Protein AF-0000000075421798 (afdb_homodimer)

Nearest PDB structures (foldseek):
  8ar9-assembly1_A  TM=6.675E-01  e=3.447E-05  Homo sapiens
  7obp-assembly5_E  TM=6.595E-01  e=3.645E-05  Homo sapiens
  4acj-assembly1_A  TM=6.323E-01  e=2.915E-05  Danio rerio
  7uzi-assembly1_U  TM=6.696E-01  e=6.742E-05  Rattus norvegicus
  7obp-assembly1_A  TM=6.505E-01  e=1.559E-04  Homo sapiens

Foldseek 3Di:
DPPPVLVVLVVQLVVLVVCQVVLPPFQEWEWEADPVDIDIGTHHLVLCLVQAVLSVVQVPDPPFDHDPRGGYHYDHPADPLLVVQVRSCSRNVDGDCPPPALLSLLSNLVVCVVSPVPVSNVVSVVVCVVCVVPRCLPQLPSNLQSCVPPPVCPVSNVVSLVNCQQPVCSALVDPCVLVDDPVVLLVNLQDQSRLDQLLSVVVSLVVSVVSPPDDDSLVNVQSGQVLRDFPVSCVPPNLVPDDDVQNVQSVCSRPFFPRDRPDDHHAAHLERDPQAHSVVLLVVQCLLVVPPCVCVPPPPSRRQKHKAFQDKCVVQHQALVSCCVRFAPLFKKKKWFAFPRHQKIWIKIDRGGAHQAQDWDADQSIKIKIQRHNSDRVRIDIDTCHPPSAQQTRGSHREHADDPPPPPCPPGDPYDHHPDPPQDPDDGHTPMMTMIRIGGNPPPDCVCVVCVVVVVVVVVVVVVVVSPPDPPPDDPDPPPPVPPVVPPDD/DPPPVLVVLQVQLVVLVVCQVVLPPFQEWEWEADPVDIDIGTDHLVLCLVQAVLSVVQVPDPPFDHDPRGGYHYDHLADPLLVVQVVSCSRRVDGDCPPPALLSLLSNLVVCVVRPVPVSNVVSVVVCVVCVVPRCLPQLPSNLQSCVPPPVCVVSNVVSLVNCQQPVCSALVDPCVLVDDPVVLLVNLQDQSRLDQLLSVVVSLVVSVVSDDDDDSLVNVQSGQVLRDFPVSCVPPNLVPDDPVQNVQSVCSNPFFPRDRPDDHHAAHLERDPQAHSVVLLVVQCLLVVPPCVCVPPPPSRRQKRKAFQDKCVVQHLDLVSCCVRFAPLFKKKKWFAFPRHQKIWIKIDRGGAHQDQDWFFDQSIKIKIQRHNSCRVRIDIDTCHPPRVCQGRRSHRAHAPPPPPPPVPDSPPYDHHPDDPQDPDDGHTPMMTMIRMGGNPPPDPPCVVCVVVVVVVVVVVVVVVPPPPPPPDDDDPPPDVPPVVCPDD

Structure (mmCIF, N/CA/C/O backbone):
data_AF-0000000075421798-model_v1
#
loop_
_entity.id
_entity.type
_entity.pdbx_description
1 polymer 'Uncharacterized protein'
#
loop_
_atom_site.group_PDB
_atom_site.id
_atom_site.type_symbol
_atom_site.label_atom_id
_atom_site.label_alt_id
_atom_site.label_comp_id
_atom_site.label_asym_id
_atom_site.label_entity_id
_atom_site.label_seq_id
_atom_site.pdbx_PDB_ins_code
_atom_site.Cartn_x
_atom_site.Cartn_y
_atom_site.Cartn_z
_atom_site.occupancy
_atom_site.B_iso_or_equiv
_atom_site.auth_seq_id
_atom_site.auth_comp_id
_atom_site.auth_asym_id
_atom_site.auth_atom_id
_atom_site.pdbx_PDB_model_num
ATOM 1 N N . MET A 1 1 ? 1.148 86.75 39.625 1 26.77 1 MET A N 1
ATOM 2 C CA . MET A 1 1 ? 1.561 85.375 39.812 1 26.77 1 MET A CA 1
ATOM 3 C C . MET A 1 1 ? 0.551 84.438 39.188 1 26.77 1 MET A C 1
ATOM 5 O O . MET A 1 1 ? -0.612 84.375 39.594 1 26.77 1 MET A O 1
ATOM 9 N N . GLN A 1 2 ? 0.498 84.25 38 1 35.19 2 GLN A N 1
ATOM 10 C CA . GLN A 1 2 ? -0.43 83.375 37.219 1 35.19 2 GLN A CA 1
ATOM 11 C C . GLN A 1 2 ? -0.406 81.938 37.688 1 35.19 2 GLN A C 1
ATOM 13 O O . GLN A 1 2 ? 0.66 81.312 37.75 1 35.19 2 GLN A O 1
ATOM 18 N N . TYR A 1 3 ? -1.31 81.5 38.625 1 42.47 3 TYR A N 1
ATOM 19 C CA . TYR A 1 3 ? -1.564 80.188 39.188 1 42.47 3 TYR A CA 1
ATOM 20 C C . TYR A 1 3 ? -1.535 79.125 38.094 1 42.47 3 TYR A C 1
ATOM 22 O O . TYR A 1 3 ? -2.23 79.25 37.062 1 42.47 3 TYR A O 1
ATOM 30 N N . ASN A 1 4 ? -0.445 78.625 37.875 1 45.78 4 ASN A N 1
ATOM 31 C CA . ASN A 1 4 ? -0.226 77.562 36.875 1 45.78 4 ASN A CA 1
ATOM 32 C C . ASN A 1 4 ? -1.179 76.375 37.062 1 45.78 4 ASN A C 1
ATOM 34 O O . ASN A 1 4 ? -0.94 75.5 37.906 1 45.78 4 ASN A O 1
ATOM 38 N N . LEU A 1 5 ? -2.375 76.5 36.562 1 54.12 5 LEU A N 1
ATOM 39 C CA . LEU A 1 5 ? -3.52 75.562 36.594 1 54.12 5 LEU A CA 1
ATOM 40 C C . LEU A 1 5 ? -3.104 74.125 36.219 1 54.12 5 LEU A C 1
ATOM 42 O O . LEU A 1 5 ? -3.584 73.188 36.812 1 54.12 5 LEU A O 1
ATOM 46 N N . THR A 1 6 ? -2.15 74.125 35.375 1 63.12 6 THR A N 1
ATOM 47 C CA . THR A 1 6 ? -1.721 72.812 34.906 1 63.12 6 THR A CA 1
ATOM 48 C C . THR A 1 6 ? -0.956 72.062 36.031 1 63.12 6 THR A C 1
ATOM 50 O O . THR A 1 6 ? -1.165 70.875 36.25 1 63.12 6 THR A O 1
ATOM 53 N N . GLU A 1 7 ? -0.132 72.812 36.594 1 66.38 7 GLU A N 1
ATOM 54 C CA . GLU A 1 7 ? 0.667 72.188 37.656 1 66.38 7 GLU A CA 1
ATOM 55 C C . GLU A 1 7 ? -0.209 71.812 38.844 1 66.38 7 GLU A C 1
ATOM 57 O O . GLU A 1 7 ? 0.005 70.812 39.469 1 66.38 7 GLU A O 1
ATOM 62 N N . GLU A 1 8 ? -1.131 72.688 39.094 1 64.75 8 GLU A N 1
ATOM 63 C CA . GLU A 1 8 ? -2.016 72.438 40.219 1 64.75 8 GLU A CA 1
ATOM 64 C C . GLU A 1 8 ? -2.898 71.188 39.938 1 64.75 8 GLU A C 1
ATOM 66 O O . GLU A 1 8 ? -3.164 70.375 40.812 1 64.75 8 GLU A O 1
ATOM 71 N N . LYS A 1 9 ? -3.332 71.188 38.688 1 67.75 9 LYS A N 1
ATOM 72 C CA . LYS A 1 9 ? -4.129 70.062 38.312 1 67.75 9 LYS A CA 1
ATOM 73 C C . LYS A 1 9 ? -3.332 68.75 38.469 1 67.75 9 LYS A C 1
ATOM 75 O O . LYS A 1 9 ? -3.867 67.75 38.938 1 67.75 9 LYS A O 1
ATOM 80 N N . ILE A 1 10 ? -2.156 68.812 38.219 1 74.56 10 ILE A N 1
ATOM 81 C CA . ILE A 1 10 ? -1.272 67.688 38.344 1 74.56 10 ILE A CA 1
ATOM 82 C C . ILE A 1 10 ? -1.128 67.312 39.812 1 74.56 10 ILE A C 1
ATOM 84 O O . ILE A 1 10 ? -1.138 66.125 40.188 1 74.56 10 ILE A O 1
ATOM 88 N N . LYS A 1 11 ? -1.054 68.375 40.562 1 73.62 11 LYS A N 1
ATOM 89 C CA . LYS A 1 11 ? -0.916 68.125 42 1 73.62 11 LYS A CA 1
ATOM 90 C C . LYS A 1 11 ? -2.162 67.438 42.562 1 73.62 11 LYS A C 1
ATOM 92 O O . LYS A 1 11 ? -2.062 66.562 43.438 1 73.62 11 LYS A O 1
ATOM 97 N N . ILE A 1 12 ? -3.318 67.875 42.062 1 73.44 12 ILE A N 1
ATOM 98 C CA . ILE A 1 12 ? -4.566 67.312 42.531 1 73.44 12 ILE A CA 1
ATOM 99 C C . ILE A 1 12 ? -4.598 65.812 42.156 1 73.44 12 ILE A C 1
ATOM 101 O O . ILE A 1 12 ? -4.949 64.938 42.969 1 73.44 12 ILE A O 1
ATOM 105 N N . ILE A 1 13 ? -4.152 65.625 41 1 79.12 13 ILE A N 1
ATOM 106 C CA . ILE A 1 13 ? -4.16 64.25 40.5 1 79.12 13 ILE A CA 1
ATOM 107 C C . ILE A 1 13 ? -3.191 63.375 41.312 1 79.12 13 ILE A C 1
ATOM 109 O O . ILE A 1 13 ? -3.512 62.25 41.688 1 79.12 13 ILE A O 1
ATOM 113 N N . GLN A 1 14 ? -2.098 63.875 41.625 1 80.88 14 GLN A N 1
ATOM 114 C CA . GLN A 1 14 ? -1.114 63.188 42.438 1 80.88 14 GLN A CA 1
ATOM 115 C C . GLN A 1 14 ? -1.648 62.906 43.844 1 80.88 14 GLN A C 1
ATOM 117 O O . GLN A 1 14 ? -1.407 61.844 44.438 1 80.88 14 GLN A O 1
ATOM 122 N N . SER A 1 15 ? -2.311 63.906 44.344 1 82.75 15 SER A N 1
ATOM 123 C CA . SER A 1 15 ? -2.887 63.75 45.688 1 82.75 15 SER A CA 1
ATOM 124 C C . SER A 1 15 ? -3.955 62.656 45.719 1 82.75 15 SER A C 1
ATOM 126 O O . SER A 1 15 ? -4.051 61.906 46.656 1 82.75 15 SER A O 1
ATOM 128 N N . LEU A 1 16 ? -4.707 62.656 44.656 1 84.19 16 LEU A N 1
ATOM 129 C CA . LEU A 1 16 ? -5.723 61.625 44.562 1 84.19 16 LEU A CA 1
ATOM 130 C C . LEU A 1 16 ? -5.078 60.25 44.469 1 84.19 16 LEU A C 1
ATOM 132 O O . LEU A 1 16 ? -5.586 59.281 45.031 1 84.19 16 LEU A O 1
ATOM 136 N N . GLY A 1 17 ? -3.984 60.219 43.781 1 86.38 17 GLY A N 1
ATOM 137 C CA . GLY A 1 17 ? -3.223 58.969 43.719 1 86.38 17 GLY A CA 1
ATOM 138 C C . GLY A 1 17 ? -2.723 58.5 45.062 1 86.38 17 GLY A C 1
ATOM 139 O O . GLY A 1 17 ? -2.789 57.312 45.375 1 86.38 17 GLY A O 1
ATOM 140 N N . LYS A 1 18 ? -2.236 59.438 45.781 1 87.06 18 LYS A N 1
ATOM 141 C CA . LYS A 1 18 ? -1.766 59.125 47.125 1 87.06 18 LYS A CA 1
ATOM 142 C C . LYS A 1 18 ? -2.916 58.688 48.031 1 87.06 18 LYS A C 1
ATOM 144 O O . LYS A 1 18 ? -2.746 57.781 48.844 1 87.06 18 LYS A O 1
ATOM 149 N N . LEU A 1 19 ? -4.035 59.375 47.812 1 87.44 19 LEU A N 1
ATOM 150 C CA . LEU A 1 19 ? -5.223 59 48.562 1 87.44 19 LEU A CA 1
ATOM 151 C C . LEU A 1 19 ? -5.594 57.531 48.312 1 87.44 19 LEU A C 1
ATOM 153 O O . LEU A 1 19 ? -5.945 56.812 49.219 1 87.44 19 LEU A O 1
ATOM 157 N N . LEU A 1 20 ? -5.512 57.156 47.094 1 90.06 20 LEU A N 1
ATOM 158 C CA . LEU A 1 20 ? -5.824 55.781 46.719 1 90.06 20 LEU A CA 1
ATOM 159 C C . LEU A 1 20 ? -4.84 54.781 47.344 1 90.06 20 LEU A C 1
ATOM 161 O O . LEU A 1 20 ? -5.242 53.75 47.844 1 90.06 20 LEU A O 1
ATOM 165 N N . LYS A 1 21 ? -3.58 55.031 47.375 1 88.88 21 LYS A N 1
ATOM 166 C CA . LYS A 1 21 ? -2.539 54.156 47.875 1 88.88 21 LYS A CA 1
ATOM 167 C C . LYS A 1 21 ? -2.623 54 49.406 1 88.88 21 LYS A C 1
ATOM 169 O O . LYS A 1 21 ? -2.432 52.906 49.938 1 88.88 21 LYS A O 1
ATOM 174 N N . ASN A 1 22 ? -2.945 55.156 50.031 1 88.31 22 ASN A N 1
ATOM 175 C CA . ASN A 1 22 ? -2.953 55.156 51.5 1 88.31 22 ASN A CA 1
ATOM 176 C C . ASN A 1 22 ? -4.285 54.656 52.062 1 88.31 22 ASN A C 1
ATOM 178 O O . ASN A 1 22 ? -4.336 54.094 53.156 1 88.31 22 ASN A O 1
ATOM 182 N N . GLY A 1 23 ? -5.297 54.875 51.344 1 85.81 23 GLY A N 1
ATOM 183 C CA . GLY A 1 23 ? -6.617 54.469 51.781 1 85.81 23 GLY A CA 1
ATOM 184 C C . GLY A 1 23 ? -7.133 55.219 52.969 1 85.81 23 GLY A C 1
ATOM 185 O O . GLY A 1 23 ? -7.98 54.719 53.719 1 85.81 23 GLY A O 1
ATOM 186 N N . THR A 1 24 ? -6.566 56.281 53.156 1 89.31 24 THR A N 1
ATOM 187 C CA . THR A 1 24 ? -6.973 57.062 54.312 1 89.31 24 THR A CA 1
ATOM 188 C C . THR A 1 24 ? -8.43 57.5 54.188 1 89.31 24 THR A C 1
ATOM 190 O O . THR A 1 24 ? -8.852 57.969 53.125 1 89.31 24 THR A O 1
ATOM 193 N N . ASP A 1 25 ? -9.227 57.312 55.25 1 89.75 25 ASP A N 1
ATOM 194 C CA . ASP A 1 25 ? -10.617 57.719 55.375 1 89.75 25 ASP A CA 1
ATOM 195 C C . ASP A 1 25 ? -11.492 57.062 54.344 1 89.75 25 ASP A C 1
ATOM 197 O O . ASP A 1 25 ? -12.438 57.656 53.844 1 89.75 25 ASP A O 1
ATOM 201 N N . HIS A 1 26 ? -11 55.906 53.938 1 93.62 26 HIS A N 1
ATOM 202 C CA . HIS A 1 26 ? -11.844 55.188 52.969 1 93.62 26 HIS A CA 1
ATOM 203 C C . HIS A 1 26 ? -13.195 54.844 53.594 1 93.62 26 HIS A C 1
ATOM 205 O O . HIS A 1 26 ? -13.297 54.688 54.812 1 93.62 26 HIS A O 1
ATOM 211 N N . ASN A 1 27 ? -14.266 54.719 52.75 1 95 27 ASN A N 1
ATOM 212 C CA . ASN A 1 27 ? -15.594 54.375 53.219 1 95 27 ASN A CA 1
ATOM 213 C C . ASN A 1 27 ? -16.266 53.312 52.344 1 95 27 ASN A C 1
ATOM 215 O O . ASN A 1 27 ? -17.453 53.062 52.469 1 95 27 ASN A O 1
ATOM 219 N N . VAL A 1 28 ? -15.555 52.844 51.406 1 95.88 28 VAL A N 1
ATOM 220 C CA . VAL A 1 28 ? -16.016 51.75 50.531 1 95.88 28 VAL A CA 1
ATOM 221 C C . VAL A 1 28 ? -14.969 50.656 50.5 1 95.88 28 VAL A C 1
ATOM 223 O O . VAL A 1 28 ? -13.773 50.906 50.344 1 95.88 28 VAL A O 1
ATOM 226 N N . ILE A 1 29 ? -15.336 49.438 50.719 1 95.38 29 ILE A N 1
ATOM 227 C CA . ILE A 1 29 ? -14.484 48.25 50.562 1 95.38 29 ILE A CA 1
ATOM 228 C C . ILE A 1 29 ? -15.008 47.375 49.406 1 95.38 29 ILE A C 1
ATOM 230 O O . ILE A 1 29 ? -16.156 46.938 49.438 1 95.38 29 ILE A O 1
ATOM 234 N N . ILE A 1 30 ? -14.203 47.188 48.406 1 94.94 30 ILE A N 1
ATOM 235 C CA . ILE A 1 30 ? -14.602 46.438 47.25 1 94.94 30 ILE A CA 1
ATOM 236 C C . ILE A 1 30 ? -13.828 45.125 47.188 1 94.94 30 ILE A C 1
ATOM 238 O O . ILE A 1 30 ? -12.602 45.094 47.094 1 94.94 30 ILE A O 1
ATOM 242 N N . HIS A 1 31 ? -14.516 44.062 47.188 1 94.25 31 HIS A N 1
ATOM 243 C CA . HIS A 1 31 ? -13.938 42.719 47.062 1 94.25 31 HIS A CA 1
ATOM 244 C C . HIS A 1 31 ? -13.922 42.281 45.625 1 94.25 31 HIS A C 1
ATOM 246 O O . HIS A 1 31 ? -14.977 42.125 45 1 94.25 31 HIS A O 1
ATOM 252 N N . ILE A 1 32 ? -12.727 42.094 45.062 1 93.75 32 ILE A N 1
ATOM 253 C CA . ILE A 1 32 ? -12.57 41.719 43.688 1 93.75 32 ILE A CA 1
ATOM 254 C C . ILE A 1 32 ? -12.016 40.312 43.562 1 93.75 32 ILE A C 1
ATOM 256 O O . ILE A 1 32 ? -11.062 39.938 44.25 1 93.75 32 ILE A O 1
ATOM 260 N N . GLY A 1 33 ? -12.57 39.5 42.594 1 89.94 33 GLY A N 1
ATOM 261 C CA . GLY A 1 33 ? -12.102 38.156 42.344 1 89.94 33 GLY A CA 1
ATOM 262 C C . GLY A 1 33 ? -12.945 37.094 43.031 1 89.94 33 GLY A C 1
ATOM 263 O O . GLY A 1 33 ? -13.844 37.438 43.812 1 89.94 33 GLY A O 1
ATOM 264 N N . GLU A 1 34 ? -12.609 35.875 42.75 1 81.88 34 GLU A N 1
ATOM 265 C CA . GLU A 1 34 ? -13.312 34.75 43.344 1 81.88 34 GLU A CA 1
ATOM 266 C C . GLU A 1 34 ? -12.805 34.469 44.75 1 81.88 34 GLU A C 1
ATOM 268 O O . GLU A 1 34 ? -11.766 35 45.156 1 81.88 34 GLU A O 1
ATOM 273 N N . TYR A 1 35 ? -13.508 33.688 45.438 1 71 35 TYR A N 1
ATOM 274 C CA . TYR A 1 35 ? -13.336 33.469 46.875 1 71 35 TYR A CA 1
ATOM 275 C C . TYR A 1 35 ? -11.898 33.094 47.188 1 71 35 TYR A C 1
ATOM 277 O O . TYR A 1 35 ? -11.305 33.594 48.125 1 71 35 TYR A O 1
ATOM 285 N N . SER A 1 36 ? -11.344 32.25 46.344 1 75.44 36 SER A N 1
ATOM 286 C CA . SER A 1 36 ? -10.023 31.766 46.688 1 75.44 36 SER A CA 1
ATOM 287 C C . SER A 1 36 ? -8.945 32.812 46.406 1 75.44 36 SER A C 1
ATOM 289 O O . SER A 1 36 ? -7.898 32.812 47.062 1 75.44 36 SER A O 1
ATOM 291 N N . ASN A 1 37 ? -9.195 33.781 45.594 1 80.81 37 ASN A N 1
ATOM 292 C CA . ASN A 1 37 ? -8.203 34.781 45.219 1 80.81 37 ASN A CA 1
ATOM 293 C C . ASN A 1 37 ? -8.781 36.188 45.25 1 80.81 37 ASN A C 1
ATOM 295 O O . ASN A 1 37 ? -8.492 37 44.375 1 80.81 37 ASN A O 1
ATOM 299 N N . SER A 1 38 ? -9.469 36.469 46.25 1 87.62 38 SER A N 1
ATOM 300 C CA . SER A 1 38 ? -10.117 37.781 46.344 1 87.62 38 SER A CA 1
ATOM 301 C C . SER A 1 38 ? -9.188 38.812 46.969 1 87.62 38 SER A C 1
ATOM 303 O O . SER A 1 38 ? -8.438 38.5 47.875 1 87.62 38 SER A O 1
ATOM 305 N N . LYS A 1 39 ? -9.117 39.938 46.406 1 93.19 39 LYS A N 1
ATOM 306 C CA . LYS A 1 39 ? -8.359 41.062 46.906 1 93.19 39 LYS A CA 1
ATOM 307 C C . LYS A 1 39 ? -9.281 42.219 47.312 1 93.19 39 LYS A C 1
ATOM 309 O O . LYS A 1 39 ? -10.281 42.469 46.656 1 93.19 39 LYS A O 1
ATOM 314 N N . LYS A 1 40 ? -8.922 42.812 48.438 1 93.62 40 LYS A N 1
ATOM 315 C CA . LYS A 1 40 ? -9.711 43.938 48.938 1 93.62 40 LYS A CA 1
ATOM 316 C C . LYS A 1 40 ? -9.133 45.281 48.438 1 93.62 40 LYS A C 1
ATOM 318 O O . LYS A 1 40 ? -7.922 45.5 48.5 1 93.62 40 LYS A O 1
ATOM 323 N N . PHE A 1 41 ? -9.977 46.062 47.906 1 95.25 41 PHE A N 1
ATOM 324 C CA . PHE A 1 41 ? -9.602 47.406 47.5 1 95.25 41 PHE A CA 1
ATOM 325 C C . PHE A 1 41 ? -10.375 48.469 48.312 1 95.25 41 PHE A C 1
ATOM 327 O O . PHE A 1 41 ? -11.57 48.312 48.562 1 95.25 41 PHE A O 1
ATOM 334 N N . LEU A 1 42 ? -9.656 49.469 48.781 1 95.25 42 LEU A N 1
ATOM 335 C CA . LEU A 1 42 ? -10.25 50.562 49.531 1 95.25 42 LEU A CA 1
ATOM 336 C C . LEU A 1 42 ? -10.516 51.75 48.625 1 95.25 42 LEU A C 1
ATOM 338 O O . LEU A 1 42 ? -9.664 52.125 47.812 1 95.25 42 LEU A O 1
ATOM 342 N N . ALA A 1 43 ? -11.711 52.25 48.75 1 95.81 43 ALA A N 1
ATOM 343 C CA . ALA A 1 43 ? -12.062 53.375 47.844 1 95.81 43 ALA A CA 1
ATOM 344 C C . ALA A 1 43 ? -12.938 54.375 48.594 1 95.81 43 ALA A C 1
ATOM 346 O O . ALA A 1 43 ? -13.188 54.25 49.781 1 95.81 43 ALA A O 1
ATOM 347 N N . HIS A 1 44 ? -13.305 55.469 47.938 1 94.56 44 HIS A N 1
ATOM 348 C CA . HIS A 1 44 ? -14.062 56.594 48.5 1 94.56 44 HIS A CA 1
ATOM 349 C C . HIS A 1 44 ? -15.328 56.844 47.688 1 94.56 44 HIS A C 1
ATOM 351 O O . HIS A 1 44 ? -15.281 56.969 46.469 1 94.56 44 HIS A O 1
ATOM 357 N N . THR A 1 45 ? -16.391 57.031 48.344 1 94.06 45 THR A N 1
ATOM 358 C CA . THR A 1 45 ? -17.688 57.25 47.688 1 94.06 45 THR A CA 1
ATOM 359 C C . THR A 1 45 ? -17.656 58.5 46.844 1 94.06 45 THR A C 1
ATOM 361 O O . THR A 1 45 ? -18.234 58.5 45.75 1 94.06 45 THR A O 1
ATOM 364 N N . ALA A 1 46 ? -16.969 59.5 47.312 1 91.31 46 ALA A N 1
ATOM 365 C CA . ALA A 1 46 ? -16.922 60.781 46.594 1 91.31 46 ALA A CA 1
ATOM 366 C C . ALA A 1 46 ? -16.328 60.625 45.219 1 91.31 46 ALA A C 1
ATOM 368 O O . ALA A 1 46 ? -16.812 61.25 44.25 1 91.31 46 ALA A O 1
ATOM 369 N N . ILE A 1 47 ? -15.367 59.812 45.156 1 91.06 47 ILE A N 1
ATOM 370 C CA . ILE A 1 47 ? -14.672 59.625 43.906 1 91.06 47 ILE A CA 1
ATOM 371 C C . ILE A 1 47 ? -15.445 58.625 43.031 1 91.06 47 ILE A C 1
ATOM 373 O O . ILE A 1 47 ? -15.711 58.906 41.844 1 91.06 47 ILE A O 1
ATOM 377 N N . LEU A 1 48 ? -15.906 57.562 43.531 1 93.06 48 LEU A N 1
ATOM 378 C CA . LEU A 1 48 ? -16.594 56.5 42.812 1 93.06 48 LEU A CA 1
ATOM 379 C C . LEU A 1 48 ? -17.906 57 42.219 1 93.06 48 LEU A C 1
ATOM 381 O O . LEU A 1 48 ? -18.188 56.75 41.031 1 93.06 48 LEU A O 1
ATOM 385 N N . ARG A 1 49 ? -18.672 57.75 43 1 90.56 49 ARG A N 1
ATOM 386 C CA . ARG A 1 49 ? -19.984 58.25 42.562 1 90.56 49 ARG A CA 1
ATOM 387 C C . ARG A 1 49 ? -19.844 59.25 41.406 1 90.56 49 ARG A C 1
ATOM 389 O O . ARG A 1 49 ? -20.672 59.281 40.5 1 90.56 49 ARG A O 1
ATOM 396 N N . TYR A 1 50 ? -18.812 60 41.469 1 87.81 50 TYR A N 1
ATOM 397 C CA . TYR A 1 50 ? -18.656 61.094 40.469 1 87.81 50 TYR A CA 1
ATOM 398 C C . TYR A 1 50 ? -18.031 60.562 39.188 1 87.81 50 TYR A C 1
ATOM 400 O O . TYR A 1 50 ? -18.344 61.031 38.094 1 87.81 50 TYR A O 1
ATOM 408 N N . ARG A 1 51 ? -17.188 59.594 39.281 1 87.88 51 ARG A N 1
ATOM 409 C CA . ARG A 1 51 ? -16.406 59.156 38.156 1 87.88 51 ARG A CA 1
ATOM 410 C C . ARG A 1 51 ? -17.031 57.969 37.469 1 87.88 51 ARG A C 1
ATOM 412 O O . ARG A 1 51 ? -16.672 57.594 36.344 1 87.88 51 ARG A O 1
ATOM 419 N N . SER A 1 52 ? -18 57.312 38.062 1 91.56 52 SER A N 1
ATOM 420 C CA . SER A 1 52 ? -18.594 56.094 37.531 1 91.56 52 SER A CA 1
ATOM 421 C C . SER A 1 52 ? -20.094 56.062 37.812 1 91.56 52 SER A C 1
ATOM 423 O O . SER A 1 52 ? -20.516 56.031 38.969 1 91.56 52 SER A O 1
ATOM 425 N N . ASP A 1 53 ? -20.875 56 36.719 1 90.56 53 ASP A N 1
ATOM 426 C CA . ASP A 1 53 ? -22.312 55.875 36.875 1 90.56 53 ASP A CA 1
ATOM 427 C C . ASP A 1 53 ? -22.688 54.531 37.531 1 90.56 53 ASP A C 1
ATOM 429 O O . ASP A 1 53 ? -23.672 54.469 38.281 1 90.56 53 ASP A O 1
ATOM 433 N N . TYR A 1 54 ? -21.938 53.625 37.219 1 93.56 54 TYR A N 1
ATOM 434 C CA . TYR A 1 54 ? -22.172 52.312 37.812 1 93.56 54 TYR A CA 1
ATOM 435 C C . TYR A 1 54 ? -22.062 52.344 39.312 1 93.56 54 TYR A C 1
ATOM 437 O O . TYR A 1 54 ? -22.969 51.906 40.031 1 93.56 54 TYR A O 1
ATOM 445 N N . PHE A 1 55 ? -21 52.875 39.844 1 93.56 55 PHE A N 1
ATOM 446 C CA . PHE A 1 55 ? -20.797 52.938 41.281 1 93.56 55 PHE A CA 1
ATOM 447 C C . PHE A 1 55 ? -21.766 53.906 41.938 1 93.56 55 PHE A C 1
ATOM 449 O O . PHE A 1 55 ? -22.203 53.688 43.062 1 93.56 55 PHE A O 1
ATOM 456 N N . ASN A 1 56 ? -22.062 54.938 41.219 1 92.81 56 ASN A N 1
ATOM 457 C CA . ASN A 1 56 ? -23.062 55.844 41.719 1 92.81 56 ASN A CA 1
ATOM 458 C C . ASN A 1 56 ? -24.391 55.156 41.969 1 92.81 56 ASN A C 1
ATOM 460 O O . ASN A 1 56 ? -25.031 55.375 43 1 92.81 56 ASN A O 1
ATOM 464 N N . LYS A 1 57 ? -24.719 54.344 41.031 1 93.56 57 LYS A N 1
ATOM 465 C CA . LYS A 1 57 ? -25.969 53.625 41.125 1 93.56 57 LYS A CA 1
ATOM 466 C C . LYS A 1 57 ? -25.938 52.625 42.281 1 93.56 57 LYS A C 1
ATOM 468 O O . LYS A 1 57 ? -26.859 52.562 43.094 1 93.56 57 LYS A O 1
ATOM 473 N N . ILE A 1 58 ? -24.906 51.875 42.406 1 93.56 58 ILE A N 1
ATOM 474 C CA . ILE A 1 58 ? -24.797 50.844 43.406 1 93.56 58 ILE A CA 1
ATOM 475 C C . ILE A 1 58 ? -24.766 51.469 44.812 1 93.56 58 ILE A C 1
ATOM 477 O O . ILE A 1 58 ? -25.406 50.938 45.719 1 93.56 58 ILE A O 1
ATOM 481 N N . LEU A 1 59 ? -24.078 52.562 45 1 92.94 59 LEU A N 1
ATOM 482 C CA . LEU A 1 59 ? -23.906 53.219 46.281 1 92.94 59 LEU A CA 1
ATOM 483 C C . LEU A 1 59 ? -25.156 54 46.688 1 92.94 59 LEU A C 1
ATOM 485 O O . LEU A 1 59 ? -25.312 54.344 47.844 1 92.94 59 LEU A O 1
ATOM 489 N N . SER A 1 60 ? -26.031 54.188 45.688 1 91.62 60 SER A N 1
ATOM 490 C CA . SER A 1 60 ? -27.281 54.906 45.969 1 91.62 60 SER A CA 1
ATOM 491 C C . SER A 1 60 ? -28.406 53.938 46.312 1 91.62 60 SER A C 1
ATOM 493 O O . SER A 1 60 ? -29.5 54.344 46.656 1 91.62 60 SER A O 1
ATOM 495 N N . GLU A 1 61 ? -28.078 52.75 46.125 1 91.56 61 GLU A N 1
ATOM 496 C CA . GLU A 1 61 ? -29.094 51.75 46.406 1 91.56 61 GLU A CA 1
ATOM 497 C C . GLU A 1 61 ? -29.359 51.688 47.906 1 91.56 61 GLU A C 1
ATOM 499 O O . GLU A 1 61 ? -28.438 51.781 48.719 1 91.56 61 GLU A O 1
ATOM 504 N N . LYS A 1 62 ? -30.578 51.469 48.25 1 86.75 62 LYS A N 1
ATOM 505 C CA . LYS A 1 62 ? -31.016 51.469 49.656 1 86.75 62 LYS A CA 1
ATOM 506 C C . LYS A 1 62 ? -30.531 50.219 50.375 1 86.75 62 LYS A C 1
ATOM 508 O O . LYS A 1 62 ? -30.234 50.25 51.562 1 86.75 62 LYS A O 1
ATOM 513 N N . ASN A 1 63 ? -30.359 49.125 49.719 1 89.5 63 ASN A N 1
ATOM 514 C CA . ASN A 1 63 ? -30.062 47.844 50.344 1 89.5 63 ASN A CA 1
ATOM 515 C C . ASN A 1 63 ? -28.578 47.5 50.219 1 89.5 63 ASN A C 1
ATOM 517 O O . ASN A 1 63 ? -28.203 46.312 50.312 1 89.5 63 ASN A O 1
ATOM 521 N N . ILE A 1 64 ? -27.781 48.469 50 1 88.81 64 ILE A N 1
ATOM 522 C CA . ILE A 1 64 ? -26.359 48.156 49.812 1 88.81 64 ILE A CA 1
ATOM 523 C C . ILE A 1 64 ? -25.781 47.719 51.156 1 88.81 64 ILE A C 1
ATOM 525 O O . ILE A 1 64 ? -26.125 48.25 52.219 1 88.81 64 ILE A O 1
ATOM 529 N N . LYS A 1 65 ? -25 46.719 51.094 1 91.25 65 LYS A N 1
ATOM 530 C CA . LYS A 1 65 ? -24.391 46.125 52.281 1 91.25 65 LYS A CA 1
ATOM 531 C C . LYS A 1 65 ? -23.391 47.094 52.938 1 91.25 65 LYS A C 1
ATOM 533 O O . LYS A 1 65 ? -22.578 47.688 52.219 1 91.25 65 LYS A O 1
ATOM 538 N N . LYS A 1 66 ? -23.438 47.25 54.219 1 92 66 LYS A N 1
ATOM 539 C CA . LYS A 1 66 ? -22.5 48.062 55 1 92 66 LYS A CA 1
ATOM 540 C C . LYS A 1 66 ? -21.953 47.281 56.188 1 92 66 LYS A C 1
ATOM 542 O O . LYS A 1 66 ? -22.672 46.531 56.812 1 92 66 LYS A O 1
ATOM 547 N N . GLU A 1 67 ? -20.812 47.375 56.375 1 90.56 67 GLU A N 1
ATOM 548 C CA . GLU A 1 67 ? -20.172 46.812 57.531 1 90.56 67 GLU A CA 1
ATOM 549 C C . GLU A 1 67 ? -19.328 47.844 58.281 1 90.56 67 GLU A C 1
ATOM 551 O O . GLU A 1 67 ? -18.375 48.375 57.688 1 90.56 67 GLU A O 1
ATOM 556 N N . GLY A 1 68 ? -19.547 48.062 59.562 1 89.25 68 GLY A N 1
ATOM 557 C CA . GLY A 1 68 ? -18.812 49.062 60.312 1 89.25 68 GLY A CA 1
ATOM 558 C C . GLY A 1 68 ? -18.891 50.438 59.75 1 89.25 68 GLY A C 1
ATOM 559 O O . GLY A 1 68 ? -17.906 51.188 59.719 1 89.25 68 GLY A O 1
ATOM 560 N N . GLY A 1 69 ? -20.047 50.781 59 1 89.25 69 GLY A N 1
ATOM 561 C CA . GLY A 1 69 ? -20.25 52.125 58.438 1 89.25 69 GLY A CA 1
ATOM 562 C C . GLY A 1 69 ? -19.656 52.281 57.031 1 89.25 69 GLY A C 1
ATOM 563 O O . GLY A 1 69 ? -19.781 53.344 56.438 1 89.25 69 GLY A O 1
ATOM 564 N N . LYS A 1 70 ? -19.031 51.219 56.625 1 94 70 LYS A N 1
ATOM 565 C CA . LYS A 1 70 ? -18.422 51.281 55.281 1 94 70 LYS A CA 1
ATOM 566 C C . LYS A 1 70 ? -19.219 50.469 54.281 1 94 70 LYS A C 1
ATOM 568 O O . LYS A 1 70 ? -19.766 49.406 54.625 1 94 70 LYS A O 1
ATOM 573 N N . TYR A 1 71 ? -19.359 50.938 53.094 1 95.06 71 TYR A N 1
ATOM 574 C CA . TYR A 1 71 ? -20.031 50.219 52 1 95.06 71 TYR A CA 1
ATOM 575 C C . TYR A 1 71 ? -19.219 49.031 51.562 1 95.06 71 TYR A C 1
ATOM 577 O O . TYR A 1 71 ? -18 49.094 51.438 1 95.06 71 TYR A O 1
ATOM 585 N N . ILE A 1 72 ? -19.891 47.938 51.344 1 94.88 72 ILE A N 1
ATOM 586 C CA . ILE A 1 72 ? -19.234 46.719 50.906 1 94.88 72 ILE A CA 1
ATOM 587 C C . ILE A 1 72 ? -19.75 46.344 49.5 1 94.88 72 ILE A C 1
ATOM 589 O O . ILE A 1 72 ? -20.953 46.156 49.312 1 94.88 72 ILE A O 1
ATOM 593 N N . ILE A 1 73 ? -18.891 46.25 48.5 1 94.12 73 ILE A N 1
ATOM 594 C CA . ILE A 1 73 ? -19.234 45.875 47.156 1 94.12 73 ILE A CA 1
ATOM 595 C C . ILE A 1 73 ? -18.422 44.625 46.75 1 94.12 73 ILE A C 1
ATOM 597 O O . ILE A 1 73 ? -17.234 44.562 47.031 1 94.12 73 ILE A O 1
ATOM 601 N N . LYS A 1 74 ? -19.062 43.656 46.094 1 92.81 74 LYS A N 1
ATOM 602 C CA . LYS A 1 74 ? -18.391 42.438 45.656 1 92.81 74 LYS A CA 1
ATOM 603 C C . LYS A 1 74 ? -18.5 42.25 44.156 1 92.81 74 LYS A C 1
ATOM 605 O O . LYS A 1 74 ? -19.594 42.375 43.594 1 92.81 74 LYS A O 1
ATOM 610 N N . LYS A 1 75 ? -17.406 42.031 43.5 1 92.69 75 LYS A N 1
ATOM 611 C CA . LYS A 1 75 ? -17.328 41.75 42.062 1 92.69 75 LYS A CA 1
ATOM 612 C C . LYS A 1 75 ? -16.453 40.531 41.781 1 92.69 75 LYS A C 1
ATOM 614 O O . LYS A 1 75 ? -15.289 40.688 41.375 1 92.69 75 LYS A O 1
ATOM 619 N N . PRO A 1 76 ? -17 39.406 41.844 1 89.69 76 PRO A N 1
ATOM 620 C CA . PRO A 1 76 ? -16.203 38.188 41.719 1 89.69 76 PRO A CA 1
ATOM 621 C C . PRO A 1 76 ? -15.727 37.938 40.281 1 89.69 76 PRO A C 1
ATOM 623 O O . PRO A 1 76 ? -14.734 37.219 40.094 1 89.69 76 PRO A O 1
ATOM 626 N N . ASN A 1 77 ? -16.312 38.5 39.281 1 87.12 77 ASN A N 1
ATOM 627 C CA . ASN A 1 77 ? -16.031 38.188 37.906 1 87.12 77 ASN A CA 1
ATOM 628 C C . ASN A 1 77 ? -14.922 39.062 37.312 1 87.12 77 ASN A C 1
ATOM 630 O O . ASN A 1 77 ? -14.547 38.906 36.156 1 87.12 77 ASN A O 1
ATOM 634 N N . ILE A 1 78 ? -14.453 39.969 38.125 1 90.69 78 ILE A N 1
ATOM 635 C CA . ILE A 1 78 ? -13.383 40.875 37.688 1 90.69 78 ILE A CA 1
ATOM 636 C C . ILE A 1 78 ? -12.078 40.469 38.375 1 90.69 78 ILE A C 1
ATOM 638 O O . ILE A 1 78 ? -12.062 40.156 39.562 1 90.69 78 ILE A O 1
ATOM 642 N N . THR A 1 79 ? -11 40.438 37.625 1 89.75 79 THR A N 1
ATOM 643 C CA . THR A 1 79 ? -9.703 40.125 38.188 1 89.75 79 THR A CA 1
ATOM 644 C C . THR A 1 79 ? -9.141 41.312 38.969 1 89.75 79 THR A C 1
ATOM 646 O O . THR A 1 79 ? -9.344 42.469 38.594 1 89.75 79 THR A O 1
ATOM 649 N N . PRO A 1 80 ? -8.383 41 40.031 1 92.38 80 PRO A N 1
ATOM 650 C CA . PRO A 1 80 ? -7.773 42.094 40.812 1 92.38 80 PRO A CA 1
ATOM 651 C C . PRO A 1 80 ? -6.855 42.969 39.969 1 92.38 80 PRO A C 1
ATOM 653 O O . PRO A 1 80 ? -6.844 44.188 40.156 1 92.38 80 PRO A O 1
ATOM 656 N N . GLN A 1 81 ? -6.16 42.344 39.094 1 90.06 81 GLN A N 1
ATOM 657 C CA . GLN A 1 81 ? -5.23 43.125 38.25 1 90.06 81 GLN A CA 1
ATOM 658 C C . GLN A 1 81 ? -5.969 44.094 37.344 1 90.06 81 GLN A C 1
ATOM 660 O O . GLN A 1 81 ? -5.551 45.25 37.219 1 90.06 81 GLN A O 1
ATOM 665 N N . ALA A 1 82 ? -7.012 43.656 36.75 1 92 82 ALA A N 1
ATOM 666 C CA . ALA A 1 82 ? -7.812 44.531 35.906 1 92 82 ALA A CA 1
ATOM 667 C C . ALA A 1 82 ? -8.438 45.656 36.688 1 92 82 ALA A C 1
ATOM 669 O O . ALA A 1 82 ? -8.438 46.812 36.25 1 92 82 ALA A O 1
ATOM 670 N N . PHE A 1 83 ? -8.938 45.344 37.875 1 94.44 83 PHE A N 1
ATOM 671 C CA . PHE A 1 83 ? -9.633 46.344 38.688 1 94.44 83 PHE A CA 1
ATOM 672 C C . PHE A 1 83 ? -8.656 47.375 39.188 1 94.44 83 PHE A C 1
ATOM 674 O O . PHE A 1 83 ? -9.016 48.562 39.312 1 94.44 83 PHE A O 1
ATOM 681 N N . GLU A 1 84 ? -7.488 46.938 39.531 1 92.19 84 GLU A N 1
ATOM 682 C CA . GLU A 1 84 ? -6.465 47.906 39.969 1 92.19 84 GLU A CA 1
ATOM 683 C C . GLU A 1 84 ? -6.254 49 38.969 1 92.19 84 GLU A C 1
ATOM 685 O O . GLU A 1 84 ? -6.18 50.188 39.312 1 92.19 84 GLU A O 1
ATOM 690 N N . VAL A 1 85 ? -6.172 48.625 37.75 1 91 85 VAL A N 1
ATOM 691 C CA . VAL A 1 85 ? -5.984 49.562 36.656 1 91 85 VAL A CA 1
ATOM 692 C C . VAL A 1 85 ? -7.215 50.469 36.531 1 91 85 VAL A C 1
ATOM 694 O O . VAL A 1 85 ? -7.09 51.688 36.344 1 91 85 VAL A O 1
ATOM 697 N N . ILE A 1 86 ? -8.391 49.906 36.625 1 93.5 86 ILE A N 1
ATOM 698 C CA . ILE A 1 86 ? -9.641 50.625 36.469 1 93.5 86 ILE A CA 1
ATOM 699 C C . ILE A 1 86 ? -9.781 51.625 37.625 1 93.5 86 ILE A C 1
ATOM 701 O O . ILE A 1 86 ? -10.18 52.781 37.406 1 93.5 86 ILE A O 1
ATOM 705 N N . LEU A 1 87 ? -9.477 51.156 38.875 1 93.44 87 LEU A N 1
ATOM 706 C CA . LEU A 1 87 ? -9.57 52.031 40.031 1 93.44 87 LEU A CA 1
ATOM 707 C C . LEU A 1 87 ? -8.609 53.219 39.906 1 93.44 87 LEU A C 1
ATOM 709 O O . LEU A 1 87 ? -8.961 54.344 40.25 1 93.44 87 LEU A O 1
ATOM 713 N N . GLU A 1 88 ? -7.441 52.906 39.469 1 89.12 88 GLU A N 1
ATOM 714 C CA . GLU A 1 88 ? -6.48 53.969 39.219 1 89.12 88 GLU A CA 1
ATOM 715 C C . GLU A 1 88 ? -7.027 54.969 38.188 1 89.12 88 GLU A C 1
ATOM 717 O O . GLU A 1 88 ? -6.859 56.188 38.375 1 89.12 88 GLU A O 1
ATOM 722 N N . TYR A 1 89 ? -7.598 54.5 37.156 1 89.88 89 TYR A N 1
ATOM 723 C CA . TYR A 1 89 ? -8.227 55.312 36.125 1 89.88 89 TYR A CA 1
ATOM 724 C C . TYR A 1 89 ? -9.312 56.219 36.75 1 89.88 89 TYR A C 1
ATOM 726 O O . TYR A 1 89 ? -9.422 57.375 36.406 1 89.88 89 TYR A O 1
ATOM 734 N N . LEU A 1 90 ? -10.086 55.688 37.625 1 90.56 90 LEU A N 1
ATOM 735 C CA . LEU A 1 90 ? -11.172 56.438 38.25 1 90.56 90 LEU A CA 1
ATOM 736 C C . LEU A 1 90 ? -10.617 57.531 39.156 1 90.56 90 LEU A C 1
ATOM 738 O O . LEU A 1 90 ? -11.227 58.625 39.25 1 90.56 90 LEU A O 1
ATOM 742 N N . TYR A 1 91 ? -9.477 57.312 39.719 1 88.12 91 TYR A N 1
ATOM 743 C CA . TYR A 1 91 ? -8.914 58.281 40.625 1 88.12 91 TYR A CA 1
ATOM 744 C C . TYR A 1 91 ? -8.094 59.312 39.906 1 88.12 91 TYR A C 1
ATOM 746 O O . TYR A 1 91 ? -8.266 60.531 40.156 1 88.12 91 TYR A O 1
ATOM 754 N N . ILE A 1 92 ? -7.223 58.812 39 1 85 92 ILE A N 1
ATOM 755 C CA . ILE A 1 92 ? -6.238 59.781 38.469 1 85 92 ILE A CA 1
ATOM 756 C C . ILE A 1 92 ? -6.492 60 37 1 85 92 ILE A C 1
ATOM 758 O O . ILE A 1 92 ? -5.875 60.875 36.375 1 85 92 ILE A O 1
ATOM 762 N N . GLY A 1 93 ? -7.359 59.281 36.344 1 80.94 93 GLY A N 1
ATOM 763 C CA . GLY A 1 93 ? -7.75 59.5 34.969 1 80.94 93 GLY A CA 1
ATOM 764 C C . GLY A 1 93 ? -6.711 59 33.969 1 80.94 93 GLY A C 1
ATOM 765 O O . GLY A 1 93 ? -6.691 59.469 32.812 1 80.94 93 GLY A O 1
ATOM 766 N N . GLU A 1 94 ? -5.773 58.25 34.5 1 78.69 94 GLU A N 1
ATOM 767 C CA . GLU A 1 94 ? -4.719 57.688 33.656 1 78.69 94 GLU A CA 1
ATOM 768 C C . GLU A 1 94 ? -4.609 56.188 33.844 1 78.69 94 GLU A C 1
ATOM 770 O O . GLU A 1 94 ? -4.93 55.656 34.906 1 78.69 94 GLU A O 1
ATOM 775 N N . ILE A 1 95 ? -4.336 55.562 32.625 1 79.38 95 ILE A N 1
ATOM 776 C CA . ILE A 1 95 ? -4.121 54.125 32.719 1 79.38 95 ILE A CA 1
ATOM 777 C C . ILE A 1 95 ? -2.723 53.781 32.219 1 79.38 95 ILE A C 1
ATOM 779 O O . ILE A 1 95 ? -2.232 54.375 31.266 1 79.38 95 ILE A O 1
ATOM 783 N N . ASN A 1 96 ? -2.055 52.938 32.938 1 76.31 96 ASN A N 1
ATOM 784 C CA . ASN A 1 96 ? -0.776 52.406 32.469 1 76.31 96 ASN A CA 1
ATOM 785 C C . ASN A 1 96 ? -0.933 51 31.906 1 76.31 96 ASN A C 1
ATOM 787 O O . ASN A 1 96 ? -1.155 50.031 32.656 1 76.31 96 ASN A O 1
ATOM 791 N N . ILE A 1 97 ? -0.796 50.938 30.516 1 74.06 97 ILE A N 1
ATOM 792 C CA . ILE A 1 97 ? -1.02 49.625 29.875 1 74.06 97 ILE A CA 1
ATOM 793 C C . ILE A 1 97 ? 0.252 49.188 29.156 1 74.06 97 ILE A C 1
ATOM 795 O O . ILE A 1 97 ? 0.235 48.219 28.406 1 74.06 97 ILE A O 1
ATOM 799 N N . THR A 1 98 ? 1.413 49.781 29.266 1 66.69 98 THR A N 1
ATOM 800 C CA . THR A 1 98 ? 2.65 49.531 28.531 1 66.69 98 THR A CA 1
ATOM 801 C C . THR A 1 98 ? 3.148 48.125 28.734 1 66.69 98 THR A C 1
ATOM 803 O O . THR A 1 98 ? 3.664 47.5 27.812 1 66.69 98 THR A O 1
ATOM 806 N N . ASN A 1 99 ? 2.941 47.562 29.875 1 74.62 99 ASN A N 1
ATOM 807 C CA . ASN A 1 99 ? 3.527 46.25 30.125 1 74.62 99 ASN A CA 1
ATOM 808 C C . ASN A 1 99 ? 2.455 45.188 30.344 1 74.62 99 ASN A C 1
ATOM 810 O O . ASN A 1 99 ? 2.715 44.156 30.969 1 74.62 99 ASN A O 1
ATOM 814 N N . LYS A 1 100 ? 1.433 45.531 29.641 1 80.31 100 LYS A N 1
ATOM 815 C CA . LYS A 1 100 ? 0.372 44.562 29.859 1 80.31 100 LYS A CA 1
ATOM 816 C C . LYS A 1 100 ? 0.246 43.594 28.672 1 80.31 100 LYS A C 1
ATOM 818 O O . LYS A 1 100 ? 0.487 44 27.516 1 80.31 100 LYS A O 1
ATOM 823 N N . THR A 1 101 ? -0.041 42.406 28.953 1 81.94 101 THR A N 1
ATOM 824 C CA . THR A 1 101 ? -0.256 41.375 27.922 1 81.94 101 THR A CA 1
ATOM 825 C C . THR A 1 101 ? -1.627 41.562 27.266 1 81.94 101 THR A C 1
ATOM 827 O O . THR A 1 101 ? -2.477 42.281 27.781 1 81.94 101 THR A O 1
ATOM 830 N N . GLY A 1 102 ? -1.796 41 26.109 1 81 102 GLY A N 1
ATOM 831 C CA . GLY A 1 102 ? -3.092 41 25.453 1 81 102 GLY A CA 1
ATOM 832 C C . GLY A 1 102 ? -4.219 40.5 26.328 1 81 102 GLY A C 1
ATOM 833 O O . GLY A 1 102 ? -5.297 41.094 26.359 1 81 102 GLY A O 1
ATOM 834 N N . THR A 1 103 ? -3.938 39.531 27.062 1 84 103 THR A N 1
ATOM 835 C CA . THR A 1 103 ? -4.93 38.938 27.969 1 84 103 THR A CA 1
ATOM 836 C C . THR A 1 103 ? -5.316 39.938 29.062 1 84 103 THR A C 1
ATOM 838 O O . THR A 1 103 ? -6.496 40.094 29.375 1 84 103 THR A O 1
ATOM 841 N N . GLU A 1 104 ? -4.355 40.562 29.578 1 85.94 104 GLU A N 1
ATOM 842 C CA . GLU A 1 104 ? -4.609 41.531 30.609 1 85.94 104 GLU A CA 1
ATOM 843 C C . GLU A 1 104 ? -5.441 42.719 30.078 1 85.94 104 GLU A C 1
ATOM 845 O O . GLU A 1 104 ? -6.371 43.156 30.75 1 85.94 104 GLU A O 1
ATOM 850 N N . LEU A 1 105 ? -5.051 43.094 28.922 1 86.88 105 LEU A N 1
ATOM 851 C CA . LEU A 1 105 ? -5.766 44.219 28.312 1 86.88 105 LEU A CA 1
ATOM 852 C C . LEU A 1 105 ? -7.215 43.844 28.047 1 86.88 105 LEU A C 1
ATOM 854 O O . LEU A 1 105 ? -8.117 44.656 28.266 1 86.88 105 LEU A O 1
ATOM 858 N N . LEU A 1 106 ? -7.391 42.688 27.594 1 87.06 106 LEU A N 1
ATOM 859 C CA . LEU A 1 106 ? -8.758 42.219 27.344 1 87.06 106 LEU A CA 1
ATOM 860 C C . LEU A 1 106 ? -9.555 42.156 28.641 1 87.06 106 LEU A C 1
ATOM 862 O O . LEU A 1 106 ? -10.727 42.531 28.672 1 87.06 106 LEU A O 1
ATOM 866 N N . ASN A 1 107 ? -8.945 41.688 29.656 1 87.5 107 ASN A N 1
ATOM 867 C CA . ASN A 1 107 ? -9.609 41.625 30.953 1 87.5 107 ASN A CA 1
ATOM 868 C C . ASN A 1 107 ? -10.008 43.031 31.438 1 87.5 107 ASN A C 1
ATOM 870 O O . ASN A 1 107 ? -11.094 43.219 32 1 87.5 107 ASN A O 1
ATOM 874 N N . ILE A 1 108 ? -9.141 43.969 31.234 1 90.38 108 ILE A N 1
ATOM 875 C CA . ILE A 1 108 ? -9.438 45.344 31.594 1 90.38 108 ILE A CA 1
ATOM 876 C C . ILE A 1 108 ? -10.609 45.875 30.766 1 90.38 108 ILE A C 1
ATOM 878 O O . ILE A 1 108 ? -11.516 46.5 31.297 1 90.38 108 ILE A O 1
ATOM 882 N N . MET A 1 109 ? -10.547 45.531 29.531 1 89.19 109 MET A N 1
ATOM 883 C CA . MET A 1 109 ? -11.602 45.969 28.625 1 89.19 109 MET A CA 1
ATOM 884 C C . MET A 1 109 ? -12.953 45.438 29.062 1 89.19 109 MET A C 1
ATOM 886 O O . MET A 1 109 ? -13.93 46.188 29.188 1 89.19 109 MET A O 1
ATOM 890 N N . PHE A 1 110 ? -13.016 44.188 29.359 1 88.56 110 PHE A N 1
ATOM 891 C CA . PHE A 1 110 ? -14.266 43.562 29.75 1 88.56 110 PHE A CA 1
ATOM 892 C C . PHE A 1 110 ? -14.727 44.062 31.125 1 88.56 110 PHE A C 1
ATOM 894 O O . PHE A 1 110 ? -15.914 44.25 31.344 1 88.56 110 PHE A O 1
ATOM 901 N N . ALA A 1 111 ? -13.852 44.156 32 1 91.44 111 ALA A N 1
ATOM 902 C CA . ALA A 1 111 ? -14.188 44.688 33.312 1 91.44 111 ALA A CA 1
ATOM 903 C C . ALA A 1 111 ? -14.75 46.094 33.188 1 91.44 111 ALA A C 1
ATOM 905 O O . ALA A 1 111 ? -15.703 46.469 33.875 1 91.44 111 ALA A O 1
ATOM 906 N N . SER A 1 112 ? -14.141 46.875 32.312 1 91.75 112 SER A N 1
ATOM 907 C CA . SER A 1 112 ? -14.609 48.25 32.062 1 91.75 112 SER A CA 1
ATOM 908 C C . SER A 1 112 ? -16.031 48.25 31.5 1 91.75 112 SER A C 1
ATOM 910 O O . SER A 1 112 ? -16.859 49.062 31.906 1 91.75 112 SER A O 1
ATOM 912 N N . LYS A 1 113 ? -16.266 47.312 30.672 1 89.19 113 LYS A N 1
ATOM 913 C CA . LYS A 1 113 ? -17.609 47.156 30.141 1 89.19 113 LYS A CA 1
ATOM 914 C C . LYS A 1 113 ? -18.609 46.75 31.219 1 89.19 113 LYS A C 1
ATOM 916 O O . LYS A 1 113 ? -19.719 47.312 31.297 1 89.19 113 LYS A O 1
ATOM 921 N N . ASP A 1 114 ? -18.234 45.875 32.062 1 90.38 114 ASP A N 1
ATOM 922 C CA . ASP A 1 114 ? -19.078 45.406 33.156 1 90.38 114 ASP A CA 1
ATOM 923 C C . ASP A 1 114 ? -19.422 46.562 34.094 1 90.38 114 ASP A C 1
ATOM 925 O O . ASP A 1 114 ? -20.516 46.594 34.656 1 90.38 114 ASP A O 1
ATOM 929 N N . LEU A 1 115 ? -18.484 47.469 34.312 1 92.81 115 LEU A N 1
ATOM 930 C CA . LEU A 1 115 ? -18.672 48.594 35.219 1 92.81 115 LEU A CA 1
ATOM 931 C C . LEU A 1 115 ? -19.219 49.812 34.469 1 92.81 115 LEU A C 1
ATOM 933 O O . LEU A 1 115 ? -19.234 50.906 35.031 1 92.81 115 LEU A O 1
ATOM 937 N N . LYS A 1 116 ? -19.547 49.594 33.188 1 92.38 116 LYS A N 1
ATOM 938 C CA . LYS A 1 116 ? -20.188 50.562 32.312 1 92.38 116 LYS A CA 1
ATOM 939 C C . LYS A 1 116 ? -19.281 51.781 32.094 1 92.38 116 LYS A C 1
ATOM 941 O O . LYS A 1 116 ? -19.75 52.906 32.062 1 92.38 116 LYS A O 1
ATOM 946 N N . LEU A 1 117 ? -18 51.5 32.062 1 92.06 117 LEU A N 1
ATOM 947 C CA . LEU A 1 117 ? -17.016 52.5 31.641 1 92.06 117 LEU A CA 1
ATOM 948 C C . LEU A 1 117 ? -16.75 52.406 30.141 1 92.06 117 LEU A C 1
ATOM 950 O O . LEU A 1 117 ? -15.672 51.969 29.719 1 92.06 117 LEU A O 1
ATOM 954 N N . GLU A 1 118 ? -17.594 52.875 29.375 1 89.5 118 GLU A N 1
ATOM 955 C CA . GLU A 1 118 ? -17.609 52.656 27.922 1 89.5 118 GLU A CA 1
ATOM 956 C C . GLU A 1 118 ? -16.406 53.312 27.25 1 89.5 118 GLU A C 1
ATOM 958 O O . GLU A 1 118 ? -15.812 52.719 26.344 1 89.5 118 GLU A O 1
ATOM 963 N N . GLU A 1 119 ? -16.109 54.438 27.688 1 85.75 119 GLU A N 1
ATOM 964 C CA . GLU A 1 119 ? -14.992 55.156 27.062 1 85.75 119 GLU A CA 1
ATOM 965 C C . GLU A 1 119 ? -13.68 54.375 27.266 1 85.75 119 GLU A C 1
ATOM 967 O O . GLU A 1 119 ? -12.875 54.281 26.328 1 85.75 119 GLU A O 1
ATOM 972 N N . LEU A 1 120 ? -13.531 53.969 28.422 1 88.5 120 LEU A N 1
ATOM 973 C CA . LEU A 1 120 ? -12.32 53.219 28.719 1 88.5 120 LEU A CA 1
ATOM 974 C C . LEU A 1 120 ? -12.281 51.906 27.938 1 88.5 120 LEU A C 1
ATOM 976 O O . LEU A 1 120 ? -11.25 51.562 27.359 1 88.5 120 LEU A O 1
ATOM 980 N N . ALA A 1 121 ? -13.375 51.219 27.875 1 89.12 121 ALA A N 1
ATOM 981 C CA . ALA A 1 121 ? -13.477 49.938 27.141 1 89.12 121 ALA A CA 1
ATOM 982 C C . ALA A 1 121 ? -13.172 50.156 25.672 1 89.12 121 ALA A C 1
ATOM 984 O O . ALA A 1 121 ? -12.43 49.375 25.062 1 89.12 121 ALA A O 1
ATOM 985 N N . GLU A 1 122 ? -13.734 51.156 25.156 1 86.25 122 GLU A N 1
ATOM 986 C CA . GLU A 1 122 ? -13.531 51.438 23.734 1 86.25 122 GLU A CA 1
ATOM 987 C C . GLU A 1 122 ? -12.07 51.781 23.453 1 86.25 122 GLU A C 1
ATOM 989 O O . GLU A 1 122 ? -11.547 51.438 22.391 1 86.25 122 GLU A O 1
ATOM 994 N N . PHE A 1 123 ? -11.555 52.5 24.328 1 84.88 123 PHE A N 1
ATOM 995 C CA . PHE A 1 123 ? -10.156 52.875 24.188 1 84.88 123 PHE A CA 1
ATOM 996 C C . PHE A 1 123 ? -9.258 51.656 24.156 1 84.88 123 PHE A C 1
ATOM 998 O O . PHE A 1 123 ? -8.398 51.5 23.281 1 84.88 123 PHE A O 1
ATOM 1005 N N . ILE A 1 124 ? -9.422 50.844 25.094 1 86.31 124 ILE A N 1
ATOM 1006 C CA . ILE A 1 124 ? -8.602 49.656 25.172 1 86.31 124 ILE A CA 1
ATOM 1007 C C . ILE A 1 124 ? -8.844 48.75 23.953 1 86.31 124 ILE A C 1
ATOM 1009 O O . ILE A 1 124 ? -7.898 48.188 23.391 1 86.31 124 ILE A O 1
ATOM 1013 N N . LYS A 1 125 ? -10.047 48.625 23.578 1 82.88 125 LYS A N 1
ATOM 1014 C CA . LYS A 1 125 ? -10.398 47.844 22.391 1 82.88 125 LYS A CA 1
ATOM 1015 C C . LYS A 1 125 ? -9.633 48.344 21.172 1 82.88 125 LYS A C 1
ATOM 1017 O O . LYS A 1 125 ? -9.047 47.562 20.422 1 82.88 125 LYS A O 1
ATOM 1022 N N . GLU A 1 126 ? -9.688 49.594 20.984 1 80.88 126 GLU A N 1
ATOM 1023 C CA . GLU A 1 126 ? -8.984 50.188 19.859 1 80.88 126 GLU A CA 1
ATOM 1024 C C . GLU A 1 126 ? -7.48 49.938 19.953 1 80.88 126 GLU A C 1
ATOM 1026 O O . GLU A 1 126 ? -6.812 49.75 18.938 1 80.88 126 GLU A O 1
ATOM 1031 N N . PHE A 1 127 ? -7.062 50.062 21.141 1 81.69 127 PHE A N 1
ATOM 1032 C CA . PHE A 1 127 ? -5.641 49.844 21.375 1 81.69 127 PHE A CA 1
ATOM 1033 C C . PHE A 1 127 ? -5.258 48.406 20.969 1 81.69 127 PHE A C 1
ATOM 1035 O O . PHE A 1 127 ? -4.238 48.188 20.312 1 81.69 127 PHE A O 1
ATOM 1042 N N . ILE A 1 128 ? -5.957 47.5 21.375 1 80.81 128 ILE A N 1
ATOM 1043 C CA . ILE A 1 128 ? -5.699 46.094 21.078 1 80.81 128 ILE A CA 1
ATOM 1044 C C . ILE A 1 128 ? -5.754 45.844 19.562 1 80.81 128 ILE A C 1
ATOM 1046 O O . ILE A 1 128 ? -4.895 45.188 19 1 80.81 128 ILE A O 1
ATOM 1050 N N . ILE A 1 129 ? -6.688 46.344 18.922 1 74.94 129 ILE A N 1
ATOM 1051 C CA . ILE A 1 129 ? -6.871 46.188 17.484 1 74.94 129 ILE A CA 1
ATOM 1052 C C . ILE A 1 129 ? -5.676 46.75 16.75 1 74.94 129 ILE A C 1
ATOM 1054 O O . ILE A 1 129 ? -5.148 46.125 15.82 1 74.94 129 ILE A O 1
ATOM 1058 N N . ASN A 1 130 ? -5.293 47.875 17.219 1 73.38 130 ASN A N 1
ATOM 1059 C CA . ASN A 1 130 ? -4.219 48.594 16.516 1 73.38 130 ASN A CA 1
ATOM 1060 C C . ASN A 1 130 ? -2.865 47.938 16.766 1 73.38 130 ASN A C 1
ATOM 1062 O O . ASN A 1 130 ? -1.971 48 15.922 1 73.38 130 ASN A O 1
ATOM 1066 N N . HIS A 1 131 ? -2.738 47.25 17.953 1 75.69 131 HIS A N 1
ATOM 1067 C CA . HIS A 1 131 ? -1.456 46.656 18.297 1 75.69 131 HIS A CA 1
ATOM 1068 C C . HIS A 1 131 ? -1.569 45.125 18.375 1 75.69 131 HIS A C 1
ATOM 1070 O O . HIS A 1 131 ? -0.827 44.469 19.125 1 75.69 131 HIS A O 1
ATOM 1076 N N . HIS A 1 132 ? -2.445 44.656 17.688 1 72.5 132 HIS A N 1
ATOM 1077 C CA . HIS A 1 132 ? -2.793 43.25 17.797 1 72.5 132 HIS A CA 1
ATOM 1078 C C . HIS A 1 132 ? -1.606 42.344 17.438 1 72.5 132 HIS A C 1
ATOM 1080 O O . HIS A 1 132 ? -1.406 41.281 18.062 1 72.5 132 HIS A O 1
ATOM 1086 N N . HIS A 1 133 ? -0.807 42.719 16.531 1 70.69 133 HIS A N 1
ATOM 1087 C CA . HIS A 1 133 ? 0.312 41.875 16.094 1 70.69 133 HIS A CA 1
ATOM 1088 C C . HIS A 1 133 ? 1.291 41.625 17.234 1 70.69 133 HIS A C 1
ATOM 1090 O O . HIS A 1 133 ? 1.868 40.531 17.344 1 70.69 133 HIS A O 1
ATOM 1096 N N . LEU A 1 134 ? 1.411 42.625 18.109 1 68.81 134 LEU A N 1
ATOM 1097 C CA . LEU A 1 134 ? 2.363 42.531 19.203 1 68.81 134 LEU A CA 1
ATOM 1098 C C . LEU A 1 134 ? 1.709 41.906 20.438 1 68.81 134 LEU A C 1
ATOM 1100 O O . LEU A 1 134 ? 2.314 41.062 21.109 1 68.81 134 LEU A O 1
ATOM 1104 N N . LEU A 1 135 ? 0.549 42.25 20.609 1 71.56 135 LEU A N 1
ATOM 1105 C CA . LEU A 1 135 ? -0.113 41.906 21.859 1 71.56 135 LEU A CA 1
ATOM 1106 C C . LEU A 1 135 ? -0.623 40.469 21.828 1 71.56 135 LEU A C 1
ATOM 1108 O O . LEU A 1 135 ? -0.692 39.812 22.859 1 71.56 135 LEU A O 1
ATOM 1112 N N . LEU A 1 136 ? -0.868 40.062 20.547 1 71.69 136 LEU A N 1
ATOM 1113 C CA . LEU A 1 136 ? -1.599 38.812 20.453 1 71.69 136 LEU A CA 1
ATOM 1114 C C . LEU A 1 136 ? -0.641 37.656 20.234 1 71.69 136 LEU A C 1
ATOM 1116 O O . LEU A 1 136 ? -1.019 36.469 20.422 1 71.69 136 LEU A O 1
ATOM 1120 N N . GLN A 1 137 ? 0.555 37.969 20 1 73.88 137 GLN A N 1
ATOM 1121 C CA . GLN A 1 137 ? 1.532 36.938 19.656 1 73.88 137 GLN A CA 1
ATOM 1122 C C . GLN A 1 137 ? 1.913 36.094 20.859 1 73.88 137 GLN A C 1
ATOM 1124 O O . GLN A 1 137 ? 2.25 34.938 20.734 1 73.88 137 GLN A O 1
ATOM 1129 N N . ASN A 1 138 ? 1.764 36.688 22.031 1 74.94 138 ASN A N 1
ATOM 1130 C CA . ASN A 1 138 ? 2.312 36 23.203 1 74.94 138 ASN A CA 1
ATOM 1131 C C . ASN A 1 138 ? 1.361 34.938 23.734 1 74.94 138 ASN A C 1
ATOM 1133 O O . ASN A 1 138 ? 1.803 33.938 24.281 1 74.94 138 ASN A O 1
ATOM 1137 N N . ASP A 1 139 ? 0.062 35.188 23.594 1 82.44 139 ASP A N 1
ATOM 1138 C CA . ASP A 1 139 ? -0.885 34.219 24.109 1 82.44 139 ASP A CA 1
ATOM 1139 C C . ASP A 1 139 ? -2.141 34.156 23.25 1 82.44 139 ASP A C 1
ATOM 1141 O O . ASP A 1 139 ? -3.246 34.406 23.734 1 82.44 139 ASP A O 1
ATOM 1145 N N . PRO A 1 140 ? -1.917 33.656 22.062 1 86.38 140 PRO A N 1
ATOM 1146 C CA . PRO A 1 140 ? -3.064 33.625 21.156 1 86.38 140 PRO A CA 1
ATOM 1147 C C . PRO A 1 140 ? -4.176 32.719 21.656 1 86.38 140 PRO A C 1
ATOM 1149 O O . PRO A 1 140 ? -5.359 33 21.438 1 86.38 140 PRO A O 1
ATOM 1152 N N . VAL A 1 141 ? -3.844 31.719 22.359 1 87.44 141 VAL A N 1
ATOM 1153 C CA . VAL A 1 141 ? -4.832 30.75 22.828 1 87.44 141 VAL A CA 1
ATOM 1154 C C . VAL A 1 141 ? -5.688 31.359 23.922 1 87.44 141 VAL A C 1
ATOM 1156 O O . VAL A 1 141 ? -6.91 31.234 23.922 1 87.44 141 VAL A O 1
ATOM 1159 N N . GLY A 1 142 ? -5.059 31.969 24.922 1 83.44 142 GLY A N 1
ATOM 1160 C CA . GLY A 1 142 ? -5.789 32.625 25.984 1 83.44 142 GLY A CA 1
ATOM 1161 C C . GLY A 1 142 ? -6.73 33.719 25.484 1 83.44 142 GLY A C 1
ATOM 1162 O O . GLY A 1 142 ? -7.863 33.812 25.953 1 83.44 142 GLY A O 1
ATOM 1163 N N . ILE A 1 143 ? -6.215 34.469 24.578 1 85.25 143 ILE A N 1
ATOM 1164 C CA . ILE A 1 143 ? -7.008 35.531 23.984 1 85.25 143 ILE A CA 1
ATOM 1165 C C . ILE A 1 143 ? -8.219 34.938 23.266 1 85.25 143 ILE A C 1
ATOM 1167 O O . ILE A 1 143 ? -9.344 35.438 23.422 1 85.25 143 ILE A O 1
ATOM 1171 N N . LEU A 1 144 ? -7.949 33.969 22.5 1 87.69 144 LEU A N 1
ATOM 1172 C CA . LEU A 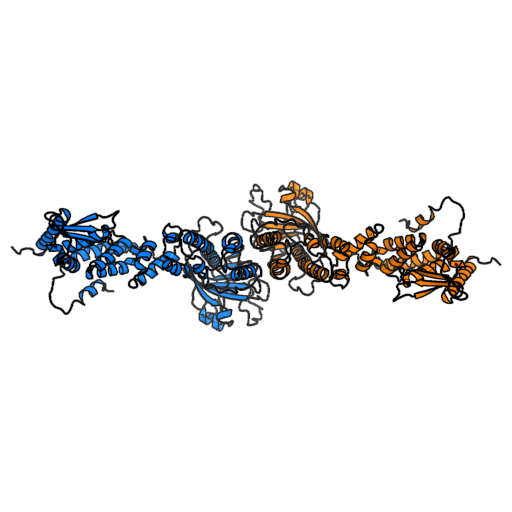1 144 ? -9.008 33.312 21.75 1 87.69 144 LEU A CA 1
ATOM 1173 C C . LEU A 1 144 ? -10.109 32.812 22.672 1 87.69 144 LEU A C 1
ATOM 1175 O O . LEU A 1 144 ? -11.297 32.906 22.344 1 87.69 144 LEU A O 1
ATOM 1179 N N . GLN A 1 145 ? -9.789 32.312 23.766 1 83.75 145 GLN A N 1
ATOM 1180 C CA . GLN A 1 145 ? -10.766 31.797 24.719 1 83.75 145 GLN A CA 1
ATOM 1181 C C . GLN A 1 145 ? -11.625 32.938 25.297 1 83.75 145 GLN A C 1
ATOM 1183 O O . GLN A 1 145 ? -12.805 32.719 25.578 1 83.75 145 GLN A O 1
ATOM 1188 N N . ILE A 1 146 ? -11.062 34.062 25.438 1 79.75 146 ILE A N 1
ATOM 1189 C CA . ILE A 1 146 ? -11.758 35.219 26.016 1 79.75 146 ILE A CA 1
ATOM 1190 C C . ILE A 1 146 ? -12.695 35.812 24.984 1 79.75 146 ILE A C 1
ATOM 1192 O O . ILE A 1 146 ? -13.844 36.156 25.297 1 79.75 146 ILE A O 1
ATOM 1196 N N . VAL A 1 147 ? -12.219 35.875 23.781 1 81.44 147 VAL A N 1
ATOM 1197 C CA . VAL A 1 147 ? -12.938 36.656 22.781 1 81.44 147 VAL A CA 1
ATOM 1198 C C . VAL A 1 147 ? -13.898 35.781 22.016 1 81.44 147 VAL A C 1
ATOM 1200 O O . VAL A 1 147 ? -14.727 36.25 21.25 1 81.44 147 VAL A O 1
ATOM 1203 N N . ASN A 1 148 ? -13.867 34.469 22.156 1 81.81 148 ASN A N 1
ATOM 1204 C CA . ASN A 1 148 ? -14.609 33.531 21.328 1 81.81 148 ASN A CA 1
ATOM 1205 C C . ASN A 1 148 ? -16.109 33.812 21.359 1 81.81 148 ASN A C 1
ATOM 1207 O O . ASN A 1 148 ? -16.781 33.719 20.328 1 81.81 148 ASN A O 1
ATOM 1211 N N . ASP A 1 149 ? -16.656 34.156 22.453 1 76 149 ASP A N 1
ATOM 1212 C CA . ASP A 1 149 ? -18.094 34.344 22.578 1 76 149 ASP A CA 1
ATOM 1213 C C . ASP A 1 149 ? -18.484 35.812 22.328 1 76 149 ASP A C 1
ATOM 1215 O O . ASP A 1 149 ? -19.656 36.156 22.469 1 76 149 ASP A O 1
ATOM 1219 N N . ASN A 1 150 ? -17.438 36.531 21.953 1 73.44 150 ASN A N 1
ATOM 1220 C CA . ASN A 1 150 ? -17.734 37.969 21.75 1 73.44 150 ASN A CA 1
ATOM 1221 C C . ASN A 1 150 ? -17.641 38.344 20.266 1 73.44 150 ASN A C 1
ATOM 1223 O O . ASN A 1 150 ? -16.562 38.312 19.672 1 73.44 150 ASN A O 1
ATOM 1227 N N . ASN A 1 151 ? -18.703 38.656 19.672 1 72.62 151 ASN A N 1
ATOM 1228 C CA . ASN A 1 151 ? -18.812 38.938 18.234 1 72.62 151 ASN A CA 1
ATOM 1229 C C . ASN A 1 151 ? -18.109 40.219 17.875 1 72.62 151 ASN A C 1
ATOM 1231 O O . ASN A 1 151 ? -17.859 40.5 16.688 1 72.62 151 ASN A O 1
ATOM 1235 N N . THR A 1 152 ? -17.766 41.062 18.812 1 70.69 152 THR A N 1
ATOM 1236 C CA . THR A 1 152 ? -17.125 42.344 18.547 1 70.69 152 THR A CA 1
ATOM 1237 C C . THR A 1 152 ? -15.672 42.125 18.109 1 70.69 152 THR A C 1
ATOM 1239 O O . THR A 1 152 ? -15.102 43 17.438 1 70.69 152 THR A O 1
ATOM 1242 N N . PHE A 1 153 ? -15.18 41 18.469 1 77.69 153 PHE A N 1
ATOM 1243 C CA . PHE A 1 153 ? -13.758 40.781 18.234 1 77.69 153 PHE A CA 1
ATOM 1244 C C . PHE A 1 153 ? -13.508 39.781 17.141 1 77.69 153 PHE A C 1
ATOM 1246 O O . PHE A 1 153 ? -12.625 38.906 17.25 1 77.69 153 PHE A O 1
ATOM 1253 N N . ILE A 1 154 ? -14.156 39.844 16.094 1 81.69 154 ILE A N 1
ATOM 1254 C CA . ILE A 1 154 ? -14.07 38.875 15.008 1 81.69 154 ILE A CA 1
ATOM 1255 C C . ILE A 1 154 ? -12.672 38.906 14.383 1 81.69 154 ILE A C 1
ATOM 1257 O O . ILE A 1 154 ? -12.078 37.875 14.102 1 81.69 154 ILE A O 1
ATOM 1261 N N . LYS A 1 155 ? -12.188 40.094 14.18 1 79.56 155 LYS A N 1
ATOM 1262 C CA . LYS A 1 155 ? -10.875 40.25 13.555 1 79.56 155 LYS A CA 1
ATOM 1263 C C . LYS A 1 155 ? -9.773 39.688 14.445 1 79.56 155 LYS A C 1
ATOM 1265 O O . LYS A 1 155 ? -8.812 39.094 13.953 1 79.56 155 LYS A O 1
ATOM 1270 N N . ILE A 1 156 ? -9.891 39.969 15.734 1 81.31 156 ILE A N 1
ATOM 1271 C CA . ILE A 1 156 ? -8.906 39.469 16.688 1 81.31 156 ILE A CA 1
ATOM 1272 C C . ILE A 1 156 ? -8.961 37.969 16.734 1 81.31 156 ILE A C 1
ATOM 1274 O O . ILE A 1 156 ? -7.926 37.281 16.766 1 81.31 156 ILE A O 1
ATOM 1278 N N . LYS A 1 157 ? -10.195 37.531 16.719 1 86.44 157 LYS A N 1
ATOM 1279 C CA . LYS A 1 157 ? -10.398 36.062 16.703 1 86.44 157 LYS A CA 1
ATOM 1280 C C . LYS A 1 157 ? -9.711 35.438 15.5 1 86.44 157 LYS A C 1
ATOM 1282 O O . LYS A 1 157 ? -8.977 34.438 15.641 1 86.44 157 LYS A O 1
ATOM 1287 N N . GLU A 1 158 ? -9.953 36 14.398 1 87.12 158 GLU A N 1
ATOM 1288 C CA . GLU A 1 158 ? -9.383 35.469 13.164 1 87.12 158 GLU A CA 1
ATOM 1289 C C . GLU A 1 158 ? -7.859 35.5 13.188 1 87.12 158 GLU A C 1
ATOM 1291 O O . GLU A 1 158 ? -7.191 34.594 12.703 1 87.12 158 GLU A O 1
ATOM 1296 N N . PHE A 1 159 ? -7.422 36.594 13.695 1 83.94 159 PHE A N 1
ATOM 1297 C CA . PHE A 1 159 ? -5.973 36.719 13.805 1 83.94 159 PHE A CA 1
ATOM 1298 C C . PHE A 1 159 ? -5.395 35.625 14.68 1 83.94 159 PHE A C 1
ATOM 1300 O O . PHE A 1 159 ? -4.379 35.031 14.328 1 83.94 159 PHE A O 1
ATOM 1307 N N . CYS A 1 160 ? -5.977 35.406 15.812 1 88.81 160 CYS A N 1
ATOM 1308 C CA . CYS A 1 160 ? -5.5 34.375 16.734 1 88.81 160 CYS A CA 1
ATOM 1309 C C . CYS A 1 160 ? -5.574 33 16.109 1 88.81 160 CYS A C 1
ATOM 1311 O O . CYS A 1 160 ? -4.641 32.188 16.234 1 88.81 160 CYS A O 1
ATOM 1313 N N . ILE A 1 161 ? -6.625 32.75 15.406 1 91.94 161 ILE A N 1
ATOM 1314 C CA . ILE A 1 161 ? -6.812 31.469 14.766 1 91.94 161 ILE A CA 1
ATOM 1315 C C . ILE A 1 161 ? -5.75 31.266 13.688 1 91.94 161 ILE A C 1
ATOM 1317 O O . ILE A 1 161 ? -5.156 30.188 13.586 1 91.94 161 ILE A O 1
ATOM 1321 N N . GLU A 1 162 ? -5.527 32.219 12.922 1 89.12 162 GLU A N 1
ATOM 1322 C CA . GLU A 1 162 ? -4.508 32.125 11.883 1 89.12 162 GLU A CA 1
ATOM 1323 C C . GLU A 1 162 ? -3.131 31.844 12.477 1 89.12 162 GLU A C 1
ATOM 1325 O O . GLU A 1 162 ? -2.357 31.062 11.914 1 89.12 162 GLU A O 1
ATOM 1330 N N . LYS A 1 163 ? -2.85 32.562 13.516 1 87.56 163 LYS A N 1
ATOM 1331 C CA . LYS A 1 163 ? -1.571 32.344 14.188 1 87.56 163 LYS A CA 1
ATOM 1332 C C . LYS A 1 163 ? -1.447 30.891 14.688 1 87.56 163 LYS A C 1
ATOM 1334 O O . LYS A 1 163 ? -0.395 30.266 14.539 1 87.56 163 LYS A O 1
ATOM 1339 N N . ILE A 1 164 ? -2.475 30.422 15.25 1 91.81 164 ILE A N 1
ATOM 1340 C CA . ILE A 1 164 ? -2.492 29.062 15.766 1 91.81 164 ILE A CA 1
ATOM 1341 C C . ILE A 1 164 ? -2.328 28.078 14.617 1 91.81 164 ILE A C 1
ATOM 1343 O O . ILE A 1 164 ? -1.607 27.078 14.742 1 91.81 164 ILE A O 1
ATOM 1347 N N . CYS A 1 165 ? -2.955 28.312 13.508 1 92.5 165 CYS A N 1
ATOM 1348 C CA . CYS A 1 165 ? -2.896 27.406 12.359 1 92.5 165 CYS A CA 1
ATOM 1349 C C . CYS A 1 165 ? -1.501 27.406 11.75 1 92.5 165 CYS A C 1
ATOM 1351 O O . CYS A 1 165 ? -1.031 26.375 11.273 1 92.5 165 CYS A O 1
ATOM 1353 N N . SER A 1 166 ? -0.876 28.5 11.781 1 87.88 166 SER A N 1
ATOM 1354 C CA . SER A 1 166 ? 0.472 28.594 11.234 1 87.88 166 SER A CA 1
ATOM 1355 C C . SER A 1 166 ? 1.497 27.953 12.156 1 87.88 166 SER A C 1
ATOM 1357 O O . SER A 1 166 ? 2.457 27.328 11.688 1 87.88 166 SER A O 1
ATOM 1359 N N . GLU A 1 167 ? 1.269 28.109 13.484 1 89.06 167 GLU A N 1
ATOM 1360 C CA . GLU A 1 167 ? 2.129 27.531 14.516 1 89.06 167 GLU A CA 1
ATOM 1361 C C . GLU A 1 167 ? 1.324 26.688 15.5 1 89.06 167 GLU A C 1
ATOM 1363 O O . GLU A 1 167 ? 1.193 27.047 16.672 1 89.06 167 GLU A O 1
ATOM 1368 N N . PRO A 1 168 ? 1.026 25.531 15.047 1 92.31 168 PRO A N 1
ATOM 1369 C CA . PRO A 1 168 ? 0.075 24.75 15.836 1 92.31 168 PRO A CA 1
ATOM 1370 C C . PRO A 1 168 ? 0.649 24.297 17.172 1 92.31 168 PRO A C 1
ATOM 1372 O O . PRO A 1 168 ? -0.104 23.938 18.094 1 92.31 168 PRO A O 1
ATOM 1375 N N . GLU A 1 169 ? 1.916 24.328 17.359 1 89 169 GLU A N 1
ATOM 1376 C CA . GLU A 1 169 ? 2.553 23.891 18.609 1 89 169 GLU A CA 1
ATOM 1377 C C . GLU A 1 169 ? 2.109 24.766 19.781 1 89 169 GLU A C 1
ATOM 1379 O O . GLU A 1 169 ? 2.078 24.297 20.922 1 89 169 GLU A O 1
ATOM 1384 N N . ILE A 1 170 ? 1.815 26.016 19.5 1 88.31 170 ILE A N 1
ATOM 1385 C CA . ILE A 1 170 ? 1.406 26.953 20.547 1 88.31 170 ILE A CA 1
ATOM 1386 C C . ILE A 1 170 ? 0.192 26.406 21.297 1 88.31 170 ILE A C 1
ATOM 1388 O O . ILE A 1 170 ? 0.053 26.609 22.5 1 88.31 170 ILE A O 1
ATOM 1392 N N . LEU A 1 171 ? -0.646 25.688 20.578 1 92.25 171 LEU A N 1
ATOM 1393 C CA . LEU A 1 171 ? -1.865 25.141 21.156 1 92.25 171 LEU A CA 1
ATOM 1394 C C . LEU A 1 171 ? -1.71 23.656 21.453 1 92.25 171 LEU A C 1
ATOM 1396 O O . LEU A 1 171 ? -1.915 23.203 22.578 1 92.25 171 LEU A O 1
ATOM 1400 N N . PHE A 1 172 ? -1.215 22.844 20.531 1 92.31 172 PHE A N 1
ATOM 1401 C CA . PHE A 1 172 ? -1.304 21.391 20.547 1 92.31 172 PHE A CA 1
ATOM 1402 C C . PHE A 1 172 ? -0.228 20.781 21.438 1 92.31 172 PHE A C 1
ATOM 1404 O O . PHE A 1 172 ? -0.342 19.641 21.875 1 92.31 172 PHE A O 1
ATOM 1411 N N . LYS A 1 173 ? 0.733 21.469 21.641 1 87.75 173 LYS A N 1
ATOM 1412 C CA . LYS A 1 173 ? 1.753 20.984 22.562 1 87.75 173 LYS A CA 1
ATOM 1413 C C . LYS A 1 173 ? 1.599 21.625 23.938 1 87.75 173 LYS A C 1
ATOM 1415 O O . LYS A 1 173 ? 2.41 21.391 24.844 1 87.75 173 LYS A O 1
ATOM 1420 N N . SER A 1 174 ? 0.61 22.422 24.078 1 84.06 174 SER A N 1
ATOM 1421 C CA . SER A 1 174 ? 0.344 23.094 25.344 1 84.06 174 SER A CA 1
ATOM 1422 C C . SER A 1 174 ? -0.732 22.359 26.141 1 84.06 174 SER A C 1
ATOM 1424 O O . SER A 1 174 ? -1.396 21.469 25.609 1 84.06 174 SER A O 1
ATOM 1426 N N . ASP A 1 175 ? -0.833 22.688 27.406 1 83.94 175 ASP A N 1
ATOM 1427 C CA . ASP A 1 175 ? -1.862 22.109 28.266 1 83.94 175 ASP A CA 1
ATOM 1428 C C . ASP A 1 175 ? -3.219 22.766 28.016 1 83.94 175 ASP A C 1
ATOM 1430 O O . ASP A 1 175 ? -4.238 22.297 28.547 1 83.94 175 ASP A O 1
ATOM 1434 N N . LYS A 1 176 ? -3.211 23.688 27.188 1 87.12 176 LYS A N 1
ATOM 1435 C CA . LYS A 1 176 ? -4.434 24.438 26.969 1 87.12 176 LYS A CA 1
ATOM 1436 C C . LYS A 1 176 ? -5.359 23.719 25.984 1 87.12 176 LYS A C 1
ATOM 1438 O O . LYS A 1 176 ? -6.551 24.031 25.906 1 87.12 176 LYS A O 1
ATOM 1443 N N . PHE A 1 177 ? -4.859 22.781 25.297 1 90.81 177 PHE A N 1
ATOM 1444 C CA . PHE A 1 177 ? -5.664 22.109 24.281 1 90.81 177 PHE A CA 1
ATOM 1445 C C . PHE A 1 177 ? -6.84 21.375 24.922 1 90.81 177 PHE A C 1
ATOM 1447 O O . PHE A 1 177 ? -7.965 21.453 24.422 1 90.81 177 PHE A O 1
ATOM 1454 N N . THR A 1 178 ? -6.57 20.703 25.984 1 90.06 178 THR A N 1
ATOM 1455 C CA . THR A 1 178 ? -7.602 19.891 26.625 1 90.06 178 THR A CA 1
ATOM 1456 C C . THR A 1 178 ? -8.641 20.781 27.297 1 90.06 178 THR A C 1
ATOM 1458 O O . THR A 1 178 ? -9.719 20.312 27.672 1 90.06 178 THR A O 1
ATOM 1461 N N . GLN A 1 179 ? -8.352 22.078 27.422 1 87.38 179 GLN A N 1
ATOM 1462 C CA . GLN A 1 179 ? -9.258 23 28.078 1 87.38 179 GLN A CA 1
ATOM 1463 C C . GLN A 1 179 ? -10.102 23.766 27.062 1 87.38 179 GLN A C 1
ATOM 1465 O O . GLN A 1 179 ? -10.984 24.547 27.438 1 87.38 179 GLN A O 1
ATOM 1470 N N . LEU A 1 180 ? -9.875 23.469 25.875 1 89.81 180 LEU A N 1
ATOM 1471 C CA . LEU A 1 180 ? -10.625 24.172 24.828 1 89.81 180 LEU A CA 1
ATOM 1472 C C . LEU A 1 180 ? -12.102 23.797 24.875 1 89.81 180 LEU A C 1
ATOM 1474 O O . LEU A 1 180 ? -12.445 22.641 25.141 1 89.81 180 LEU A O 1
ATOM 1478 N N . SER A 1 181 ? -12.914 24.859 24.656 1 88 181 SER A N 1
ATOM 1479 C CA . SER A 1 181 ? -14.336 24.562 24.516 1 88 181 SER A CA 1
ATOM 1480 C C . SER A 1 181 ? -14.609 23.781 23.219 1 88 181 SER A C 1
ATOM 1482 O O . SER A 1 181 ? -13.812 23.828 22.281 1 88 181 SER A O 1
ATOM 1484 N N . ALA A 1 182 ? -15.719 23.094 23.141 1 90.25 182 ALA A N 1
ATOM 1485 C CA . ALA A 1 182 ? -16.109 22.328 21.969 1 90.25 182 ALA A CA 1
ATOM 1486 C C . ALA A 1 182 ? -16.281 23.219 20.75 1 90.25 182 ALA A C 1
ATOM 1488 O O . ALA A 1 182 ? -15.914 22.844 19.641 1 90.25 182 ALA A O 1
ATOM 1489 N N . SER A 1 183 ? -16.844 24.359 21.016 1 89.69 183 SER A N 1
ATOM 1490 C CA . SER A 1 183 ? -17.094 25.297 19.906 1 89.69 183 SER A CA 1
ATOM 1491 C C . SER A 1 183 ? -15.789 25.766 19.281 1 89.69 183 SER A C 1
ATOM 1493 O O . SER A 1 183 ? -15.664 25.828 18.062 1 89.69 183 SER A O 1
ATOM 1495 N N . LEU A 1 184 ? -14.828 26.125 20.141 1 91 184 LEU A N 1
ATOM 1496 C CA . LEU A 1 184 ? -13.531 26.578 19.641 1 91 184 LEU A CA 1
ATOM 1497 C C . LEU A 1 184 ? -12.789 25.453 18.938 1 91 184 LEU A C 1
ATOM 1499 O O . LEU A 1 184 ? -12.141 25.672 17.922 1 91 184 LEU A O 1
ATOM 1503 N N . LEU A 1 185 ? -12.891 24.281 19.531 1 93.25 185 LEU A N 1
ATOM 1504 C CA . LEU A 1 185 ? -12.25 23.109 18.922 1 93.25 185 LEU A CA 1
ATOM 1505 C C . LEU A 1 185 ? -12.789 22.875 17.516 1 93.25 185 LEU A C 1
ATOM 1507 O O . LEU A 1 185 ? -12.016 22.609 16.594 1 93.25 185 LEU A O 1
ATOM 1511 N N . GLU A 1 186 ? -14.062 22.984 17.391 1 94 186 GLU A N 1
ATOM 1512 C CA . GLU A 1 186 ? -14.695 22.797 16.094 1 94 186 GLU A CA 1
ATOM 1513 C C . GLU A 1 186 ? -14.156 23.797 15.07 1 94 186 GLU A C 1
ATOM 1515 O O . GLU A 1 186 ? -13.852 23.422 13.938 1 94 186 GLU A O 1
ATOM 1520 N N . ILE A 1 187 ? -14.039 25.031 15.477 1 93.44 187 ILE A N 1
ATOM 1521 C CA . ILE A 1 187 ? -13.586 26.094 14.586 1 93.44 187 ILE A CA 1
ATOM 1522 C C . ILE A 1 187 ? -12.164 25.797 14.109 1 93.44 187 ILE A C 1
ATOM 1524 O O . ILE A 1 187 ? -11.859 25.938 12.922 1 93.44 187 ILE A O 1
ATOM 1528 N N . ILE A 1 188 ? -11.336 25.359 15 1 95.19 188 ILE A N 1
ATOM 1529 C CA . ILE A 1 188 ? -9.93 25.141 14.695 1 95.19 188 ILE A CA 1
ATOM 1530 C C . ILE A 1 188 ? -9.797 23.906 13.789 1 95.19 188 ILE A C 1
ATOM 1532 O O . ILE A 1 188 ? -9.078 23.953 12.789 1 95.19 188 ILE A O 1
ATOM 1536 N N . LEU A 1 189 ? -10.508 22.828 14.078 1 96.06 189 LEU A N 1
ATOM 1537 C CA . LEU A 1 189 ? -10.391 21.578 13.336 1 96.06 189 LEU A CA 1
ATOM 1538 C C . LEU A 1 189 ? -10.938 21.719 11.922 1 96.06 189 LEU A C 1
ATOM 1540 O O . LEU A 1 189 ? -10.5 21.031 11 1 96.06 189 LEU A O 1
ATOM 1544 N N . LYS A 1 190 ? -11.797 22.625 11.695 1 95.56 190 LYS A N 1
ATOM 1545 C CA . LYS A 1 190 ? -12.406 22.844 10.391 1 95.56 190 LYS A CA 1
ATOM 1546 C C . LYS A 1 190 ? -11.461 23.578 9.445 1 95.56 190 LYS A C 1
ATOM 1548 O O . LYS A 1 190 ? -11.641 23.547 8.227 1 95.56 190 LYS A O 1
ATOM 1553 N N . ARG A 1 191 ? -10.484 24.203 10 1 95.06 191 ARG A N 1
ATOM 1554 C CA . ARG A 1 191 ? -9.594 25.047 9.211 1 95.06 191 ARG A CA 1
ATOM 1555 C C . ARG A 1 191 ? -8.758 24.203 8.242 1 95.06 191 ARG A C 1
ATOM 1557 O O . ARG A 1 191 ? -8.227 23.156 8.625 1 95.06 191 ARG A O 1
ATOM 1564 N N . ASN A 1 192 ? -8.586 24.656 7.012 1 92.94 192 ASN A N 1
ATOM 1565 C CA . ASN A 1 192 ? -7.793 23.984 5.988 1 92.94 192 ASN A CA 1
ATOM 1566 C C . ASN A 1 192 ? -6.328 24.406 6.043 1 92.94 192 ASN A C 1
ATOM 1568 O O . ASN A 1 192 ? -5.473 23.781 5.426 1 92.94 192 ASN A O 1
ATOM 1572 N N . ASP A 1 193 ? -6.074 25.469 6.75 1 91.06 193 ASP A N 1
ATOM 1573 C CA . ASP A 1 193 ? -4.703 25.969 6.785 1 91.06 193 ASP A CA 1
ATOM 1574 C C . ASP A 1 193 ? -3.994 25.547 8.07 1 91.06 193 ASP A C 1
ATOM 1576 O O . ASP A 1 193 ? -2.914 26.047 8.383 1 91.06 193 ASP A O 1
ATOM 1580 N N . LEU A 1 194 ? -4.633 24.656 8.82 1 93.88 194 LEU A N 1
ATOM 1581 C CA . LEU A 1 194 ? -3.977 24.141 10.016 1 93.88 194 LEU A CA 1
ATOM 1582 C C . LEU A 1 194 ? -2.742 23.328 9.641 1 93.88 194 LEU A C 1
ATOM 1584 O O . LEU A 1 194 ? -2.855 22.266 9.031 1 93.88 194 LEU A O 1
ATOM 1588 N N . ASN A 1 195 ? -1.606 23.766 10.062 1 91.19 195 ASN A N 1
ATOM 1589 C CA . ASN A 1 195 ? -0.334 23.172 9.672 1 91.19 195 ASN A CA 1
ATOM 1590 C C . ASN A 1 195 ? 0.082 22.062 10.625 1 91.19 195 ASN A C 1
ATOM 1592 O O . ASN A 1 195 ? 1.111 22.172 11.297 1 91.19 195 ASN A O 1
ATOM 1596 N N . LEU A 1 196 ? -0.553 21.031 10.648 1 92.81 196 LEU A N 1
ATOM 1597 C CA . LEU A 1 196 ? -0.291 19.875 11.5 1 92.81 196 LEU A CA 1
ATOM 1598 C C . LEU A 1 196 ? -0.711 18.578 10.805 1 92.81 196 LEU A C 1
ATOM 1600 O O . LEU A 1 196 ? -1.702 18.562 10.07 1 92.81 196 LEU A O 1
ATOM 1604 N N . ASP A 1 197 ? 0.038 17.516 11.086 1 91.38 197 ASP A N 1
ATOM 1605 C CA . ASP A 1 197 ? -0.298 16.219 10.508 1 91.38 197 ASP A CA 1
ATOM 1606 C C . ASP A 1 197 ? -1.622 15.695 11.062 1 91.38 197 ASP A C 1
ATOM 1608 O O . ASP A 1 197 ? -1.893 15.82 12.258 1 91.38 197 ASP A O 1
ATOM 1612 N N . GLU A 1 198 ? -2.365 15.031 10.18 1 94.81 198 GLU A N 1
ATOM 1613 C CA . GLU A 1 198 ? -3.695 14.578 10.578 1 94.81 198 GLU A CA 1
ATOM 1614 C C . GLU A 1 198 ? -3.619 13.594 11.742 1 94.81 198 GLU A C 1
ATOM 1616 O O . GLU A 1 198 ? -4.508 13.57 12.594 1 94.81 198 GLU A O 1
ATOM 1621 N N . ILE A 1 199 ? -2.564 12.75 11.719 1 95.75 199 ILE A N 1
ATOM 1622 C CA . ILE A 1 199 ? -2.461 11.766 12.789 1 95.75 199 ILE A CA 1
ATOM 1623 C C . ILE A 1 199 ? -2.207 12.469 14.117 1 95.75 199 ILE A C 1
ATOM 1625 O O . ILE A 1 199 ? -2.68 12.016 15.164 1 95.75 199 ILE A O 1
ATOM 1629 N N . GLU A 1 200 ? -1.448 13.531 14.109 1 95 200 GLU A N 1
ATOM 1630 C CA . GLU A 1 200 ? -1.223 14.305 15.328 1 95 200 GLU A CA 1
ATOM 1631 C C . GLU A 1 200 ? -2.512 14.969 15.812 1 95 200 GLU A C 1
ATOM 1633 O O . GLU A 1 200 ? -2.777 15.016 17.016 1 95 200 GLU A O 1
ATOM 1638 N N . ILE A 1 201 ? -3.217 15.492 14.867 1 96.44 201 ILE A N 1
ATOM 1639 C CA . ILE A 1 201 ? -4.512 16.078 15.195 1 96.44 201 ILE A CA 1
ATOM 1640 C C . ILE A 1 201 ? -5.402 15.023 15.852 1 96.44 201 ILE A C 1
ATOM 1642 O O . ILE A 1 201 ? -6.031 15.289 16.875 1 96.44 201 ILE A O 1
ATOM 1646 N N . TRP A 1 202 ? -5.422 13.836 15.273 1 97 202 TRP A N 1
ATOM 1647 C CA . TRP A 1 202 ? -6.215 12.727 15.805 1 97 202 TRP A CA 1
ATOM 1648 C C . TRP A 1 202 ? -5.797 12.391 17.234 1 97 202 TRP A C 1
ATOM 1650 O O . TRP A 1 202 ? -6.645 12.273 18.125 1 97 202 TRP A O 1
ATOM 1660 N N . ASP A 1 203 ? -4.516 12.281 17.484 1 96.06 203 ASP A N 1
ATOM 1661 C CA . ASP A 1 203 ? -4.008 11.961 18.812 1 96.06 203 ASP A CA 1
ATOM 1662 C C . ASP A 1 203 ? -4.449 12.992 19.844 1 96.06 203 ASP A C 1
ATOM 1664 O O . ASP A 1 203 ? -4.852 12.641 20.953 1 96.06 203 ASP A O 1
ATOM 1668 N N . ASN A 1 204 ? -4.359 14.227 19.484 1 94.94 204 ASN A N 1
ATOM 1669 C CA . ASN A 1 204 ? -4.75 15.297 20.391 1 94.94 204 ASN A CA 1
ATOM 1670 C C . ASN A 1 204 ? -6.258 15.312 20.625 1 94.94 204 ASN A C 1
ATOM 1672 O O . ASN A 1 204 ? -6.719 15.633 21.734 1 94.94 204 ASN A O 1
ATOM 1676 N N . LEU A 1 205 ? -7.012 15.016 19.594 1 95.44 205 LEU A N 1
ATOM 1677 C CA . LEU A 1 205 ? -8.461 14.945 19.734 1 95.44 205 LEU A CA 1
ATOM 1678 C C . LEU A 1 205 ? -8.852 13.867 20.75 1 95.44 205 LEU A C 1
ATOM 1680 O O . LEU A 1 205 ? -9.727 14.094 21.578 1 95.44 205 LEU A O 1
ATOM 1684 N N . ILE A 1 206 ? -8.25 12.719 20.641 1 94.44 206 ILE A N 1
ATOM 1685 C CA . ILE A 1 206 ? -8.523 11.633 21.578 1 94.44 206 ILE A CA 1
ATOM 1686 C C . ILE A 1 206 ? -8.18 12.078 23 1 94.44 206 ILE A C 1
ATOM 1688 O O . ILE A 1 206 ? -8.922 11.805 23.938 1 94.44 206 ILE A O 1
ATOM 1692 N N . LYS A 1 207 ? -7.078 12.766 23.172 1 92.12 207 LYS A N 1
ATOM 1693 C CA . LYS A 1 207 ? -6.695 13.305 24.469 1 92.12 207 LYS A CA 1
ATOM 1694 C C . LYS A 1 207 ? -7.746 14.281 25 1 92.12 207 LYS A C 1
ATOM 1696 O O . LYS A 1 207 ? -8.102 14.242 26.172 1 92.12 207 LYS A O 1
ATOM 1701 N N . TRP A 1 208 ? -8.156 15.156 24.125 1 93.5 208 TRP A N 1
ATOM 1702 C CA . TRP A 1 208 ? -9.195 16.109 24.469 1 93.5 208 TRP A CA 1
ATOM 1703 C C . TRP A 1 208 ? -10.477 15.398 24.891 1 93.5 208 TRP A C 1
ATOM 1705 O O . TRP A 1 208 ? -11.094 15.766 25.891 1 93.5 208 TRP A O 1
ATOM 1715 N N . GLY A 1 209 ? -10.953 14.383 24.141 1 91.31 209 GLY A N 1
ATOM 1716 C CA . GLY A 1 209 ? -12.148 13.617 24.469 1 91.31 209 GLY A CA 1
ATOM 1717 C C . GLY A 1 209 ? -12.07 12.938 25.828 1 91.31 209 GLY A C 1
ATOM 1718 O O . GLY A 1 209 ? -13.047 12.906 26.562 1 91.31 209 GLY A O 1
ATOM 1719 N N . SER A 1 210 ? -10.945 12.414 26.109 1 89 210 SER A N 1
ATOM 1720 C CA . SER A 1 210 ? -10.75 11.727 27.375 1 89 210 SER A CA 1
ATOM 1721 C C . SER A 1 210 ? -10.836 12.695 28.547 1 89 210 SER A C 1
ATOM 1723 O O . SER A 1 210 ? -11.219 12.312 29.656 1 89 210 SER A O 1
ATOM 1725 N N . ALA A 1 211 ? -10.469 13.898 28.266 1 86.81 211 ALA A N 1
ATOM 1726 C CA . ALA A 1 211 ? -10.477 14.922 29.312 1 86.81 211 ALA A CA 1
ATOM 1727 C C . ALA A 1 211 ? -11.883 15.477 29.531 1 86.81 211 ALA A C 1
ATOM 1729 O O . ALA A 1 211 ? -12.188 16.016 30.594 1 86.81 211 ALA A O 1
ATOM 1730 N N . GLN A 1 212 ? -12.703 15.242 28.484 1 83 212 GLN A N 1
ATOM 1731 C CA . GLN A 1 212 ? -14.055 15.797 28.562 1 83 212 GLN A CA 1
ATOM 1732 C C . GLN A 1 212 ? -15.023 14.797 29.188 1 83 212 GLN A C 1
ATOM 1734 O O . GLN A 1 212 ? -14.844 13.586 29.047 1 83 212 GLN A O 1
ATOM 1739 N N . GLU A 1 213 ? -15.547 14.633 30.438 1 68.75 213 GLU A N 1
ATOM 1740 C CA . GLU A 1 213 ? -16.453 13.711 31.125 1 68.75 213 GLU A CA 1
ATOM 1741 C C . GLU A 1 213 ? -17.625 13.32 30.234 1 68.75 213 GLU A C 1
ATOM 1743 O O . GLU A 1 213 ? -18.062 12.172 30.25 1 68.75 213 GLU A O 1
ATOM 1748 N N . ASP A 1 214 ? -18.312 14.258 29.516 1 63.22 214 ASP A N 1
ATOM 1749 C CA . ASP A 1 214 ? -19.625 14.031 28.938 1 63.22 214 ASP A CA 1
ATOM 1750 C C . ASP A 1 214 ? -19.641 14.359 27.438 1 63.22 214 ASP A C 1
ATOM 1752 O O . ASP A 1 214 ? -20.719 14.477 26.844 1 63.22 214 ASP A O 1
ATOM 1756 N N . ARG A 1 215 ? -18.531 14.453 26.828 1 66.62 215 ARG A N 1
ATOM 1757 C CA . ARG A 1 215 ? -18.688 14.906 25.438 1 66.62 215 ARG A CA 1
ATOM 1758 C C . ARG A 1 215 ? -18.406 13.773 24.469 1 66.62 215 ARG A C 1
ATOM 1760 O O . ARG A 1 215 ? -17.547 12.93 24.719 1 66.62 215 ARG A O 1
ATOM 1767 N N . GLU A 1 216 ? -19.281 13.867 23.484 1 82.44 216 GLU A N 1
ATOM 1768 C CA . GLU A 1 216 ? -19.172 12.852 22.438 1 82.44 216 GLU A CA 1
ATOM 1769 C C . GLU A 1 216 ? -18.094 13.227 21.438 1 82.44 216 GLU A C 1
ATOM 1771 O O . GLU A 1 216 ? -18.266 14.141 20.625 1 82.44 216 GLU A O 1
ATOM 1776 N N . ILE A 1 217 ? -17.016 12.609 21.484 1 90.38 217 ILE A N 1
ATOM 1777 C CA . ILE A 1 217 ? -15.867 12.844 20.594 1 90.38 217 ILE A CA 1
ATOM 1778 C C . ILE A 1 217 ? -16.25 12.484 19.172 1 90.38 217 ILE A C 1
ATOM 1780 O O . ILE A 1 217 ? -15.617 12.969 18.219 1 90.38 217 ILE A O 1
ATOM 1784 N N . LYS A 1 218 ? -17.297 11.727 18.906 1 90.19 218 LYS A N 1
ATOM 1785 C CA . LYS A 1 218 ? -17.688 11.234 17.594 1 90.19 218 LYS A CA 1
ATOM 1786 C C . LYS A 1 218 ? -18.188 12.375 16.703 1 90.19 218 LYS A C 1
ATOM 1788 O O . LYS A 1 218 ? -18.078 12.312 15.484 1 90.19 218 LYS A O 1
ATOM 1793 N N . ASN A 1 219 ? -18.672 13.398 17.344 1 91.31 219 ASN A N 1
ATOM 1794 C CA . ASN A 1 219 ? -19.188 14.539 16.609 1 91.31 219 ASN A CA 1
ATOM 1795 C C . ASN A 1 219 ? -18.078 15.312 15.914 1 91.31 219 ASN A C 1
ATOM 1797 O O . ASN A 1 219 ? -18.328 16.109 15 1 91.31 219 ASN A O 1
ATOM 1801 N N . PHE A 1 220 ? -16.859 15.062 16.344 1 95.06 220 PHE A N 1
ATOM 1802 C CA . PHE A 1 220 ? -15.734 15.812 15.805 1 95.06 220 PHE A CA 1
ATOM 1803 C C . PHE A 1 220 ? -15.031 15.023 14.711 1 95.06 220 PHE A C 1
ATOM 1805 O O . PHE A 1 220 ? -14.133 15.539 14.039 1 95.06 220 PHE A O 1
ATOM 1812 N N . PHE A 1 221 ? -15.461 13.766 14.391 1 95.31 221 PHE A N 1
ATOM 1813 C CA . PHE A 1 221 ? -14.797 12.914 13.406 1 95.31 221 PHE A CA 1
ATOM 1814 C C . PHE A 1 221 ? -14.93 13.508 12.008 1 95.31 221 PHE A C 1
ATOM 1816 O O . PHE A 1 221 ? -14.039 13.352 11.172 1 95.31 221 PHE A O 1
ATOM 1823 N N . LYS A 1 222 ? -16 14.203 11.781 1 95.12 222 LYS A N 1
ATOM 1824 C CA . LYS A 1 222 ? -16.266 14.773 10.469 1 95.12 222 LYS A CA 1
ATOM 1825 C C . LYS A 1 222 ? -15.242 15.852 10.117 1 95.12 222 LYS A C 1
ATOM 1827 O O . LYS A 1 222 ? -15.141 16.266 8.961 1 95.12 222 LYS A O 1
ATOM 1832 N N . PHE A 1 223 ? -14.438 16.328 11.141 1 96.44 223 PHE A N 1
ATOM 1833 C CA . PHE A 1 223 ? -13.469 17.391 10.898 1 96.44 223 PHE A CA 1
ATOM 1834 C C . PHE A 1 223 ? -12.07 16.828 10.703 1 96.44 223 PHE A C 1
ATOM 1836 O O . PHE A 1 223 ? -11.117 17.562 10.469 1 96.44 223 PHE A O 1
ATOM 1843 N N . ILE A 1 224 ? -11.945 15.469 10.836 1 97.31 224 ILE A N 1
ATOM 1844 C CA . ILE A 1 224 ? -10.664 14.797 10.625 1 97.31 224 ILE A CA 1
ATOM 1845 C C . ILE A 1 224 ? -10.578 14.289 9.188 1 97.31 224 ILE A C 1
ATOM 1847 O O . ILE A 1 224 ? -11.531 13.711 8.664 1 97.31 224 ILE A O 1
ATOM 1851 N N . ARG A 1 225 ? -9.477 14.57 8.508 1 96.12 225 ARG A N 1
ATOM 1852 C CA . ARG A 1 225 ? -9.227 14.07 7.16 1 96.12 225 ARG A CA 1
ATOM 1853 C C . ARG A 1 225 ? -8.555 12.703 7.199 1 96.12 225 ARG A C 1
ATOM 1855 O O . ARG A 1 225 ? -7.367 12.586 6.898 1 96.12 225 ARG A O 1
ATOM 1862 N N . PHE A 1 226 ? -9.312 11.703 7.359 1 96.62 226 PHE A N 1
ATOM 1863 C CA . PHE A 1 226 ? -8.828 10.352 7.617 1 96.62 226 PHE A CA 1
ATOM 1864 C C . PHE A 1 226 ? -8.047 9.82 6.426 1 96.62 226 PHE A C 1
ATOM 1866 O O . PHE A 1 226 ? -7.113 9.023 6.59 1 96.62 226 PHE A O 1
ATOM 1873 N N . TYR A 1 227 ? -8.375 10.234 5.238 1 94.5 227 TYR A N 1
ATOM 1874 C CA . TYR A 1 227 ? -7.738 9.727 4.027 1 94.5 227 TYR A CA 1
ATOM 1875 C C . TYR A 1 227 ? -6.328 10.289 3.879 1 94.5 227 TYR A C 1
ATOM 1877 O O . TYR A 1 227 ? -5.574 9.859 3.002 1 94.5 227 TYR A O 1
ATOM 1885 N N . ASP A 1 228 ? -5.965 11.211 4.762 1 93.44 228 ASP A N 1
ATOM 1886 C CA . ASP A 1 228 ? -4.617 11.773 4.75 1 93.44 228 ASP A CA 1
ATOM 1887 C C . ASP A 1 228 ? -3.754 11.156 5.848 1 93.44 228 ASP A C 1
ATOM 1889 O O . ASP A 1 228 ? -2.615 11.578 6.062 1 93.44 228 ASP A O 1
ATOM 1893 N N . ILE A 1 229 ? -4.332 10.203 6.512 1 94.38 229 ILE A N 1
ATOM 1894 C CA . ILE A 1 229 ? -3.586 9.43 7.504 1 94.38 229 ILE A CA 1
ATOM 1895 C C . ILE A 1 229 ? -2.943 8.219 6.84 1 94.38 229 ILE A C 1
ATOM 1897 O O . ILE A 1 229 ? -3.553 7.578 5.977 1 94.38 229 ILE A O 1
ATOM 1901 N N . SER A 1 230 ? -1.714 7.941 7.227 1 91.38 230 SER A N 1
ATOM 1902 C CA . SER A 1 230 ? -1.021 6.789 6.652 1 91.38 230 SER A CA 1
ATOM 1903 C C . SER A 1 230 ? -1.732 5.488 7 1 91.38 230 SER A C 1
ATOM 1905 O O . SER A 1 230 ? -2.418 5.398 8.023 1 91.38 230 SER A O 1
ATOM 1907 N N . SER A 1 231 ? -1.536 4.457 6.094 1 92.69 231 SER A N 1
ATOM 1908 C CA . SER A 1 231 ? -2.166 3.164 6.332 1 92.69 231 SER A CA 1
ATOM 1909 C C . SER A 1 231 ? -1.69 2.551 7.645 1 92.69 231 SER A C 1
ATOM 1911 O O . SER A 1 231 ? -2.479 1.939 8.375 1 92.69 231 SER A O 1
ATOM 1913 N N . GLU A 1 232 ? -0.45 2.66 7.996 1 92.38 232 GLU A N 1
ATOM 1914 C CA . GLU A 1 232 ? 0.11 2.141 9.242 1 92.38 232 GLU A CA 1
ATOM 1915 C C . GLU A 1 232 ? -0.559 2.779 10.453 1 92.38 232 GLU A C 1
ATOM 1917 O O . GLU A 1 232 ? -1.013 2.076 11.359 1 92.38 232 GLU A O 1
ATOM 1922 N N . ASP A 1 233 ? -0.638 4.105 10.461 1 95.06 233 ASP A N 1
ATOM 1923 C CA . ASP A 1 233 ? -1.248 4.812 11.586 1 95.06 233 ASP A CA 1
ATOM 1924 C C . ASP A 1 233 ? -2.73 4.469 11.711 1 95.06 233 ASP A C 1
ATOM 1926 O O . ASP A 1 233 ? -3.254 4.355 12.82 1 95.06 233 ASP A O 1
ATOM 1930 N N . TYR A 1 234 ? -3.367 4.305 10.602 1 97 234 TYR A N 1
ATOM 1931 C CA . TYR A 1 234 ? -4.781 3.949 10.594 1 97 234 TYR A CA 1
ATOM 1932 C C . TYR A 1 234 ? -5.016 2.631 11.32 1 97 234 TYR A C 1
ATOM 1934 O O . TYR A 1 234 ? -5.859 2.551 12.219 1 97 234 TYR A O 1
ATOM 1942 N N . ILE A 1 235 ? -4.281 1.61 10.867 1 95.19 235 ILE A N 1
ATOM 1943 C CA . ILE A 1 235 ? -4.52 0.277 11.414 1 95.19 235 ILE A CA 1
ATOM 1944 C C . ILE A 1 235 ? -4.09 0.231 12.875 1 95.19 235 ILE A C 1
ATOM 1946 O O . ILE A 1 235 ? -4.703 -0.464 13.688 1 95.19 235 ILE A O 1
ATOM 1950 N N . MET A 1 236 ? -3.143 1.006 13.32 1 94.69 236 MET A N 1
ATOM 1951 C CA . MET A 1 236 ? -2.57 0.908 14.664 1 94.69 236 MET A CA 1
ATOM 1952 C C . MET A 1 236 ? -3.34 1.779 15.648 1 94.69 236 MET A C 1
ATOM 1954 O O . MET A 1 236 ? -3.492 1.416 16.812 1 94.69 236 MET A O 1
ATOM 1958 N N . LYS A 1 237 ? -3.873 2.928 15.195 1 95.88 237 LYS A N 1
ATOM 1959 C CA . LYS A 1 237 ? -4.32 3.912 16.172 1 95.88 237 LYS A CA 1
ATOM 1960 C C . LYS A 1 237 ? -5.77 4.32 15.93 1 95.88 237 LYS A C 1
ATOM 1962 O O . LYS A 1 237 ? -6.457 4.77 16.844 1 95.88 237 LYS A O 1
ATOM 1967 N N . VAL A 1 238 ? -6.301 4.211 14.695 1 97.31 238 VAL A N 1
ATOM 1968 C CA . VAL A 1 238 ? -7.508 4.945 14.336 1 97.31 238 VAL A CA 1
ATOM 1969 C C . VAL A 1 238 ? -8.656 3.971 14.102 1 97.31 238 VAL A C 1
ATOM 1971 O O . VAL A 1 238 ? -9.789 4.211 14.547 1 97.31 238 VAL A O 1
ATOM 1974 N N . LYS A 1 239 ? -8.398 2.848 13.547 1 95.56 239 LYS A N 1
ATOM 1975 C CA . LYS A 1 239 ? -9.375 1.924 12.961 1 95.56 239 LYS A CA 1
ATOM 1976 C C . LYS A 1 239 ? -10.477 1.588 13.961 1 95.56 239 LYS A C 1
ATOM 1978 O O . LYS A 1 239 ? -11.664 1.627 13.617 1 95.56 239 LYS A O 1
ATOM 1983 N N . GLU A 1 240 ? -10.211 1.396 15.188 1 93 240 GLU A N 1
ATOM 1984 C CA . GLU A 1 240 ? -11.133 0.854 16.172 1 93 240 GLU A CA 1
ATOM 1985 C C . GLU A 1 240 ? -12.172 1.895 16.594 1 93 240 GLU A C 1
ATOM 1987 O O . GLU A 1 240 ? -13.219 1.55 17.141 1 93 240 GLU A O 1
ATOM 1992 N N . TYR A 1 241 ? -11.914 3.166 16.328 1 94.06 241 TYR A N 1
ATOM 1993 C CA . TYR A 1 241 ? -12.797 4.234 16.781 1 94.06 241 TYR A CA 1
ATOM 1994 C C . TYR A 1 241 ? -13.852 4.559 15.734 1 94.06 241 TYR A C 1
ATOM 1996 O O . TYR A 1 241 ? -14.852 5.215 16.031 1 94.06 241 TYR A O 1
ATOM 2004 N N . LEU A 1 242 ? -13.68 4.078 14.555 1 96.12 242 LEU A N 1
ATOM 2005 C CA . LEU A 1 242 ? -14.461 4.582 13.43 1 96.12 242 LEU A CA 1
ATOM 2006 C C . LEU A 1 242 ? -15.68 3.703 13.18 1 96.12 242 LEU A C 1
ATOM 2008 O O . LEU A 1 242 ? -15.664 2.512 13.492 1 96.12 242 LEU A O 1
ATOM 2012 N N . PRO A 1 243 ? -16.719 4.312 12.641 1 94.12 243 PRO A N 1
ATOM 2013 C CA . PRO A 1 243 ? -17.875 3.523 12.219 1 94.12 243 PRO A CA 1
ATOM 2014 C C . PRO A 1 243 ? -17.562 2.568 11.07 1 94.12 243 PRO A C 1
ATOM 2016 O O . PRO A 1 243 ? -16.594 2.785 10.344 1 94.12 243 PRO A O 1
ATOM 2019 N N . GLU A 1 244 ? -18.391 1.625 10.852 1 94 244 GLU A N 1
ATOM 2020 C CA . GLU A 1 244 ? -18.141 0.534 9.914 1 94 244 GLU A CA 1
ATOM 2021 C C . GLU A 1 244 ? -18.062 1.046 8.477 1 94 244 GLU A C 1
ATOM 2023 O O . GLU A 1 244 ? -17.203 0.62 7.707 1 94 244 GLU A O 1
ATOM 2028 N N . GLU A 1 245 ? -18.906 1.883 8.086 1 95 245 GLU A N 1
ATOM 2029 C CA . GLU A 1 245 ? -18.938 2.393 6.715 1 95 245 GLU A CA 1
ATOM 2030 C C . GLU A 1 245 ? -17.641 3.09 6.355 1 95 245 GLU A C 1
ATOM 2032 O O . GLU A 1 245 ? -17.078 2.854 5.281 1 95 245 GLU A O 1
ATOM 2037 N N . LEU A 1 246 ? -17.188 3.93 7.215 1 96.31 246 LEU A N 1
ATOM 2038 C CA . LEU A 1 246 ? -15.938 4.652 6.977 1 96.31 246 LEU A CA 1
ATOM 2039 C C . LEU A 1 246 ? -14.742 3.703 7.008 1 96.31 246 LEU A C 1
ATOM 2041 O O . LEU A 1 246 ? -13.805 3.854 6.227 1 96.31 246 LEU A O 1
ATOM 2045 N N . ARG A 1 247 ? -14.766 2.709 7.902 1 96.31 247 ARG A N 1
ATOM 2046 C CA . ARG A 1 247 ? -13.703 1.711 7.961 1 96.31 247 ARG A CA 1
ATOM 2047 C C . ARG A 1 247 ? -13.578 0.964 6.637 1 96.31 247 ARG A C 1
ATOM 2049 O O . ARG A 1 247 ? -12.477 0.792 6.117 1 96.31 247 ARG A O 1
ATOM 2056 N N . ALA A 1 248 ? -14.68 0.587 6.094 1 95.12 248 ALA A N 1
ATOM 2057 C CA . ALA A 1 248 ? -14.703 -0.154 4.836 1 95.12 248 ALA A CA 1
ATOM 2058 C C . ALA A 1 248 ? -14.148 0.692 3.691 1 95.12 248 ALA A C 1
ATOM 2060 O O . ALA A 1 248 ? -13.367 0.206 2.873 1 95.12 248 ALA A O 1
ATOM 2061 N N . ASP A 1 249 ? -14.57 1.891 3.607 1 96.56 249 ASP A N 1
ATOM 2062 C CA . ASP A 1 249 ? -14.125 2.781 2.539 1 96.56 249 ASP A CA 1
ATOM 2063 C C . ASP A 1 249 ? -12.625 3.055 2.643 1 96.56 249 ASP A C 1
ATOM 2065 O O . ASP A 1 249 ? -11.922 3.055 1.634 1 96.56 249 ASP A O 1
ATOM 2069 N N . LEU A 1 250 ? -12.18 3.314 3.867 1 96.56 250 LEU A N 1
ATOM 2070 C CA . LEU A 1 250 ? -10.766 3.568 4.078 1 96.56 250 LEU A CA 1
ATOM 2071 C C . LEU A 1 250 ? -9.93 2.344 3.711 1 96.56 250 LEU A C 1
ATOM 2073 O O . LEU A 1 250 ? -8.852 2.473 3.127 1 96.56 250 LEU A O 1
ATOM 2077 N N . LEU A 1 251 ? -10.375 1.209 4.07 1 95.5 251 LEU A N 1
ATOM 2078 C CA . LEU A 1 251 ? -9.68 -0.019 3.707 1 95.5 251 LEU A CA 1
ATOM 2079 C C . LEU A 1 251 ? -9.539 -0.138 2.193 1 95.5 251 LEU A C 1
ATOM 2081 O O . LEU A 1 251 ? -8.461 -0.47 1.69 1 95.5 251 LEU A O 1
ATOM 2085 N N . ARG A 1 252 ? -10.586 0.081 1.487 1 94.44 252 ARG A N 1
ATOM 2086 C CA . ARG A 1 252 ? -10.539 0.043 0.03 1 94.44 252 ARG A CA 1
ATOM 2087 C C . ARG A 1 252 ? -9.594 1.11 -0.512 1 94.44 252 ARG A C 1
ATOM 2089 O O . ARG A 1 252 ? -8.844 0.863 -1.462 1 94.44 252 ARG A O 1
ATOM 2096 N N . PHE A 1 253 ? -9.68 2.246 0.078 1 93.94 253 PHE A N 1
ATOM 2097 C CA . PHE A 1 253 ? -8.82 3.352 -0.332 1 93.94 253 PHE A CA 1
ATOM 2098 C C . PHE A 1 253 ? -7.355 2.959 -0.238 1 93.94 253 PHE A C 1
ATOM 2100 O O . PHE A 1 253 ? -6.566 3.264 -1.136 1 93.94 253 PHE A O 1
ATOM 2107 N N . TYR A 1 254 ? -6.945 2.266 0.828 1 92.06 254 TYR A N 1
ATOM 2108 C CA . TYR A 1 254 ? -5.551 1.897 1.039 1 92.06 254 TYR A CA 1
ATOM 2109 C C . TYR A 1 254 ? -5.168 0.692 0.188 1 92.06 254 TYR A C 1
ATOM 2111 O O . TYR A 1 254 ? -4.023 0.578 -0.26 1 92.06 254 TYR A O 1
ATOM 2119 N N . MET A 1 255 ? -6.125 -0.171 -0.024 1 91.69 255 MET A N 1
ATOM 2120 C CA . MET A 1 255 ? -5.789 -1.495 -0.54 1 91.69 255 MET A CA 1
ATOM 2121 C C . MET A 1 255 ? -5.965 -1.551 -2.053 1 91.69 255 MET A C 1
ATOM 2123 O O . MET A 1 255 ? -5.379 -2.406 -2.719 1 91.69 255 MET A O 1
ATOM 2127 N N . ILE A 1 256 ? -6.77 -0.773 -2.645 1 89.56 256 ILE A N 1
ATOM 2128 C CA . ILE A 1 256 ? -7.027 -0.76 -4.082 1 89.56 256 ILE A CA 1
ATOM 2129 C C . ILE A 1 256 ? -6.355 0.458 -4.715 1 89.56 256 ILE A C 1
ATOM 2131 O O . ILE A 1 256 ? -6.766 1.596 -4.473 1 89.56 256 ILE A O 1
ATOM 2135 N N . PRO A 1 257 ? -5.398 0.178 -5.508 1 82.31 257 PRO A N 1
ATOM 2136 C CA . PRO A 1 257 ? -4.727 1.303 -6.164 1 82.31 257 PRO A CA 1
ATOM 2137 C C . PRO A 1 257 ? -5.68 2.164 -6.988 1 82.31 257 PRO A C 1
ATOM 2139 O O . PRO A 1 257 ? -6.484 1.635 -7.758 1 82.31 257 PRO A O 1
ATOM 2142 N N . GLY A 1 258 ? -5.594 3.451 -6.746 1 81.19 258 GLY A N 1
ATOM 2143 C CA . GLY A 1 258 ? -6.379 4.383 -7.543 1 81.19 258 GLY A CA 1
ATOM 2144 C C . GLY A 1 258 ? -7.785 4.582 -7.012 1 81.19 258 GLY A C 1
ATOM 2145 O O . GLY A 1 258 ? -8.547 5.391 -7.547 1 81.19 258 GLY A O 1
ATOM 2146 N N . HIS A 1 259 ? -8.133 3.877 -5.977 1 88 259 HIS A N 1
ATOM 2147 C CA . HIS A 1 259 ? -9.477 4.008 -5.414 1 88 259 HIS A CA 1
ATOM 2148 C C . HIS A 1 259 ? -9.695 5.402 -4.836 1 88 259 HIS A C 1
ATOM 2150 O O . HIS A 1 259 ? -8.836 5.918 -4.109 1 88 259 HIS A O 1
ATOM 2156 N N . GLU A 1 260 ? -10.852 5.996 -5.176 1 87.75 260 GLU A N 1
ATOM 2157 C CA . GLU A 1 260 ? -11.211 7.312 -4.656 1 87.75 260 GLU A CA 1
ATOM 2158 C C . GLU A 1 260 ? -12.117 7.195 -3.436 1 87.75 260 GLU A C 1
ATOM 2160 O O . GLU A 1 260 ? -12.938 6.281 -3.348 1 87.75 260 GLU A O 1
ATOM 2165 N N . PRO A 1 261 ? -11.945 8.203 -2.521 1 91.56 261 PRO A N 1
ATOM 2166 C CA . PRO A 1 261 ? -12.805 8.195 -1.338 1 91.56 261 PRO A CA 1
ATOM 2167 C C . PRO A 1 261 ? -14.289 8.211 -1.691 1 91.56 261 PRO A C 1
ATOM 2169 O O . PRO A 1 261 ? -14.719 8.992 -2.543 1 91.56 261 PRO A O 1
ATOM 2172 N N . GLU A 1 262 ? -15.07 7.359 -1.02 1 93.56 262 GLU A N 1
ATOM 2173 C CA . GLU A 1 262 ? -16.516 7.297 -1.221 1 93.56 262 GLU A CA 1
ATOM 2174 C C . GLU A 1 262 ? -17.25 8.094 -0.151 1 93.56 262 GLU A C 1
ATOM 2176 O O . GLU A 1 262 ? -18.328 8.625 -0.406 1 93.56 262 GLU A O 1
ATOM 2181 N N . CYS A 1 263 ? -16.703 8.148 1.061 1 94.19 263 CYS A N 1
ATOM 2182 C CA . CYS A 1 263 ? -17.312 8.914 2.146 1 94.19 263 CYS A CA 1
ATOM 2183 C C . CYS A 1 263 ? -16.922 10.391 2.041 1 94.19 263 CYS A C 1
ATOM 2185 O O . CYS A 1 263 ? -15.844 10.719 1.556 1 94.19 263 CYS A O 1
ATOM 2187 N N . LYS A 1 264 ? -17.828 11.203 2.51 1 91.44 264 LYS A N 1
ATOM 2188 C CA . LYS A 1 264 ? -17.578 12.641 2.49 1 91.44 264 LYS A CA 1
ATOM 2189 C C . LYS A 1 264 ? -16.375 12.992 3.365 1 91.44 264 LYS A C 1
ATOM 2191 O O . LYS A 1 264 ? -16.203 12.438 4.453 1 91.44 264 LYS A O 1
ATOM 2196 N N . THR A 1 265 ? -15.555 13.836 2.854 1 91.31 265 THR A N 1
ATOM 2197 C CA . THR A 1 265 ? -14.375 14.297 3.58 1 91.31 265 THR A CA 1
ATOM 2198 C C . THR A 1 265 ? -14.078 15.758 3.26 1 91.31 265 THR A C 1
ATOM 2200 O O . THR A 1 265 ? -14.539 16.281 2.246 1 91.31 265 THR A O 1
ATOM 2203 N N . LEU A 1 266 ? -13.453 16.484 4.18 1 92.94 266 LEU A N 1
ATOM 2204 C CA . LEU A 1 266 ? -13.039 17.859 3.992 1 92.94 266 LEU A CA 1
ATOM 2205 C C . LEU A 1 266 ? -11.836 17.953 3.053 1 92.94 266 LEU A C 1
ATOM 2207 O O . LEU A 1 266 ? -11.117 16.969 2.869 1 92.94 266 LEU A O 1
ATOM 2211 N N . PRO A 1 267 ? -11.734 19.156 2.434 1 90.31 267 PRO A N 1
ATOM 2212 C CA . PRO A 1 267 ? -10.539 19.344 1.615 1 90.31 267 PRO A CA 1
ATOM 2213 C C . PRO A 1 267 ? -9.242 19.156 2.406 1 90.31 267 PRO A C 1
ATOM 2215 O O . PRO A 1 267 ? -9.211 19.406 3.611 1 90.31 267 PRO A O 1
ATOM 2218 N N . ARG A 1 268 ? -8.266 18.75 1.753 1 91.5 268 ARG A N 1
ATOM 2219 C CA . ARG A 1 268 ? -6.977 18.484 2.379 1 91.5 268 ARG A CA 1
ATOM 2220 C C . ARG A 1 268 ? -6.383 19.766 2.955 1 91.5 268 ARG A C 1
ATOM 2222 O O . ARG A 1 268 ? -6.695 20.875 2.492 1 91.5 268 ARG A O 1
ATOM 2229 N N . ARG A 1 269 ? -5.551 19.547 3.936 1 92.12 269 ARG A N 1
ATOM 2230 C CA . ARG A 1 269 ? -4.953 20.688 4.613 1 92.12 269 ARG A CA 1
ATOM 2231 C C . ARG A 1 269 ? -3.785 21.25 3.811 1 92.12 269 ARG A C 1
ATOM 2233 O O . ARG A 1 269 ? -3.025 20.5 3.199 1 92.12 269 ARG A O 1
ATOM 2240 N N . ILE A 1 270 ? -3.629 22.625 3.883 1 89.81 270 ILE A N 1
ATOM 2241 C CA . ILE A 1 270 ? -2.463 23.359 3.41 1 89.81 270 ILE A CA 1
ATOM 2242 C C . ILE A 1 270 ? -2.521 23.5 1.891 1 89.81 270 ILE A C 1
ATOM 2244 O O . ILE A 1 270 ? -2.059 24.5 1.334 1 89.81 270 ILE A O 1
ATOM 2248 N N . VAL A 1 271 ? -3.061 22.391 1.277 1 91.12 271 VAL A N 1
ATOM 2249 C CA . VAL A 1 271 ? -3.125 22.469 -0.178 1 91.12 271 VAL A CA 1
ATOM 2250 C C . VAL A 1 271 ? -4.449 21.875 -0.665 1 91.12 271 VAL A C 1
ATOM 2252 O O . VAL A 1 271 ? -4.832 20.781 -0.266 1 91.12 271 VAL A O 1
ATOM 2255 N N . ASP A 1 272 ? -5.113 22.719 -1.501 1 89.5 272 ASP A N 1
ATOM 2256 C CA . ASP A 1 272 ? -6.352 22.234 -2.111 1 89.5 272 ASP A CA 1
ATOM 2257 C C . ASP A 1 272 ? -6.059 21.281 -3.271 1 89.5 272 ASP A C 1
ATOM 2259 O O . ASP A 1 272 ? -6.164 21.672 -4.438 1 89.5 272 ASP A O 1
ATOM 2263 N N . SER A 1 273 ? -5.68 20.062 -3.051 1 92.75 273 SER A N 1
ATOM 2264 C CA . SER A 1 273 ? -5.262 19.094 -4.059 1 92.75 273 SER A CA 1
ATOM 2265 C C . SER A 1 273 ? -5.938 17.75 -3.846 1 92.75 273 SER A C 1
ATOM 2267 O O . SER A 1 273 ? -6.184 17.344 -2.707 1 92.75 273 SER A O 1
ATOM 2269 N N . VAL A 1 274 ? -6.281 17.109 -4.93 1 90.12 274 VAL A N 1
ATOM 2270 C CA . VAL A 1 274 ? -6.801 15.75 -4.852 1 90.12 274 VAL A CA 1
ATOM 2271 C C . VAL A 1 274 ? -5.672 14.75 -5.074 1 90.12 274 VAL A C 1
ATOM 2273 O O . VAL A 1 274 ? -5.879 13.539 -4.98 1 90.12 274 VAL A O 1
ATOM 2276 N N . ILE A 1 275 ? -4.461 15.188 -5.332 1 91.94 275 ILE A N 1
ATOM 2277 C CA . ILE A 1 275 ? -3.342 14.32 -5.676 1 91.94 275 ILE A CA 1
ATOM 2278 C C . ILE A 1 275 ? -2.332 14.305 -4.531 1 91.94 275 ILE A C 1
ATOM 2280 O O . ILE A 1 275 ? -1.89 13.234 -4.102 1 91.94 275 ILE A O 1
ATOM 2284 N N . ILE A 1 276 ? -1.998 15.453 -3.988 1 93.06 276 ILE A N 1
ATOM 2285 C CA . ILE A 1 276 ? -0.964 15.531 -2.963 1 93.06 276 ILE A CA 1
ATOM 2286 C C . ILE A 1 276 ? -1.564 16.078 -1.668 1 93.06 276 ILE A C 1
ATOM 2288 O O . ILE A 1 276 ? -2.658 16.641 -1.674 1 93.06 276 ILE A O 1
ATOM 2292 N N . ASN A 1 277 ? -0.837 15.867 -0.57 1 91 277 ASN A N 1
ATOM 2293 C CA . ASN A 1 277 ? -1.268 16.344 0.739 1 91 277 ASN A CA 1
ATOM 2294 C C . ASN A 1 277 ? -0.154 17.109 1.452 1 91 277 ASN A C 1
ATOM 2296 O O . ASN A 1 277 ? 0.816 17.531 0.821 1 91 277 ASN A O 1
ATOM 2300 N N . ARG A 1 278 ? -0.333 17.422 2.697 1 89.88 278 ARG A N 1
ATOM 2301 C CA . ARG A 1 278 ? 0.57 18.234 3.496 1 89.88 278 ARG A CA 1
ATOM 2302 C C . ARG A 1 278 ? 1.98 17.656 3.496 1 89.88 278 ARG A C 1
ATOM 2304 O O . ARG A 1 278 ? 2.963 18.406 3.434 1 89.88 278 ARG A O 1
ATOM 2311 N N . LYS A 1 279 ? 2.043 16.375 3.623 1 87.88 279 LYS A N 1
ATOM 2312 C CA . LYS A 1 279 ? 3.354 15.734 3.691 1 87.88 279 LYS A CA 1
ATOM 2313 C C . LYS A 1 279 ? 4.145 15.961 2.406 1 87.88 279 LYS A C 1
ATOM 2315 O O . LYS A 1 279 ? 5.359 16.156 2.443 1 87.88 279 LYS A O 1
ATOM 2320 N N . HIS A 1 280 ? 3.49 15.898 1.35 1 91 280 HIS A N 1
ATOM 2321 C CA . HIS A 1 280 ? 4.141 16.172 0.075 1 91 280 HIS A CA 1
ATOM 2322 C C . HIS A 1 280 ? 4.664 17.609 0.025 1 91 280 HIS A C 1
ATOM 2324 O O . HIS A 1 280 ? 5.805 17.844 -0.377 1 91 280 HIS A O 1
ATOM 2330 N N . VAL A 1 281 ? 3.781 18.5 0.399 1 91.62 281 VAL A N 1
ATOM 2331 C CA . VAL A 1 281 ? 4.125 19.906 0.358 1 91.62 281 VAL A CA 1
ATOM 2332 C C . VAL A 1 281 ? 5.336 20.172 1.246 1 91.62 281 VAL A C 1
ATOM 2334 O O . VAL A 1 281 ? 6.184 21.016 0.918 1 91.62 281 VAL A O 1
ATOM 2337 N N . GLU A 1 282 ? 5.344 19.547 2.326 1 88.69 282 GLU A N 1
ATOM 2338 C CA . GLU A 1 282 ? 6.492 19.672 3.219 1 88.69 282 GLU A CA 1
ATOM 2339 C C . GLU A 1 282 ? 7.785 19.266 2.518 1 88.69 282 GLU A C 1
ATOM 2341 O O . GLU A 1 282 ? 8.797 19.953 2.617 1 88.69 282 GLU A O 1
ATOM 2346 N N . VAL A 1 283 ? 7.742 18.219 1.837 1 88.62 283 VAL A N 1
ATOM 2347 C CA . VAL A 1 283 ? 8.906 17.719 1.117 1 88.62 283 VAL A CA 1
ATOM 2348 C C . VAL A 1 283 ? 9.258 18.656 -0.026 1 88.62 283 VAL A C 1
ATOM 2350 O O . VAL A 1 283 ? 10.438 18.953 -0.262 1 88.62 283 VAL A O 1
ATOM 2353 N N . PHE A 1 284 ? 8.281 19.141 -0.715 1 90.88 284 PHE A N 1
ATOM 2354 C CA . PHE A 1 284 ? 8.508 20.078 -1.804 1 90.88 284 PHE A CA 1
ATOM 2355 C C . PHE A 1 284 ? 9.195 21.344 -1.293 1 90.88 284 PHE A C 1
ATOM 2357 O O . PHE A 1 284 ? 10.117 21.859 -1.931 1 90.88 284 PHE A O 1
ATOM 2364 N N . ALA A 1 285 ? 8.703 21.828 -0.217 1 89.94 285 ALA A N 1
ATOM 2365 C CA . ALA A 1 285 ? 9.312 23.016 0.379 1 89.94 285 ALA A CA 1
ATOM 2366 C C . ALA A 1 285 ? 10.797 22.781 0.674 1 89.94 285 ALA A C 1
ATOM 2368 O O . ALA A 1 285 ? 11.633 23.641 0.411 1 89.94 285 ALA A O 1
ATOM 2369 N N . ASP A 1 286 ? 11.086 21.656 1.165 1 86.44 286 ASP A N 1
ATOM 2370 C CA . ASP A 1 286 ? 12.469 21.297 1.451 1 86.44 286 ASP A CA 1
ATOM 2371 C C . ASP A 1 286 ? 13.305 21.266 0.172 1 86.44 286 ASP A C 1
ATOM 2373 O O . ASP A 1 286 ? 14.453 21.688 0.163 1 86.44 286 ASP A O 1
ATOM 2377 N N . TRP A 1 287 ? 12.703 20.703 -0.799 1 84.81 287 TRP A N 1
ATOM 2378 C CA . TRP A 1 287 ? 13.391 20.594 -2.078 1 84.81 287 TRP A CA 1
ATOM 2379 C C . TRP A 1 287 ? 13.656 21.984 -2.666 1 84.81 287 TRP A C 1
ATOM 2381 O O . TRP A 1 287 ? 14.719 22.219 -3.246 1 84.81 287 TRP A O 1
ATOM 2391 N N . ILE A 1 288 ? 12.719 22.797 -2.537 1 87.56 288 ILE A N 1
ATOM 2392 C CA . ILE A 1 288 ? 12.844 24.156 -3.037 1 87.56 288 ILE A CA 1
ATOM 2393 C C . ILE A 1 288 ? 13.969 24.891 -2.291 1 87.56 288 ILE A C 1
ATOM 2395 O O . ILE A 1 288 ? 14.75 25.625 -2.895 1 87.56 288 ILE A O 1
ATOM 2399 N N . ASP A 1 289 ? 14.078 24.641 -1.055 1 86.06 289 ASP A N 1
ATOM 2400 C CA . ASP A 1 289 ? 15.094 25.281 -0.224 1 86.06 289 ASP A CA 1
ATOM 2401 C C . ASP A 1 289 ? 16.422 24.531 -0.304 1 86.06 289 ASP A C 1
ATOM 2403 O O . ASP A 1 289 ? 17.391 24.906 0.342 1 86.06 289 ASP A O 1
ATOM 2407 N N . LYS A 1 290 ? 16.5 23.453 -1.092 1 78.56 290 LYS A N 1
ATOM 2408 C CA . LYS A 1 290 ? 17.672 22.609 -1.255 1 78.56 290 LYS A CA 1
ATOM 2409 C C . LYS A 1 290 ? 18.188 22.109 0.094 1 78.56 290 LYS A C 1
ATOM 2411 O O . LYS A 1 290 ? 19.391 22.156 0.36 1 78.56 290 LYS A O 1
ATOM 2416 N N . LYS A 1 291 ? 17.25 22.094 0.939 1 69.81 291 LYS A N 1
ATOM 2417 C CA . LYS A 1 291 ? 17.594 21.484 2.221 1 69.81 291 LYS A CA 1
ATOM 2418 C C . LYS A 1 291 ? 17.766 19.969 2.08 1 69.81 291 LYS A C 1
ATOM 2420 O O . LYS A 1 291 ? 17.062 19.328 1.297 1 69.81 291 LYS A O 1
ATOM 2425 N N . ASN A 1 292 ? 18.891 19.453 2.162 1 54.09 292 ASN A N 1
ATOM 2426 C CA . ASN A 1 292 ? 19.141 18.016 2.111 1 54.09 292 ASN A CA 1
ATOM 2427 C C . ASN A 1 292 ? 18.297 17.25 3.131 1 54.09 292 ASN A C 1
ATOM 2429 O O . ASN A 1 292 ? 18.516 17.391 4.336 1 54.09 292 ASN A O 1
ATOM 2433 N N . SER A 1 293 ? 17.156 17.234 2.891 1 45.69 293 SER A N 1
ATOM 2434 C CA . SER A 1 293 ? 16.062 16.781 3.76 1 45.69 293 SER A CA 1
ATOM 2435 C C . SER A 1 293 ? 16.406 15.469 4.449 1 45.69 293 SER A C 1
ATOM 2437 O O . SER A 1 293 ? 15.57 14.891 5.141 1 45.69 293 SER A O 1
ATOM 2439 N N . TRP A 1 294 ? 17.453 14.703 4.004 1 39.94 294 TRP A N 1
ATOM 2440 C CA . TRP A 1 294 ? 17.391 13.453 4.75 1 39.94 294 TRP A CA 1
ATOM 2441 C C . TRP A 1 294 ? 17.609 13.695 6.242 1 39.94 294 TRP A C 1
ATOM 2443 O O . TRP A 1 294 ? 17.516 12.766 7.047 1 39.94 294 TRP A O 1
ATOM 2453 N N . ASN A 1 295 ? 18.266 14.75 6.5 1 35.88 295 ASN A N 1
ATOM 2454 C CA . ASN A 1 295 ? 18.453 15.031 7.922 1 35.88 295 ASN A CA 1
ATOM 2455 C C . ASN A 1 295 ? 17.156 15.508 8.57 1 35.88 295 ASN A C 1
ATOM 2457 O O . ASN A 1 295 ? 16.844 16.703 8.547 1 35.88 295 ASN A O 1
ATOM 2461 N N . VAL A 1 296 ? 16.328 14.742 8.719 1 39.91 296 VAL A N 1
ATOM 2462 C CA . VAL A 1 296 ? 15.008 14.797 9.344 1 39.91 296 VAL A CA 1
ATOM 2463 C C . VAL A 1 296 ? 15.102 15.523 10.688 1 39.91 296 VAL A C 1
ATOM 2465 O O . VAL A 1 296 ? 14.078 15.867 11.281 1 39.91 296 VAL A O 1
ATOM 2468 N N . GLU A 1 297 ? 16.266 15.594 11.234 1 38.78 297 GLU A N 1
ATOM 2469 C CA . GLU A 1 297 ? 16.266 16.031 12.625 1 38.78 297 GLU A CA 1
ATOM 2470 C C . GLU A 1 297 ? 15.766 17.453 12.766 1 38.78 297 GLU A C 1
ATOM 2472 O O . GLU A 1 297 ? 15.086 17.797 13.734 1 38.78 297 GLU A O 1
ATOM 2477 N N . ASN A 1 298 ? 16.438 18.406 12.039 1 38.44 298 ASN A N 1
ATOM 2478 C CA . ASN A 1 298 ? 16.219 19.797 12.422 1 38.44 298 ASN A CA 1
ATOM 2479 C C . ASN A 1 298 ? 15.07 20.422 11.641 1 38.44 298 ASN A C 1
ATOM 2481 O O . ASN A 1 298 ? 14.984 21.641 11.523 1 38.44 298 ASN A O 1
ATOM 2485 N N . ASN A 1 299 ? 14.445 19.75 10.805 1 44.16 299 ASN A N 1
ATOM 2486 C CA . ASN A 1 299 ? 13.414 20.453 10.047 1 44.16 299 ASN A CA 1
ATOM 2487 C C . ASN A 1 299 ? 12.203 20.766 10.922 1 44.16 299 ASN A C 1
ATOM 2489 O O . ASN A 1 299 ? 11.539 19.859 11.422 1 44.16 299 ASN A O 1
ATOM 2493 N N . ASN A 1 300 ? 12.156 21.828 11.594 1 48 300 ASN A N 1
ATOM 2494 C CA . ASN A 1 300 ? 11.078 22.328 12.43 1 48 300 ASN A CA 1
ATOM 2495 C C . ASN A 1 300 ? 9.727 22.203 11.742 1 48 300 ASN A C 1
ATOM 2497 O O . ASN A 1 300 ? 8.727 22.766 12.211 1 48 300 ASN A O 1
ATOM 2501 N N . GLY A 1 301 ? 9.641 21.375 10.633 1 60.22 301 GLY A N 1
ATOM 2502 C CA . GLY A 1 301 ? 8.336 21.094 10.047 1 60.22 301 GLY A CA 1
ATOM 2503 C C . GLY A 1 301 ? 7.656 22.328 9.484 1 60.22 301 GLY A C 1
ATOM 2504 O O . GLY A 1 301 ? 6.473 22.297 9.141 1 60.22 301 GLY A O 1
ATOM 2505 N N . THR A 1 302 ? 8.281 23.469 9.469 1 65.75 302 THR A N 1
ATOM 2506 C CA . THR A 1 302 ? 7.637 24.703 9.055 1 65.75 302 THR A CA 1
ATOM 2507 C C . THR A 1 302 ? 7.633 24.828 7.531 1 65.75 302 THR A C 1
ATOM 2509 O O . THR A 1 302 ? 8.672 24.656 6.887 1 65.75 302 THR A O 1
ATOM 2512 N N . ILE A 1 303 ? 6.52 24.969 6.922 1 81.88 303 ILE A N 1
ATOM 2513 C CA . ILE A 1 303 ? 6.316 25.219 5.5 1 81.88 303 ILE A CA 1
ATOM 2514 C C . ILE A 1 303 ? 6.27 26.719 5.238 1 81.88 303 ILE A C 1
ATOM 2516 O O . ILE A 1 303 ? 5.266 27.375 5.523 1 81.88 303 ILE A O 1
ATOM 2520 N N . ASN A 1 304 ? 7.309 27.266 4.727 1 82.94 304 ASN A N 1
ATOM 2521 C CA . ASN A 1 304 ? 7.445 28.703 4.52 1 82.94 304 ASN A CA 1
ATOM 2522 C C . ASN A 1 304 ? 6.828 29.141 3.195 1 82.94 304 ASN A C 1
ATOM 2524 O O . ASN A 1 304 ? 7.059 30.266 2.74 1 82.94 304 ASN A O 1
ATOM 2528 N N . TYR A 1 305 ? 6.133 28.312 2.574 1 89.88 305 TYR A N 1
ATOM 2529 C CA . TYR A 1 305 ? 5.516 28.609 1.287 1 89.88 305 TYR A CA 1
ATOM 2530 C C . TYR A 1 305 ? 4.012 28.375 1.334 1 89.88 305 TYR A C 1
ATOM 2532 O O . TYR A 1 305 ? 3.529 27.531 2.096 1 89.88 305 TYR A O 1
ATOM 2540 N N . LYS A 1 306 ? 3.346 29.219 0.564 1 90.69 306 LYS A N 1
ATOM 2541 C CA . LYS A 1 306 ? 1.932 28.969 0.299 1 90.69 306 LYS A CA 1
ATOM 2542 C C . LYS A 1 306 ? 1.739 28.266 -1.036 1 90.69 306 LYS A C 1
ATOM 2544 O O . LYS A 1 306 ? 2.381 28.609 -2.029 1 90.69 306 LYS A O 1
ATOM 2549 N N . PHE A 1 307 ? 0.918 27.25 -1.031 1 93.44 307 PHE A N 1
ATOM 2550 C CA . PHE A 1 307 ? 0.61 26.484 -2.229 1 93.44 307 PHE A CA 1
ATOM 2551 C C . PHE A 1 307 ? -0.825 26.719 -2.678 1 93.44 307 PHE A C 1
ATOM 2553 O O . PHE A 1 307 ? -1.77 26.266 -2.037 1 93.44 307 PHE A O 1
ATOM 2560 N N . ASN A 1 308 ? -0.959 27.453 -3.826 1 93.69 308 ASN A N 1
ATOM 2561 C CA . ASN A 1 308 ? -2.277 27.812 -4.332 1 93.69 308 ASN A CA 1
ATOM 2562 C C . ASN A 1 308 ? -2.625 27.047 -5.602 1 93.69 308 ASN A C 1
ATOM 2564 O O . ASN A 1 308 ? -1.958 27.188 -6.625 1 93.69 308 ASN A O 1
ATOM 2568 N N . LEU A 1 309 ? -3.701 26.281 -5.512 1 94.75 309 LEU A N 1
ATOM 2569 C CA . LEU A 1 309 ? -4.117 25.531 -6.691 1 94.75 309 LEU A CA 1
ATOM 2570 C C . LEU A 1 309 ? -4.609 26.469 -7.785 1 94.75 309 LEU A C 1
ATOM 2572 O O . LEU A 1 309 ? -5.555 27.234 -7.578 1 94.75 309 LEU A O 1
ATOM 2576 N N . LEU A 1 310 ? -3.984 26.422 -8.953 1 92.81 310 LEU A N 1
ATOM 2577 C CA . LEU A 1 310 ? -4.363 27.266 -10.078 1 92.81 310 LEU A CA 1
ATOM 2578 C C . LEU A 1 310 ? -5.27 26.5 -11.047 1 92.81 310 LEU A C 1
ATOM 2580 O O . LEU A 1 310 ? -6.238 27.062 -11.562 1 92.81 310 LEU A O 1
ATOM 2584 N N . TYR A 1 311 ? -4.848 25.281 -11.25 1 91.44 311 TYR A N 1
ATOM 2585 C CA . TYR A 1 311 ? -5.5 24.531 -12.305 1 91.44 311 TYR A CA 1
ATOM 2586 C C . TYR A 1 311 ? -5.57 23.047 -11.953 1 91.44 311 TYR A C 1
ATOM 2588 O O . TYR A 1 311 ? -4.625 22.5 -11.383 1 91.44 311 TYR A O 1
ATOM 2596 N N . ARG A 1 312 ? -6.684 22.406 -12.234 1 92.44 312 ARG A N 1
ATOM 2597 C CA . ARG A 1 312 ? -6.902 20.953 -12.141 1 92.44 312 ARG A CA 1
ATOM 2598 C C . ARG A 1 312 ? -7.562 20.422 -13.406 1 92.44 312 ARG A C 1
ATOM 2600 O O . ARG A 1 312 ? -8.633 20.891 -13.805 1 92.44 312 ARG A O 1
ATOM 2607 N N . GLY A 1 313 ? -7.012 19.453 -13.977 1 86.12 313 GLY A N 1
ATOM 2608 C CA . GLY A 1 313 ? -7.527 18.906 -15.227 1 86.12 313 GLY A CA 1
ATOM 2609 C C . GLY A 1 313 ? -8.984 18.5 -15.141 1 86.12 313 GLY A C 1
ATOM 2610 O O . GLY A 1 313 ? -9.797 18.906 -15.977 1 86.12 313 GLY A O 1
ATOM 2611 N N . SER A 1 314 ? -9.367 17.797 -14.172 1 86.62 314 SER A N 1
ATOM 2612 C CA . SER A 1 314 ? -10.727 17.266 -14.023 1 86.62 314 SER A CA 1
ATOM 2613 C C . SER A 1 314 ? -11.719 18.391 -13.734 1 86.62 314 SER A C 1
ATOM 2615 O O . SER A 1 314 ? -12.906 18.266 -14.039 1 86.62 314 SER A O 1
ATOM 2617 N N . ARG A 1 315 ? -11.289 19.406 -13.125 1 88.94 315 ARG A N 1
ATOM 2618 C CA . ARG A 1 315 ? -12.148 20.516 -12.727 1 88.94 315 ARG A CA 1
ATOM 2619 C C . ARG A 1 315 ? -12.219 21.578 -13.82 1 88.94 315 ARG A C 1
ATOM 2621 O O . ARG A 1 315 ? -13.297 22.094 -14.117 1 88.94 315 ARG A O 1
ATOM 2628 N N . ASP A 1 316 ? -11.109 21.922 -14.461 1 88.12 316 ASP A N 1
ATOM 2629 C CA . ASP A 1 316 ? -11.008 23.109 -15.305 1 88.12 316 ASP A CA 1
ATOM 2630 C C . ASP A 1 316 ? -10.969 22.734 -16.781 1 88.12 316 ASP A C 1
ATOM 2632 O O . ASP A 1 316 ? -11.023 23.609 -17.656 1 88.12 316 ASP A O 1
ATOM 2636 N N . GLY A 1 317 ? -10.891 21.531 -17.031 1 79.31 317 GLY A N 1
ATOM 2637 C CA . GLY A 1 317 ? -10.844 21.094 -18.422 1 79.31 317 GLY A CA 1
ATOM 2638 C C . GLY A 1 317 ? -9.445 20.734 -18.875 1 79.31 317 GLY A C 1
ATOM 2639 O O . GLY A 1 317 ? -8.484 20.844 -18.109 1 79.31 317 GLY A O 1
ATOM 2640 N N . ASN A 1 318 ? -9.328 20.219 -20.203 1 72.38 318 ASN A N 1
ATOM 2641 C CA . ASN A 1 318 ? -8.055 19.672 -20.641 1 72.38 318 ASN A CA 1
ATOM 2642 C C . ASN A 1 318 ? -7.523 20.422 -21.875 1 72.38 318 ASN A C 1
ATOM 2644 O O . ASN A 1 318 ? -6.75 19.859 -22.656 1 72.38 318 ASN A O 1
ATOM 2648 N N . THR A 1 319 ? -7.836 21.781 -21.984 1 73.38 319 THR A N 1
ATOM 2649 C CA . THR A 1 319 ? -7.332 22.531 -23.141 1 73.38 319 THR A CA 1
ATOM 2650 C C . THR A 1 319 ? -6.188 23.453 -22.734 1 73.38 319 THR A C 1
ATOM 2652 O O . THR A 1 319 ? -6.156 23.953 -21.609 1 73.38 319 THR A O 1
ATOM 2655 N N . ILE A 1 320 ? -5.316 23.719 -23.672 1 71.44 320 ILE A N 1
ATOM 2656 C CA . ILE A 1 320 ? -4.152 24.562 -23.438 1 71.44 320 ILE A CA 1
ATOM 2657 C C . ILE A 1 320 ? -4.602 26 -23.172 1 71.44 320 ILE A C 1
ATOM 2659 O O . ILE A 1 320 ? -3.992 26.719 -22.375 1 71.44 320 ILE A O 1
ATOM 2663 N N . ALA A 1 321 ? -5.598 26.328 -23.859 1 74.44 321 ALA A N 1
ATOM 2664 C CA . ALA A 1 321 ? -6.113 27.688 -23.703 1 74.44 321 ALA A CA 1
ATOM 2665 C C . ALA A 1 321 ? -6.555 27.938 -22.266 1 74.44 321 ALA A C 1
ATOM 2667 O O . ALA A 1 321 ? -6.285 29 -21.688 1 74.44 321 ALA A O 1
ATOM 2668 N N . GLU A 1 322 ? -7.234 27.016 -21.703 1 81.88 322 GLU A N 1
ATOM 2669 C CA . GLU A 1 322 ? -7.703 27.156 -20.328 1 81.88 322 GLU A CA 1
ATOM 2670 C C . GLU A 1 322 ? -6.535 27.172 -19.344 1 81.88 322 GLU A C 1
ATOM 2672 O O . GLU A 1 322 ? -6.559 27.891 -18.344 1 81.88 322 GLU A O 1
ATOM 2677 N N . VAL A 1 323 ? -5.59 26.344 -19.578 1 81.94 323 VAL A N 1
ATOM 2678 C CA . VAL A 1 323 ? -4.406 26.297 -18.734 1 81.94 323 VAL A CA 1
ATOM 2679 C C . VAL A 1 323 ? -3.699 27.656 -18.75 1 81.94 323 VAL A C 1
ATOM 2681 O O . VAL A 1 323 ? -3.324 28.188 -17.703 1 81.94 323 VAL A O 1
ATOM 2684 N N . ARG A 1 324 ? -3.551 28.234 -19.922 1 79.44 324 ARG A N 1
ATOM 2685 C CA . ARG A 1 324 ? -2.863 29.516 -20.078 1 79.44 324 ARG A CA 1
ATOM 2686 C C . ARG A 1 324 ? -3.627 30.625 -19.359 1 79.44 324 ARG A C 1
ATOM 2688 O O . ARG A 1 324 ? -3.023 31.484 -18.719 1 79.44 324 ARG A O 1
ATOM 2695 N N . LYS A 1 325 ? -4.82 30.562 -19.516 1 84.75 325 LYS A N 1
ATOM 2696 C CA . LYS A 1 325 ? -5.66 31.578 -18.891 1 84.75 325 LYS A CA 1
ATOM 2697 C C . LYS A 1 325 ? -5.484 31.609 -17.375 1 84.75 325 LYS A C 1
ATOM 2699 O O . LYS A 1 325 ? -5.434 32.656 -16.766 1 84.75 325 LYS A O 1
ATOM 2704 N N . LYS A 1 326 ? -5.305 30.516 -16.797 1 89 326 LYS A N 1
ATOM 2705 C CA . LYS A 1 326 ? -5.293 30.406 -15.344 1 89 326 LYS A CA 1
ATOM 2706 C C . LYS A 1 326 ? -3.869 30.406 -14.797 1 89 326 LYS A C 1
ATOM 2708 O O . LYS A 1 326 ? -3.639 30.766 -13.641 1 89 326 LYS A O 1
ATOM 2713 N N . CYS A 1 327 ? -2.91 30.047 -15.578 1 87.38 327 CYS A N 1
ATOM 2714 C CA . CYS A 1 327 ? -1.588 29.781 -15.023 1 87.38 327 CYS A CA 1
ATOM 2715 C C . CYS A 1 327 ? -0.569 30.797 -15.523 1 87.38 327 CYS A C 1
ATOM 2717 O O . CYS A 1 327 ? 0.525 30.922 -14.969 1 87.38 327 CYS A O 1
ATOM 2719 N N . ASN A 1 328 ? -0.864 31.562 -16.531 1 84.19 328 ASN A N 1
ATOM 2720 C CA . ASN A 1 328 ? 0.083 32.562 -17.031 1 84.19 328 ASN A CA 1
ATOM 2721 C C . ASN A 1 328 ? 0.335 33.656 -16.016 1 84.19 328 ASN A C 1
ATOM 2723 O O . ASN A 1 328 ? -0.596 34.125 -15.352 1 84.19 328 ASN A O 1
ATOM 2727 N N . ASN A 1 329 ? 1.575 34.062 -15.867 1 85.56 329 ASN A N 1
ATOM 2728 C CA . ASN A 1 329 ? 2.016 35.188 -15.047 1 85.56 329 ASN A CA 1
ATOM 2729 C C . ASN A 1 329 ? 1.674 34.969 -13.578 1 85.56 329 ASN A C 1
ATOM 2731 O O . ASN A 1 329 ? 1.175 35.875 -12.914 1 85.56 329 ASN A O 1
ATOM 2735 N N . LYS A 1 330 ? 1.812 33.812 -13.141 1 89.44 330 LYS A N 1
ATOM 2736 C CA . LYS A 1 330 ? 1.512 33.469 -11.742 1 89.44 330 LYS A CA 1
ATOM 2737 C C . LYS A 1 330 ? 2.787 33.188 -10.961 1 89.44 330 LYS A C 1
ATOM 2739 O O . LYS A 1 330 ? 2.73 32.844 -9.773 1 89.44 330 LYS A O 1
ATOM 2744 N N . GLY A 1 331 ? 3.953 33.312 -11.555 1 88.75 331 GLY A N 1
ATOM 2745 C CA . GLY A 1 331 ? 5.215 33.094 -10.875 1 88.75 331 GLY A CA 1
ATOM 2746 C C . GLY A 1 331 ? 5.594 31.625 -10.805 1 88.75 331 GLY A C 1
ATOM 2747 O O . GLY A 1 331 ? 5.41 30.875 -11.773 1 88.75 331 GLY A O 1
ATOM 2748 N N . ALA A 1 332 ? 6.195 31.188 -9.656 1 89.88 332 ALA A N 1
ATOM 2749 C CA . ALA A 1 332 ? 6.684 29.828 -9.484 1 89.88 332 ALA A CA 1
ATOM 2750 C C . ALA A 1 332 ? 5.527 28.828 -9.398 1 89.88 332 ALA A C 1
ATOM 2752 O O . ALA A 1 332 ? 4.504 29.109 -8.773 1 89.88 332 ALA A O 1
ATOM 2753 N N . THR A 1 333 ? 5.734 27.656 -10.07 1 90.62 333 THR A N 1
ATOM 2754 C CA . THR A 1 333 ? 4.672 26.656 -10.078 1 90.62 333 THR A CA 1
ATOM 2755 C C . THR A 1 333 ? 5.25 25.266 -9.938 1 90.62 333 THR A C 1
ATOM 2757 O O . THR A 1 333 ? 6.41 25.016 -10.289 1 90.62 333 THR A O 1
ATOM 2760 N N . ILE A 1 334 ? 4.488 24.406 -9.344 1 91.75 334 ILE A N 1
ATOM 2761 C CA . ILE A 1 334 ? 4.77 22.969 -9.32 1 91.75 334 ILE A CA 1
ATOM 2762 C C . ILE A 1 334 ? 3.643 22.203 -10.008 1 91.75 334 ILE A C 1
ATOM 2764 O O . ILE A 1 334 ? 2.465 22.484 -9.781 1 91.75 334 ILE A O 1
ATOM 2768 N N . ILE A 1 335 ? 4.008 21.328 -10.922 1 88.5 335 ILE A N 1
ATOM 2769 C CA . ILE A 1 335 ? 3.051 20.469 -11.609 1 88.5 335 ILE A CA 1
ATOM 2770 C C . ILE A 1 335 ? 3.08 19.062 -11 1 88.5 335 ILE A C 1
ATOM 2772 O O . ILE A 1 335 ? 4.152 18.5 -10.789 1 88.5 335 ILE A O 1
ATOM 2776 N N . VAL A 1 336 ? 1.906 18.562 -10.688 1 90.62 336 VAL A N 1
ATOM 2777 C CA . VAL A 1 336 ? 1.792 17.203 -10.164 1 90.62 336 VAL A CA 1
ATOM 2778 C C . VAL A 1 336 ? 0.84 16.391 -11.047 1 90.62 336 VAL A C 1
ATOM 2780 O O . VAL A 1 336 ? -0.264 16.844 -11.359 1 90.62 336 VAL A O 1
ATOM 2783 N N . ILE A 1 337 ? 1.271 15.18 -11.461 1 85.75 337 ILE A N 1
ATOM 2784 C CA . ILE A 1 337 ? 0.499 14.297 -12.328 1 85.75 337 ILE A CA 1
ATOM 2785 C C . ILE A 1 337 ? 0.329 12.938 -11.664 1 85.75 337 ILE A C 1
ATOM 2787 O O . ILE A 1 337 ? 1.315 12.281 -11.312 1 85.75 337 ILE A O 1
ATOM 2791 N N . LYS A 1 338 ? -0.88 12.547 -11.461 1 88.06 338 LYS A N 1
ATOM 2792 C CA . LYS A 1 338 ? -1.146 11.195 -10.969 1 88.06 338 LYS A CA 1
ATOM 2793 C C . LYS A 1 338 ? -1.297 10.211 -12.125 1 88.06 338 LYS A C 1
ATOM 2795 O O . LYS A 1 338 ? -2.178 10.375 -12.969 1 88.06 338 LYS A O 1
ATOM 2800 N N . ILE A 1 339 ? -0.508 9.195 -12.133 1 80.25 339 ILE A N 1
ATOM 2801 C CA . ILE A 1 339 ? -0.516 8.211 -13.203 1 80.25 339 ILE A CA 1
ATOM 2802 C C . ILE A 1 339 ? -1.775 7.352 -13.109 1 80.25 339 ILE A C 1
ATOM 2804 O O . ILE A 1 339 ? -2.205 6.992 -12.008 1 80.25 339 ILE A O 1
ATOM 2808 N N . LYS A 1 340 ? -2.309 6.969 -14.227 1 79 340 LYS A N 1
ATOM 2809 C CA . LYS A 1 340 ? -3.594 6.285 -14.312 1 79 340 LYS A CA 1
ATOM 2810 C C . LYS A 1 340 ? -3.568 4.961 -13.562 1 79 340 LYS A C 1
ATOM 2812 O O . LYS A 1 340 ? -2.625 4.18 -13.703 1 79 340 LYS A O 1
ATOM 2817 N N . ASP A 1 341 ? -4.645 4.828 -12.789 1 75.62 341 ASP A N 1
ATOM 2818 C CA . ASP A 1 341 ? -4.93 3.58 -12.086 1 75.62 341 ASP A CA 1
ATOM 2819 C C . ASP A 1 341 ? -3.738 3.139 -11.242 1 75.62 341 ASP A C 1
ATOM 2821 O O . ASP A 1 341 ? -3.447 1.945 -11.141 1 75.62 341 ASP A O 1
ATOM 2825 N N . SER A 1 342 ? -2.963 4.152 -10.766 1 77.88 342 SER A N 1
ATOM 2826 C CA . SER A 1 342 ? -1.804 3.871 -9.93 1 77.88 342 SER A CA 1
ATOM 2827 C C . SER A 1 342 ? -1.657 4.91 -8.82 1 77.88 342 SER A C 1
ATOM 2829 O O . SER A 1 342 ? -2.402 5.891 -8.781 1 77.88 342 SER A O 1
ATOM 2831 N N . GLU A 1 343 ? -0.777 4.59 -7.875 1 83.38 343 GLU A N 1
ATOM 2832 C CA . GLU A 1 343 ? -0.473 5.559 -6.828 1 83.38 343 GLU A CA 1
ATOM 2833 C C . GLU A 1 343 ? 0.784 6.355 -7.16 1 83.38 343 GLU A C 1
ATOM 2835 O O . GLU A 1 343 ? 1.251 7.156 -6.352 1 83.38 343 GLU A O 1
ATOM 2840 N N . GLN A 1 344 ? 1.194 6.23 -8.312 1 81 344 GLN A N 1
ATOM 2841 C CA . GLN A 1 344 ? 2.402 6.941 -8.711 1 81 344 GLN A CA 1
ATOM 2842 C C . GLN A 1 344 ? 2.092 8.391 -9.086 1 81 344 GLN A C 1
ATOM 2844 O O . GLN A 1 344 ? 1.078 8.664 -9.734 1 81 344 GLN A O 1
ATOM 2849 N N . VAL A 1 345 ? 2.959 9.242 -8.602 1 87.19 345 VAL A N 1
ATOM 2850 C CA . VAL A 1 345 ? 2.844 10.664 -8.938 1 87.19 345 VAL A CA 1
ATOM 2851 C C . VAL A 1 345 ? 4.156 11.156 -9.531 1 87.19 345 VAL A C 1
ATOM 2853 O O . VAL A 1 345 ? 5.238 10.82 -9.047 1 87.19 345 VAL A O 1
ATOM 2856 N N . VAL A 1 346 ? 4.043 11.922 -10.648 1 81.56 346 VAL A N 1
ATOM 2857 C CA . VAL A 1 346 ? 5.215 12.539 -11.258 1 81.56 346 VAL A CA 1
ATOM 2858 C C . VAL A 1 346 ? 4.984 14.047 -11.422 1 81.56 346 VAL A C 1
ATOM 2860 O O . VAL A 1 346 ? 3.846 14.516 -11.359 1 81.56 346 VAL A O 1
ATOM 2863 N N . GLY A 1 347 ? 6.109 14.758 -11.438 1 82.62 347 GLY A N 1
ATOM 2864 C CA . GLY A 1 347 ? 5.93 16.188 -11.578 1 82.62 347 GLY A CA 1
ATOM 2865 C C . GLY A 1 347 ? 7.238 16.953 -11.633 1 82.62 347 GLY A C 1
ATOM 2866 O O . GLY A 1 347 ? 8.297 16.359 -11.859 1 82.62 347 GLY A O 1
ATOM 2867 N N . GLY A 1 348 ? 7.043 18.297 -11.531 1 83.44 348 GLY A N 1
ATOM 2868 C CA . GLY A 1 348 ? 8.195 19.188 -11.578 1 83.44 348 GLY A CA 1
ATOM 2869 C C . GLY A 1 348 ? 7.895 20.578 -11.031 1 83.44 348 GLY A C 1
ATOM 2870 O O . GLY A 1 348 ? 6.734 20.969 -10.938 1 83.44 348 GLY A O 1
ATOM 2871 N N . TYR A 1 349 ? 8.945 21.266 -10.641 1 87.56 349 TYR A N 1
ATOM 2872 C CA . TYR A 1 349 ? 8.883 22.625 -10.102 1 87.56 349 TYR A CA 1
ATOM 2873 C C . TYR A 1 349 ? 9.68 23.594 -10.969 1 87.56 349 TYR A C 1
ATOM 2875 O O . TYR A 1 349 ? 10.773 23.266 -11.438 1 87.56 349 TYR A O 1
ATOM 2883 N N . SER A 1 350 ? 9.086 24.766 -11.18 1 82.62 350 SER A N 1
ATOM 2884 C CA . SER A 1 350 ? 9.781 25.859 -11.844 1 82.62 350 SER A CA 1
ATOM 2885 C C . SER A 1 350 ? 9.602 27.172 -11.086 1 82.62 350 SER A C 1
ATOM 2887 O O . SER A 1 350 ? 8.477 27.594 -10.82 1 82.62 350 SER A O 1
ATOM 2889 N N . PRO A 1 351 ? 10.703 27.828 -10.758 1 85.56 351 PRO A N 1
ATOM 2890 C CA . PRO A 1 351 ? 10.594 29.125 -10.109 1 85.56 351 PRO A CA 1
ATOM 2891 C C . PRO A 1 351 ? 10.211 30.25 -11.078 1 85.56 351 PRO A C 1
ATOM 2893 O O . PRO A 1 351 ? 9.852 31.344 -10.656 1 85.56 351 PRO A O 1
ATOM 2896 N N . ILE A 1 352 ? 10.336 29.906 -12.391 1 81.88 352 ILE A N 1
ATOM 2897 C CA . ILE A 1 352 ? 10.016 30.891 -13.414 1 81.88 352 ILE A CA 1
ATOM 2898 C C . ILE A 1 352 ? 8.578 30.719 -13.883 1 81.88 352 ILE A C 1
ATOM 2900 O O . ILE A 1 352 ? 8.164 29.609 -14.234 1 81.88 352 ILE A O 1
ATOM 2904 N N . GLY A 1 353 ? 7.844 31.844 -13.844 1 80.94 353 GLY A N 1
ATOM 2905 C CA . GLY A 1 353 ? 6.453 31.797 -14.266 1 80.94 353 GLY A CA 1
ATOM 2906 C C . GLY A 1 353 ? 6.281 31.641 -15.758 1 80.94 353 GLY A C 1
ATOM 2907 O O . GLY A 1 353 ? 7.172 31.984 -16.531 1 80.94 353 GLY A O 1
ATOM 2908 N N . TRP A 1 354 ? 5.082 31.125 -16.109 1 76.25 354 TRP A N 1
ATOM 2909 C CA . TRP A 1 354 ? 4.699 31 -17.5 1 76.25 354 TRP A CA 1
ATOM 2910 C C . TRP A 1 354 ? 4.238 32.344 -18.078 1 76.25 354 TRP A C 1
ATOM 2912 O O . TRP A 1 354 ? 3.67 33.156 -17.344 1 76.25 354 TRP A O 1
ATOM 2922 N N . ASP A 1 355 ? 4.707 32.594 -19.297 1 74.44 355 ASP A N 1
ATOM 2923 C CA . ASP A 1 355 ? 4.207 33.781 -19.969 1 74.44 355 ASP A CA 1
ATOM 2924 C C . ASP A 1 355 ? 3.902 33.5 -21.438 1 74.44 355 ASP A C 1
ATOM 2926 O O . ASP A 1 355 ? 4.008 32.375 -21.891 1 74.44 355 ASP A O 1
ATOM 2930 N N . SER A 1 356 ? 3.328 34.438 -22.125 1 69.12 356 SER A N 1
ATOM 2931 C CA . SER A 1 356 ? 2.898 34.25 -23.5 1 69.12 356 SER A CA 1
ATOM 2932 C C . SER A 1 356 ? 4.082 34.344 -24.469 1 69.12 356 SER A C 1
ATOM 2934 O O . SER A 1 356 ? 3.916 34.188 -25.672 1 69.12 356 SER A O 1
ATOM 2936 N N . SER A 1 357 ? 5.223 34.406 -23.844 1 67.06 357 SER A N 1
ATOM 2937 C CA . SER A 1 357 ? 6.379 34.531 -24.734 1 67.06 357 SER A CA 1
ATOM 2938 C C . SER A 1 357 ? 6.77 33.156 -25.312 1 67.06 357 SER A C 1
ATOM 2940 O O . SER A 1 357 ? 6.508 32.125 -24.703 1 67.06 357 SER A O 1
ATOM 2942 N N . ASP A 1 358 ? 7.285 33.062 -26.516 1 61.06 358 ASP A N 1
ATOM 2943 C CA . ASP A 1 358 ? 7.719 31.859 -27.188 1 61.06 358 ASP A CA 1
ATOM 2944 C C . ASP A 1 358 ? 9.172 31.531 -26.875 1 61.06 358 ASP A C 1
ATOM 2946 O O . ASP A 1 358 ? 9.82 30.75 -27.578 1 61.06 358 ASP A O 1
ATOM 2950 N N . THR A 1 359 ? 9.625 32.062 -25.75 1 62.56 359 THR A N 1
ATOM 2951 C CA . THR A 1 359 ? 11.023 31.844 -25.406 1 62.56 359 THR A CA 1
ATOM 2952 C C . THR A 1 359 ? 11.141 30.734 -24.344 1 62.56 359 THR A C 1
ATOM 2954 O O . THR A 1 359 ? 10.312 30.656 -23.438 1 62.56 359 THR A O 1
ATOM 2957 N N . TYR A 1 360 ? 12.102 29.875 -24.5 1 63.44 360 TYR A N 1
ATOM 2958 C CA . TYR A 1 360 ? 12.406 28.859 -23.516 1 63.44 360 TYR A CA 1
ATOM 2959 C C . TYR A 1 360 ? 13.156 29.453 -22.328 1 63.44 360 TYR A C 1
ATOM 2961 O O . TYR A 1 360 ? 14.094 30.234 -22.5 1 63.44 360 TYR A O 1
ATOM 2969 N N . LYS A 1 361 ? 12.633 29.281 -21.219 1 69.25 361 LYS A N 1
ATOM 2970 C CA . LYS A 1 361 ? 13.289 29.719 -20 1 69.25 361 LYS A CA 1
ATOM 2971 C C . LYS A 1 361 ? 13.625 28.531 -19.094 1 69.25 361 LYS A C 1
ATOM 2973 O O . LYS A 1 361 ? 12.883 27.547 -19.047 1 69.25 361 LYS A O 1
ATOM 2978 N N . SER A 1 362 ? 14.867 28.516 -18.531 1 64.69 362 SER A N 1
ATOM 2979 C CA . SER A 1 362 ? 15.281 27.453 -17.609 1 64.69 362 SER A CA 1
ATOM 2980 C C . SER A 1 362 ? 15.945 28.047 -16.375 1 64.69 362 SER A C 1
ATOM 2982 O O . SER A 1 362 ? 16.422 29.172 -16.391 1 64.69 362 SER A O 1
ATOM 2984 N N . SER A 1 363 ? 15.789 27.375 -15.297 1 73.19 363 SER A N 1
ATOM 2985 C CA . SER A 1 363 ? 16.422 27.75 -14.031 1 73.19 363 SER A CA 1
ATOM 2986 C C . SER A 1 363 ? 17.125 26.562 -13.383 1 73.19 363 SER A C 1
ATOM 2988 O O . SER A 1 363 ? 16.609 25.438 -13.422 1 73.19 363 SER A O 1
ATOM 2990 N N . ALA A 1 364 ? 18.266 26.797 -12.781 1 72 364 ALA A N 1
ATOM 2991 C CA . ALA A 1 364 ? 19 25.766 -12.055 1 72 364 ALA A CA 1
ATOM 2992 C C . ALA A 1 364 ? 18.234 25.312 -10.812 1 72 364 ALA A C 1
ATOM 2994 O O . ALA A 1 364 ? 18.531 24.266 -10.242 1 72 364 ALA A O 1
ATOM 2995 N N . ASN A 1 365 ? 17.281 26.125 -10.484 1 78 365 ASN A N 1
ATOM 2996 C CA . ASN A 1 365 ? 16.531 25.812 -9.281 1 78 365 ASN A CA 1
ATOM 2997 C C . ASN A 1 365 ? 15.281 24.984 -9.602 1 78 365 ASN A C 1
ATOM 2999 O O . ASN A 1 365 ? 14.516 24.641 -8.703 1 78 365 ASN A O 1
ATOM 3003 N N . SER A 1 366 ? 15.164 24.656 -10.906 1 79.12 366 SER A N 1
ATOM 3004 C CA . SER A 1 366 ? 14.062 23.781 -11.281 1 79.12 366 SER A CA 1
ATOM 3005 C C . SER A 1 366 ? 14.375 22.328 -10.961 1 79.12 366 SER A C 1
ATOM 3007 O O . SER A 1 366 ? 15.539 21.938 -10.875 1 79.12 366 SER A O 1
ATOM 3009 N N . PHE A 1 367 ? 13.297 21.562 -10.664 1 78.25 367 PHE A N 1
ATOM 3010 C CA . PHE A 1 367 ? 13.547 20.141 -10.453 1 78.25 367 PHE A CA 1
ATOM 3011 C C . PHE A 1 367 ? 12.367 19.297 -10.953 1 78.25 367 PHE A C 1
ATOM 3013 O O . PHE A 1 367 ? 11.258 19.828 -11.125 1 78.25 367 PHE A O 1
ATOM 3020 N N . ILE A 1 368 ? 12.656 18.047 -11.312 1 77.62 368 ILE A N 1
ATOM 3021 C CA . ILE A 1 368 ? 11.656 17.031 -11.633 1 77.62 368 ILE A CA 1
ATOM 3022 C C . ILE A 1 368 ? 11.672 15.938 -10.578 1 77.62 368 ILE A C 1
ATOM 3024 O O . ILE A 1 368 ? 12.688 15.711 -9.914 1 77.62 368 ILE A O 1
ATOM 3028 N N . PHE A 1 369 ? 10.461 15.359 -10.352 1 78.44 369 PHE A N 1
ATOM 3029 C CA . PHE A 1 369 ? 10.406 14.328 -9.32 1 78.44 369 PHE A CA 1
ATOM 3030 C C . PHE A 1 369 ? 9.453 13.211 -9.734 1 78.44 369 PHE A C 1
ATOM 3032 O O . PHE A 1 369 ? 8.617 13.391 -10.617 1 78.44 369 PHE A O 1
ATOM 3039 N N . THR A 1 370 ? 9.664 12.086 -9.18 1 77.06 370 THR A N 1
ATOM 3040 C CA . THR A 1 370 ? 8.758 10.945 -9.242 1 77.06 370 THR A CA 1
ATOM 3041 C C . THR A 1 370 ? 8.516 10.367 -7.855 1 77.06 370 THR A C 1
ATOM 3043 O O . THR A 1 370 ? 9.438 10.258 -7.047 1 77.06 370 THR A O 1
ATOM 3046 N N . ILE A 1 371 ? 7.223 10.188 -7.535 1 82.81 371 ILE A N 1
ATOM 3047 C CA . ILE A 1 371 ? 6.789 9.531 -6.305 1 82.81 371 ILE A CA 1
ATOM 3048 C C . ILE A 1 371 ? 6.07 8.227 -6.641 1 82.81 371 ILE A C 1
ATOM 3050 O O . ILE A 1 371 ? 4.887 8.234 -6.977 1 82.81 371 ILE A O 1
ATOM 3054 N N . PRO A 1 372 ? 6.672 7.18 -6.461 1 73.5 372 PRO A N 1
ATOM 3055 C CA . PRO A 1 372 ? 6.082 5.91 -6.891 1 73.5 372 PRO A CA 1
ATOM 3056 C C . PRO A 1 372 ? 4.789 5.578 -6.152 1 73.5 372 PRO A C 1
ATOM 3058 O O . PRO A 1 372 ? 3.857 5.023 -6.742 1 73.5 372 PRO A O 1
ATOM 3061 N N . ASN A 1 373 ? 4.762 5.758 -4.898 1 76.81 373 ASN A N 1
ATOM 3062 C CA . ASN A 1 373 ? 3.562 5.609 -4.078 1 76.81 373 ASN A CA 1
ATOM 3063 C C . ASN A 1 373 ? 3.26 6.879 -3.287 1 76.81 373 ASN A C 1
ATOM 3065 O O . ASN A 1 373 ? 3.918 7.164 -2.285 1 76.81 373 ASN A O 1
ATOM 3069 N N . ARG A 1 374 ? 2.273 7.539 -3.721 1 83.94 374 ARG A N 1
ATOM 3070 C CA . ARG A 1 374 ? 2.01 8.852 -3.145 1 83.94 374 ARG A CA 1
ATOM 3071 C C . ARG A 1 374 ? 1.61 8.742 -1.678 1 83.94 374 ARG A C 1
ATOM 3073 O O . ARG A 1 374 ? 1.653 9.727 -0.938 1 83.94 374 ARG A O 1
ATOM 3080 N N . LYS A 1 375 ? 1.186 7.523 -1.341 1 78 375 LYS A N 1
ATOM 3081 C CA . LYS A 1 375 ? 0.826 7.328 0.061 1 78 375 LYS A CA 1
ATOM 3082 C C . LYS A 1 375 ? 2.068 7.121 0.924 1 78 375 LYS A C 1
ATOM 3084 O O . LYS A 1 375 ? 1.993 7.18 2.152 1 78 375 LYS A O 1
ATOM 3089 N N . ASN A 1 376 ? 3.213 6.961 0.283 1 74.38 376 ASN A N 1
ATOM 3090 C CA . ASN A 1 376 ? 4.512 6.824 0.938 1 74.38 376 ASN A CA 1
ATOM 3091 C C . ASN A 1 376 ? 5.559 7.734 0.303 1 74.38 376 ASN A C 1
ATOM 3093 O O . ASN A 1 376 ? 6.398 7.27 -0.472 1 74.38 376 ASN A O 1
ATOM 3097 N N . ILE A 1 377 ? 5.711 8.914 0.731 1 77.31 377 ILE A N 1
ATOM 3098 C CA . ILE A 1 377 ? 6.477 9.969 0.075 1 77.31 377 ILE A CA 1
ATOM 3099 C C . ILE A 1 377 ? 7.969 9.734 0.296 1 77.31 377 ILE A C 1
ATOM 3101 O O . ILE A 1 377 ? 8.805 10.297 -0.42 1 77.31 377 ILE A O 1
ATOM 3105 N N . GLN A 1 378 ? 8.305 8.938 1.237 1 66.88 378 GLN A N 1
ATOM 3106 C CA . GLN A 1 378 ? 9.711 8.688 1.536 1 66.88 378 GLN A CA 1
ATOM 3107 C C . GLN A 1 378 ? 10.414 8.031 0.351 1 66.88 378 GLN A C 1
ATOM 3109 O O . GLN A 1 378 ? 11.641 8.078 0.25 1 66.88 378 GLN A O 1
ATOM 3114 N N . THR A 1 379 ? 9.664 7.57 -0.567 1 63.97 379 THR A N 1
ATOM 3115 C CA . THR A 1 379 ? 10.234 6.883 -1.719 1 63.97 379 THR A CA 1
ATOM 3116 C C . THR A 1 379 ? 10.422 7.848 -2.887 1 63.97 379 THR A C 1
ATOM 3118 O O . THR A 1 379 ? 10.828 7.438 -3.977 1 63.97 379 THR A O 1
ATOM 3121 N N . ALA A 1 380 ? 10.211 9.07 -2.646 1 75.19 380 ALA A N 1
ATOM 3122 C CA . ALA A 1 380 ? 10.242 10.062 -3.721 1 75.19 380 ALA A CA 1
ATOM 3123 C C . ALA A 1 380 ? 11.656 10.242 -4.258 1 75.19 380 ALA A C 1
ATOM 3125 O O . ALA A 1 380 ? 12.633 10.141 -3.508 1 75.19 380 ALA A O 1
ATOM 3126 N N . LYS A 1 381 ? 11.75 10.547 -5.543 1 64.75 381 LYS A N 1
ATOM 3127 C CA . LYS A 1 381 ? 13.008 10.852 -6.219 1 64.75 381 LYS A CA 1
ATOM 3128 C C . LYS A 1 381 ? 12.992 12.258 -6.809 1 64.75 381 LYS A C 1
ATOM 3130 O O . LYS A 1 381 ? 11.945 12.727 -7.277 1 64.75 381 LYS A O 1
ATOM 3135 N N . LEU A 1 382 ? 14.25 12.789 -6.695 1 73.81 382 LEU A N 1
ATOM 3136 C CA . LEU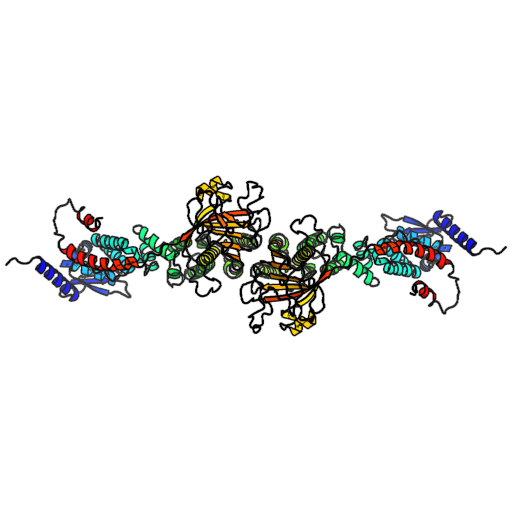 A 1 382 ? 14.367 14.195 -7.066 1 73.81 382 LEU A CA 1
ATOM 3137 C C . LEU A 1 382 ? 15.578 14.422 -7.973 1 73.81 382 LEU A C 1
ATOM 3139 O O . LEU A 1 382 ? 16.625 13.812 -7.766 1 73.81 382 LEU A O 1
ATOM 3143 N N . VAL A 1 383 ? 15.383 15.203 -9.047 1 66.19 383 VAL A N 1
ATOM 3144 C CA . VAL A 1 383 ? 16.5 15.617 -9.891 1 66.19 383 VAL A CA 1
ATOM 3145 C C . VAL A 1 383 ? 16.422 17.125 -10.148 1 66.19 383 VAL A C 1
ATOM 3147 O O . VAL A 1 383 ? 15.406 17.625 -10.648 1 66.19 383 VAL A O 1
ATOM 3150 N N . TYR A 1 384 ? 17.578 17.766 -9.797 1 64.19 384 TYR A N 1
ATOM 3151 C CA . TYR A 1 384 ? 17.625 19.203 -10.047 1 64.19 384 TYR A CA 1
ATOM 3152 C C . TYR A 1 384 ? 18.109 19.5 -11.461 1 64.19 384 TYR A C 1
ATOM 3154 O O . TYR A 1 384 ? 18.844 18.703 -12.047 1 64.19 384 TYR A O 1
ATOM 3162 N N . GLY A 1 385 ? 17.641 20.594 -12.148 1 58.12 385 GLY A N 1
ATOM 3163 C CA . GLY A 1 385 ? 17.938 21.016 -13.508 1 58.12 385 GLY A CA 1
ATOM 3164 C C . GLY A 1 385 ? 19.359 21.531 -13.68 1 58.12 385 GLY A C 1
ATOM 3165 O O . GLY A 1 385 ? 19.641 22.266 -14.625 1 58.12 385 GLY A O 1
ATOM 3166 N N . TYR A 1 386 ? 20.406 21.188 -12.891 1 48.41 386 TYR A N 1
ATOM 3167 C CA . TYR A 1 386 ? 21.609 21.922 -13.234 1 48.41 386 TYR A CA 1
ATOM 3168 C C . TYR A 1 386 ? 21.734 22.125 -14.742 1 48.41 386 TYR A C 1
ATOM 3170 O O . TYR A 1 386 ? 21.703 23.25 -15.234 1 48.41 386 TYR A O 1
ATOM 3178 N N . ASP A 1 387 ? 22.797 21.359 -15.383 1 42.56 387 ASP A N 1
ATOM 3179 C CA . ASP A 1 387 ? 23.422 21.625 -16.672 1 42.56 387 ASP A CA 1
ATOM 3180 C C . ASP A 1 387 ? 22.469 21.281 -17.828 1 42.56 387 ASP A C 1
ATOM 3182 O O . ASP A 1 387 ? 22.859 21.281 -18.984 1 42.56 387 ASP A O 1
ATOM 3186 N N . ASP A 1 388 ? 21.391 20.734 -17.516 1 42.62 388 ASP A N 1
ATOM 3187 C CA . ASP A 1 388 ? 20.609 20.375 -18.703 1 42.62 388 ASP A CA 1
ATOM 3188 C C . ASP A 1 388 ? 19.375 21.266 -18.844 1 42.62 388 ASP A C 1
ATOM 3190 O O . ASP A 1 388 ? 18.469 21.188 -18.016 1 42.62 388 ASP A O 1
ATOM 3194 N N . PRO A 1 389 ? 19.438 22.312 -19.547 1 42.56 389 PRO A N 1
ATOM 3195 C CA . PRO A 1 389 ? 18.453 23.344 -19.828 1 42.56 389 PRO A CA 1
ATOM 3196 C C . PRO A 1 389 ? 17.047 22.781 -20.031 1 42.56 389 PRO A C 1
ATOM 3198 O O . PRO A 1 389 ? 16.078 23.547 -20.062 1 42.56 389 PRO A O 1
ATOM 3201 N N . TYR A 1 390 ? 16.984 21.594 -20.453 1 42.66 390 TYR A N 1
ATOM 3202 C CA . TYR A 1 390 ? 15.742 21.016 -20.969 1 42.66 390 TYR A CA 1
ATOM 3203 C C . TYR A 1 390 ? 14.93 20.375 -19.844 1 42.66 390 TYR A C 1
ATOM 3205 O O . TYR A 1 390 ? 13.969 19.656 -20.094 1 42.66 390 TYR A O 1
ATOM 3213 N N . SER A 1 391 ? 15.305 20.391 -18.688 1 45.69 391 SER A N 1
ATOM 3214 C CA . SER A 1 391 ? 14.531 19.672 -17.688 1 45.69 391 SER A CA 1
ATOM 3215 C C . SER A 1 391 ? 13.07 20.125 -17.688 1 45.69 391 SER A C 1
ATOM 3217 O O . SER A 1 391 ? 12.164 19.297 -17.719 1 45.69 391 SER A O 1
ATOM 3219 N N . ILE A 1 392 ? 12.664 21.25 -17.094 1 52 392 ILE A N 1
ATOM 3220 C CA . ILE A 1 392 ? 11.312 21.781 -17.156 1 52 392 ILE A CA 1
ATOM 3221 C C . ILE A 1 392 ? 11.297 23.062 -18 1 52 392 ILE A C 1
ATOM 3223 O O . ILE A 1 392 ? 11.984 24.031 -17.672 1 52 392 ILE A O 1
ATOM 3227 N N . LEU A 1 393 ? 11.148 22.812 -19.375 1 47.75 393 LEU A N 1
ATOM 3228 C CA . LEU A 1 393 ? 11.086 23.969 -20.25 1 47.75 393 LEU A CA 1
ATOM 3229 C C . LEU A 1 393 ? 9.719 24.641 -20.188 1 47.75 393 LEU A C 1
ATOM 3231 O O . LEU A 1 393 ? 8.695 23.953 -20.156 1 47.75 393 LEU A O 1
ATOM 3235 N N . CYS A 1 394 ? 9.711 25.922 -19.656 1 49.41 394 CYS A N 1
ATOM 3236 C CA . CYS A 1 394 ? 8.492 26.734 -19.641 1 49.41 394 CYS A CA 1
ATOM 3237 C C . CYS A 1 394 ? 8.328 27.484 -20.938 1 49.41 394 CYS A C 1
ATOM 3239 O O . CYS A 1 394 ? 9.125 28.359 -21.266 1 49.41 394 CYS A O 1
ATOM 3241 N N . ARG A 1 395 ? 7.938 26.812 -22.062 1 49.91 395 ARG A N 1
ATOM 3242 C CA . ARG A 1 395 ? 7.484 27.688 -23.141 1 49.91 395 ARG A CA 1
ATOM 3243 C C . ARG A 1 395 ? 6.02 28.062 -22.953 1 49.91 395 ARG A C 1
ATOM 3245 O O . ARG A 1 395 ? 5.699 28.969 -22.172 1 49.91 395 ARG A O 1
ATOM 3252 N N . HIS A 1 396 ? 5.285 27.219 -23.609 1 50 396 HIS A N 1
ATOM 3253 C CA . HIS A 1 396 ? 3.842 27.406 -23.531 1 50 396 HIS A CA 1
ATOM 3254 C C . HIS A 1 396 ? 3.24 26.641 -22.359 1 50 396 HIS A C 1
ATOM 3256 O O . HIS A 1 396 ? 2.162 27 -21.875 1 50 396 HIS A O 1
ATOM 3262 N N . PHE A 1 397 ? 3.953 25.547 -22.078 1 52.44 397 PHE A N 1
ATOM 3263 C CA . PHE A 1 397 ? 3.559 24.672 -20.984 1 52.44 397 PHE A CA 1
ATOM 3264 C C . PHE A 1 397 ? 4.777 24.016 -20.359 1 52.44 397 PHE A C 1
ATOM 3266 O O . PHE A 1 397 ? 5.863 24.016 -20.938 1 52.44 397 PHE A O 1
ATOM 3273 N N . ALA A 1 398 ? 4.613 23.766 -19.062 1 51.03 398 ALA A N 1
ATOM 3274 C CA . ALA A 1 398 ? 5.723 23.062 -18.422 1 51.03 398 ALA A CA 1
ATOM 3275 C C . ALA A 1 398 ? 6.082 21.781 -19.188 1 51.03 398 ALA A C 1
ATOM 3277 O O . ALA A 1 398 ? 5.227 20.922 -19.391 1 51.03 398 ALA A O 1
ATOM 3278 N N . ILE A 1 399 ? 6.941 21.875 -20.141 1 48.53 399 ILE A N 1
ATOM 3279 C CA . ILE A 1 399 ? 7.465 20.703 -20.828 1 48.53 399 ILE A CA 1
ATOM 3280 C C . ILE A 1 399 ? 8.414 19.938 -19.922 1 48.53 399 ILE A C 1
ATOM 3282 O O . ILE A 1 399 ? 9.359 20.516 -19.375 1 48.53 399 ILE A O 1
ATOM 3286 N N . PHE A 1 400 ? 7.809 18.844 -19.422 1 48.81 400 PHE A N 1
ATOM 3287 C CA . PHE A 1 400 ? 8.703 17.953 -18.703 1 48.81 400 PHE A CA 1
ATOM 3288 C C . PHE A 1 400 ? 9.625 17.203 -19.656 1 48.81 400 PHE A C 1
ATOM 3290 O O . PHE A 1 400 ? 9.164 16.578 -20.609 1 48.81 400 PHE A O 1
ATOM 3297 N N . GLY A 1 401 ? 11.047 17.25 -19.688 1 43.81 401 GLY A N 1
ATOM 3298 C CA . GLY A 1 401 ? 12.086 16.5 -20.391 1 43.81 401 GLY A CA 1
ATOM 3299 C C . GLY A 1 401 ? 12.273 16.953 -21.828 1 43.81 401 GLY A C 1
ATOM 3300 O O . GLY A 1 401 ? 11.508 17.781 -22.328 1 43.81 401 GLY A O 1
ATOM 3301 N N . TYR A 1 402 ? 13.391 16.484 -22.578 1 39.38 402 TYR A N 1
ATOM 3302 C CA . TYR A 1 402 ? 14.023 16.969 -23.797 1 39.38 402 TYR A CA 1
ATOM 3303 C C . TYR A 1 402 ? 13.047 16.922 -24.969 1 39.38 402 TYR A C 1
ATOM 3305 O O . TYR A 1 402 ? 13.047 17.797 -25.812 1 39.38 402 TYR A O 1
ATOM 3313 N N . ASN A 1 403 ? 12.656 15.578 -25.531 1 37.81 403 ASN A N 1
ATOM 3314 C CA . ASN A 1 403 ? 12.625 15.484 -26.984 1 37.81 403 ASN A CA 1
ATOM 3315 C C . ASN A 1 403 ? 11.43 16.234 -27.562 1 37.81 403 ASN A C 1
ATOM 3317 O O . ASN A 1 403 ? 10.32 15.703 -27.625 1 37.81 403 ASN A O 1
ATOM 3321 N N . ASP A 1 404 ? 11.391 17.312 -27.516 1 36.16 404 ASP A N 1
ATOM 3322 C CA . ASP A 1 404 ? 10.438 18.141 -28.25 1 36.16 404 ASP A CA 1
ATOM 3323 C C . ASP A 1 404 ? 10.312 17.672 -29.703 1 36.16 404 ASP A C 1
ATOM 3325 O O . ASP A 1 404 ? 9.508 18.203 -30.469 1 36.16 404 ASP A O 1
ATOM 3329 N N . TYR A 1 405 ? 11.438 17.203 -30.391 1 34.69 405 TYR A N 1
ATOM 3330 C CA . TYR A 1 405 ? 11.281 17.281 -31.844 1 34.69 405 TYR A CA 1
ATOM 3331 C C . TYR A 1 405 ? 9.984 16.625 -32.281 1 34.69 405 TYR A C 1
ATOM 3333 O O . TYR A 1 405 ? 9.258 17.172 -33.125 1 34.69 405 TYR A O 1
ATOM 3341 N N . ASN A 1 406 ? 10.102 15.141 -32.594 1 32.03 406 ASN A N 1
ATOM 3342 C CA . ASN A 1 406 ? 9.148 14.508 -33.5 1 32.03 406 ASN A CA 1
ATOM 3343 C C . ASN A 1 406 ? 7.797 14.289 -32.844 1 32.03 406 ASN A C 1
ATOM 3345 O O . ASN A 1 406 ? 7.152 13.266 -33.031 1 32.03 406 ASN A O 1
ATOM 3349 N N . ARG A 1 407 ? 7.566 14.727 -31.703 1 36.31 407 ARG A N 1
ATOM 3350 C CA . ARG A 1 407 ? 6.266 14.328 -31.172 1 36.31 407 ARG A CA 1
ATOM 3351 C C . ARG A 1 407 ? 5.133 14.867 -32.031 1 36.31 407 ARG A C 1
ATOM 3353 O O . ARG A 1 407 ? 5.125 16.047 -32.406 1 36.31 407 ARG A O 1
ATOM 3360 N N . ASN A 1 408 ? 4.699 14.094 -32.781 1 32 408 ASN A N 1
ATOM 3361 C CA . ASN A 1 408 ? 3.311 14.328 -33.188 1 32 408 ASN A CA 1
ATOM 3362 C C . ASN A 1 408 ? 2.467 14.75 -31.969 1 32 408 ASN A C 1
ATOM 3364 O O . ASN A 1 408 ? 2.373 14.016 -30.984 1 32 408 ASN A O 1
ATOM 3368 N N . TRP A 1 409 ? 2.459 15.992 -31.516 1 34.19 409 TRP A N 1
ATOM 3369 C CA . TRP A 1 409 ? 1.467 16.625 -30.656 1 34.19 409 TRP A CA 1
ATOM 3370 C C . TRP A 1 409 ? 0.16 15.836 -30.672 1 34.19 409 TRP A C 1
ATOM 3372 O O . TRP A 1 409 ? -0.664 16 -31.562 1 34.19 409 TRP A O 1
ATOM 3382 N N . ASN A 1 410 ? 0.092 14.672 -30.781 1 33 410 ASN A N 1
ATOM 3383 C CA . ASN A 1 410 ? -1.323 14.359 -30.625 1 33 410 ASN A CA 1
ATOM 3384 C C . ASN A 1 410 ? -1.928 15.086 -29.422 1 33 410 ASN A C 1
ATOM 3386 O O . ASN A 1 410 ? -1.309 15.164 -28.359 1 33 410 ASN A O 1
ATOM 3390 N N . VAL A 1 411 ? -2.795 16.031 -29.5 1 35.56 411 VAL A N 1
ATOM 3391 C CA . VAL A 1 411 ? -3.512 17.125 -28.875 1 35.56 411 VAL A CA 1
ATOM 3392 C C . VAL A 1 411 ? -3.715 16.812 -27.391 1 35.56 411 VAL A C 1
ATOM 3394 O O . VAL A 1 411 ? -3.773 17.734 -26.562 1 35.56 411 VAL A O 1
ATOM 3397 N N . ASN A 1 412 ? -4.164 15.703 -26.969 1 37.19 412 ASN A N 1
ATOM 3398 C CA . ASN A 1 412 ? -4.887 15.633 -25.703 1 37.19 412 ASN A CA 1
ATOM 3399 C C . ASN A 1 412 ? -3.932 15.539 -24.531 1 37.19 412 ASN A C 1
ATOM 3401 O O . ASN A 1 412 ? -4.363 15.547 -23.375 1 37.19 412 ASN A O 1
ATOM 3405 N N . ASN A 1 413 ? -2.732 15.047 -24.641 1 43.88 413 ASN A N 1
ATOM 3406 C CA . ASN A 1 413 ? -1.881 14.977 -23.453 1 43.88 413 ASN A CA 1
ATOM 3407 C C . ASN A 1 413 ? -0.795 16.047 -23.484 1 43.88 413 ASN A C 1
ATOM 3409 O O . ASN A 1 413 ? 0.084 16.031 -24.344 1 43.88 413 ASN A O 1
ATOM 3413 N N . PRO A 1 414 ? -1.024 17.172 -22.797 1 44.31 414 PRO A N 1
ATOM 3414 C CA . PRO A 1 414 ? -0.119 18.328 -22.844 1 44.31 414 PRO A CA 1
ATOM 3415 C C . PRO A 1 414 ? 1.275 18 -22.312 1 44.31 414 PRO A C 1
ATOM 3417 O O . PRO A 1 414 ? 2.16 18.859 -22.328 1 44.31 414 PRO A O 1
ATOM 3420 N N . PHE A 1 415 ? 1.453 16.875 -21.75 1 49.94 415 PHE A N 1
ATOM 3421 C CA . PHE A 1 415 ? 2.73 16.734 -21.062 1 49.94 415 PHE A CA 1
ATOM 3422 C C . PHE A 1 415 ? 3.66 15.812 -21.844 1 49.94 415 PHE A C 1
ATOM 3424 O O . PHE A 1 415 ? 3.221 14.797 -22.391 1 49.94 415 PHE A O 1
ATOM 3431 N N . SER A 1 416 ? 4.738 16.297 -22.422 1 47.22 416 SER A N 1
ATOM 3432 C CA . SER A 1 416 ? 5.773 15.422 -22.969 1 47.22 416 SER A CA 1
ATOM 3433 C C . SER A 1 416 ? 6.68 14.891 -21.859 1 47.22 416 SER A C 1
ATOM 3435 O O . SER A 1 416 ? 6.879 15.555 -20.844 1 47.22 416 SER A O 1
ATOM 3437 N N . SER A 1 417 ? 6.828 13.633 -21.703 1 47.28 417 SER A N 1
ATOM 3438 C CA . SER A 1 417 ? 7.508 13 -20.578 1 47.28 417 SER A CA 1
ATOM 3439 C C . SER A 1 417 ? 9.023 13.031 -20.75 1 47.28 417 SER A C 1
ATOM 3441 O O . SER A 1 417 ? 9.539 12.625 -21.781 1 47.28 417 SER A O 1
ATOM 3443 N N . PRO A 1 418 ? 9.734 13.906 -19.922 1 45.97 418 PRO A N 1
ATOM 3444 C CA . PRO A 1 418 ? 11.188 13.719 -19.953 1 45.97 418 PRO A CA 1
ATOM 3445 C C . PRO A 1 418 ? 11.594 12.273 -19.672 1 45.97 418 PRO A C 1
ATOM 3447 O O . PRO A 1 418 ? 10.828 11.516 -19.078 1 45.97 418 PRO A O 1
ATOM 3450 N N . LYS A 1 419 ? 12.664 11.922 -20.391 1 46.19 419 LYS A N 1
ATOM 3451 C CA . LYS A 1 419 ? 13.266 10.633 -20.078 1 46.19 419 LYS A CA 1
ATOM 3452 C C . LYS A 1 419 ? 13.703 10.57 -18.609 1 46.19 419 LYS A C 1
ATOM 3454 O O . LYS A 1 419 ? 14.867 10.82 -18.297 1 46.19 419 LYS A O 1
ATOM 3459 N N . PHE A 1 420 ? 12.906 11.086 -17.781 1 49.75 420 PHE A N 1
ATOM 3460 C CA . PHE A 1 420 ? 13.172 10.992 -16.344 1 49.75 420 PHE A CA 1
ATOM 3461 C C . PHE A 1 420 ? 12.664 9.664 -15.789 1 49.75 420 PHE A C 1
ATOM 3463 O O . PHE A 1 420 ? 11.578 9.211 -16.156 1 49.75 420 PHE A O 1
ATOM 3470 N N . ASP A 1 421 ? 13.492 9.172 -15.07 1 46.03 421 ASP A N 1
ATOM 3471 C CA . ASP A 1 421 ? 13.312 7.848 -14.484 1 46.03 421 ASP A CA 1
ATOM 3472 C C . ASP A 1 421 ? 12.008 7.777 -13.688 1 46.03 421 ASP A C 1
ATOM 3474 O O . ASP A 1 421 ? 11.711 8.672 -12.898 1 46.03 421 ASP A O 1
ATOM 3478 N 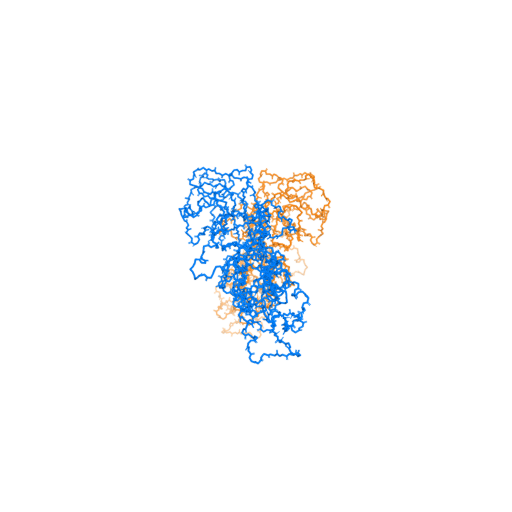N . GLY A 1 422 ? 11.125 6.867 -14.008 1 53.66 422 GLY A N 1
ATOM 3479 C CA . GLY A 1 422 ? 9.828 6.691 -13.367 1 53.66 422 GLY A CA 1
ATOM 3480 C C . GLY A 1 422 ? 8.688 7.289 -14.156 1 53.66 422 GLY A C 1
ATOM 3481 O O . GLY A 1 422 ? 7.52 6.988 -13.891 1 53.66 422 GLY A O 1
ATOM 3482 N N . ILE A 1 423 ? 9.062 8.102 -15.031 1 58.53 423 ILE A N 1
ATOM 3483 C CA . ILE A 1 423 ? 7.996 8.648 -15.867 1 58.53 423 ILE A CA 1
ATOM 3484 C C . ILE A 1 423 ? 7.707 7.695 -17.031 1 58.53 423 ILE A C 1
ATOM 3486 O O . ILE A 1 423 ? 8.617 7.312 -17.766 1 58.53 423 ILE A O 1
ATOM 3490 N N . PRO A 1 424 ? 6.5 7.027 -16.969 1 51.19 424 PRO A N 1
ATOM 3491 C CA . PRO A 1 424 ? 6.16 6.094 -18.047 1 51.19 424 PRO A CA 1
ATOM 3492 C C . PRO A 1 424 ? 6.574 6.613 -19.438 1 51.19 424 PRO A C 1
ATOM 3494 O O . PRO A 1 424 ? 6.461 7.809 -19.703 1 51.19 424 PRO A O 1
ATOM 3497 N N . LYS A 1 425 ? 7.25 5.633 -20.125 1 49.75 425 LYS A N 1
ATOM 3498 C CA . LYS A 1 425 ? 7.637 5.957 -21.484 1 49.75 425 LYS A CA 1
ATOM 3499 C C . LYS A 1 425 ? 6.422 5.957 -22.422 1 49.75 425 LYS A C 1
ATOM 3501 O O . LYS A 1 425 ? 5.512 5.141 -22.25 1 49.75 425 LYS A O 1
ATOM 3506 N N . GLY A 1 426 ? 6.434 6.82 -23.297 1 48.28 426 GLY A N 1
ATOM 3507 C CA . GLY A 1 426 ? 5.367 6.891 -24.297 1 48.28 426 GLY A CA 1
ATOM 3508 C C . GLY A 1 426 ? 4.227 7.805 -23.875 1 48.28 426 GLY A C 1
ATOM 3509 O O . GLY A 1 426 ? 4.461 8.883 -23.328 1 48.28 426 GLY A O 1
ATOM 3510 N N . ASN A 1 427 ? 3.061 7.223 -24.203 1 51.69 427 ASN A N 1
ATOM 3511 C CA . ASN A 1 427 ? 1.873 8 -23.859 1 51.69 427 ASN A CA 1
ATOM 3512 C C . ASN A 1 427 ? 1.571 7.941 -22.359 1 51.69 427 ASN A C 1
ATOM 3514 O O . ASN A 1 427 ? 1.482 6.855 -21.781 1 51.69 427 ASN A O 1
ATOM 3518 N N . LEU A 1 428 ? 1.706 9.07 -21.734 1 61.84 428 LEU A N 1
ATOM 3519 C CA . LEU A 1 428 ? 1.398 9.203 -20.312 1 61.84 428 LEU A CA 1
ATOM 3520 C C . LEU A 1 428 ? -0.107 9.156 -20.078 1 61.84 428 LEU A C 1
ATOM 3522 O O . LEU A 1 428 ? -0.842 10.031 -20.531 1 61.84 428 LEU A O 1
ATOM 3526 N N . TYR A 1 429 ? -0.576 8.039 -19.578 1 68.94 429 TYR A N 1
ATOM 3527 C CA . TYR A 1 429 ? -1.962 7.98 -19.125 1 68.94 429 TYR A CA 1
ATOM 3528 C C . TYR A 1 429 ? -2.084 8.422 -17.672 1 68.94 429 TYR A C 1
ATOM 3530 O O . TYR A 1 429 ? -1.292 8.008 -16.828 1 68.94 429 TYR A O 1
ATOM 3538 N N . MET A 1 430 ? -2.916 9.422 -17.547 1 78.88 430 MET A N 1
ATOM 3539 C CA . MET A 1 430 ? -3.008 10 -16.203 1 78.88 430 MET A CA 1
ATOM 3540 C C . MET A 1 430 ? -4.449 9.992 -15.711 1 78.88 430 MET A C 1
ATOM 3542 O O . MET A 1 430 ? -5.387 10.039 -16.5 1 78.88 430 MET A O 1
ATOM 3546 N N . ASP A 1 431 ? -4.617 9.852 -14.391 1 83.38 431 ASP A N 1
ATOM 3547 C CA . ASP A 1 431 ? -5.922 10.055 -13.773 1 83.38 431 ASP A CA 1
ATOM 3548 C C . ASP A 1 431 ? -6.285 11.539 -13.734 1 83.38 431 ASP A C 1
ATOM 3550 O O . ASP A 1 431 ? -7.43 11.906 -14.008 1 83.38 431 ASP A O 1
ATOM 3554 N N . ASP A 1 432 ? -5.367 12.344 -13.344 1 88.19 432 ASP A N 1
ATOM 3555 C CA . ASP A 1 432 ? -5.531 13.789 -13.242 1 88.19 432 ASP A CA 1
ATOM 3556 C C . ASP A 1 432 ? -4.18 14.492 -13.117 1 88.19 432 ASP A C 1
ATOM 3558 O O . ASP A 1 432 ? -3.143 13.828 -12.984 1 88.19 432 ASP A O 1
ATOM 3562 N N . TYR A 1 433 ? -4.203 15.797 -13.328 1 86.94 433 TYR A N 1
ATOM 3563 C CA . TYR A 1 433 ? -3.016 16.609 -13.062 1 86.94 433 TYR A CA 1
ATOM 3564 C C . TYR A 1 433 ? -3.393 17.984 -12.531 1 86.94 433 TYR A C 1
ATOM 3566 O O . TYR A 1 433 ? -4.516 18.453 -12.734 1 86.94 433 TYR A O 1
ATOM 3574 N N . GLU A 1 434 ? -2.459 18.531 -11.773 1 91.69 434 GLU A N 1
ATOM 3575 C CA . GLU A 1 434 ? -2.691 19.812 -11.133 1 91.69 434 GLU A CA 1
ATOM 3576 C C . GLU A 1 434 ? -1.479 20.734 -11.273 1 91.69 434 GLU A C 1
ATOM 3578 O O . GLU A 1 434 ? -0.341 20.266 -11.32 1 91.69 434 GLU A O 1
ATOM 3583 N N . ILE A 1 435 ? -1.804 22 -11.492 1 90.62 435 ILE A N 1
ATOM 3584 C CA . ILE A 1 435 ? -0.785 23.047 -11.484 1 90.62 435 ILE A CA 1
ATOM 3585 C C . ILE A 1 435 ? -0.978 23.938 -10.266 1 90.62 435 ILE A C 1
ATOM 3587 O O . ILE A 1 435 ? -2.035 24.547 -10.094 1 90.62 435 ILE A O 1
ATOM 3591 N N . ILE A 1 436 ? 0.093 24.078 -9.461 1 94.44 436 ILE A N 1
ATOM 3592 C CA . ILE A 1 436 ? 0.01 24.719 -8.156 1 94.44 436 ILE A CA 1
ATOM 3593 C C . ILE A 1 436 ? 1.027 25.859 -8.086 1 94.44 436 ILE A C 1
ATOM 3595 O O . ILE A 1 436 ? 2.213 25.656 -8.359 1 94.44 436 ILE A O 1
ATOM 3599 N N . GLN A 1 437 ? 0.553 27.016 -7.77 1 94.25 437 GLN A N 1
ATOM 3600 C CA . GLN A 1 437 ? 1.425 28.172 -7.555 1 94.25 437 GLN A CA 1
ATOM 3601 C C . GLN A 1 437 ? 2.133 28.078 -6.207 1 94.25 437 GLN A C 1
ATOM 3603 O O . GLN A 1 437 ? 1.522 27.703 -5.203 1 94.25 437 GLN A O 1
ATOM 3608 N N . VAL A 1 438 ? 3.391 28.406 -6.191 1 94.06 438 VAL A N 1
ATOM 3609 C CA . VAL A 1 438 ? 4.176 28.406 -4.961 1 94.06 438 VAL A CA 1
ATOM 3610 C C . VAL A 1 438 ? 4.602 29.828 -4.621 1 94.06 438 VAL A C 1
ATOM 3612 O O . VAL A 1 438 ? 5.332 30.469 -5.391 1 94.06 438 VAL A O 1
ATOM 3615 N N . VAL A 1 439 ? 4.121 30.344 -3.459 1 93.44 439 VAL A N 1
ATOM 3616 C CA . VAL A 1 439 ? 4.422 31.719 -3.049 1 93.44 439 VAL A CA 1
ATOM 3617 C C . VAL A 1 439 ? 5.105 31.703 -1.683 1 93.44 439 VAL A C 1
ATOM 3619 O O . VAL A 1 439 ? 4.617 31.078 -0.743 1 93.44 439 VAL A O 1
ATOM 3622 N N . GLU A 1 440 ? 6.273 32.312 -1.554 1 88.94 440 GLU A N 1
ATOM 3623 C CA . GLU A 1 440 ? 6.961 32.438 -0.268 1 88.94 440 GLU A CA 1
ATOM 3624 C C . GLU A 1 440 ? 6.148 33.25 0.724 1 88.94 440 GLU A C 1
ATOM 3626 O O . GLU A 1 440 ? 5.613 34.312 0.369 1 88.94 440 GLU A O 1
ATOM 3631 N N . LYS A 1 441 ? 6.016 32.688 1.885 1 79.5 441 LYS A N 1
ATOM 3632 C CA . LYS A 1 441 ? 5.297 33.438 2.926 1 79.5 441 LYS A CA 1
ATOM 3633 C C . LYS A 1 441 ? 6.094 34.656 3.393 1 79.5 441 LYS A C 1
ATOM 3635 O O . LYS A 1 441 ? 7.312 34.562 3.555 1 79.5 441 LYS A O 1
ATOM 3640 N N . THR A 1 442 ? 5.926 35.875 3.035 1 60.06 442 THR A N 1
ATOM 3641 C CA . THR A 1 442 ? 6.586 37.094 3.48 1 60.06 442 THR A CA 1
ATOM 3642 C C . THR A 1 442 ? 6.719 37.125 5 1 60.06 442 THR A C 1
ATOM 3644 O O . THR A 1 442 ? 5.723 36.969 5.715 1 60.06 442 THR A O 1
ATOM 3647 N N . SER A 1 443 ? 7.898 36.688 5.586 1 45.53 443 SER A N 1
ATOM 3648 C CA . SER A 1 443 ? 8.172 36.969 6.988 1 45.53 443 SER A CA 1
ATOM 3649 C C . SER A 1 443 ? 7.883 38.438 7.32 1 45.53 443 SER A C 1
ATOM 3651 O O . SER A 1 443 ? 8.18 39.312 6.527 1 45.53 443 SER A O 1
ATOM 3653 N N . VAL A 1 444 ? 7.141 38.781 8.086 1 40.78 444 VAL A N 1
ATOM 3654 C CA . VAL A 1 444 ? 7.129 40.094 8.719 1 40.78 444 VAL A CA 1
ATOM 3655 C C . VAL A 1 444 ? 8.531 40.438 9.211 1 40.78 444 VAL A C 1
ATOM 3657 O O . VAL A 1 444 ? 9.078 39.781 10.094 1 40.78 444 VAL A O 1
ATOM 3660 N N . SER A 1 445 ? 9.594 40.719 8.508 1 34.09 445 SER A N 1
ATOM 3661 C CA . SER A 1 445 ? 10.875 41.25 8.945 1 34.09 445 SER A CA 1
ATOM 3662 C C . SER A 1 445 ? 10.727 42.062 10.227 1 34.09 445 SER A C 1
ATOM 3664 O O . SER A 1 445 ? 9.695 42.688 10.445 1 34.09 445 SER A O 1
ATOM 3666 N N . LYS A 1 446 ? 11.82 41.906 11.109 1 37.5 446 LYS A N 1
ATOM 3667 C CA . LYS A 1 446 ? 12.234 42.656 12.305 1 37.5 446 LYS A CA 1
ATOM 3668 C C . LYS A 1 446 ? 12.102 44.156 12.094 1 37.5 446 LYS A C 1
ATOM 3670 O O . LYS A 1 446 ? 12.492 44.938 12.961 1 37.5 446 LYS A O 1
ATOM 3675 N N . ASN A 1 447 ? 12.086 44.469 10.852 1 29.73 447 ASN A N 1
ATOM 3676 C CA . ASN A 1 447 ? 12.258 45.938 10.828 1 29.73 447 ASN A CA 1
ATOM 3677 C C . ASN A 1 447 ? 11.156 46.625 11.602 1 29.73 447 ASN A C 1
ATOM 3679 O O . ASN A 1 447 ? 11.227 47.844 11.828 1 29.73 447 ASN A O 1
ATOM 3683 N N . ASN A 1 448 ? 10.039 46.031 11.602 1 31.48 448 ASN A N 1
ATOM 3684 C CA . ASN A 1 448 ? 9.102 46.906 12.289 1 31.48 448 ASN A CA 1
ATOM 3685 C C . ASN A 1 448 ? 9.336 46.938 13.797 1 31.48 448 ASN A C 1
ATOM 3687 O O . ASN A 1 448 ? 8.523 47.469 14.555 1 31.48 448 ASN A O 1
ATOM 3691 N N . LEU A 1 449 ? 10.273 46.094 14.211 1 31.56 449 LEU A N 1
ATOM 3692 C CA . LEU A 1 449 ? 10.625 46.312 15.609 1 31.56 449 LEU A CA 1
ATOM 3693 C C . LEU A 1 449 ? 11.234 47.688 15.805 1 31.56 449 LEU A C 1
ATOM 3695 O O . LEU A 1 449 ? 11.43 48.125 16.938 1 31.56 449 LEU A O 1
ATOM 3699 N N . GLU A 1 450 ? 11.961 48.156 14.805 1 31.42 450 GLU A N 1
ATOM 3700 C CA . GLU A 1 450 ? 12.5 49.5 15.016 1 31.42 450 GLU A CA 1
ATOM 3701 C C . GLU A 1 450 ? 11.383 50.5 15.289 1 31.42 450 GLU A C 1
ATOM 3703 O O . GLU A 1 450 ? 11.609 51.531 15.93 1 31.42 450 GLU A O 1
ATOM 3708 N N . ASN A 1 451 ? 10.25 50.25 14.75 1 30.14 451 ASN A N 1
ATOM 3709 C CA . ASN A 1 451 ? 9.219 51.25 15.047 1 30.14 451 ASN A CA 1
ATOM 3710 C C . ASN A 1 451 ? 8.586 51 16.406 1 30.14 451 ASN A C 1
ATOM 3712 O O . ASN A 1 451 ? 7.582 51.625 16.75 1 30.14 451 ASN A O 1
ATOM 3716 N N . THR A 1 452 ? 9 50 17.031 1 29.94 452 THR A N 1
ATOM 3717 C CA . THR A 1 452 ? 8.648 49.875 18.438 1 29.94 452 THR A CA 1
ATOM 3718 C C . THR A 1 452 ? 9.164 51.094 19.234 1 29.94 452 THR A C 1
ATOM 3720 O O . THR A 1 452 ? 8.641 51.406 20.297 1 29.94 452 THR A O 1
ATOM 3723 N N . SER A 1 453 ? 10.258 51.594 18.734 1 30.7 453 SER A N 1
ATOM 3724 C CA . SER A 1 453 ? 10.719 52.812 19.375 1 30.7 453 SER A CA 1
ATOM 3725 C C . SER A 1 453 ? 9.711 53.969 19.203 1 30.7 453 SER A C 1
ATOM 3727 O O . SER A 1 453 ? 9.641 54.844 20.047 1 30.7 453 SER A O 1
ATOM 3729 N N . LEU A 1 454 ? 9.055 54 18.062 1 29.44 454 LEU A N 1
ATOM 3730 C CA . LEU A 1 454 ? 8.047 55.031 17.891 1 29.44 454 LEU A CA 1
ATOM 3731 C C . LEU A 1 454 ? 6.84 54.781 18.781 1 29.44 454 LEU A C 1
ATOM 3733 O O . LEU A 1 454 ? 6.223 55.719 19.281 1 29.44 454 LEU A O 1
ATOM 3737 N N . ILE A 1 455 ? 6.625 53.531 19.078 1 30.73 455 ILE A N 1
ATOM 3738 C CA . ILE A 1 455 ? 5.5 53.281 19.969 1 30.73 455 ILE A CA 1
ATOM 3739 C C . ILE A 1 455 ? 5.84 53.75 21.375 1 30.73 455 ILE A C 1
ATOM 3741 O O . ILE A 1 455 ? 4.965 54.219 22.109 1 30.73 455 ILE A O 1
ATOM 3745 N N . LYS A 1 456 ? 7.086 53.719 21.719 1 30.22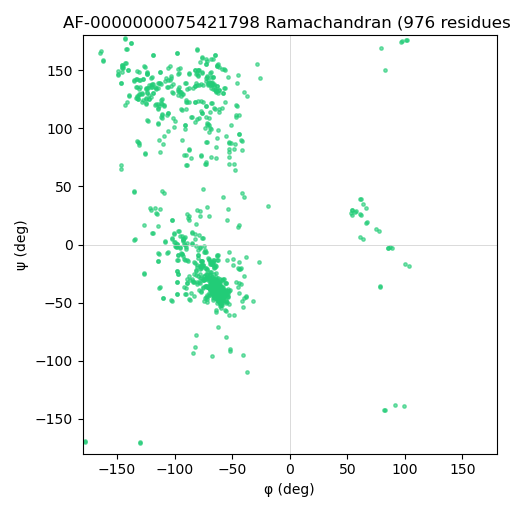 456 LYS A N 1
ATOM 3746 C CA . LYS A 1 456 ? 7.48 54.312 22.984 1 30.22 456 LYS A CA 1
ATOM 3747 C C . LYS A 1 456 ? 7.172 55.812 23.016 1 30.22 456 LYS A C 1
ATOM 3749 O O . LYS A 1 456 ? 6.719 56.344 24.031 1 30.22 456 LYS A O 1
ATOM 3754 N N . SER A 1 457 ? 7.504 56.469 21.891 1 29.69 457 SER A N 1
ATOM 3755 C CA . SER A 1 457 ? 7.344 57.938 21.875 1 29.69 457 SER A CA 1
ATOM 3756 C C . SER A 1 457 ? 5.875 58.312 21.781 1 29.69 457 SER A C 1
ATOM 3758 O O . SER A 1 457 ? 5.457 5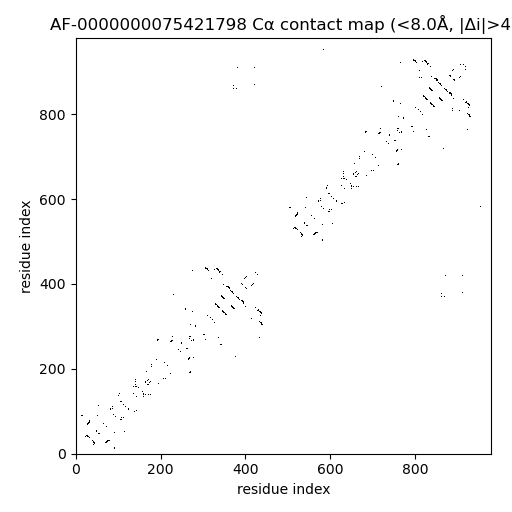9.344 22.359 1 29.69 457 SER A O 1
ATOM 3760 N N . THR A 1 458 ? 5.105 57.531 21.047 1 29.16 458 THR A N 1
ATOM 3761 C CA . THR A 1 458 ? 3.721 57.969 20.906 1 29.16 458 THR A CA 1
ATOM 3762 C C . THR A 1 458 ? 2.955 57.75 22.219 1 29.16 458 THR A C 1
ATOM 3764 O O . THR A 1 458 ? 2.125 58.562 22.609 1 29.16 458 THR A O 1
ATOM 3767 N N . VAL A 1 459 ? 3.297 56.688 22.891 1 29.14 459 VAL A N 1
ATOM 3768 C CA . VAL A 1 459 ? 2.613 56.531 24.172 1 29.14 459 VAL A CA 1
ATOM 3769 C C . VAL A 1 459 ? 3.035 57.656 25.125 1 29.14 459 VAL A C 1
ATOM 3771 O O . VAL A 1 459 ? 2.221 58.156 25.906 1 29.14 459 VAL A O 1
ATOM 3774 N N . GLU A 1 460 ? 4.25 58 25 1 29 460 GLU A N 1
ATOM 3775 C CA . GLU A 1 460 ? 4.641 59.125 25.875 1 29 460 GLU A CA 1
ATOM 3776 C C . GLU A 1 460 ? 3.867 60.375 25.516 1 29 460 GLU A C 1
ATOM 3778 O O . GLU A 1 460 ? 3.506 61.156 26.406 1 29 460 GLU A O 1
ATOM 3783 N N . ASN A 1 461 ? 3.693 60.562 24.188 1 28 461 ASN A N 1
ATOM 3784 C CA . ASN A 1 461 ? 2.992 61.812 23.828 1 28 461 ASN A CA 1
ATOM 3785 C C . ASN A 1 461 ? 1.501 61.719 24.141 1 28 461 ASN A C 1
ATOM 3787 O O . ASN A 1 461 ? 0.816 62.719 24.25 1 28 461 ASN A O 1
ATOM 3791 N N . PHE A 1 462 ? 0.971 60.531 24.078 1 29.05 462 PHE A N 1
ATOM 3792 C CA . PHE A 1 462 ? -0.442 60.469 24.438 1 29.05 462 PHE A CA 1
ATOM 3793 C C . PHE A 1 462 ? -0.64 60.75 25.922 1 29.05 462 PHE A C 1
ATOM 3795 O O . PHE A 1 462 ? -1.699 61.25 26.328 1 29.05 462 PHE A O 1
ATOM 3802 N N . GLY A 1 463 ? 0.285 60.438 26.75 1 27.23 463 GLY A N 1
ATOM 3803 C CA . GLY A 1 463 ? 0.171 60.906 28.125 1 27.23 463 GLY A CA 1
ATOM 3804 C C . GLY A 1 463 ? -0.01 62.406 28.234 1 27.23 463 GLY A C 1
ATOM 3805 O O . GLY A 1 463 ? -0.766 62.875 29.078 1 27.23 463 GLY A O 1
ATOM 3806 N N . THR A 1 464 ? 0.821 63.031 27.453 1 27.58 464 THR A N 1
ATOM 3807 C CA . THR A 1 464 ? 0.751 64.5 27.594 1 27.58 464 THR A CA 1
ATOM 3808 C C . THR A 1 464 ? -0.501 65.062 26.906 1 27.58 464 THR A C 1
ATOM 3810 O O . THR A 1 464 ? -0.987 66.125 27.266 1 27.58 464 THR A O 1
ATOM 3813 N N . THR A 1 465 ? -0.929 64.375 25.828 1 28.08 465 THR A N 1
ATOM 3814 C CA . THR A 1 465 ? -2.043 65 25.125 1 28.08 465 THR A CA 1
ATOM 3815 C C . THR A 1 465 ? -3.348 64.75 25.891 1 28.08 465 THR A C 1
ATOM 3817 O O . THR A 1 465 ? -4.312 65.5 25.688 1 28.08 465 THR A O 1
ATOM 3820 N N . MET A 1 466 ? -3.447 63.688 26.594 1 27.84 466 MET A N 1
ATOM 3821 C CA . MET A 1 466 ? -4.723 63.656 27.312 1 27.84 466 MET A CA 1
ATOM 3822 C C . MET A 1 466 ? -4.816 64.812 28.312 1 27.84 466 MET A C 1
ATOM 3824 O O . MET A 1 466 ? -5.793 64.938 29.047 1 27.84 466 MET A O 1
ATOM 3828 N N . LYS A 1 467 ? -3.691 65.5 28.5 1 27.66 467 LYS A N 1
ATOM 3829 C CA . LYS A 1 467 ? -3.865 66.562 29.469 1 27.66 467 LYS A CA 1
ATOM 3830 C C . LYS A 1 467 ? -5.004 67.5 29.047 1 27.66 467 LYS A C 1
ATOM 3832 O O . LYS A 1 467 ? -5.785 67.938 29.891 1 27.66 467 LYS A O 1
ATOM 3837 N N . ASN A 1 468 ? -4.891 68.062 27.812 1 24.7 468 ASN A N 1
ATOM 3838 C CA . ASN A 1 468 ? -5.695 69.25 27.594 1 24.7 468 ASN A CA 1
ATOM 3839 C C . ASN A 1 468 ? -7.133 68.875 27.219 1 24.7 468 ASN A C 1
ATOM 3841 O O . ASN A 1 468 ? -7.68 69.438 26.25 1 24.7 468 ASN A O 1
ATOM 3845 N N . ILE A 1 469 ? -7.566 67.688 27.281 1 26.11 469 ILE A N 1
ATOM 3846 C CA . ILE A 1 469 ? -8.969 67.688 26.859 1 26.11 469 ILE A CA 1
ATOM 3847 C C . ILE A 1 469 ? -9.797 68.5 27.828 1 26.11 469 ILE A C 1
ATOM 3849 O O . ILE A 1 469 ? -9.922 68.188 29 1 26.11 469 ILE A O 1
ATOM 3853 N N . GLU A 1 470 ? -9.773 69.75 27.578 1 23.17 470 GLU A N 1
ATOM 3854 C CA . GLU A 1 470 ? -10.711 70.75 28.141 1 23.17 470 GLU A CA 1
ATOM 3855 C C . GLU A 1 470 ? -12.148 70.188 28.078 1 23.17 470 GLU A C 1
ATOM 3857 O O . GLU A 1 470 ? -12.555 69.625 27.062 1 23.17 470 GLU A O 1
ATOM 3862 N N . TYR A 1 471 ? -12.758 69.875 29.172 1 22.75 471 TYR A N 1
ATOM 3863 C CA . TYR A 1 471 ? -14.172 69.625 29.469 1 22.75 471 TYR A CA 1
ATOM 3864 C C . TYR A 1 471 ? -15.07 70.625 28.688 1 22.75 471 TYR A C 1
ATOM 3866 O O . TYR A 1 471 ? -15.445 71.688 29.188 1 22.75 471 TYR A O 1
ATOM 3874 N N . THR A 1 472 ? -14.734 70.938 27.344 1 24.16 472 THR A N 1
ATOM 3875 C CA . THR A 1 472 ? -15.758 71.812 26.766 1 24.16 472 THR A CA 1
ATOM 3876 C C . THR A 1 472 ? -17.109 71.062 26.766 1 24.16 472 THR A C 1
ATOM 3878 O O . THR A 1 472 ? -17.203 69.875 26.484 1 24.16 472 THR A O 1
ATOM 3881 N N . SER A 1 473 ? -18.188 71.5 27.484 1 24.11 473 SER A N 1
ATOM 3882 C CA . SER A 1 473 ? -19.594 71.188 27.734 1 24.11 473 SER A CA 1
ATOM 3883 C C . SER A 1 473 ? -20.297 70.812 26.438 1 24.11 473 SER A C 1
ATOM 3885 O O . SER A 1 473 ? -21.297 70.062 26.438 1 24.11 473 SER A O 1
ATOM 3887 N N . LYS A 1 474 ? -20.203 71.562 25.297 1 26.91 474 LYS A N 1
ATOM 3888 C CA . LYS A 1 474 ? -21.375 71.562 24.422 1 26.91 474 LYS A CA 1
ATOM 3889 C C . LYS A 1 474 ? -21.422 70.312 23.578 1 26.91 474 LYS A C 1
ATOM 3891 O O . LYS A 1 474 ? -20.391 69.688 23.312 1 26.91 474 LYS A O 1
ATOM 3896 N N . LYS A 1 475 ? -22.594 69.625 23.062 1 28.81 475 LYS A N 1
ATOM 3897 C CA . LYS A 1 475 ? -23.234 68.562 22.297 1 28.81 475 LYS A CA 1
ATOM 3898 C C . LYS A 1 475 ? -22.453 68.25 21.016 1 28.81 475 LYS A C 1
ATOM 3900 O O . LYS A 1 475 ? -22.422 67.125 20.562 1 28.81 475 LYS A O 1
ATOM 3905 N N . SER A 1 476 ? -21.969 69.25 20.203 1 25.61 476 SER A N 1
ATOM 3906 C CA . SER A 1 476 ? -21.844 69 18.766 1 25.61 476 SER A CA 1
ATOM 3907 C C . SER A 1 476 ? -20.578 68.25 18.438 1 25.61 476 SER A C 1
ATOM 3909 O O . SER A 1 476 ? -20.625 67.25 17.688 1 25.61 476 SER A O 1
ATOM 3911 N N . ASN A 1 477 ? -19.297 68.875 18.391 1 24.2 477 ASN A N 1
ATOM 3912 C CA . ASN A 1 477 ? -18.203 68.562 17.484 1 24.2 477 ASN A CA 1
ATOM 3913 C C . ASN A 1 477 ? -17.312 67.438 18.031 1 24.2 477 ASN A C 1
ATOM 3915 O O . ASN A 1 477 ? -16.172 67.688 18.438 1 24.2 477 ASN A O 1
ATOM 3919 N N . GLN A 1 478 ? -17.625 66.562 18.906 1 25.47 478 GLN A N 1
ATOM 3920 C CA . GLN A 1 478 ? -16.859 65.438 19.484 1 25.47 478 GLN A CA 1
ATOM 3921 C C . GLN A 1 478 ? -16.234 64.625 18.406 1 25.47 478 GLN A C 1
ATOM 3923 O O . GLN A 1 478 ? -15.508 63.656 18.703 1 25.47 478 GLN A O 1
ATOM 3928 N N . LYS A 1 479 ? -16.562 64.75 17.094 1 28.14 479 LYS A N 1
ATOM 3929 C CA . LYS A 1 479 ? -16.141 63.906 15.977 1 28.14 479 LYS A CA 1
ATOM 3930 C C . LYS A 1 479 ? -14.656 64.125 15.664 1 28.14 479 LYS A C 1
ATOM 3932 O O . LYS A 1 479 ? -13.969 63.156 15.258 1 28.14 479 LYS A O 1
ATOM 3937 N N . SER A 1 480 ? -14.102 65.312 15.766 1 25.8 480 SER A N 1
ATOM 3938 C CA . SER A 1 480 ? -12.906 65.75 15.031 1 25.8 480 SER A CA 1
ATOM 3939 C C . SER A 1 480 ? -11.641 65.188 15.688 1 25.8 480 SER A C 1
ATOM 3941 O O . SER A 1 480 ? -10.656 64.875 15.008 1 25.8 480 SER A O 1
ATOM 3943 N N . ILE A 1 481 ? -11.539 65.125 16.984 1 26.53 481 ILE A N 1
ATOM 3944 C CA . ILE A 1 481 ? -10.203 65 17.547 1 26.53 481 ILE A CA 1
ATOM 3945 C C . ILE A 1 481 ? -9.633 63.625 17.234 1 26.53 481 ILE A C 1
ATOM 3947 O O . ILE A 1 481 ? -8.438 63.469 16.969 1 26.53 481 ILE A O 1
ATOM 3951 N N . LEU A 1 482 ? -10.453 62.625 17.234 1 24.84 482 LEU A N 1
ATOM 3952 C CA . LEU A 1 482 ? -9.867 61.312 17.047 1 24.84 482 LEU A CA 1
ATOM 3953 C C . LEU A 1 482 ? -9.227 61.188 15.656 1 24.84 482 LEU A C 1
ATOM 3955 O O . LEU A 1 482 ? -8.336 60.344 15.445 1 24.84 482 LEU A O 1
ATOM 3959 N N . LYS A 1 483 ? -9.562 62.031 14.695 1 25.81 483 LYS A N 1
ATOM 3960 C CA . LYS A 1 483 ? -9.039 61.969 13.328 1 25.81 483 LYS A CA 1
ATOM 3961 C C . LYS A 1 483 ? -7.555 62.312 13.289 1 25.81 483 LYS A C 1
ATOM 3963 O O . LYS A 1 483 ? -6.824 61.812 12.422 1 25.81 483 LYS A O 1
ATOM 3968 N N . ARG A 1 484 ? -7.094 63.188 14.055 1 26.34 484 ARG A N 1
ATOM 3969 C CA . ARG A 1 484 ? -5.77 63.75 13.797 1 26.34 484 ARG A CA 1
ATOM 3970 C C . ARG A 1 484 ? -4.68 62.719 14.078 1 26.34 484 ARG A C 1
ATOM 3972 O O . ARG A 1 484 ? -3.543 62.875 13.625 1 26.34 484 ARG A O 1
ATOM 3979 N N . LEU A 1 485 ? -4.891 61.875 14.961 1 25.59 485 LEU A N 1
ATOM 3980 C CA . LEU A 1 485 ? -3.736 61.031 15.242 1 25.59 485 LEU A CA 1
ATOM 3981 C C . LEU A 1 485 ? -3.379 60.188 14.031 1 25.59 485 LEU A C 1
ATOM 3983 O O . LEU A 1 485 ? -2.275 59.656 13.961 1 25.59 485 LEU A O 1
ATOM 3987 N N . ILE A 1 486 ? -4.34 59.875 13.188 1 24.06 486 ILE A N 1
ATOM 3988 C CA . ILE A 1 486 ? -3.975 58.938 12.133 1 24.06 486 ILE A CA 1
ATOM 3989 C C . ILE A 1 486 ? -3.203 59.656 11.039 1 24.06 486 ILE A C 1
ATOM 3991 O O . ILE A 1 486 ? -2.607 59.031 10.164 1 24.06 486 ILE A O 1
ATOM 3995 N N . CYS A 1 487 ? -3.311 60.938 10.797 1 23.3 487 CYS A N 1
ATOM 3996 C CA . CYS A 1 487 ? -2.92 61.531 9.516 1 23.3 487 CYS A CA 1
ATOM 3997 C C . CYS A 1 487 ? -1.415 61.75 9.453 1 23.3 487 CYS A C 1
ATOM 3999 O O . CYS A 1 487 ? -0.928 62.812 9.898 1 23.3 487 CYS A O 1
ATOM 4001 N N . GLY A 1 488 ? -0.554 61 10.078 1 21.62 488 GLY A N 1
ATOM 4002 C CA . GLY A 1 488 ? 0.801 61.281 9.641 1 21.62 488 GLY A CA 1
ATOM 4003 C C . GLY A 1 488 ? 0.959 61.25 8.133 1 21.62 488 GLY A C 1
ATOM 4004 O O . GLY A 1 488 ? 0.427 60.344 7.465 1 21.62 488 GLY A O 1
ATOM 4005 N N . LYS A 1 489 ? 1.037 62.406 7.422 1 22.02 489 LYS A N 1
ATOM 4006 C CA . LYS A 1 489 ? 1.2 62.812 6.027 1 22.02 489 LYS A CA 1
ATOM 4007 C C . LYS A 1 489 ? 2.307 62 5.352 1 22.02 489 LYS A C 1
ATOM 4009 O O . LYS A 1 489 ? 3.312 61.688 5.984 1 22.02 489 LYS A O 1
ATOM 4014 N N . SER A 1 490 ? 2.105 61.719 4.008 1 19.64 490 SER A N 1
ATOM 4015 C CA . SER A 1 490 ? 3.121 61.688 2.961 1 19.64 490 SER A CA 1
ATOM 4016 C C . SER A 1 490 ? 3.961 62.969 2.949 1 19.64 490 SER A C 1
ATOM 4018 O O . SER A 1 490 ? 3.428 64.062 3.078 1 19.64 490 SER A O 1
ATOM 4020 N N . MET B 1 1 ? 10.422 -81.75 -48.656 1 27.19 1 MET B N 1
ATOM 4021 C CA . MET B 1 1 ? 9.602 -80.562 -48.594 1 27.19 1 MET B CA 1
ATOM 4022 C C . MET B 1 1 ? 9.562 -80 -47.156 1 27.19 1 MET B C 1
ATOM 4024 O O . MET B 1 1 ? 9.094 -80.688 -46.25 1 27.19 1 MET B O 1
ATOM 4028 N N . GLN B 1 2 ? 10.523 -79.438 -46.656 1 35.69 2 GLN B N 1
ATOM 4029 C CA . GLN B 1 2 ? 10.703 -78.875 -45.312 1 35.69 2 GLN B CA 1
ATOM 4030 C C . GLN B 1 2 ? 9.57 -77.938 -44.906 1 35.69 2 GLN B C 1
ATOM 4032 O O . GLN B 1 2 ? 9.297 -77 -45.625 1 35.69 2 GLN B O 1
ATOM 4037 N N . TYR B 1 3 ? 8.438 -78.438 -44.312 1 42.47 3 TYR B N 1
ATOM 4038 C CA . TYR B 1 3 ? 7.266 -77.812 -43.781 1 42.47 3 TYR B CA 1
ATOM 4039 C C . TYR B 1 3 ? 7.672 -76.562 -43 1 42.47 3 TYR B C 1
ATOM 4041 O O . TYR B 1 3 ? 8.5 -76.625 -42.094 1 42.47 3 TYR B O 1
ATOM 4049 N N . ASN B 1 4 ? 7.742 -75.5 -43.656 1 46 4 ASN B N 1
ATOM 4050 C CA . ASN B 1 4 ? 8.102 -74.188 -43.094 1 46 4 ASN B CA 1
ATOM 4051 C C . ASN B 1 4 ? 7.234 -73.812 -41.875 1 46 4 ASN B C 1
ATOM 4053 O O . ASN B 1 4 ? 6.098 -73.375 -42.031 1 46 4 ASN B O 1
ATOM 4057 N N . LEU B 1 5 ? 7.574 -74.375 -40.719 1 54.38 5 LEU B N 1
ATOM 4058 C CA . LEU B 1 5 ? 6.945 -74.25 -39.406 1 54.38 5 LEU B CA 1
ATOM 4059 C C . LEU B 1 5 ? 6.594 -72.812 -39.094 1 54.38 5 LEU B C 1
ATOM 4061 O O . LEU B 1 5 ? 5.539 -72.562 -38.5 1 54.38 5 LEU B O 1
ATOM 4065 N N . THR B 1 6 ? 7.434 -71.938 -39.594 1 62.88 6 THR B N 1
ATOM 4066 C CA . THR B 1 6 ? 7.188 -70.562 -39.281 1 62.88 6 THR B CA 1
ATOM 4067 C C . THR B 1 6 ? 5.965 -70.062 -40.031 1 62.88 6 THR B C 1
ATOM 4069 O O . THR B 1 6 ? 5.133 -69.312 -39.469 1 62.88 6 THR B O 1
ATOM 4072 N N . GLU B 1 7 ? 5.973 -70.375 -41.219 1 66.44 7 GLU B N 1
ATOM 4073 C CA . GLU B 1 7 ? 4.852 -69.938 -42.062 1 66.44 7 GLU B CA 1
ATOM 4074 C C . GLU B 1 7 ? 3.541 -70.562 -41.562 1 66.44 7 GLU B C 1
ATOM 4076 O O . GLU B 1 7 ? 2.502 -69.875 -41.562 1 66.44 7 GLU B O 1
ATOM 4081 N N . GLU B 1 8 ? 3.672 -71.812 -41.219 1 64.56 8 GLU B N 1
ATOM 4082 C CA . GLU B 1 8 ? 2.467 -72.5 -40.75 1 64.56 8 GLU B CA 1
ATOM 4083 C C . GLU B 1 8 ? 1.994 -71.875 -39.406 1 64.56 8 GLU B C 1
ATOM 4085 O O . GLU B 1 8 ? 0.791 -71.75 -39.188 1 64.56 8 GLU B O 1
ATOM 4090 N N . LYS B 1 9 ? 2.975 -71.625 -38.594 1 67.25 9 LYS B N 1
ATOM 4091 C CA . LYS B 1 9 ? 2.627 -71 -37.344 1 67.25 9 LYS B CA 1
ATOM 4092 C C . LYS B 1 9 ? 1.918 -69.688 -37.562 1 67.25 9 LYS B C 1
ATOM 4094 O O . LYS B 1 9 ? 0.947 -69.312 -36.875 1 67.25 9 LYS B O 1
ATOM 4099 N N . ILE B 1 10 ? 2.324 -69 -38.531 1 74.19 10 ILE B N 1
ATOM 4100 C CA . ILE B 1 10 ? 1.716 -67.75 -38.875 1 74.19 10 ILE B CA 1
ATOM 4101 C C . ILE B 1 10 ? 0.287 -67.938 -39.375 1 74.19 10 ILE B C 1
ATOM 4103 O O . ILE B 1 10 ? -0.623 -67.188 -39 1 74.19 10 ILE B O 1
ATOM 4107 N N . LYS B 1 11 ? 0.202 -69.062 -40.094 1 73.06 11 LYS B N 1
ATOM 4108 C CA . LYS B 1 11 ? -1.126 -69.312 -40.625 1 73.06 11 LYS B CA 1
ATOM 4109 C C . LYS B 1 11 ? -2.094 -69.688 -39.469 1 73.06 11 LYS B C 1
ATOM 4111 O O . LYS B 1 11 ? -3.266 -69.312 -39.531 1 73.06 11 LYS B O 1
ATOM 4116 N N . ILE B 1 12 ? -1.58 -70.438 -38.5 1 72.94 12 ILE B N 1
ATOM 4117 C CA . ILE B 1 12 ? -2.418 -70.812 -37.375 1 72.94 12 ILE B CA 1
ATOM 4118 C C . ILE B 1 12 ? -2.857 -69.5 -36.625 1 72.94 12 ILE B C 1
ATOM 4120 O O . ILE B 1 12 ? -4.031 -69.375 -36.281 1 72.94 12 ILE B O 1
ATOM 4124 N N . ILE B 1 13 ? -1.941 -68.625 -36.531 1 78.56 13 ILE B N 1
ATOM 4125 C CA . ILE B 1 13 ? -2.215 -67.438 -35.844 1 78.56 13 ILE B CA 1
ATOM 4126 C C . ILE B 1 13 ? -3.238 -66.562 -36.594 1 78.56 13 ILE B C 1
ATOM 4128 O O . ILE B 1 13 ? -4.172 -66.062 -36.031 1 78.56 13 ILE B O 1
ATOM 4132 N N . GLN B 1 14 ? -3.125 -66.562 -37.844 1 80.88 14 GLN B N 1
ATOM 4133 C CA . GLN B 1 14 ? -4.07 -65.812 -38.688 1 80.88 14 GLN B CA 1
ATOM 4134 C C . GLN B 1 14 ? -5.465 -66.438 -38.625 1 80.88 14 GLN B C 1
ATOM 4136 O O . GLN B 1 14 ? -6.469 -65.75 -38.594 1 80.88 14 GLN B O 1
ATOM 4141 N N . SER B 1 15 ? -5.441 -67.75 -38.625 1 82.12 15 SER B N 1
ATOM 4142 C CA . SER B 1 15 ? -6.715 -68.438 -38.531 1 82.12 15 SER B CA 1
ATOM 4143 C C . SER B 1 15 ? -7.41 -68.188 -37.188 1 82.12 15 SER B C 1
ATOM 4145 O O . SER B 1 15 ? -8.633 -68 -37.156 1 82.12 15 SER B O 1
ATOM 4147 N N . LEU B 1 16 ? -6.605 -68.125 -36.188 1 84 16 LEU B N 1
ATOM 4148 C CA . LEU B 1 16 ? -7.172 -67.812 -34.875 1 84 16 LEU B CA 1
ATOM 4149 C C . LEU B 1 16 ? -7.719 -66.375 -34.844 1 84 16 LEU B C 1
ATOM 4151 O O . LEU B 1 16 ? -8.758 -66.125 -34.25 1 84 16 LEU B O 1
ATOM 4155 N N . GLY B 1 17 ? -7.035 -65.562 -35.562 1 86.25 17 GLY B N 1
ATOM 4156 C CA . GLY B 1 17 ? -7.527 -64.188 -35.688 1 86.25 17 GLY B CA 1
ATOM 4157 C C . GLY B 1 17 ? -8.867 -64.125 -36.406 1 86.25 17 GLY B C 1
ATOM 4158 O O . GLY B 1 17 ? -9.75 -63.344 -36 1 86.25 17 GLY B O 1
ATOM 4159 N N . LYS B 1 18 ? -8.93 -64.875 -37.406 1 87 18 LYS B N 1
ATOM 4160 C CA . LYS B 1 18 ? -10.188 -64.938 -38.156 1 87 18 LYS B CA 1
ATOM 4161 C C . LYS B 1 18 ? -11.305 -65.5 -37.312 1 87 18 LYS B C 1
ATOM 4163 O O . LYS B 1 18 ? -12.453 -65.062 -37.375 1 87 18 LYS B O 1
ATOM 4168 N N . LEU B 1 19 ? -10.898 -66.5 -36.562 1 87.38 19 LEU B N 1
ATOM 4169 C CA . LEU B 1 19 ? -11.867 -67.125 -35.656 1 87.38 19 LEU B CA 1
ATOM 4170 C C . LEU B 1 19 ? -12.422 -66.125 -34.688 1 87.38 19 LEU B C 1
ATOM 4172 O O . LEU B 1 19 ? -13.633 -66.062 -34.406 1 87.38 19 LEU B O 1
ATOM 4176 N N . LEU B 1 20 ? -11.586 -65.312 -34.156 1 89.94 20 LEU B N 1
ATOM 4177 C CA . LEU B 1 20 ? -11.992 -64.25 -33.219 1 89.94 20 LEU B CA 1
ATOM 4178 C C . LEU B 1 20 ? -12.922 -63.25 -33.906 1 89.94 20 LEU B C 1
ATOM 4180 O O . LEU B 1 20 ? -13.938 -62.844 -33.312 1 89.94 20 LEU B O 1
ATOM 4184 N N . LYS B 1 21 ? -12.688 -62.812 -35.094 1 88.69 21 LYS B N 1
ATOM 4185 C CA . LYS B 1 21 ? -13.461 -61.812 -35.812 1 88.69 21 LYS B CA 1
ATOM 4186 C C . LYS B 1 21 ? -14.836 -62.344 -36.219 1 88.69 21 LYS B C 1
ATOM 4188 O O . LYS B 1 21 ? -15.836 -61.625 -36.125 1 88.69 21 LYS B O 1
ATOM 4193 N N . ASN B 1 22 ? -14.844 -63.625 -36.594 1 88.31 22 ASN B N 1
ATOM 4194 C CA . ASN B 1 22 ? -16.078 -64.188 -37.094 1 88.31 22 ASN B CA 1
ATOM 4195 C C . ASN B 1 22 ? -16.953 -64.75 -35.938 1 88.31 22 ASN B C 1
ATOM 4197 O O . ASN B 1 22 ? -18.188 -64.75 -36.062 1 88.31 22 ASN B O 1
ATOM 4201 N N . GLY B 1 23 ? -16.344 -65.125 -34.938 1 85.81 23 GLY B N 1
ATOM 4202 C CA . GLY B 1 23 ? -17.078 -65.688 -33.781 1 85.81 23 GLY B CA 1
ATOM 4203 C C . GLY B 1 23 ? -17.766 -67 -34.031 1 85.81 23 GLY B C 1
ATOM 4204 O O . GLY B 1 23 ? -18.75 -67.312 -33.375 1 85.81 23 GLY B O 1
ATOM 4205 N N . THR B 1 24 ? -17.297 -67.562 -35.031 1 89.12 24 THR B N 1
ATOM 4206 C CA . THR B 1 24 ? -17.938 -68.812 -35.375 1 89.12 24 THR B CA 1
ATOM 4207 C C . THR B 1 24 ? -17.75 -69.875 -34.281 1 89.12 24 THR B C 1
ATOM 4209 O O . THR B 1 24 ? -16.656 -70 -33.719 1 89.12 24 THR B O 1
ATOM 4212 N N . ASP B 1 25 ? -18.844 -70.562 -33.875 1 90 25 ASP B N 1
ATOM 4213 C CA . ASP B 1 25 ? -18.891 -71.625 -32.906 1 90 25 ASP B CA 1
ATOM 4214 C C . ASP B 1 25 ? -18.438 -71.188 -31.531 1 90 25 ASP B C 1
ATOM 4216 O O . ASP B 1 25 ? -17.797 -71.938 -30.781 1 90 25 ASP B O 1
ATOM 4220 N N . HIS B 1 26 ? -18.609 -69.875 -31.344 1 93.69 26 HIS B N 1
ATOM 4221 C CA . HIS B 1 26 ? -18.281 -69.375 -30.016 1 93.69 26 HIS B CA 1
ATOM 4222 C C . HIS B 1 26 ? -19.125 -70.062 -28.938 1 93.69 26 HIS B C 1
ATOM 4224 O O . HIS B 1 26 ? -20.266 -70.438 -29.203 1 93.69 26 HIS B O 1
ATOM 4230 N N . ASN B 1 27 ? -18.562 -70.188 -27.688 1 95 27 ASN B N 1
ATOM 4231 C CA . ASN B 1 27 ? -19.297 -70.75 -26.578 1 95 27 ASN B CA 1
ATOM 4232 C C . ASN B 1 27 ? -19.156 -69.938 -25.297 1 95 27 ASN B C 1
ATOM 4234 O O . ASN B 1 27 ? -19.547 -70.375 -24.219 1 95 27 ASN B O 1
ATOM 4238 N N . VAL B 1 28 ? -18.531 -68.875 -25.391 1 95.81 28 VAL B N 1
ATOM 4239 C CA . VAL B 1 28 ? -18.406 -67.938 -24.281 1 95.81 28 VAL B CA 1
ATOM 4240 C C . VAL B 1 28 ? -18.828 -66.5 -24.734 1 95.81 28 VAL B C 1
ATOM 4242 O O . VAL B 1 28 ? -18.422 -66.062 -25.797 1 95.81 28 VAL B O 1
ATOM 4245 N N . ILE B 1 29 ? -19.656 -65.875 -24.016 1 95.38 29 ILE B N 1
ATOM 4246 C CA . ILE B 1 29 ? -20.031 -64.438 -24.234 1 95.38 29 ILE B CA 1
ATOM 4247 C C . ILE B 1 29 ? -19.562 -63.625 -23.047 1 95.38 29 ILE B C 1
ATOM 4249 O O . ILE B 1 29 ? -19.938 -63.875 -21.906 1 95.38 29 ILE B O 1
ATOM 4253 N N . ILE B 1 30 ? -18.719 -62.656 -23.328 1 94.94 30 ILE B N 1
ATOM 4254 C CA . ILE B 1 30 ? -18.156 -61.812 -22.281 1 94.94 30 ILE B CA 1
ATOM 4255 C C . ILE B 1 30 ? -18.703 -60.406 -22.406 1 94.94 30 ILE B C 1
ATOM 4257 O O . ILE B 1 30 ? -18.5 -59.75 -23.422 1 94.94 30 ILE B O 1
ATOM 4261 N N . HIS B 1 31 ? -19.312 -59.938 -21.406 1 94.19 31 HIS B N 1
ATOM 4262 C CA . HIS B 1 31 ? -19.828 -58.562 -21.344 1 94.19 31 HIS B CA 1
ATOM 4263 C C . HIS B 1 31 ? -18.828 -57.656 -20.672 1 94.19 31 HIS B C 1
ATOM 4265 O O . HIS B 1 31 ? -18.484 -57.812 -19.5 1 94.19 31 HIS B O 1
ATOM 4271 N N . ILE B 1 32 ? -18.328 -56.688 -21.422 1 93.75 32 ILE B N 1
ATOM 4272 C CA . ILE B 1 32 ? -17.312 -55.781 -20.938 1 93.75 32 ILE B CA 1
ATOM 4273 C C . ILE B 1 32 ? -17.875 -54.375 -20.828 1 93.75 32 ILE B C 1
ATOM 4275 O O . ILE B 1 32 ? -18.562 -53.906 -21.734 1 93.75 32 ILE B O 1
ATOM 4279 N N . GLY B 1 33 ? -17.5 -53.656 -19.703 1 89.94 33 GLY B N 1
ATOM 4280 C CA . GLY B 1 33 ? -17.938 -52.281 -19.484 1 89.94 33 GLY B CA 1
ATOM 4281 C C . GLY B 1 33 ? -19.156 -52.188 -18.594 1 89.94 33 GLY B C 1
ATOM 4282 O O . GLY B 1 33 ? -19.75 -53.188 -18.203 1 89.94 33 GLY B O 1
ATOM 4283 N N . GLU B 1 34 ? -19.516 -50.938 -18.281 1 81.69 34 GLU B N 1
ATOM 4284 C CA . GLU B 1 34 ? -20.688 -50.688 -17.438 1 81.69 34 GLU B CA 1
ATOM 4285 C C . GLU B 1 34 ? -21.969 -50.781 -18.25 1 81.69 34 GLU B C 1
ATOM 4287 O O . GLU B 1 34 ? -21.938 -50.812 -19.484 1 81.69 34 GLU B O 1
ATOM 4292 N N . TYR B 1 35 ? -23.031 -50.812 -17.594 1 70.94 35 TYR B N 1
ATOM 4293 C CA . TYR B 1 35 ? -24.344 -51.125 -18.125 1 70.94 35 TYR B CA 1
ATOM 4294 C C . TYR B 1 35 ? -24.672 -50.219 -19.312 1 70.94 35 TYR B C 1
ATOM 4296 O O . TYR B 1 35 ? -25.156 -50.688 -20.344 1 70.94 35 TYR B O 1
ATOM 4304 N N . SER B 1 36 ? -24.297 -48.969 -19.172 1 75.31 36 SER B N 1
ATOM 4305 C CA . SER B 1 36 ? -24.703 -48.031 -20.219 1 75.31 36 SER B CA 1
ATOM 4306 C C . SER B 1 36 ? -23.812 -48.188 -21.453 1 75.31 36 SER B C 1
ATOM 4308 O O . SER B 1 36 ? -24.25 -47.906 -22.578 1 75.31 36 SER B O 1
ATOM 4310 N N . ASN B 1 37 ? -22.656 -48.719 -21.359 1 80.69 37 ASN B N 1
ATOM 4311 C CA . ASN B 1 37 ? -21.719 -48.844 -22.469 1 80.69 37 ASN B CA 1
ATOM 4312 C C . ASN B 1 37 ? -21.078 -50.219 -22.531 1 80.69 37 ASN B C 1
ATOM 4314 O O . ASN B 1 37 ? -19.875 -50.344 -22.766 1 80.69 37 ASN B O 1
ATOM 4318 N N . SER B 1 38 ? -21.859 -51.188 -22.406 1 87.62 38 SER B N 1
ATOM 4319 C CA . SER B 1 38 ? -21.328 -52.531 -22.391 1 87.62 38 SER B CA 1
ATOM 4320 C C . SER B 1 38 ? -21.25 -53.125 -23.812 1 87.62 38 SER B C 1
ATOM 4322 O O . SER B 1 38 ? -22.109 -52.844 -24.641 1 87.62 38 SER B O 1
ATOM 4324 N N . LYS B 1 39 ? -20.172 -53.719 -24.125 1 93.19 39 LYS B N 1
ATOM 4325 C CA . LYS B 1 39 ? -19.938 -54.406 -25.391 1 93.19 39 LYS B CA 1
ATOM 4326 C C . LYS B 1 39 ? -19.797 -55.906 -25.188 1 93.19 39 LYS B C 1
ATOM 4328 O O . LYS B 1 39 ? -19.188 -56.344 -24.203 1 93.19 39 LYS B O 1
ATOM 4333 N N . LYS B 1 40 ? -20.406 -56.625 -26.109 1 93.56 40 LYS B N 1
ATOM 4334 C CA . LYS B 1 40 ? -20.344 -58.094 -26.047 1 93.56 40 LYS B CA 1
ATOM 4335 C C . LYS B 1 40 ? -19.188 -58.625 -26.891 1 93.56 40 LYS B C 1
ATOM 4337 O O . LYS B 1 40 ? -19 -58.188 -28.031 1 93.56 40 LYS B O 1
ATOM 4342 N N . PHE B 1 41 ? -18.422 -59.438 -26.297 1 95.19 41 PHE B N 1
ATOM 4343 C CA . PHE B 1 41 ? -17.328 -60.125 -27.016 1 95.19 41 PHE B CA 1
ATOM 4344 C C . PHE B 1 41 ? -17.562 -61.625 -27.047 1 95.19 41 PHE B C 1
ATOM 4346 O O . PHE B 1 41 ? -17.984 -62.219 -26.047 1 95.19 41 PHE B O 1
ATOM 4353 N N . LEU B 1 42 ? -17.391 -62.219 -28.219 1 95.12 42 LEU B N 1
ATOM 4354 C CA . LEU B 1 42 ? -17.531 -63.656 -28.406 1 95.12 42 LEU B CA 1
ATOM 4355 C C . LEU B 1 42 ? -16.172 -64.312 -28.328 1 95.12 42 LEU B C 1
ATOM 4357 O O . LEU B 1 42 ? -15.203 -63.875 -28.922 1 95.12 42 LEU B O 1
ATOM 4361 N N . ALA B 1 43 ? -16.141 -65.375 -27.531 1 95.75 43 ALA B N 1
ATOM 4362 C CA . ALA B 1 43 ? -14.867 -66.062 -27.359 1 95.75 43 ALA B CA 1
ATOM 4363 C C . ALA B 1 43 ? -15.055 -67.562 -27.266 1 95.75 43 ALA B C 1
ATOM 4365 O O . ALA B 1 43 ? -16.172 -68.062 -27.391 1 95.75 43 ALA B O 1
ATOM 4366 N N . HIS B 1 44 ? -13.977 -68.312 -27.172 1 94.44 44 HIS B N 1
ATOM 4367 C CA . HIS B 1 44 ? -13.977 -69.812 -27.156 1 94.44 44 HIS B CA 1
ATOM 4368 C C . HIS B 1 44 ? -13.289 -70.312 -25.891 1 94.44 44 HIS B C 1
ATOM 4370 O O . HIS B 1 44 ? -12.18 -69.875 -25.562 1 94.44 44 HIS B O 1
ATOM 4376 N N . THR B 1 45 ? -13.883 -71.25 -25.281 1 94 45 THR B N 1
ATOM 4377 C CA . THR B 1 45 ? -13.367 -71.812 -24.031 1 94 45 THR B CA 1
ATOM 4378 C C . THR B 1 45 ? -11.977 -72.438 -24.25 1 94 45 THR B C 1
ATOM 4380 O O . THR B 1 45 ? -11.094 -72.312 -23.406 1 94 45 THR B O 1
ATOM 4383 N N . ALA B 1 46 ? -11.805 -73.062 -25.406 1 91.12 46 ALA B N 1
ATOM 4384 C CA . ALA B 1 46 ? -10.547 -73.688 -25.688 1 91.12 46 ALA B CA 1
ATOM 4385 C C . ALA B 1 46 ? -9.367 -72.75 -25.672 1 91.12 46 ALA B C 1
ATOM 4387 O O . ALA B 1 46 ? -8.297 -73.062 -25.156 1 91.12 46 ALA B O 1
ATOM 4388 N N . ILE B 1 47 ? -9.633 -71.562 -26.141 1 90.94 47 ILE B N 1
ATOM 4389 C CA . ILE B 1 47 ? -8.57 -70.625 -26.234 1 90.94 47 ILE B CA 1
ATOM 4390 C C . ILE B 1 47 ? -8.406 -69.875 -24.875 1 90.94 47 ILE B C 1
ATOM 4392 O O . ILE B 1 47 ? -7.297 -69.812 -24.359 1 90.94 47 ILE B O 1
ATOM 4396 N N . LEU B 1 48 ? -9.453 -69.5 -24.25 1 92.94 48 LEU B N 1
ATOM 4397 C CA . LEU B 1 48 ? -9.438 -68.75 -23 1 92.94 48 LEU B CA 1
ATOM 4398 C C . LEU B 1 48 ? -8.82 -69.562 -21.875 1 92.94 48 LEU B C 1
ATOM 4400 O O . LEU B 1 48 ? -7.977 -69.062 -21.125 1 92.94 48 LEU B O 1
ATOM 4404 N N . ARG B 1 49 ? -9.18 -70.875 -21.766 1 90.5 49 ARG B N 1
ATOM 4405 C CA . ARG B 1 49 ? -8.703 -71.688 -20.688 1 90.5 49 ARG B CA 1
ATOM 4406 C C . ARG B 1 49 ? -7.207 -71.938 -20.812 1 90.5 49 ARG B C 1
ATOM 4408 O O . ARG B 1 49 ? -6.504 -72.062 -19.812 1 90.5 49 ARG B O 1
ATOM 4415 N N . TYR B 1 50 ? -6.738 -72.062 -22.016 1 87.5 50 TYR B N 1
ATOM 4416 C CA . TYR B 1 50 ? -5.34 -72.375 -22.219 1 87.5 50 TYR B CA 1
ATOM 4417 C C . TYR B 1 50 ? -4.441 -71.188 -22.109 1 87.5 50 TYR B C 1
ATOM 4419 O O . TYR B 1 50 ? -3.299 -71.25 -21.656 1 87.5 50 TYR B O 1
ATOM 4427 N N . ARG B 1 51 ? -4.93 -70.062 -22.484 1 87.81 51 ARG B N 1
ATOM 4428 C CA . ARG B 1 51 ? -4.082 -68.875 -22.594 1 87.81 51 ARG B CA 1
ATOM 4429 C C . ARG B 1 51 ? -4.191 -68 -21.359 1 87.81 51 ARG B C 1
ATOM 4431 O O . ARG B 1 51 ? -3.377 -67.062 -21.156 1 87.81 51 ARG B O 1
ATOM 4438 N N . SER B 1 52 ? -5.141 -68.188 -20.5 1 91.69 52 SER B N 1
ATOM 4439 C CA . SER B 1 52 ? -5.371 -67.375 -19.328 1 91.69 52 SER B CA 1
ATOM 4440 C C . SER B 1 52 ? -5.801 -68.25 -18.125 1 91.69 52 SER B C 1
ATOM 4442 O O . SER B 1 52 ? -6.855 -68.875 -18.141 1 91.69 52 SER B O 1
ATOM 4444 N N . ASP B 1 53 ? -4.992 -68.125 -17.062 1 90.5 53 ASP B N 1
ATOM 4445 C CA . ASP B 1 53 ? -5.332 -68.812 -15.836 1 90.5 53 ASP B CA 1
ATOM 4446 C C . ASP B 1 53 ? -6.613 -68.25 -15.219 1 90.5 53 ASP B C 1
ATOM 4448 O O . ASP B 1 53 ? -7.402 -69 -14.625 1 90.5 53 ASP B O 1
ATOM 4452 N N . TYR B 1 54 ? -6.742 -67.062 -15.406 1 93.38 54 TYR B N 1
ATOM 4453 C CA . TYR B 1 54 ? -7.93 -66.438 -14.875 1 93.38 54 TYR B CA 1
ATOM 4454 C C . TYR B 1 54 ? -9.195 -67 -15.516 1 93.38 54 TYR B C 1
ATOM 4456 O O . TYR B 1 54 ? -10.117 -67.375 -14.812 1 93.38 54 TYR B O 1
ATOM 4464 N N . PHE B 1 55 ? -9.266 -67.062 -16.797 1 93.44 55 PHE B N 1
ATOM 4465 C CA . PHE B 1 55 ? -10.445 -67.562 -17.5 1 93.44 55 PHE B CA 1
ATOM 4466 C C . PHE B 1 55 ? -10.602 -69.062 -17.281 1 93.44 55 PHE B C 1
ATOM 4468 O O . PHE B 1 55 ? -11.719 -69.562 -17.203 1 93.44 55 PHE B O 1
ATOM 4475 N N . ASN B 1 56 ? -9.477 -69.688 -17.172 1 92.75 56 ASN B N 1
ATOM 4476 C CA . ASN B 1 56 ? -9.555 -71.125 -16.844 1 92.75 56 ASN B CA 1
ATOM 4477 C C . ASN B 1 56 ? -10.258 -71.375 -15.516 1 92.75 56 ASN B C 1
ATOM 4479 O O . ASN B 1 56 ? -11.117 -72.25 -15.414 1 92.75 56 ASN B O 1
ATOM 4483 N N . LYS B 1 57 ? -9.914 -70.562 -14.625 1 93.56 57 LYS B N 1
ATOM 4484 C CA . LYS B 1 57 ? -10.508 -70.688 -13.305 1 93.56 57 LYS B CA 1
ATOM 4485 C C . LYS B 1 57 ? -12 -70.375 -13.336 1 93.56 57 LYS B C 1
ATOM 4487 O O . LYS B 1 57 ? -12.82 -71.125 -12.812 1 93.56 57 LYS B O 1
ATOM 4492 N N . ILE B 1 58 ? -12.359 -69.312 -13.953 1 93.44 58 ILE B N 1
ATOM 4493 C CA . ILE B 1 58 ? -13.742 -68.875 -13.984 1 93.44 58 ILE B CA 1
ATOM 4494 C C . ILE B 1 58 ? -14.617 -69.875 -14.719 1 93.44 58 ILE B C 1
ATOM 4496 O O . ILE B 1 58 ? -15.727 -70.188 -14.281 1 93.44 58 ILE B O 1
ATOM 4500 N N . LEU B 1 59 ? -14.125 -70.438 -15.812 1 92.88 59 LEU B N 1
ATOM 4501 C CA . LEU B 1 59 ? -14.883 -71.375 -16.656 1 92.88 59 LEU B CA 1
ATOM 4502 C C . LEU B 1 59 ? -14.961 -72.75 -16.031 1 92.88 59 LEU B C 1
ATOM 4504 O O . LEU B 1 59 ? -15.789 -73.562 -16.438 1 92.88 59 LEU B O 1
ATOM 4508 N N . SER B 1 60 ? -14.102 -72.938 -15.016 1 91.5 60 SER B N 1
ATOM 4509 C CA . SER B 1 60 ? -14.102 -74.25 -14.32 1 91.5 60 SER B CA 1
ATOM 4510 C C . SER B 1 60 ? -15.008 -74.188 -13.094 1 91.5 60 SER B C 1
ATOM 4512 O O . SER B 1 60 ? -15.219 -75.188 -12.43 1 91.5 60 SER B O 1
ATOM 4514 N N . GLU B 1 61 ? -15.414 -73.062 -12.859 1 91.38 61 GLU B N 1
ATOM 4515 C CA . GLU B 1 61 ? -16.281 -72.938 -11.695 1 91.38 61 GLU B CA 1
ATOM 4516 C C . GLU B 1 61 ? -17.641 -73.562 -11.938 1 91.38 61 GLU B C 1
ATOM 4518 O O . GLU B 1 61 ? -18.172 -73.5 -13.039 1 91.38 61 GLU B O 1
ATOM 4523 N N . LYS B 1 62 ? -18.156 -74.188 -10.93 1 86.62 62 LYS B N 1
ATOM 4524 C CA . LYS B 1 62 ? -19.391 -75 -11.039 1 86.62 62 LYS B CA 1
ATOM 4525 C C . LYS B 1 62 ? -20.609 -74.062 -11.203 1 86.62 62 LYS B C 1
ATOM 4527 O O . LYS B 1 62 ? -21.562 -74.438 -11.883 1 86.62 62 LYS B O 1
ATOM 4532 N N . ASN B 1 63 ? -20.594 -72.875 -10.695 1 89.44 63 ASN B N 1
ATOM 4533 C CA . ASN B 1 63 ? -21.75 -72 -10.68 1 89.44 63 ASN B CA 1
ATOM 4534 C C . ASN B 1 63 ? -21.656 -70.938 -11.75 1 89.44 63 ASN B C 1
ATOM 4536 O O . ASN B 1 63 ? -22.297 -69.875 -11.656 1 89.44 63 ASN B O 1
ATOM 4540 N N . ILE B 1 64 ? -20.859 -71.188 -12.758 1 88.81 64 ILE B N 1
ATOM 4541 C CA . ILE B 1 64 ? -20.734 -70.125 -13.797 1 88.81 64 ILE B CA 1
ATOM 4542 C C . ILE B 1 64 ? -22.047 -70.062 -14.57 1 88.81 64 ILE B C 1
ATOM 4544 O O . ILE B 1 64 ? -22.703 -71.062 -14.844 1 88.81 64 ILE B O 1
ATOM 4548 N N . LYS B 1 65 ? -22.406 -68.812 -14.828 1 91.12 65 LYS B N 1
ATOM 4549 C CA . LYS B 1 65 ? -23.656 -68.562 -15.516 1 91.12 65 LYS B CA 1
ATOM 4550 C C . LYS B 1 65 ? -23.609 -69.062 -16.969 1 91.12 65 LYS B C 1
ATOM 4552 O O . LYS B 1 65 ? -22.625 -68.812 -17.672 1 91.12 65 LYS B O 1
ATOM 4557 N N . LYS B 1 66 ? -24.625 -69.688 -17.438 1 91.81 66 LYS B N 1
ATOM 4558 C CA . LYS B 1 66 ? -24.766 -70.125 -18.812 1 91.81 66 LYS B CA 1
ATOM 4559 C C . LYS B 1 66 ? -26.125 -69.75 -19.391 1 91.81 66 LYS B C 1
ATOM 4561 O O . LYS B 1 66 ? -27.141 -69.75 -18.688 1 91.81 66 LYS B O 1
ATOM 4566 N N . GLU B 1 67 ? -26.141 -69.312 -20.453 1 90.44 67 GLU B N 1
ATOM 4567 C CA . GLU B 1 67 ? -27.375 -69 -21.188 1 90.44 67 GLU B CA 1
ATOM 4568 C C . GLU B 1 67 ? -27.375 -69.625 -22.562 1 90.44 67 GLU B C 1
ATOM 4570 O O . GLU B 1 67 ? -26.5 -69.375 -23.391 1 90.44 67 GLU B O 1
ATOM 4575 N N . GLY B 1 68 ? -28.359 -70.438 -22.891 1 89.25 68 GLY B N 1
ATOM 4576 C CA . GLY B 1 68 ? -28.438 -71.125 -24.172 1 89.25 68 GLY B CA 1
ATOM 4577 C C . GLY B 1 68 ? -27.234 -72 -24.453 1 89.25 68 GLY B C 1
ATOM 4578 O O . GLY B 1 68 ? -26.734 -72.062 -25.578 1 89.25 68 GLY B O 1
ATOM 4579 N N . GLY B 1 69 ? -26.547 -72.562 -23.359 1 89.25 69 GLY B N 1
ATOM 4580 C CA . GLY B 1 69 ? -25.406 -73.438 -23.5 1 89.25 69 GLY B CA 1
ATOM 4581 C C . GLY B 1 69 ? -24.078 -72.75 -23.594 1 89.25 69 GLY B C 1
ATOM 4582 O O . GLY B 1 69 ? -23.016 -73.375 -23.703 1 89.25 69 GLY B O 1
ATOM 4583 N N . LYS B 1 70 ? -24.172 -71.438 -23.578 1 93.94 70 LYS B N 1
ATOM 4584 C CA . LYS B 1 70 ? -22.953 -70.625 -23.672 1 93.94 70 LYS B CA 1
ATOM 4585 C C . LYS B 1 70 ? -22.594 -70.062 -22.328 1 93.94 70 LYS B C 1
ATOM 4587 O O . LYS B 1 70 ? -23.484 -69.625 -21.562 1 93.94 70 LYS B O 1
ATOM 4592 N N . TYR B 1 71 ? -21.328 -70 -22 1 95.06 71 TYR B N 1
ATOM 4593 C CA . TYR B 1 71 ? -20.859 -69.375 -20.766 1 95.06 71 TYR B CA 1
ATOM 4594 C C . TYR B 1 71 ? -21 -67.875 -20.828 1 95.06 71 TYR B C 1
ATOM 4596 O O . TYR B 1 71 ? -20.719 -67.25 -21.859 1 95.06 71 TYR B O 1
ATOM 4604 N N . ILE B 1 72 ? -21.453 -67.25 -19.766 1 94.88 72 ILE B N 1
ATOM 4605 C CA . ILE B 1 72 ? -21.609 -65.812 -19.703 1 94.88 72 ILE B CA 1
ATOM 4606 C C . ILE B 1 72 ? -20.688 -65.25 -18.625 1 94.88 72 ILE B C 1
ATOM 4608 O O . ILE B 1 72 ? -20.734 -65.688 -17.469 1 94.88 72 ILE B O 1
ATOM 4612 N N . ILE B 1 73 ? -19.781 -64.375 -18.984 1 94.12 73 ILE B N 1
ATOM 4613 C CA . ILE B 1 73 ? -18.859 -63.719 -18.062 1 94.12 73 ILE B CA 1
ATOM 4614 C C . ILE B 1 73 ? -19.062 -62.188 -18.141 1 94.12 73 ILE B C 1
ATOM 4616 O O . ILE B 1 73 ? -19.219 -61.625 -19.219 1 94.12 73 ILE B O 1
ATOM 4620 N N . LYS B 1 74 ? -19.078 -61.5 -16.984 1 92.75 74 LYS B N 1
ATOM 4621 C CA . LYS B 1 74 ? -19.266 -60.062 -16.922 1 92.75 74 LYS B CA 1
ATOM 4622 C C . LYS B 1 74 ? -18.078 -59.375 -16.25 1 92.75 74 LYS B C 1
ATOM 4624 O O . LYS B 1 74 ? -17.641 -59.812 -15.172 1 92.75 74 LYS B O 1
ATOM 4629 N N . LYS B 1 75 ? -17.5 -58.406 -16.875 1 92.62 75 LYS B N 1
ATOM 4630 C CA . LYS B 1 75 ? -16.422 -57.594 -16.328 1 92.62 75 LYS B CA 1
ATOM 4631 C C . LYS B 1 75 ? -16.719 -56.094 -16.516 1 92.62 75 LYS B C 1
ATOM 4633 O O . LYS B 1 75 ? -16.188 -55.469 -17.438 1 92.62 75 LYS B O 1
ATOM 4638 N N . PRO B 1 76 ? -17.391 -55.531 -15.617 1 89.31 76 PRO B N 1
ATOM 4639 C CA . PRO B 1 76 ? -17.828 -54.156 -15.773 1 89.31 76 PRO B CA 1
ATOM 4640 C C . PRO B 1 76 ? -16.688 -53.156 -15.602 1 89.31 76 PRO B C 1
ATOM 4642 O O . PRO B 1 76 ? -16.766 -52.031 -16.094 1 89.31 76 PRO B O 1
ATOM 4645 N N . ASN B 1 77 ? -15.609 -53.469 -14.984 1 87.06 77 ASN B N 1
ATOM 4646 C CA . ASN B 1 77 ? -14.555 -52.531 -14.625 1 87.06 77 ASN B CA 1
ATOM 4647 C C . ASN B 1 77 ? -13.508 -52.406 -15.719 1 87.06 77 ASN B C 1
ATOM 4649 O O . ASN B 1 77 ? -12.539 -51.656 -15.586 1 87.06 77 ASN B O 1
ATOM 4653 N N . ILE B 1 78 ? -13.656 -53.188 -16.75 1 90.69 78 ILE B N 1
ATOM 4654 C CA . ILE B 1 78 ? -12.719 -53.156 -17.875 1 90.69 78 ILE B CA 1
ATOM 4655 C C . ILE B 1 78 ? -13.367 -52.469 -19.062 1 90.69 78 ILE B C 1
ATOM 4657 O O . ILE B 1 78 ? -14.547 -52.688 -19.359 1 90.69 78 ILE B O 1
ATOM 4661 N N . THR B 1 79 ? -12.625 -51.594 -19.703 1 89.69 79 THR B N 1
ATOM 4662 C CA . THR B 1 79 ? -13.156 -50.906 -20.891 1 89.69 79 THR B CA 1
ATOM 4663 C C . THR B 1 79 ? -13.141 -51.844 -22.094 1 89.69 79 THR B C 1
ATOM 4665 O O . THR B 1 79 ? -12.242 -52.688 -22.234 1 89.69 79 THR B O 1
ATOM 4668 N N . PRO B 1 80 ? -14.117 -51.656 -22.984 1 92.38 80 PRO B N 1
ATOM 4669 C CA . PRO B 1 80 ? -14.164 -52.469 -24.203 1 92.38 80 PRO B CA 1
ATOM 4670 C C . PRO B 1 80 ? -12.898 -52.344 -25.047 1 92.38 80 PRO B C 1
ATOM 4672 O O . PRO B 1 80 ? -12.414 -53.344 -25.578 1 92.38 80 PRO B O 1
ATOM 4675 N N . GLN B 1 81 ? -12.375 -51.156 -25.094 1 90.19 81 GLN B N 1
ATOM 4676 C CA . GLN B 1 81 ? -11.18 -50.938 -25.891 1 90.19 81 GLN B CA 1
ATOM 4677 C C . GLN B 1 81 ? -9.984 -51.719 -25.344 1 90.19 81 GLN B C 1
ATOM 4679 O O . GLN B 1 81 ? -9.234 -52.344 -26.109 1 90.19 81 GLN B O 1
ATOM 4684 N N . ALA B 1 82 ? -9.82 -51.656 -24.078 1 92.06 82 ALA B N 1
ATOM 4685 C CA . ALA B 1 82 ? -8.734 -52.406 -23.438 1 92.06 82 ALA B CA 1
ATOM 4686 C C . ALA B 1 82 ? -8.898 -53.906 -23.625 1 92.06 82 ALA B C 1
ATOM 4688 O O . ALA B 1 82 ? -7.934 -54.625 -23.922 1 92.06 82 ALA B O 1
ATOM 4689 N N . PHE B 1 83 ? -10.117 -54.375 -23.469 1 94.44 83 PHE B N 1
ATOM 4690 C CA . PHE B 1 83 ? -10.367 -55.812 -23.547 1 94.44 83 PHE B CA 1
ATOM 4691 C C . PHE B 1 83 ? -10.164 -56.344 -24.969 1 94.44 83 PHE B C 1
ATOM 4693 O O . PHE B 1 83 ? -9.703 -57.469 -25.172 1 94.44 83 PHE B O 1
ATOM 4700 N N . GLU B 1 84 ? -10.555 -55.531 -25.922 1 92.19 84 GLU B N 1
ATOM 4701 C CA . GLU B 1 84 ? -10.344 -55.906 -27.312 1 92.19 84 GLU B CA 1
ATOM 4702 C C . GLU B 1 84 ? -8.875 -56.25 -27.578 1 92.19 84 GLU B C 1
ATOM 4704 O O . GLU B 1 84 ? -8.562 -57.25 -28.219 1 92.19 84 GLU B O 1
ATOM 4709 N N . VAL B 1 85 ? -8.023 -55.438 -27.078 1 91.12 85 VAL B N 1
ATOM 4710 C CA . VAL B 1 85 ? -6.59 -55.625 -27.234 1 91.12 85 VAL B CA 1
ATOM 4711 C C . VAL B 1 85 ? -6.16 -56.906 -26.5 1 91.12 85 VAL B C 1
ATOM 4713 O O . VAL B 1 85 ? -5.379 -57.688 -27.016 1 91.12 85 VAL B O 1
ATOM 4716 N N . ILE B 1 86 ? -6.645 -57.094 -25.297 1 93.5 86 ILE B N 1
ATOM 4717 C CA . ILE B 1 86 ? -6.293 -58.219 -24.453 1 93.5 86 ILE B CA 1
ATOM 4718 C C . ILE B 1 86 ? -6.781 -59.531 -25.125 1 93.5 86 ILE B C 1
ATOM 4720 O O . ILE B 1 86 ? -6.055 -60.531 -25.156 1 93.5 86 ILE B O 1
ATOM 4724 N N . LEU B 1 87 ? -8.047 -59.5 -25.625 1 93.44 87 LEU B N 1
ATOM 4725 C CA . LEU B 1 87 ? -8.594 -60.688 -26.281 1 93.44 87 LEU B CA 1
ATOM 4726 C C . LEU B 1 87 ? -7.785 -61.031 -27.531 1 93.44 87 LEU B C 1
ATOM 4728 O O . LEU B 1 87 ? -7.512 -62.219 -27.781 1 93.44 87 LEU B O 1
ATOM 4732 N N . GLU B 1 88 ? -7.445 -60.031 -28.266 1 89.38 88 GLU B N 1
ATOM 4733 C CA . GLU B 1 88 ? -6.578 -60.25 -29.422 1 89.38 88 GLU B CA 1
ATOM 4734 C C . GLU B 1 88 ? -5.258 -60.906 -29 1 89.38 88 GLU B C 1
ATOM 4736 O O . GLU B 1 88 ? -4.766 -61.812 -29.656 1 89.38 88 GLU B O 1
ATOM 4741 N N . TYR B 1 89 ? -4.676 -60.406 -27.938 1 89.94 89 TYR B N 1
ATOM 4742 C CA . TYR B 1 89 ? -3.447 -60.969 -27.391 1 89.94 89 TYR B CA 1
ATOM 4743 C C . TYR B 1 89 ? -3.635 -62.406 -27.016 1 89.94 89 TYR B C 1
ATOM 4745 O O . TYR B 1 89 ? -2.756 -63.25 -27.266 1 89.94 89 TYR B O 1
ATOM 4753 N N . LEU B 1 90 ? -4.734 -62.781 -26.453 1 90.56 90 LEU B N 1
ATOM 4754 C CA . LEU B 1 90 ? -5.004 -64.125 -26.031 1 90.56 90 LEU B CA 1
ATOM 4755 C C . LEU B 1 90 ? -5.137 -65.062 -27.25 1 90.56 90 LEU B C 1
ATOM 4757 O O . LEU B 1 90 ? -4.746 -66.25 -27.188 1 90.56 90 LEU B O 1
ATOM 4761 N N . TYR B 1 91 ? -5.625 -64.5 -28.328 1 88.25 91 TYR B N 1
ATOM 4762 C CA . TYR B 1 91 ? -5.867 -65.312 -29.5 1 88.25 91 TYR B CA 1
ATOM 4763 C C . TYR B 1 91 ? -4.617 -65.438 -30.375 1 88.25 91 TYR B C 1
ATOM 4765 O O . TYR B 1 91 ? -4.223 -66.5 -30.781 1 88.25 91 TYR B O 1
ATOM 4773 N N . ILE B 1 92 ? -4.008 -64.25 -30.609 1 85.06 92 ILE B N 1
ATOM 4774 C CA . ILE B 1 92 ? -2.973 -64.25 -31.641 1 85.06 92 ILE B CA 1
ATOM 4775 C C . ILE B 1 92 ? -1.613 -63.969 -31 1 85.06 92 ILE B C 1
ATOM 4777 O O . ILE B 1 92 ? -0.577 -64.125 -31.656 1 85.06 92 ILE B O 1
ATOM 4781 N N . GLY B 1 93 ? -1.523 -63.625 -29.75 1 80.94 93 GLY B N 1
ATOM 4782 C CA . GLY B 1 93 ? -0.274 -63.438 -29.031 1 80.94 93 GLY B CA 1
ATOM 4783 C C . GLY B 1 93 ? 0.441 -62.156 -29.391 1 80.94 93 GLY B C 1
ATOM 4784 O O . GLY B 1 93 ? 1.651 -62.031 -29.188 1 80.94 93 GLY B O 1
ATOM 4785 N N . GLU B 1 94 ? -0.3 -61.281 -30.078 1 78.88 94 GLU B N 1
ATOM 4786 C CA . GLU B 1 94 ? 0.243 -60 -30.469 1 78.88 94 GLU B CA 1
ATOM 4787 C C . GLU B 1 94 ? -0.674 -58.844 -30.031 1 78.88 94 GLU B C 1
ATOM 4789 O O . GLU B 1 94 ? -1.888 -59.031 -29.922 1 78.88 94 GLU B O 1
ATOM 4794 N N . ILE B 1 95 ? 0.076 -57.75 -29.609 1 79.94 95 ILE B N 1
ATOM 4795 C CA . ILE B 1 95 ? -0.709 -56.594 -29.266 1 79.94 95 ILE B CA 1
ATOM 4796 C C . ILE B 1 95 ? -0.3 -55.406 -30.141 1 79.94 95 ILE B C 1
ATOM 4798 O O . ILE B 1 95 ? 0.878 -55.25 -30.469 1 79.94 95 ILE B O 1
ATOM 4802 N N . ASN B 1 96 ? -1.256 -54.719 -30.625 1 76.69 96 ASN B N 1
ATOM 4803 C CA . ASN B 1 96 ? -1.016 -53.469 -31.344 1 76.69 96 ASN B CA 1
ATOM 4804 C C . ASN B 1 96 ? -1.26 -52.25 -30.469 1 76.69 96 ASN B C 1
ATOM 4806 O O . ASN B 1 96 ? -2.406 -51.938 -30.141 1 76.69 96 ASN B O 1
ATOM 4810 N N . ILE B 1 97 ? -0.096 -51.594 -30.047 1 74.62 97 ILE B N 1
ATOM 4811 C CA . ILE B 1 97 ? -0.24 -50.469 -29.125 1 74.62 97 ILE B CA 1
ATOM 4812 C C . ILE B 1 97 ? 0.299 -49.219 -29.781 1 74.62 97 ILE B C 1
ATOM 4814 O O . ILE B 1 97 ? 0.444 -48.188 -29.109 1 74.62 97 ILE B O 1
ATOM 4818 N N . THR B 1 98 ? 0.641 -49.125 -31.047 1 67.38 98 THR B N 1
ATOM 4819 C CA . THR B 1 98 ? 1.298 -48.031 -31.75 1 67.38 98 THR B CA 1
ATOM 4820 C C . THR B 1 98 ? 0.448 -46.75 -31.688 1 67.38 98 THR B C 1
ATOM 4822 O O . THR B 1 98 ? 0.979 -45.656 -31.547 1 67.38 98 THR B O 1
ATOM 4825 N N . ASN B 1 99 ? -0.839 -46.875 -31.781 1 74.75 99 ASN B N 1
ATOM 4826 C CA . ASN B 1 99 ? -1.653 -45.656 -31.859 1 74.75 99 ASN B CA 1
ATOM 4827 C C . ASN B 1 99 ? -2.508 -45.469 -30.609 1 74.75 99 ASN B C 1
ATOM 4829 O O . ASN B 1 99 ? -3.531 -44.781 -30.641 1 74.75 99 ASN B O 1
ATOM 4833 N N . LYS B 1 100 ? -1.859 -46 -29.578 1 80.5 100 LYS B N 1
ATOM 4834 C CA . LYS B 1 100 ? -2.666 -45.844 -28.375 1 80.5 100 LYS B CA 1
ATOM 4835 C C . LYS B 1 100 ? -2.15 -44.719 -27.484 1 80.5 100 LYS B C 1
ATOM 4837 O O . LYS B 1 100 ? -0.948 -44.469 -27.453 1 80.5 100 LYS B O 1
ATOM 4842 N N . THR B 1 101 ? -3.039 -44.062 -26.859 1 81.75 101 THR B N 1
ATOM 4843 C CA . THR B 1 101 ? -2.705 -43 -25.922 1 81.75 101 THR B CA 1
ATOM 4844 C C . THR B 1 101 ? -2.215 -43.562 -24.594 1 81.75 101 THR B C 1
ATOM 4846 O O . THR B 1 101 ? -2.375 -44.75 -24.344 1 81.75 101 THR B O 1
ATOM 4849 N N . GLY B 1 102 ? -1.541 -42.75 -23.828 1 80.94 102 GLY B N 1
ATOM 4850 C CA . GLY B 1 102 ? -1.108 -43.188 -22.5 1 80.94 102 GLY B CA 1
ATOM 4851 C C . GLY B 1 102 ? -2.24 -43.719 -21.656 1 80.94 102 GLY B C 1
ATOM 4852 O O . GLY B 1 102 ? -2.086 -44.719 -20.969 1 80.94 102 GLY B O 1
ATOM 4853 N N . THR B 1 103 ? -3.34 -43.125 -21.75 1 83.75 103 THR B N 1
ATOM 4854 C CA . THR B 1 103 ? -4.512 -43.531 -20.984 1 83.75 103 THR B CA 1
ATOM 4855 C C . THR B 1 103 ? -4.977 -44.906 -21.422 1 83.75 103 THR B C 1
ATOM 4857 O O . THR B 1 103 ? -5.297 -45.75 -20.594 1 83.75 103 THR B O 1
ATOM 4860 N N . GLU B 1 104 ? -4.992 -45.094 -22.672 1 85.94 104 GLU B N 1
ATOM 4861 C CA . GLU B 1 104 ? -5.402 -46.406 -23.203 1 85.94 104 GLU B CA 1
ATOM 4862 C C . GLU B 1 104 ? -4.441 -47.5 -22.766 1 85.94 104 GLU B C 1
ATOM 4864 O O . GLU B 1 104 ? -4.871 -48.594 -22.375 1 85.94 104 GLU B O 1
ATOM 4869 N N . LEU B 1 105 ? -3.215 -47.125 -22.844 1 86.94 105 LEU B N 1
ATOM 4870 C CA . LEU B 1 105 ? -2.201 -48.094 -22.453 1 86.94 105 LEU B CA 1
ATOM 4871 C C . LEU B 1 105 ? -2.311 -48.469 -20.984 1 86.94 105 LEU B C 1
ATOM 4873 O O . LEU B 1 105 ? -2.189 -49.625 -20.609 1 86.94 105 LEU B O 1
ATOM 4877 N N . LEU B 1 106 ? -2.545 -47.5 -20.219 1 87 106 LEU B N 1
ATOM 4878 C CA . LEU B 1 106 ? -2.709 -47.75 -18.797 1 87 106 LEU B CA 1
ATOM 4879 C C . LEU B 1 106 ? -3.938 -48.594 -18.531 1 87 106 LEU B C 1
ATOM 4881 O O . LEU B 1 106 ? -3.895 -49.531 -17.703 1 87 106 LEU B O 1
ATOM 4885 N N . ASN B 1 107 ? -4.992 -48.344 -19.219 1 87.31 107 ASN B N 1
ATOM 4886 C CA . ASN B 1 107 ? -6.191 -49.156 -19.078 1 87.31 107 ASN B CA 1
ATOM 4887 C C . ASN B 1 107 ? -5.922 -50.594 -19.453 1 87.31 107 ASN B C 1
ATOM 4889 O O . ASN B 1 107 ? -6.414 -51.531 -18.781 1 87.31 107 ASN B O 1
ATOM 4893 N N . ILE B 1 108 ? -5.168 -50.812 -20.484 1 90.44 108 ILE B N 1
ATOM 4894 C CA . ILE B 1 108 ? -4.809 -52.156 -20.891 1 90.44 108 ILE B CA 1
ATOM 4895 C C . ILE B 1 108 ? -3.963 -52.812 -19.812 1 90.44 108 ILE B C 1
ATOM 4897 O O . ILE B 1 108 ? -4.18 -53.969 -19.469 1 90.44 108 ILE B O 1
ATOM 4901 N N . MET B 1 109 ? -3.072 -52.031 -19.312 1 89.19 109 MET B N 1
ATOM 4902 C CA . MET B 1 109 ? -2.191 -52.562 -18.281 1 89.19 109 MET B CA 1
ATOM 4903 C C . MET B 1 109 ? -2.992 -53 -17.062 1 89.19 109 MET B C 1
ATOM 4905 O O . MET B 1 109 ? -2.828 -54.125 -16.562 1 89.19 109 MET B O 1
ATOM 4909 N N . PHE B 1 110 ? -3.877 -52.219 -16.625 1 88.5 110 PHE B N 1
ATOM 4910 C CA . PHE B 1 110 ? -4.664 -52.531 -15.438 1 88.5 110 PHE B CA 1
ATOM 4911 C C . PHE B 1 110 ? -5.629 -53.656 -15.711 1 88.5 110 PHE B C 1
ATOM 4913 O O . PHE B 1 110 ? -5.836 -54.531 -14.852 1 88.5 110 PHE B O 1
ATOM 4920 N N . ALA B 1 111 ? -6.254 -53.656 -16.812 1 91.31 111 ALA B N 1
ATOM 4921 C CA . ALA B 1 111 ? -7.125 -54.75 -17.188 1 91.31 111 ALA B CA 1
ATOM 4922 C C . ALA B 1 111 ? -6.352 -56.062 -17.219 1 91.31 111 ALA B C 1
ATOM 4924 O O . ALA B 1 111 ? -6.855 -57.094 -16.766 1 91.31 111 ALA B O 1
ATOM 4925 N N . SER B 1 112 ? -5.125 -56 -17.75 1 91.75 112 SER B N 1
ATOM 4926 C CA . SER B 1 112 ? -4.27 -57.188 -17.781 1 91.75 112 SER B CA 1
ATOM 4927 C C . SER B 1 112 ? -3.959 -57.688 -16.391 1 91.75 112 SER B C 1
ATOM 4929 O O . SER B 1 112 ? -3.969 -58.906 -16.141 1 91.75 112 SER B O 1
ATOM 4931 N N . LYS B 1 113 ? -3.762 -56.781 -15.531 1 89.06 113 LYS B N 1
ATOM 4932 C CA . LYS B 1 113 ? -3.516 -57.156 -14.141 1 89.06 113 LYS B CA 1
ATOM 4933 C C . LYS B 1 113 ? -4.758 -57.781 -13.508 1 89.06 113 LYS B C 1
ATOM 4935 O O . LYS B 1 113 ? -4.66 -58.781 -12.812 1 89.06 113 LYS B O 1
ATOM 4940 N N . ASP B 1 114 ? -5.887 -57.219 -13.758 1 90.19 114 ASP B N 1
ATOM 4941 C CA . ASP B 1 114 ? -7.152 -57.719 -13.242 1 90.19 114 ASP B CA 1
ATOM 4942 C C . ASP B 1 114 ? -7.41 -59.156 -13.719 1 90.19 114 ASP B C 1
ATOM 4944 O O . ASP B 1 114 ? -7.969 -59.969 -12.984 1 90.19 114 ASP B O 1
ATOM 4948 N N . LEU B 1 115 ? -7.016 -59.438 -14.93 1 92.81 115 LEU B N 1
ATOM 4949 C CA . LEU B 1 115 ? -7.238 -60.75 -15.523 1 92.81 115 LEU B CA 1
ATOM 4950 C C . LEU B 1 115 ? -6.047 -61.688 -15.273 1 92.81 115 LEU B C 1
ATOM 4952 O O . LEU B 1 115 ? -5.938 -62.75 -15.898 1 92.81 115 LEU B O 1
ATOM 4956 N N . LYS B 1 116 ? -5.094 -61.188 -14.469 1 92.19 116 LYS B N 1
ATOM 4957 C CA . LYS B 1 116 ? -3.928 -61.938 -14.008 1 92.19 116 LYS B CA 1
ATOM 4958 C C . LYS B 1 116 ? -3.008 -62.281 -15.172 1 92.19 116 LYS B C 1
ATOM 4960 O O . LYS B 1 116 ? -2.453 -63.375 -15.211 1 92.19 116 LYS B O 1
ATOM 4965 N N . LEU B 1 117 ? -2.98 -61.406 -16.172 1 92.06 117 LEU B N 1
ATOM 4966 C CA . LEU B 1 117 ? -2.008 -61.5 -17.25 1 92.06 117 LEU B CA 1
ATOM 4967 C C . LEU B 1 117 ? -0.749 -60.719 -16.922 1 92.06 117 LEU B C 1
ATOM 4969 O O . LEU B 1 117 ? -0.5 -59.656 -17.531 1 92.06 117 LEU B O 1
ATOM 4973 N N . GLU B 1 118 ? 0.06 -61.188 -16.141 1 89.5 118 GLU B N 1
ATOM 4974 C CA . GLU B 1 118 ? 1.182 -60.469 -15.531 1 89.5 118 GLU B CA 1
ATOM 4975 C C . GLU B 1 118 ? 2.211 -60.062 -16.594 1 89.5 118 GLU B C 1
ATOM 4977 O O . GLU B 1 118 ? 2.732 -58.969 -16.562 1 89.5 118 GLU B O 1
ATOM 4982 N N . GLU B 1 119 ? 2.457 -60.969 -17.422 1 85.88 119 GLU B N 1
ATOM 4983 C CA . GLU B 1 119 ? 3.467 -60.688 -18.453 1 85.88 119 GLU B CA 1
ATOM 4984 C C . GLU B 1 119 ? 3.051 -59.531 -19.344 1 85.88 119 GLU B C 1
ATOM 4986 O O . GLU B 1 119 ? 3.863 -58.656 -19.641 1 85.88 119 GLU B O 1
ATOM 4991 N N . LEU B 1 120 ? 1.86 -59.594 -19.703 1 88.75 120 LEU B N 1
ATOM 4992 C CA . LEU B 1 120 ? 1.354 -58.531 -20.547 1 88.75 120 LEU B CA 1
ATOM 4993 C C . LEU B 1 120 ? 1.36 -57.188 -19.797 1 88.75 120 LEU B C 1
ATOM 4995 O O . LEU B 1 120 ? 1.789 -56.156 -20.344 1 88.75 120 LEU B O 1
ATOM 4999 N N . ALA B 1 121 ? 0.933 -57.188 -18.562 1 89.06 121 ALA B N 1
ATOM 5000 C CA . ALA B 1 121 ? 0.902 -55.969 -17.734 1 89.06 121 ALA B CA 1
ATOM 5001 C C . ALA B 1 121 ? 2.299 -55.375 -17.578 1 89.06 121 ALA B C 1
ATOM 5003 O O . ALA B 1 121 ? 2.484 -54.156 -17.703 1 89.06 121 ALA B O 1
ATOM 5004 N N . GLU B 1 122 ? 3.188 -56.219 -17.312 1 86.25 122 GLU B N 1
ATOM 5005 C CA . GLU B 1 122 ? 4.562 -55.781 -17.109 1 86.25 122 GLU B CA 1
ATOM 5006 C C . GLU B 1 122 ? 5.141 -55.188 -18.406 1 86.25 122 GLU B C 1
ATOM 5008 O O . GLU B 1 122 ? 5.902 -54.219 -18.359 1 86.25 122 GLU B O 1
ATOM 5013 N N . PHE B 1 123 ? 4.812 -55.844 -19.422 1 85.12 123 PHE B N 1
ATOM 5014 C CA . PHE B 1 123 ? 5.281 -55.344 -20.719 1 85.12 123 PHE B CA 1
ATOM 5015 C C . PHE B 1 123 ? 4.77 -53.938 -20.984 1 85.12 123 PHE B C 1
ATOM 5017 O O . PHE B 1 123 ? 5.539 -53.062 -21.375 1 85.12 123 PHE B O 1
ATOM 5024 N N . ILE B 1 124 ? 3.555 -53.781 -20.844 1 86.5 124 ILE B N 1
ATOM 5025 C CA . ILE B 1 124 ? 2.949 -52.469 -21.094 1 86.5 124 ILE B CA 1
ATOM 5026 C C . ILE B 1 124 ? 3.52 -51.438 -20.141 1 86.5 124 ILE B C 1
ATOM 5028 O O . ILE B 1 124 ? 3.809 -50.312 -20.531 1 86.5 124 ILE B O 1
ATOM 5032 N N . LYS B 1 125 ? 3.627 -51.812 -18.922 1 82.88 125 LYS B N 1
ATOM 5033 C CA . LYS B 1 125 ? 4.215 -50.938 -17.906 1 82.88 125 LYS B CA 1
ATOM 5034 C C . LYS B 1 125 ? 5.59 -50.438 -18.344 1 82.88 125 LYS B C 1
ATOM 5036 O O . LYS B 1 125 ? 5.871 -49.219 -18.281 1 82.88 125 LYS B O 1
ATOM 5041 N N . GLU B 1 126 ? 6.375 -51.344 -18.719 1 80.81 126 GLU B N 1
ATOM 5042 C CA . GLU B 1 126 ? 7.719 -50.969 -19.172 1 80.81 126 GLU B CA 1
ATOM 5043 C C . GLU B 1 126 ? 7.676 -50.062 -20.406 1 80.81 126 GLU B C 1
ATOM 5045 O O . GLU B 1 126 ? 8.5 -49.156 -20.531 1 80.81 126 GLU B O 1
ATOM 5050 N N . PHE B 1 127 ? 6.762 -50.406 -21.203 1 81.88 127 PHE B N 1
ATOM 5051 C CA . PHE B 1 127 ? 6.598 -49.594 -22.406 1 81.88 127 PHE B CA 1
ATOM 5052 C C . PHE B 1 127 ? 6.25 -48.156 -22.047 1 81.88 127 PHE B C 1
ATOM 5054 O O . PHE B 1 127 ? 6.816 -47.219 -22.594 1 81.88 127 PHE B O 1
ATOM 5061 N N . ILE B 1 128 ? 5.371 -47.969 -21.203 1 80.88 128 ILE B N 1
ATOM 5062 C CA . ILE B 1 128 ? 4.934 -46.656 -20.766 1 80.88 128 ILE B CA 1
ATOM 5063 C C . ILE B 1 128 ? 6.098 -45.906 -20.125 1 80.88 128 ILE B C 1
ATOM 5065 O O . ILE B 1 128 ? 6.32 -44.719 -20.391 1 80.88 128 ILE B O 1
ATOM 5069 N N . ILE B 1 129 ? 6.789 -46.5 -19.312 1 75 129 ILE B N 1
ATOM 5070 C CA . ILE B 1 129 ? 7.902 -45.906 -18.594 1 75 129 ILE B CA 1
ATOM 5071 C C . ILE B 1 129 ? 8.969 -45.438 -19.578 1 75 129 ILE B C 1
ATOM 5073 O O . ILE B 1 129 ? 9.492 -44.344 -19.469 1 75 129 ILE B O 1
ATOM 5077 N N . ASN B 1 130 ? 9.18 -46.281 -20.5 1 73.56 130 ASN B N 1
ATOM 5078 C CA . ASN B 1 130 ? 10.25 -46 -21.453 1 73.56 130 ASN B CA 1
ATOM 5079 C C . ASN B 1 130 ? 9.844 -44.906 -22.438 1 73.56 130 ASN B C 1
ATOM 5081 O O . ASN B 1 130 ? 10.703 -44.188 -22.953 1 73.56 130 ASN B O 1
ATOM 5085 N N . HIS B 1 131 ? 8.492 -44.781 -22.688 1 75.81 131 HIS B N 1
ATOM 5086 C CA . HIS B 1 131 ? 8.023 -43.812 -23.656 1 75.81 131 HIS B CA 1
ATOM 5087 C C . HIS B 1 131 ? 7.168 -42.719 -23 1 75.81 131 HIS B C 1
ATOM 5089 O O . HIS B 1 131 ? 6.277 -42.156 -23.625 1 75.81 131 HIS B O 1
ATOM 5095 N N . HIS B 1 132 ? 7.434 -42.531 -21.812 1 72.94 132 HIS B N 1
ATOM 5096 C CA . HIS B 1 132 ? 6.57 -41.688 -21 1 72.94 132 HIS B CA 1
ATOM 5097 C C . HIS B 1 132 ? 6.535 -40.25 -21.547 1 72.94 132 HIS B C 1
ATOM 5099 O O . HIS B 1 132 ? 5.488 -39.594 -21.516 1 72.94 132 HIS B O 1
ATOM 5105 N N . HIS B 1 133 ? 7.578 -39.75 -22.062 1 71 133 HIS B N 1
ATOM 5106 C CA . HIS B 1 133 ? 7.645 -38.375 -22.531 1 71 133 HIS B CA 1
ATOM 5107 C C . HIS B 1 133 ? 6.645 -38.125 -23.656 1 71 133 HIS B C 1
ATOM 5109 O O . HIS B 1 133 ? 6.055 -37.031 -23.75 1 71 133 HIS B O 1
ATOM 5115 N N . LEU B 1 134 ? 6.441 -39.188 -24.453 1 69.25 134 LEU B N 1
ATOM 5116 C CA . LEU B 1 134 ? 5.555 -39.031 -25.609 1 69.25 134 LEU B CA 1
ATOM 5117 C C . LEU B 1 134 ? 4.121 -39.406 -25.234 1 69.25 134 LEU B C 1
ATOM 5119 O O . LEU B 1 134 ? 3.18 -38.719 -25.656 1 69.25 134 LEU B O 1
ATOM 5123 N N . LEU B 1 135 ? 4.051 -40.344 -24.453 1 71.62 135 LEU B N 1
ATOM 5124 C CA . LEU B 1 135 ? 2.738 -40.938 -24.188 1 71.62 135 LEU B CA 1
ATOM 5125 C C . LEU B 1 135 ? 1.961 -40.094 -23.188 1 71.62 135 LEU B C 1
ATOM 5127 O O . LEU B 1 135 ? 0.73 -40.031 -23.234 1 71.62 135 LEU B O 1
ATOM 5131 N N . LEU B 1 136 ? 2.797 -39.406 -22.359 1 71.88 136 LEU B N 1
ATOM 5132 C CA . LEU B 1 136 ? 2.135 -38.781 -21.203 1 71.88 136 LEU B CA 1
ATOM 5133 C C . LEU B 1 136 ? 1.829 -37.312 -21.469 1 71.88 136 LEU B C 1
ATOM 5135 O O . LEU B 1 136 ? 1.044 -36.719 -20.75 1 71.88 136 LEU B O 1
ATOM 5139 N N . GLN B 1 137 ? 2.342 -36.844 -22.531 1 74.31 137 GLN B N 1
ATOM 5140 C CA . GLN B 1 137 ? 2.24 -35.438 -22.828 1 74.31 137 GLN B CA 1
ATOM 5141 C C . GLN B 1 137 ? 0.819 -35.062 -23.234 1 74.31 137 GLN B C 1
ATOM 5143 O O . GLN B 1 137 ? 0.379 -33.938 -23 1 74.31 137 GLN B O 1
ATOM 5148 N N . ASN B 1 138 ? 0.089 -36 -23.75 1 75.06 138 ASN B N 1
ATOM 5149 C CA . ASN B 1 138 ? -1.19 -35.656 -24.359 1 75.06 138 ASN B CA 1
ATOM 5150 C C . ASN B 1 138 ? -2.297 -35.562 -23.312 1 75.06 138 ASN B C 1
ATOM 5152 O O . ASN B 1 138 ? -3.229 -34.75 -23.469 1 75.06 138 ASN B O 1
ATOM 5156 N N . ASP B 1 139 ? -2.195 -36.344 -22.266 1 82.38 139 ASP B N 1
ATOM 5157 C CA . ASP B 1 139 ? -3.246 -36.312 -21.25 1 82.38 139 ASP B CA 1
ATOM 5158 C C . ASP B 1 139 ? -2.68 -36.562 -19.859 1 82.38 139 ASP B C 1
ATOM 5160 O O . ASP B 1 139 ? -3.072 -37.5 -19.188 1 82.38 139 ASP B O 1
ATOM 5164 N N . PRO B 1 140 ? -1.872 -35.625 -19.453 1 86.62 140 PRO B N 1
ATOM 5165 C CA . PRO B 1 140 ? -1.243 -35.812 -18.156 1 86.62 140 PRO B CA 1
ATOM 5166 C C . PRO B 1 140 ? -2.258 -35.875 -17.016 1 86.62 140 PRO B C 1
ATOM 5168 O O . PRO B 1 140 ? -2.064 -36.625 -16.047 1 86.62 140 PRO B O 1
ATOM 5171 N N . VAL B 1 141 ? -3.342 -35.25 -17.141 1 87.38 141 VAL B N 1
ATOM 5172 C CA . VAL B 1 141 ? -4.336 -35.188 -16.062 1 87.38 141 VAL B CA 1
ATOM 5173 C C . VAL B 1 141 ? -5.059 -36.531 -15.969 1 87.38 141 VAL B C 1
ATOM 5175 O O . VAL B 1 141 ? -5.242 -37.062 -14.867 1 87.38 141 VAL B O 1
ATOM 5178 N N . GLY B 1 142 ? -5.527 -37.062 -17.078 1 83.25 142 GLY B N 1
ATOM 5179 C CA . GLY B 1 142 ? -6.176 -38.375 -17.094 1 83.25 142 GLY B CA 1
ATOM 5180 C C . GLY B 1 142 ? -5.297 -39.469 -16.547 1 83.25 142 GLY B C 1
ATOM 5181 O O . GLY B 1 142 ? -5.766 -40.312 -15.781 1 83.25 142 GLY B O 1
ATOM 5182 N N . ILE B 1 143 ? -4.094 -39.438 -16.969 1 85.12 143 ILE B N 1
ATOM 5183 C CA . ILE B 1 143 ? -3.133 -40.438 -16.516 1 85.12 143 ILE B CA 1
ATOM 5184 C C . ILE B 1 143 ? -2.945 -40.312 -15 1 85.12 143 ILE B C 1
ATOM 5186 O O . ILE B 1 143 ? -2.957 -41.312 -14.289 1 85.12 143 ILE B O 1
ATOM 5190 N N . LEU B 1 144 ? -2.777 -39.125 -14.57 1 87.56 144 LEU B N 1
ATOM 5191 C CA . LEU B 1 144 ? -2.572 -38.875 -13.148 1 87.56 144 LEU B CA 1
ATOM 5192 C C . LEU B 1 144 ? -3.738 -39.406 -12.328 1 87.56 144 LEU B C 1
ATOM 5194 O O . LEU B 1 144 ? -3.535 -39.969 -11.258 1 87.56 144 LEU B O 1
ATOM 5198 N N . GLN B 1 145 ? -4.898 -39.281 -12.781 1 83.56 145 GLN B N 1
ATOM 5199 C CA . GLN B 1 145 ? -6.082 -39.781 -12.086 1 83.56 145 GLN B CA 1
ATOM 5200 C C . GLN B 1 145 ? -6.078 -41.281 -11.992 1 83.56 145 GLN B C 1
ATOM 5202 O O . GLN B 1 145 ? -6.547 -41.875 -11 1 83.56 145 GLN B O 1
ATOM 5207 N N . ILE B 1 146 ? -5.555 -41.938 -12.961 1 79.44 146 ILE B N 1
ATOM 5208 C CA . ILE B 1 146 ? -5.531 -43.406 -13.016 1 79.44 146 ILE B CA 1
ATOM 5209 C C . ILE B 1 146 ? -4.438 -43.938 -12.094 1 79.44 146 ILE B C 1
ATOM 5211 O O . ILE B 1 146 ? -4.656 -44.875 -11.352 1 79.44 146 ILE B O 1
ATOM 5215 N N . VAL B 1 147 ? -3.334 -43.25 -12.117 1 81.44 147 VAL B N 1
ATOM 5216 C CA . VAL B 1 147 ? -2.158 -43.844 -11.469 1 81.44 147 VAL B CA 1
ATOM 5217 C C . VAL B 1 147 ? -2.072 -43.344 -10.023 1 81.44 147 VAL B C 1
ATOM 5219 O O . VAL B 1 147 ? -1.258 -43.844 -9.242 1 81.44 147 VAL B O 1
ATOM 5222 N N . ASN B 1 148 ? -2.863 -42.406 -9.602 1 81.62 148 ASN B N 1
ATOM 5223 C CA . ASN B 1 148 ? -2.73 -41.719 -8.312 1 81.62 148 ASN B CA 1
ATOM 5224 C C . ASN B 1 148 ? -2.779 -42.719 -7.156 1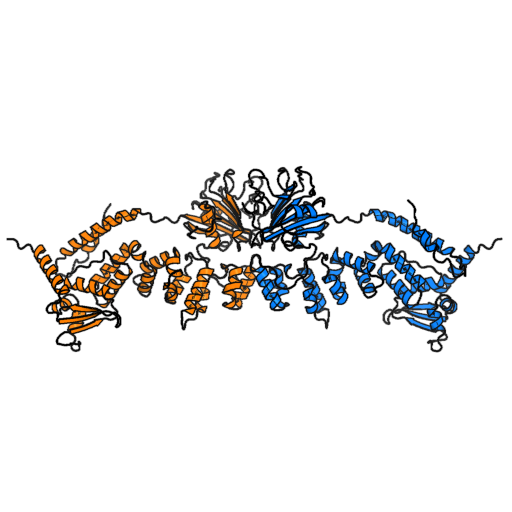 81.62 148 ASN B C 1
ATOM 5226 O O . ASN B 1 148 ? -2.018 -42.594 -6.195 1 81.62 148 ASN B O 1
ATOM 5230 N N . ASP B 1 149 ? -3.588 -43.688 -7.215 1 75.81 149 ASP B N 1
ATOM 5231 C CA . ASP B 1 149 ? -3.766 -44.625 -6.102 1 75.81 149 ASP B CA 1
ATOM 5232 C C . ASP B 1 149 ? -2.852 -45.844 -6.246 1 75.81 149 ASP B C 1
ATOM 5234 O O . ASP B 1 149 ? -2.932 -46.781 -5.457 1 75.81 149 ASP B O 1
ATOM 5238 N N . ASN B 1 150 ? -2.037 -45.719 -7.305 1 73 150 ASN B N 1
ATOM 5239 C CA . ASN B 1 150 ? -1.167 -46.875 -7.539 1 73 150 ASN B CA 1
ATOM 5240 C C . ASN B 1 150 ? 0.294 -46.531 -7.254 1 73 150 ASN B C 1
ATOM 5242 O O . ASN B 1 150 ? 0.902 -45.719 -7.961 1 73 150 ASN B O 1
ATOM 5246 N N . ASN B 1 151 ? 0.858 -47.094 -6.254 1 72.06 151 ASN B N 1
ATOM 5247 C CA . ASN B 1 151 ? 2.207 -46.781 -5.781 1 72.06 151 ASN B CA 1
ATOM 5248 C C . ASN B 1 151 ? 3.266 -47.281 -6.762 1 72.06 151 ASN B C 1
ATOM 5250 O O . ASN B 1 151 ? 4.43 -46.906 -6.676 1 72.06 151 ASN B O 1
ATOM 5254 N N . THR B 1 152 ? 2.912 -48.125 -7.711 1 70.12 152 THR B N 1
ATOM 5255 C CA . THR B 1 152 ? 3.859 -48.688 -8.672 1 70.12 152 THR B CA 1
ATOM 5256 C C . THR B 1 152 ? 4.301 -47.625 -9.672 1 70.12 152 THR B C 1
ATOM 5258 O O . THR B 1 152 ? 5.379 -47.719 -10.258 1 70.12 152 THR B O 1
ATOM 5261 N N . PHE B 1 153 ? 3.48 -46.625 -9.766 1 77.38 153 PHE B N 1
ATOM 5262 C CA . PHE B 1 153 ? 3.736 -45.656 -10.836 1 77.38 153 PHE B CA 1
ATOM 5263 C C . PHE B 1 153 ? 4.184 -44.312 -10.266 1 77.38 153 PHE B C 1
ATOM 5265 O O . PHE B 1 153 ? 3.74 -43.25 -10.719 1 77.38 153 PHE B O 1
ATOM 5272 N N . ILE B 1 154 ? 5.043 -44.281 -9.391 1 81.56 154 ILE B N 1
ATOM 5273 C CA . ILE B 1 154 ? 5.484 -43.062 -8.711 1 81.56 154 ILE B CA 1
ATOM 5274 C C . ILE B 1 154 ? 6.188 -42.156 -9.703 1 81.56 154 ILE B C 1
ATOM 5276 O O . ILE B 1 154 ? 5.953 -40.938 -9.711 1 81.56 154 ILE B O 1
ATOM 5280 N N . LYS B 1 155 ? 7.004 -42.719 -10.523 1 79.44 155 LYS B N 1
ATOM 5281 C CA . LYS B 1 155 ? 7.758 -41.906 -11.484 1 79.44 155 LYS B CA 1
ATOM 5282 C C . LYS B 1 155 ? 6.832 -41.281 -12.516 1 79.44 155 LYS B C 1
ATOM 5284 O O . LYS B 1 155 ? 7.039 -40.125 -12.922 1 79.44 155 LYS B O 1
ATOM 5289 N N . ILE B 1 156 ? 5.871 -42.062 -12.977 1 81.31 156 ILE B N 1
ATOM 5290 C CA . ILE B 1 156 ? 4.906 -41.531 -13.945 1 81.31 156 ILE B CA 1
ATOM 5291 C C . ILE B 1 156 ? 4.078 -40.438 -13.305 1 81.31 156 ILE B C 1
ATOM 5293 O O . ILE B 1 156 ? 3.824 -39.406 -13.938 1 81.31 156 ILE B O 1
ATOM 5297 N N . LYS B 1 157 ? 3.736 -40.719 -12.062 1 86.44 157 LYS B N 1
ATOM 5298 C CA . LYS B 1 157 ? 2.988 -39.719 -11.32 1 86.44 157 LYS B CA 1
ATOM 5299 C C . LYS B 1 157 ? 3.764 -38.406 -11.234 1 86.44 157 LYS B C 1
ATOM 5301 O O . LYS B 1 157 ? 3.219 -37.312 -11.516 1 86.44 157 LYS B O 1
ATOM 5306 N N . GLU B 1 158 ? 4.957 -38.5 -10.891 1 87.12 158 GLU B N 1
ATOM 5307 C CA . GLU B 1 158 ? 5.805 -37.344 -10.734 1 87.12 158 GLU B CA 1
ATOM 5308 C C . GLU B 1 158 ? 5.973 -36.594 -12.062 1 87.12 158 GLU B C 1
ATOM 5310 O O . GLU B 1 158 ? 5.984 -35.375 -12.102 1 87.12 158 GLU B O 1
ATOM 5315 N N . PHE B 1 159 ? 6.145 -37.406 -13.039 1 84.12 159 PHE B N 1
ATOM 5316 C CA . PHE B 1 159 ? 6.273 -36.812 -14.359 1 84.12 159 PHE B CA 1
ATOM 5317 C C . PHE B 1 159 ? 5.023 -36 -14.719 1 84.12 159 PHE B C 1
ATOM 5319 O O . PHE B 1 159 ? 5.125 -34.875 -15.227 1 84.12 159 PHE B O 1
ATOM 5326 N N . CYS B 1 160 ? 3.889 -36.594 -14.523 1 88.88 160 CYS B N 1
ATOM 5327 C CA . CYS B 1 160 ? 2.629 -35.906 -14.836 1 88.88 160 CYS B CA 1
ATOM 5328 C C . CYS B 1 160 ? 2.455 -34.656 -14.016 1 88.88 160 CYS B C 1
ATOM 5330 O O . CYS B 1 160 ? 2.039 -33.625 -14.539 1 88.88 160 CYS B O 1
ATOM 5332 N N . ILE B 1 161 ? 2.814 -34.75 -12.781 1 91.88 161 ILE B N 1
ATOM 5333 C CA . ILE B 1 161 ? 2.684 -33.594 -11.883 1 91.88 161 ILE B CA 1
ATOM 5334 C C . ILE B 1 161 ? 3.611 -32.469 -12.344 1 91.88 161 ILE B C 1
ATOM 5336 O O . ILE B 1 161 ? 3.211 -31.297 -12.398 1 91.88 161 ILE B O 1
ATOM 5340 N N . GLU B 1 162 ? 4.77 -32.781 -12.664 1 89.12 162 GLU B N 1
ATOM 5341 C CA . GLU B 1 162 ? 5.734 -31.797 -13.141 1 89.12 162 GLU B CA 1
ATOM 5342 C C . GLU B 1 162 ? 5.23 -31.094 -14.406 1 89.12 162 GLU B C 1
ATOM 5344 O O . GLU B 1 162 ? 5.391 -29.891 -14.562 1 89.12 162 GLU B O 1
ATOM 5349 N N . LYS B 1 163 ? 4.73 -31.906 -15.281 1 87.81 163 LYS B N 1
ATOM 5350 C CA . LYS B 1 163 ? 4.184 -31.344 -16.516 1 87.81 163 LYS B CA 1
ATOM 5351 C C . LYS B 1 163 ? 3.039 -30.375 -16.219 1 87.81 163 LYS B C 1
ATOM 5353 O O . LYS B 1 163 ? 2.957 -29.312 -16.812 1 87.81 163 LYS B O 1
ATOM 5358 N N . ILE B 1 164 ? 2.211 -30.75 -15.344 1 91.88 164 ILE B N 1
ATOM 5359 C CA . ILE B 1 164 ? 1.072 -29.922 -14.969 1 91.88 164 ILE B CA 1
ATOM 5360 C C . ILE B 1 164 ? 1.569 -28.641 -14.32 1 91.88 164 ILE B C 1
ATOM 5362 O O . ILE B 1 164 ? 1.035 -27.562 -14.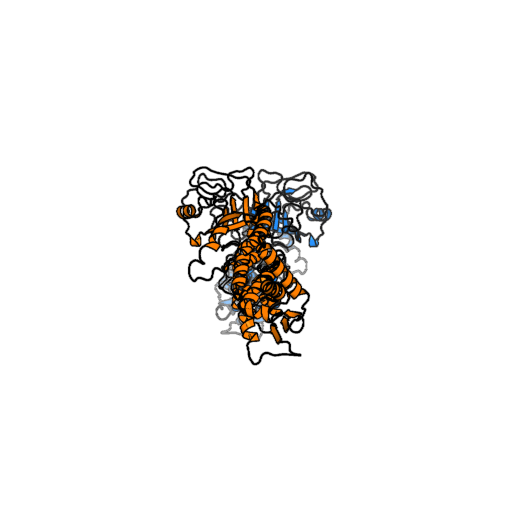586 1 91.88 164 ILE B O 1
ATOM 5366 N N . CYS B 1 165 ? 2.568 -28.703 -13.492 1 92.56 165 CYS B N 1
ATOM 5367 C CA . CYS B 1 165 ? 3.102 -27.547 -12.797 1 92.56 165 CYS B CA 1
ATOM 5368 C C . CYS B 1 165 ? 3.771 -26.578 -13.773 1 92.56 165 CYS B C 1
ATOM 5370 O O . CYS B 1 165 ? 3.695 -25.359 -13.602 1 92.56 165 CYS B O 1
ATOM 5372 N N . SER B 1 166 ? 4.367 -27.094 -14.75 1 88.25 166 SER B N 1
ATOM 5373 C CA . SER B 1 166 ? 5.035 -26.266 -15.758 1 88.25 166 SER B CA 1
ATOM 5374 C C . SER B 1 166 ? 4.027 -25.609 -16.688 1 88.25 166 SER B C 1
ATOM 5376 O O . SER B 1 166 ? 4.211 -24.469 -17.094 1 88.25 166 SER B O 1
ATOM 5378 N N . GLU B 1 167 ? 2.936 -26.375 -17.016 1 89.19 167 GLU B N 1
ATOM 5379 C CA . GLU B 1 167 ? 1.857 -25.891 -17.875 1 89.19 167 GLU B CA 1
ATOM 5380 C C . GLU B 1 167 ? 0.5 -26.047 -17.188 1 89.19 167 GLU B C 1
ATOM 5382 O O . GLU B 1 167 ? -0.33 -26.844 -17.625 1 89.19 167 GLU B O 1
ATOM 5387 N N . PRO B 1 168 ? 0.271 -25.156 -16.312 1 92.44 168 PRO B N 1
ATOM 5388 C CA . PRO B 1 168 ? -0.904 -25.344 -15.469 1 92.44 168 PRO B CA 1
ATOM 5389 C C . PRO B 1 168 ? -2.217 -25.234 -16.234 1 92.44 168 PRO B C 1
ATOM 5391 O O . PRO B 1 168 ? -3.256 -25.703 -15.766 1 92.44 168 PRO B O 1
ATOM 5394 N N . GLU B 1 169 ? -2.238 -24.672 -17.391 1 89.12 169 GLU B N 1
ATOM 5395 C CA . GLU B 1 169 ? -3.451 -24.5 -18.188 1 89.12 169 GLU B CA 1
ATOM 5396 C C . GLU B 1 169 ? -4.066 -25.844 -18.547 1 89.12 169 GLU B C 1
ATOM 5398 O O . GLU B 1 169 ? -5.281 -25.953 -18.734 1 89.12 169 GLU B O 1
ATOM 5403 N N . ILE B 1 170 ? -3.215 -26.859 -18.719 1 88.38 170 ILE B N 1
ATOM 5404 C CA . ILE B 1 170 ? -3.672 -28.188 -19.109 1 88.38 170 ILE B CA 1
ATOM 5405 C C . ILE B 1 170 ? -4.719 -28.672 -18.109 1 88.38 170 ILE B C 1
ATOM 5407 O O . ILE B 1 170 ? -5.672 -29.359 -18.484 1 88.38 170 ILE B O 1
ATOM 5411 N N . LEU B 1 171 ? -4.562 -28.281 -16.859 1 92.19 171 LEU B N 1
ATOM 5412 C CA . LEU B 1 171 ? -5.473 -28.719 -15.805 1 92.19 171 LEU B CA 1
ATOM 5413 C C . LEU B 1 171 ? -6.453 -27.609 -15.445 1 92.19 171 LEU B C 1
ATOM 5415 O O . LEU B 1 171 ? -7.668 -27.812 -15.484 1 92.19 171 LEU B O 1
ATOM 5419 N N . PHE B 1 172 ? -6.023 -26.375 -15.227 1 92.25 172 PHE B N 1
ATOM 5420 C CA . PHE B 1 172 ? -6.781 -25.312 -14.57 1 92.25 172 PHE B CA 1
ATOM 5421 C C . PHE B 1 172 ? -7.738 -24.656 -15.555 1 92.25 172 PHE B C 1
ATOM 5423 O O . PHE B 1 172 ? -8.703 -24 -15.148 1 92.25 172 PHE B O 1
ATOM 5430 N N . LYS B 1 173 ? -7.457 -24.766 -16.719 1 87.62 173 LYS B N 1
ATOM 5431 C CA . LYS B 1 173 ? -8.383 -24.219 -17.703 1 87.62 173 LYS B CA 1
ATOM 5432 C C . LYS B 1 173 ? -9.258 -25.328 -18.312 1 87.62 173 LYS B C 1
ATOM 5434 O O . LYS B 1 173 ? -10.062 -25.062 -19.203 1 87.62 173 LYS B O 1
ATOM 5439 N N . SER B 1 174 ? -9.07 -26.484 -17.844 1 83.88 174 SER B N 1
ATOM 5440 C CA . SER B 1 174 ? -9.852 -27.625 -18.312 1 83.88 174 SER B CA 1
ATOM 5441 C C . SER B 1 174 ? -11.016 -27.938 -17.375 1 83.88 174 SER B C 1
ATOM 5443 O O . SER B 1 174 ? -11.102 -27.375 -16.281 1 83.88 174 SER B O 1
ATOM 5445 N N . ASP B 1 175 ? -11.945 -28.734 -17.844 1 83.75 175 ASP B N 1
ATOM 5446 C CA . ASP B 1 175 ? -13.086 -29.156 -17.031 1 83.75 175 ASP B CA 1
ATOM 5447 C C . ASP B 1 175 ? -12.68 -30.266 -16.062 1 83.75 175 ASP B C 1
ATOM 5449 O O . ASP B 1 175 ? -13.469 -30.656 -15.195 1 83.75 175 ASP B O 1
ATOM 5453 N N . LYS B 1 176 ? -11.5 -30.641 -16.141 1 87.12 176 LYS B N 1
ATOM 5454 C CA . LYS B 1 176 ? -11.039 -31.766 -15.328 1 87.12 176 LYS B CA 1
ATOM 5455 C C . LYS B 1 176 ? -10.68 -31.312 -13.914 1 87.12 176 LYS B C 1
ATOM 5457 O O . LYS B 1 176 ? -10.586 -32.125 -13 1 87.12 176 LYS B O 1
ATOM 5462 N N . PHE B 1 177 ? -10.516 -30.078 -13.727 1 90.81 177 PHE B N 1
ATOM 5463 C CA . PHE B 1 177 ? -10.078 -29.578 -12.43 1 90.81 177 PHE B CA 1
ATOM 5464 C C . PHE B 1 177 ? -11.117 -29.875 -11.359 1 90.81 177 PHE B C 1
ATOM 5466 O O . PHE B 1 177 ? -10.781 -30.328 -10.258 1 90.81 177 PHE B O 1
ATOM 5473 N N . THR B 1 178 ? -12.344 -29.641 -11.68 1 90.06 178 THR B N 1
ATOM 5474 C CA . THR B 1 178 ? -13.414 -29.812 -10.711 1 90.06 178 THR B CA 1
ATOM 5475 C C . THR B 1 178 ? -13.641 -31.281 -10.406 1 90.06 178 THR B C 1
ATOM 5477 O O . THR B 1 178 ? -14.32 -31.625 -9.438 1 90.06 178 THR B O 1
ATOM 5480 N N . GLN B 1 179 ? -13.055 -32.188 -11.219 1 87.38 179 GLN B N 1
ATOM 5481 C CA . GLN B 1 179 ? -13.242 -33.625 -11.039 1 87.38 179 GLN B CA 1
ATOM 5482 C C . GLN B 1 179 ? -12.07 -34.219 -10.273 1 87.38 179 GLN B C 1
ATOM 5484 O O . GLN B 1 179 ? -12.086 -35.406 -9.961 1 87.38 179 GLN B O 1
ATOM 5489 N N . LEU B 1 180 ? -11.188 -33.438 -9.922 1 89.81 180 LEU B N 1
ATOM 5490 C CA . LEU B 1 180 ? -10.023 -33.938 -9.195 1 89.81 180 LEU B CA 1
ATOM 5491 C C . LEU B 1 180 ? -10.414 -34.406 -7.809 1 89.81 180 LEU B C 1
ATOM 5493 O O . LEU B 1 180 ? -11.258 -33.812 -7.148 1 89.81 180 LEU B O 1
ATOM 5497 N N . SER B 1 181 ? -9.773 -35.562 -7.461 1 88 181 SER B N 1
ATOM 5498 C CA . SER B 1 181 ? -9.945 -36 -6.082 1 88 181 SER B CA 1
ATOM 5499 C C . SER B 1 181 ? -9.273 -35.031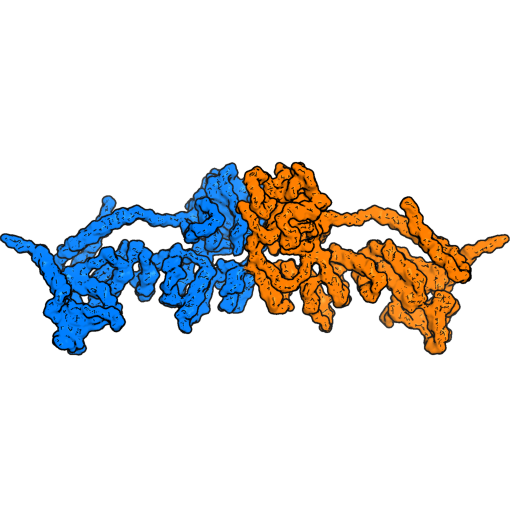 -5.102 1 88 181 SER B C 1
ATOM 5501 O O . SER B 1 181 ? -8.367 -34.312 -5.48 1 88 181 SER B O 1
ATOM 5503 N N . ALA B 1 182 ? -9.672 -35.062 -3.854 1 90.25 182 ALA B N 1
ATOM 5504 C CA . ALA B 1 182 ? -9.109 -34.188 -2.811 1 90.25 182 ALA B CA 1
ATOM 5505 C C . ALA B 1 182 ? -7.629 -34.5 -2.602 1 90.25 182 ALA B C 1
ATOM 5507 O O . ALA B 1 182 ? -6.828 -33.594 -2.393 1 90.25 182 ALA B O 1
ATOM 5508 N N . SER B 1 183 ? -7.336 -35.75 -2.666 1 89.75 183 SER B N 1
ATOM 5509 C CA . SER B 1 183 ? -5.949 -36.156 -2.447 1 89.75 183 SER B CA 1
ATOM 5510 C C . SER B 1 183 ? -5.035 -35.594 -3.533 1 89.75 183 SER B C 1
ATOM 5512 O O . SER B 1 183 ? -3.951 -35.094 -3.24 1 89.75 183 SER B O 1
ATOM 5514 N N . LEU B 1 184 ? -5.484 -35.719 -4.793 1 91 184 LEU B N 1
ATOM 5515 C CA . LEU B 1 184 ? -4.691 -35.219 -5.906 1 91 184 LEU B CA 1
ATOM 5516 C C . LEU B 1 184 ? -4.586 -33.719 -5.848 1 91 184 LEU B C 1
ATOM 5518 O O . LEU B 1 184 ? -3.525 -33.125 -6.133 1 91 184 LEU B O 1
ATOM 5522 N N . LEU B 1 185 ? -5.695 -33.094 -5.492 1 93.25 185 LEU B N 1
ATOM 5523 C CA . LEU B 1 185 ? -5.699 -31.625 -5.363 1 93.25 185 LEU B CA 1
ATOM 5524 C C . LEU B 1 185 ? -4.676 -31.172 -4.328 1 93.25 185 LEU B C 1
ATOM 5526 O O . LEU B 1 185 ? -3.93 -30.219 -4.57 1 93.25 185 LEU B O 1
ATOM 5530 N N . GLU B 1 186 ? -4.652 -31.844 -3.254 1 94.06 186 GLU B N 1
ATOM 5531 C CA . GLU B 1 186 ? -3.701 -31.516 -2.195 1 94.06 186 GLU B CA 1
ATOM 5532 C C . GLU B 1 186 ? -2.262 -31.609 -2.695 1 94.06 186 GLU B C 1
ATOM 5534 O O . GLU B 1 186 ? -1.447 -30.734 -2.42 1 94.06 186 GLU B O 1
ATOM 5539 N N . ILE B 1 187 ? -1.962 -32.656 -3.426 1 93.44 187 ILE B N 1
ATOM 5540 C CA . ILE B 1 187 ? -0.612 -32.875 -3.928 1 93.44 187 ILE B CA 1
ATOM 5541 C C . ILE B 1 187 ? -0.206 -31.734 -4.859 1 93.44 187 ILE B C 1
ATOM 5543 O O . ILE B 1 187 ? 0.906 -31.219 -4.762 1 93.44 187 ILE B O 1
ATOM 5547 N N . ILE B 1 188 ? -1.088 -31.344 -5.703 1 95.19 188 ILE B N 1
ATOM 5548 C CA . ILE B 1 188 ? -0.793 -30.328 -6.707 1 95.19 188 ILE B CA 1
ATOM 5549 C C . ILE B 1 188 ? -0.632 -28.969 -6.027 1 95.19 188 ILE B C 1
ATOM 5551 O O . ILE B 1 188 ? 0.319 -28.234 -6.312 1 95.19 188 ILE B O 1
ATOM 5555 N N . LEU B 1 189 ? -1.514 -28.625 -5.078 1 96.12 189 LEU B N 1
ATOM 5556 C CA . LEU B 1 189 ? -1.509 -27.312 -4.434 1 96.12 189 LEU B CA 1
ATOM 5557 C C . LEU B 1 189 ? -0.282 -27.156 -3.541 1 96.12 189 LEU B C 1
ATOM 5559 O O . LEU B 1 189 ? 0.186 -26.031 -3.32 1 96.12 189 LEU B O 1
ATOM 5563 N N . LYS B 1 190 ? 0.278 -28.188 -3.104 1 95.69 190 LYS B N 1
ATOM 5564 C CA . LYS B 1 190 ? 1.438 -28.156 -2.219 1 95.69 190 LYS B CA 1
ATOM 5565 C C . LYS B 1 190 ? 2.717 -27.859 -2.998 1 95.69 190 LYS B C 1
ATOM 5567 O O . LYS B 1 190 ? 3.727 -27.469 -2.414 1 95.69 190 LYS B O 1
ATOM 5572 N N . ARG B 1 191 ? 2.672 -28.047 -4.258 1 95.12 191 ARG B N 1
ATOM 5573 C CA . ARG B 1 191 ? 3.869 -27.922 -5.078 1 95.12 191 ARG B CA 1
ATOM 5574 C C . ARG B 1 191 ? 4.352 -26.484 -5.129 1 95.12 191 ARG B C 1
ATOM 5576 O O . ARG B 1 191 ? 3.553 -25.562 -5.301 1 95.12 191 ARG B O 1
ATOM 5583 N N . ASN B 1 192 ? 5.652 -26.266 -5.039 1 93.31 192 ASN B N 1
ATOM 5584 C CA . ASN B 1 192 ? 6.258 -24.938 -5.094 1 93.31 192 ASN B CA 1
ATOM 5585 C C . ASN B 1 192 ? 6.59 -24.531 -6.527 1 93.31 192 ASN B C 1
ATOM 5587 O O . ASN B 1 192 ? 6.883 -23.359 -6.793 1 93.31 192 ASN B O 1
ATOM 5591 N N . ASP B 1 193 ? 6.551 -25.469 -7.406 1 91.31 193 ASP B N 1
ATOM 5592 C CA . ASP B 1 193 ? 6.926 -25.172 -8.781 1 91.31 193 ASP B CA 1
ATOM 5593 C C . ASP B 1 193 ? 5.688 -24.984 -9.656 1 91.31 193 ASP B C 1
ATOM 5595 O O . ASP B 1 193 ? 5.793 -24.953 -10.891 1 91.31 193 ASP B O 1
ATOM 5599 N N . LEU B 1 194 ? 4.531 -24.938 -9.023 1 94.06 194 LEU B N 1
ATOM 5600 C CA . LEU B 1 194 ? 3.318 -24.672 -9.781 1 94.06 194 LEU B CA 1
ATOM 5601 C C . LEU B 1 194 ? 3.35 -23.266 -10.383 1 94.06 194 LEU B C 1
ATOM 5603 O O . LEU B 1 194 ? 3.311 -22.281 -9.656 1 94.06 194 LEU B O 1
ATOM 5607 N N . ASN B 1 195 ? 3.35 -23.188 -11.672 1 91.5 195 ASN B N 1
ATOM 5608 C CA . ASN B 1 195 ? 3.514 -21.922 -12.383 1 91.5 195 ASN B CA 1
ATOM 5609 C C . ASN B 1 195 ? 2.174 -21.234 -12.625 1 91.5 195 ASN B C 1
ATOM 5611 O O . ASN B 1 195 ? 1.76 -21.062 -13.773 1 91.5 195 ASN B O 1
ATOM 5615 N N . LEU B 1 196 ? 1.559 -20.781 -11.672 1 93 196 LEU B N 1
ATOM 5616 C CA . LEU B 1 196 ? 0.269 -20.109 -11.727 1 93 196 LEU B CA 1
ATOM 5617 C C . LEU B 1 196 ? 0.154 -19.062 -10.617 1 93 196 LEU B C 1
ATOM 5619 O O . LEU B 1 196 ? 0.66 -19.266 -9.516 1 93 196 LEU B O 1
ATOM 5623 N N . ASP B 1 197 ? -0.542 -17.984 -10.93 1 91.56 197 ASP B N 1
ATOM 5624 C CA . ASP B 1 197 ? -0.749 -16.938 -9.93 1 91.56 197 ASP B CA 1
ATOM 5625 C C . ASP B 1 197 ? -1.631 -17.438 -8.789 1 91.56 197 ASP B C 1
ATOM 5627 O O . ASP B 1 197 ? -2.615 -18.141 -9.023 1 91.56 197 ASP B O 1
ATOM 5631 N N . GLU B 1 198 ? -1.296 -16.969 -7.602 1 94.94 198 GLU B N 1
ATOM 5632 C CA . GLU B 1 198 ? -2.008 -17.453 -6.426 1 94.94 198 GLU B CA 1
ATOM 5633 C C . GLU B 1 198 ? -3.496 -17.125 -6.504 1 94.94 198 GLU B C 1
ATOM 5635 O O . GLU B 1 198 ? -4.332 -17.906 -6.035 1 94.94 198 GLU B O 1
ATOM 5640 N N . ILE B 1 199 ? -3.801 -15.938 -7.062 1 95.88 199 ILE B N 1
ATOM 5641 C CA . ILE B 1 199 ? -5.207 -15.555 -7.129 1 95.88 199 ILE B CA 1
ATOM 5642 C C . ILE B 1 199 ? -5.953 -16.484 -8.078 1 95.88 199 ILE B C 1
ATOM 5644 O O . ILE B 1 199 ? -7.125 -16.797 -7.863 1 95.88 199 ILE B O 1
ATOM 5648 N N . GLU B 1 200 ? -5.32 -16.891 -9.141 1 95.06 200 GLU B N 1
ATOM 5649 C CA . GLU B 1 200 ? -5.934 -17.844 -10.055 1 95.06 200 GLU B CA 1
ATOM 5650 C C . GLU B 1 200 ? -6.145 -19.203 -9.383 1 95.06 200 GLU B C 1
ATOM 5652 O O . GLU B 1 200 ? -7.172 -19.844 -9.586 1 95.06 200 GLU B O 1
ATOM 5657 N N . ILE B 1 201 ? -5.156 -19.594 -8.664 1 96.44 201 ILE B N 1
ATOM 5658 C CA . ILE B 1 201 ? -5.277 -20.844 -7.902 1 96.44 201 ILE B CA 1
ATOM 5659 C C . ILE B 1 201 ? -6.469 -20.75 -6.953 1 96.44 201 ILE B C 1
ATOM 5661 O O . ILE B 1 201 ? -7.273 -21.688 -6.871 1 96.44 201 ILE B O 1
ATOM 5665 N N . TRP B 1 202 ? -6.578 -19.625 -6.277 1 97 202 TRP B N 1
ATOM 5666 C CA . TRP B 1 202 ? -7.68 -19.406 -5.344 1 97 202 TRP B CA 1
ATOM 5667 C C . TRP B 1 202 ? -9.023 -19.5 -6.059 1 97 202 TRP B C 1
ATOM 5669 O O . TRP B 1 202 ? -9.93 -20.188 -5.594 1 97 202 TRP B O 1
ATOM 5679 N N . ASP B 1 203 ? -9.164 -18.859 -7.191 1 96.12 203 ASP B N 1
ATOM 5680 C CA . ASP B 1 203 ? -10.414 -18.875 -7.953 1 96.12 203 ASP B CA 1
ATOM 5681 C C . ASP B 1 203 ? -10.805 -20.297 -8.336 1 96.12 203 ASP B C 1
ATOM 5683 O O . ASP B 1 203 ? -11.977 -20.672 -8.234 1 96.12 203 ASP B O 1
ATOM 5687 N N . ASN B 1 204 ? -9.867 -21.031 -8.773 1 95.06 204 ASN B N 1
ATOM 5688 C CA . ASN B 1 204 ? -10.141 -22.422 -9.172 1 95.06 204 ASN B CA 1
ATOM 5689 C C . ASN B 1 204 ? -10.484 -23.297 -7.973 1 95.06 204 ASN B C 1
ATOM 5691 O O . ASN B 1 204 ? -11.312 -24.203 -8.078 1 95.06 204 ASN B O 1
ATOM 5695 N N . LEU B 1 205 ? -9.828 -23.047 -6.863 1 95.62 205 LEU B N 1
ATOM 5696 C CA . LEU B 1 205 ? -10.141 -23.797 -5.645 1 95.62 205 LEU B CA 1
ATOM 5697 C C . LEU B 1 205 ? -11.594 -23.578 -5.234 1 95.62 205 LEU B C 1
ATOM 5699 O O . LEU B 1 205 ? -12.289 -24.516 -4.867 1 95.62 205 LEU B O 1
ATOM 5703 N N . ILE B 1 206 ? -12.023 -22.344 -5.258 1 94.56 206 ILE B N 1
ATOM 5704 C CA . ILE B 1 206 ? -13.406 -22.016 -4.918 1 94.56 206 ILE B CA 1
ATOM 5705 C C . ILE B 1 206 ? -14.352 -22.734 -5.875 1 94.56 206 ILE B C 1
ATOM 5707 O O . ILE B 1 206 ? -15.375 -23.281 -5.453 1 94.56 206 ILE B O 1
ATOM 5711 N N . LYS B 1 207 ? -14.039 -22.75 -7.141 1 92.44 207 LYS B N 1
ATOM 5712 C CA . LYS B 1 207 ? -14.836 -23.469 -8.125 1 92.44 207 LYS B CA 1
ATOM 5713 C C . LYS B 1 207 ? -14.906 -24.953 -7.797 1 92.44 207 LYS B C 1
ATOM 5715 O O . LYS B 1 207 ? -15.969 -25.578 -7.879 1 92.44 207 LYS B O 1
ATOM 5720 N N . TRP B 1 208 ? -13.75 -25.484 -7.492 1 93.62 208 TRP B N 1
ATOM 5721 C CA . TRP B 1 208 ? -13.672 -26.891 -7.102 1 93.62 208 TRP B CA 1
ATOM 5722 C C . TRP B 1 208 ? -14.531 -27.172 -5.875 1 93.62 208 TRP B C 1
ATOM 5724 O O . TRP B 1 208 ? -15.266 -28.156 -5.832 1 93.62 208 TRP B O 1
ATOM 5734 N N . GLY B 1 209 ? -14.453 -26.344 -4.809 1 91.62 209 GLY B N 1
ATOM 5735 C CA . GLY B 1 209 ? -15.242 -26.484 -3.602 1 91.62 209 GLY B CA 1
ATOM 5736 C C . GLY B 1 209 ? -16.734 -26.469 -3.865 1 91.62 209 GLY B C 1
ATOM 5737 O O . GLY B 1 209 ? -17.5 -27.234 -3.273 1 91.62 209 GLY B O 1
ATOM 5738 N N . SER B 1 210 ? -17.141 -25.594 -4.719 1 89.38 210 SER B N 1
ATOM 5739 C CA . SER B 1 210 ? -18.562 -25.469 -5.043 1 89.38 210 SER B CA 1
ATOM 5740 C C . SER B 1 210 ? -19.078 -26.719 -5.762 1 89.38 210 SER B C 1
ATOM 5742 O O . SER B 1 210 ? -20.266 -27.047 -5.676 1 89.38 210 SER B O 1
ATOM 5744 N N . ALA B 1 211 ? -18.172 -27.328 -6.461 1 86.81 211 ALA B N 1
ATOM 5745 C CA . ALA B 1 211 ? -18.547 -28.516 -7.219 1 86.81 211 ALA B CA 1
ATOM 5746 C C . ALA B 1 211 ? -18.594 -29.75 -6.316 1 86.81 211 ALA B C 1
ATOM 5748 O O . ALA B 1 211 ? -19.234 -30.75 -6.648 1 86.81 211 ALA B O 1
ATOM 5749 N N . GLN B 1 212 ? -17.922 -29.531 -5.176 1 83.06 212 GLN B N 1
ATOM 5750 C CA . GLN B 1 212 ? -17.859 -30.672 -4.273 1 83.06 212 GLN B CA 1
ATOM 5751 C C . GLN B 1 212 ? -19.031 -30.672 -3.297 1 83.06 212 GLN B C 1
ATOM 5753 O O . GLN B 1 212 ? -19.531 -29.609 -2.93 1 83.06 212 GLN B O 1
ATOM 5758 N N . GLU B 1 213 ? -20.062 -31.547 -3.115 1 71.5 213 GLU B N 1
ATOM 5759 C CA . GLU B 1 213 ? -21.203 -31.625 -2.209 1 71.5 213 GLU B CA 1
ATOM 5760 C C . GLU B 1 213 ? -20.766 -31.5 -0.753 1 71.5 213 GLU B C 1
ATOM 5762 O O . GLU B 1 213 ? -21.312 -30.703 0.01 1 71.5 213 GLU B O 1
ATOM 5767 N N . ASP B 1 214 ? -19.891 -32.438 -0.237 1 64.62 214 ASP B N 1
ATOM 5768 C CA . ASP B 1 214 ? -19.672 -32.656 1.193 1 64.62 214 ASP B CA 1
ATOM 5769 C C . ASP B 1 214 ? -18.25 -32.281 1.604 1 64.62 214 ASP B C 1
ATOM 5771 O O . ASP B 1 214 ? -17.812 -32.594 2.707 1 64.62 214 ASP B O 1
ATOM 5775 N N . ARG B 1 215 ? -17.516 -31.531 0.754 1 67.38 215 ARG B N 1
ATOM 5776 C CA . ARG B 1 215 ? -16.141 -31.359 1.193 1 67.38 215 ARG B CA 1
ATOM 5777 C C . ARG B 1 215 ? -15.891 -29.938 1.682 1 67.38 215 ARG B C 1
ATOM 5779 O O . ARG B 1 215 ? -16.469 -28.984 1.155 1 67.38 215 ARG B O 1
ATOM 5786 N N . GLU B 1 216 ? -15.047 -30.031 2.73 1 82.38 216 GLU B N 1
ATOM 5787 C CA . GLU B 1 216 ? -14.719 -28.75 3.342 1 82.38 216 GLU B CA 1
ATOM 5788 C C . GLU B 1 216 ? -13.547 -28.078 2.625 1 82.38 216 GLU B C 1
ATOM 5790 O O . GLU B 1 216 ? -12.422 -28.578 2.662 1 82.38 216 GLU B O 1
ATOM 5795 N N . ILE B 1 217 ? -13.766 -27.062 1.951 1 90.38 217 ILE B N 1
ATOM 5796 C CA . ILE B 1 217 ? -12.781 -26.297 1.195 1 90.38 217 ILE B CA 1
ATOM 5797 C C . ILE B 1 217 ? -11.773 -25.672 2.154 1 90.38 217 ILE B C 1
ATOM 5799 O O . ILE B 1 217 ? -10.656 -25.344 1.759 1 90.38 217 ILE B O 1
ATOM 5803 N N . LYS B 1 218 ? -12.055 -25.531 3.43 1 90.38 218 LYS B N 1
ATOM 5804 C CA . LYS B 1 218 ? -11.227 -24.844 4.41 1 90.38 218 LYS B CA 1
ATOM 5805 C C . LYS B 1 218 ? -9.945 -25.625 4.688 1 90.38 218 LYS B C 1
ATOM 5807 O O . LYS B 1 218 ? -8.914 -25.047 5.039 1 90.38 218 LYS B O 1
ATOM 5812 N N . ASN B 1 219 ? -10.016 -26.906 4.48 1 91.44 219 ASN B N 1
ATOM 5813 C CA . ASN B 1 219 ? -8.852 -27.75 4.723 1 91.44 219 ASN B CA 1
ATOM 5814 C C . ASN B 1 219 ? -7.746 -27.5 3.701 1 91.44 219 ASN B C 1
ATOM 5816 O O . ASN B 1 219 ? -6.594 -27.875 3.916 1 91.44 219 ASN B O 1
ATOM 5820 N N . PHE B 1 220 ? -8.109 -26.844 2.633 1 95.12 220 PHE B N 1
ATOM 5821 C CA . PHE B 1 220 ? -7.141 -26.641 1.562 1 95.12 220 PHE B CA 1
ATOM 5822 C C . PHE B 1 220 ? -6.535 -25.234 1.652 1 95.12 220 PHE B C 1
ATOM 5824 O O . PHE B 1 220 ? -5.609 -24.906 0.91 1 95.12 220 PHE B O 1
ATOM 5831 N N . PHE B 1 221 ? -6.949 -24.375 2.627 1 95.38 221 PHE B N 1
ATOM 5832 C CA . PHE B 1 221 ? -6.469 -23 2.738 1 95.38 221 PHE B CA 1
ATOM 5833 C C . PHE B 1 221 ? -4.988 -22.969 3.096 1 95.38 221 PHE B C 1
ATOM 5835 O O . PHE B 1 221 ? -4.262 -22.062 2.68 1 95.38 221 PHE B O 1
ATOM 5842 N N . LYS B 1 222 ? -4.566 -23.969 3.793 1 95.19 222 LYS B N 1
ATOM 5843 C CA . LYS B 1 222 ? -3.18 -24.016 4.246 1 95.19 222 LYS B CA 1
ATOM 5844 C C . LYS B 1 222 ? -2.223 -24.172 3.068 1 95.19 222 LYS B C 1
ATOM 5846 O O . LYS B 1 222 ? -1.012 -24 3.215 1 95.19 222 LYS B O 1
ATOM 5851 N N . PHE B 1 223 ? -2.76 -24.531 1.844 1 96.44 223 PHE B N 1
ATOM 5852 C CA . PHE B 1 223 ? -1.907 -24.75 0.683 1 96.44 223 PHE B CA 1
ATOM 5853 C C . PHE B 1 223 ? -1.888 -23.531 -0.219 1 96.44 223 PHE B C 1
ATOM 5855 O O . PHE B 1 223 ? -1.217 -23.516 -1.254 1 96.44 223 PHE B O 1
ATOM 5862 N N . ILE B 1 224 ? -2.666 -22.484 0.168 1 97.38 224 ILE B N 1
ATOM 5863 C CA . ILE B 1 224 ? -2.691 -21.234 -0.587 1 97.38 224 ILE B CA 1
ATOM 5864 C C . ILE B 1 224 ? -1.712 -20.234 0.03 1 97.38 224 ILE B C 1
ATOM 5866 O O . ILE B 1 224 ? -1.664 -20.078 1.253 1 97.38 224 ILE B O 1
ATOM 5870 N N . ARG B 1 225 ? -0.872 -19.625 -0.776 1 96.31 225 ARG B N 1
ATOM 5871 C CA . ARG B 1 225 ? 0.055 -18.578 -0.333 1 96.31 225 ARG B CA 1
ATOM 5872 C C . ARG B 1 225 ? -0.601 -17.203 -0.376 1 96.31 225 ARG B C 1
ATOM 5874 O O . ARG B 1 225 ? -0.274 -16.391 -1.234 1 96.31 225 ARG B O 1
ATOM 5881 N N . PHE B 1 226 ? -1.338 -16.891 0.61 1 96.81 226 PHE B N 1
ATOM 5882 C CA . PHE B 1 226 ? -2.197 -15.719 0.644 1 96.81 226 PHE B CA 1
ATOM 5883 C C . PHE B 1 226 ? -1.368 -14.438 0.6 1 96.81 226 PHE B C 1
ATOM 5885 O O . PHE B 1 226 ? -1.812 -13.422 0.063 1 96.81 226 PHE B O 1
ATOM 5892 N N . TYR B 1 227 ? -0.177 -14.453 1.107 1 94.81 227 TYR B N 1
ATOM 5893 C CA . TYR B 1 227 ? 0.667 -13.266 1.18 1 94.81 227 TYR B CA 1
ATOM 5894 C C . TYR B 1 227 ? 1.229 -12.914 -0.192 1 94.81 227 TYR B C 1
ATOM 5896 O O . TYR B 1 227 ? 1.838 -11.852 -0.365 1 94.81 227 TYR B O 1
ATOM 5904 N N . ASP B 1 228 ? 0.987 -13.781 -1.162 1 93.75 228 ASP B N 1
ATOM 5905 C CA . ASP B 1 228 ? 1.43 -13.516 -2.527 1 93.75 228 ASP B CA 1
ATOM 5906 C C . ASP B 1 228 ? 0.269 -13.047 -3.398 1 93.75 228 ASP B C 1
ATOM 5908 O O . ASP B 1 228 ? 0.423 -12.875 -4.609 1 93.75 228 ASP B O 1
ATOM 5912 N N . ILE B 1 229 ? -0.849 -12.859 -2.76 1 94.69 229 ILE B N 1
ATOM 5913 C CA . ILE B 1 229 ? -2.008 -12.289 -3.434 1 94.69 229 ILE B CA 1
ATOM 5914 C C . ILE B 1 229 ? -1.992 -10.766 -3.275 1 94.69 229 ILE B C 1
ATOM 5916 O O . ILE B 1 229 ? -1.651 -10.25 -2.209 1 94.69 229 ILE B O 1
ATOM 5920 N N . SER B 1 230 ? -2.326 -10.086 -4.344 1 91.69 230 SER B N 1
ATOM 5921 C CA . SER B 1 230 ? -2.346 -8.625 -4.285 1 91.69 230 SER B CA 1
ATOM 5922 C C . SER B 1 230 ? -3.383 -8.133 -3.283 1 91.69 230 SER B C 1
ATOM 5924 O O . SER B 1 230 ? -4.375 -8.812 -3.018 1 91.69 230 SER B O 1
ATOM 5926 N N . SER B 1 231 ? -3.117 -6.895 -2.744 1 92.88 231 SER B N 1
ATOM 5927 C CA . SER B 1 231 ? -4.047 -6.32 -1.776 1 92.88 231 SER B CA 1
ATOM 5928 C C . SER B 1 231 ? -5.43 -6.125 -2.387 1 92.88 231 SER B C 1
ATOM 5930 O O . SER B 1 231 ? -6.445 -6.348 -1.724 1 92.88 231 SER B O 1
ATOM 5932 N N . GLU B 1 232 ? -5.543 -5.703 -3.607 1 92.56 232 GLU B N 1
ATOM 5933 C CA . GLU B 1 232 ? -6.809 -5.508 -4.305 1 92.56 232 GLU B CA 1
ATOM 5934 C C . GLU B 1 232 ? -7.59 -6.812 -4.398 1 92.56 232 GLU B C 1
ATOM 5936 O O . GLU B 1 232 ? -8.766 -6.867 -4.039 1 92.56 232 GLU B O 1
ATOM 5941 N N . ASP B 1 233 ? -6.934 -7.867 -4.852 1 95.19 233 ASP B N 1
ATOM 5942 C CA . ASP B 1 233 ? -7.594 -9.164 -4.992 1 95.19 233 ASP B CA 1
ATOM 5943 C C . ASP B 1 233 ? -8.031 -9.703 -3.635 1 95.19 233 ASP B C 1
ATOM 5945 O O . ASP B 1 233 ? -9.094 -10.32 -3.52 1 95.19 233 ASP B O 1
ATOM 5949 N N . TYR B 1 234 ? -7.219 -9.477 -2.639 1 96.88 234 TYR B N 1
ATOM 5950 C CA . TYR B 1 234 ? -7.543 -9.93 -1.29 1 96.88 234 TYR B CA 1
ATOM 5951 C C . TYR B 1 234 ? -8.859 -9.328 -0.813 1 96.88 234 TYR B C 1
ATOM 5953 O O . TYR B 1 234 ? -9.75 -10.047 -0.367 1 96.88 234 TYR B O 1
ATOM 5961 N N . ILE B 1 235 ? -8.93 -7.992 -0.923 1 95.31 235 ILE B N 1
ATOM 5962 C CA . ILE B 1 235 ? -10.102 -7.309 -0.382 1 95.31 235 ILE B CA 1
ATOM 5963 C C . ILE B 1 235 ? -11.328 -7.637 -1.229 1 95.31 235 ILE B C 1
ATOM 5965 O O . ILE B 1 235 ? -12.438 -7.738 -0.707 1 95.31 235 ILE B O 1
ATOM 5969 N N . MET B 1 236 ? -11.211 -7.906 -2.49 1 94.69 236 MET B N 1
ATOM 5970 C CA . MET B 1 236 ? -12.344 -8.062 -3.398 1 94.69 236 MET B CA 1
ATOM 5971 C C . MET B 1 236 ? -12.828 -9.516 -3.42 1 94.69 236 MET B C 1
ATOM 5973 O O . MET B 1 236 ? -14.023 -9.773 -3.541 1 94.69 236 MET B O 1
ATOM 5977 N N . LYS B 1 237 ? -11.914 -10.477 -3.268 1 96 237 LYS B N 1
ATOM 5978 C CA . LYS B 1 237 ? -12.297 -11.844 -3.611 1 96 237 LYS B CA 1
ATOM 5979 C C . LYS B 1 237 ? -12.031 -12.797 -2.451 1 96 237 LYS B C 1
ATOM 5981 O O . LYS B 1 237 ? -12.656 -13.859 -2.357 1 96 237 LYS B O 1
ATOM 5986 N N . VAL B 1 238 ? -11.094 -12.508 -1.523 1 97.38 238 VAL B N 1
ATOM 5987 C CA . VAL B 1 238 ? -10.539 -13.547 -0.661 1 97.38 238 VAL B CA 1
ATOM 5988 C C . VAL B 1 238 ? -10.961 -13.297 0.786 1 97.38 238 VAL B C 1
ATOM 5990 O O . VAL B 1 238 ? -11.336 -14.227 1.501 1 97.38 238 VAL B O 1
ATOM 5993 N N . LYS B 1 239 ? -11.023 -12.078 1.198 1 95.69 239 LYS B N 1
ATOM 5994 C CA . LYS B 1 239 ? -11.102 -11.641 2.588 1 95.69 239 LYS B CA 1
ATOM 5995 C C . LYS B 1 239 ? -12.242 -12.344 3.324 1 95.69 239 LYS B C 1
ATOM 5997 O O . LYS B 1 239 ? -12.055 -12.844 4.434 1 95.69 239 LYS B O 1
ATOM 6002 N N . GLU B 1 240 ? -13.367 -12.539 2.746 1 93.06 240 GLU B N 1
ATOM 6003 C CA . GLU B 1 240 ? -14.586 -12.992 3.412 1 93.06 240 GLU B CA 1
ATOM 6004 C C . GLU B 1 240 ? -14.516 -14.477 3.742 1 93.06 240 GLU B C 1
ATOM 6006 O O . GLU B 1 240 ? -15.266 -14.969 4.586 1 93.06 240 GLU B O 1
ATOM 6011 N N . TYR B 1 241 ? -13.617 -15.219 3.113 1 94.31 241 TYR B N 1
ATOM 6012 C CA . TYR B 1 241 ? -13.555 -16.672 3.287 1 94.31 241 TYR B CA 1
ATOM 6013 C C . TYR B 1 241 ? -12.602 -17.047 4.418 1 94.31 241 TYR B C 1
ATOM 6015 O O . TYR B 1 241 ? -12.625 -18.172 4.906 1 94.31 241 TYR B O 1
ATOM 6023 N N . LEU B 1 242 ? -11.828 -16.125 4.883 1 96.25 242 LEU B N 1
ATOM 6024 C CA . LEU B 1 242 ? -10.695 -16.469 5.73 1 96.25 242 LEU B CA 1
ATOM 6025 C C . LEU B 1 242 ? -11.055 -16.312 7.207 1 96.25 242 LEU B C 1
ATOM 6027 O O . LEU B 1 242 ? -11.93 -15.523 7.559 1 96.25 242 LEU B O 1
ATOM 6031 N N . PRO B 1 243 ? -10.391 -17.109 8.031 1 94.19 243 PRO B N 1
ATOM 6032 C CA . PRO B 1 243 ? -10.555 -16.922 9.477 1 94.19 243 PRO B CA 1
ATOM 6033 C C . PRO B 1 243 ? -10.031 -15.578 9.969 1 94.19 243 PRO B C 1
ATOM 6035 O O . PRO B 1 243 ? -9.195 -14.961 9.305 1 94.19 243 PRO B O 1
ATOM 6038 N N . GLU B 1 244 ? -10.422 -15.195 11.125 1 94.06 244 GLU B N 1
ATOM 6039 C CA . GLU B 1 244 ? -10.156 -13.859 11.656 1 94.06 244 GLU B CA 1
ATOM 6040 C C . GLU B 1 244 ? -8.656 -13.648 11.883 1 94.06 244 GLU B C 1
ATOM 6042 O O . GLU B 1 244 ? -8.125 -12.578 11.57 1 94.06 244 GLU B O 1
ATOM 6047 N N . GLU B 1 245 ? -7.984 -14.562 12.414 1 95.06 245 GLU B N 1
ATOM 6048 C CA . GLU B 1 245 ? -6.562 -14.43 12.711 1 95.06 245 GLU B CA 1
ATOM 6049 C C . GLU B 1 245 ? -5.758 -14.156 11.445 1 95.06 245 GLU B C 1
ATOM 6051 O O . GLU B 1 245 ? -4.906 -13.258 11.422 1 95.06 245 GLU B O 1
ATOM 6056 N N . LEU B 1 246 ? -6.012 -14.898 10.438 1 96.38 246 LEU B N 1
ATOM 6057 C CA . LEU B 1 246 ? -5.309 -14.727 9.172 1 96.38 246 LEU B CA 1
ATOM 6058 C C . LEU B 1 246 ? -5.695 -13.406 8.508 1 96.38 246 LEU B C 1
ATOM 6060 O O . LEU B 1 246 ? -4.848 -12.734 7.922 1 96.38 246 LEU B O 1
ATOM 6064 N N . ARG B 1 247 ? -6.973 -13.016 8.617 1 96.31 247 ARG B N 1
ATOM 6065 C CA . ARG B 1 247 ? -7.422 -11.734 8.078 1 96.31 247 ARG B CA 1
ATOM 6066 C C . ARG B 1 247 ? -6.66 -10.578 8.719 1 96.31 247 ARG B C 1
ATOM 6068 O O . ARG B 1 247 ? -6.188 -9.68 8.016 1 96.31 247 ARG B O 1
ATOM 6075 N N . ALA B 1 248 ? -6.512 -10.641 9.984 1 95.25 248 ALA B N 1
ATOM 6076 C CA . ALA B 1 248 ? -5.82 -9.586 10.727 1 95.25 248 ALA B CA 1
ATOM 6077 C C . ALA B 1 248 ? -4.352 -9.5 10.312 1 95.25 248 ALA B C 1
ATOM 6079 O O . ALA B 1 248 ? -3.82 -8.406 10.109 1 95.25 248 ALA B O 1
ATOM 6080 N N . ASP B 1 249 ? -3.709 -10.594 10.242 1 96.56 249 ASP B N 1
ATOM 6081 C CA . ASP B 1 249 ? -2.295 -10.617 9.883 1 96.56 249 ASP B CA 1
ATOM 6082 C C . ASP B 1 249 ? -2.08 -10.109 8.453 1 96.56 249 ASP B C 1
ATOM 6084 O O . ASP B 1 249 ? -1.143 -9.352 8.195 1 96.56 249 ASP B O 1
ATOM 6088 N N . LEU B 1 250 ? -2.939 -10.578 7.559 1 96.56 250 LEU B N 1
ATOM 6089 C CA . LEU B 1 250 ? -2.834 -10.133 6.172 1 96.56 250 LEU B CA 1
ATOM 6090 C C . LEU B 1 250 ? -3.053 -8.625 6.062 1 96.56 250 LEU B C 1
ATOM 6092 O O . LEU B 1 250 ? -2.367 -7.949 5.297 1 96.56 250 LEU B O 1
ATOM 6096 N N . LEU B 1 251 ? -3.99 -8.117 6.77 1 95.5 251 LEU B N 1
ATOM 6097 C CA . LEU B 1 251 ? -4.23 -6.676 6.777 1 95.5 251 LEU B CA 1
ATOM 6098 C C . LEU B 1 251 ? -2.986 -5.918 7.227 1 95.5 251 LEU B C 1
ATOM 6100 O O . LEU B 1 251 ? -2.607 -4.918 6.613 1 95.5 251 LEU B O 1
ATOM 6104 N N . ARG B 1 252 ? -2.398 -6.336 8.273 1 94.5 252 ARG B N 1
ATOM 6105 C CA . ARG B 1 252 ? -1.168 -5.711 8.742 1 94.5 252 ARG B CA 1
ATOM 6106 C C . ARG B 1 252 ? -0.056 -5.832 7.707 1 94.5 252 ARG B C 1
ATOM 6108 O O . ARG B 1 252 ? 0.709 -4.891 7.496 1 94.5 252 ARG B O 1
ATOM 6115 N N . PHE B 1 253 ? 0.041 -6.961 7.129 1 94 253 PHE B N 1
ATOM 6116 C CA . PHE B 1 253 ? 1.05 -7.207 6.105 1 94 253 PHE B CA 1
ATOM 6117 C C . PHE B 1 253 ? 0.929 -6.191 4.973 1 94 253 PHE B C 1
ATOM 6119 O O . PHE B 1 253 ? 1.937 -5.676 4.484 1 94 253 PHE B O 1
ATOM 6126 N N . TYR B 1 254 ? -0.299 -5.914 4.547 1 91.94 254 TYR B N 1
ATOM 6127 C CA . TYR B 1 254 ? -0.518 -5.004 3.43 1 91.94 254 TYR B CA 1
ATOM 6128 C C . TYR B 1 254 ? -0.367 -3.555 3.869 1 91.94 254 TYR B C 1
ATOM 6130 O O . TYR B 1 254 ? 0.076 -2.705 3.092 1 91.94 254 TYR B O 1
ATOM 6138 N N . MET B 1 255 ? -0.732 -3.293 5.09 1 91.81 255 MET B N 1
ATOM 6139 C CA . MET B 1 255 ? -0.93 -1.906 5.5 1 91.81 255 MET B CA 1
ATOM 6140 C C . MET B 1 255 ? 0.312 -1.362 6.199 1 91.81 255 MET B C 1
ATOM 6142 O O . MET B 1 255 ? 0.51 -0.148 6.266 1 91.81 255 MET B O 1
ATOM 6146 N N . ILE B 1 256 ? 1.125 -2.131 6.789 1 89.81 256 ILE B N 1
ATOM 6147 C CA . ILE B 1 256 ? 2.328 -1.709 7.496 1 89.81 256 ILE B CA 1
ATOM 6148 C C . ILE B 1 256 ? 3.562 -2.047 6.664 1 89.81 256 ILE B C 1
ATOM 6150 O O . ILE B 1 256 ? 3.893 -3.223 6.48 1 89.81 256 ILE B O 1
ATOM 6154 N N . PRO B 1 257 ? 4.191 -1.025 6.234 1 82.56 257 PRO B N 1
ATOM 6155 C CA . PRO B 1 257 ? 5.398 -1.286 5.445 1 82.56 257 PRO B CA 1
ATOM 6156 C C . PRO B 1 257 ? 6.438 -2.104 6.211 1 82.56 257 PRO B C 1
ATOM 6158 O O . PRO B 1 257 ? 6.727 -1.812 7.375 1 82.56 257 PRO B O 1
ATOM 6161 N N . GLY B 1 258 ? 6.906 -3.135 5.555 1 81.56 258 GLY B N 1
ATOM 6162 C CA . GLY B 1 258 ? 7.973 -3.936 6.133 1 81.56 258 GLY B CA 1
ATOM 6163 C C . GLY B 1 258 ? 7.465 -5.016 7.07 1 81.56 258 GLY B C 1
ATOM 6164 O O . GLY B 1 258 ? 8.25 -5.816 7.582 1 81.56 258 GLY B O 1
ATOM 6165 N N . HIS B 1 259 ? 6.188 -5.059 7.289 1 88.44 259 HIS B N 1
ATOM 6166 C CA . HIS B 1 259 ? 5.629 -6.066 8.188 1 88.44 259 HIS B CA 1
ATOM 6167 C C . HIS B 1 259 ? 5.824 -7.469 7.621 1 88.44 259 HIS B C 1
ATOM 6169 O O . HIS B 1 259 ? 5.566 -7.711 6.441 1 88.44 259 HIS B O 1
ATOM 6175 N N . GLU B 1 260 ? 6.277 -8.406 8.484 1 88.19 260 GLU B N 1
ATOM 6176 C CA . GLU B 1 260 ? 6.469 -9.797 8.102 1 88.19 260 GLU B CA 1
ATOM 6177 C C . GLU B 1 260 ? 5.266 -10.648 8.5 1 88.19 260 GLU B C 1
ATOM 6179 O O . GLU B 1 260 ? 4.641 -10.406 9.531 1 88.19 260 GLU B O 1
ATOM 6184 N N . PRO B 1 261 ? 5.027 -11.672 7.617 1 91.81 261 PRO B N 1
ATOM 6185 C CA . PRO B 1 261 ? 3.922 -12.57 7.953 1 91.81 261 PRO B CA 1
ATOM 6186 C C . PRO B 1 261 ? 4.074 -13.203 9.336 1 91.81 261 PRO B C 1
ATOM 6188 O O . PRO B 1 261 ? 5.152 -13.688 9.68 1 91.81 261 PRO B O 1
ATOM 6191 N N . GLU B 1 262 ? 2.977 -13.203 10.102 1 93.75 262 GLU B N 1
ATOM 6192 C CA . GLU B 1 262 ? 2.959 -13.812 11.422 1 93.75 262 GLU B CA 1
ATOM 6193 C C . GLU B 1 262 ? 2.373 -15.219 11.383 1 93.75 262 GLU B C 1
ATOM 6195 O O . GLU B 1 262 ? 2.748 -16.078 12.18 1 93.75 262 GLU B O 1
ATOM 6200 N N . CYS B 1 263 ? 1.426 -15.469 10.484 1 94.31 263 CYS B N 1
ATOM 6201 C CA . CYS B 1 263 ? 0.828 -16.797 10.32 1 94.31 263 CYS B CA 1
ATOM 6202 C C . CYS B 1 263 ? 1.707 -17.688 9.445 1 94.31 263 CYS B C 1
ATOM 6204 O O . CYS B 1 263 ? 2.406 -17.188 8.562 1 94.31 263 CYS B O 1
ATOM 6206 N N . LYS B 1 264 ? 1.609 -18.953 9.734 1 91.69 264 LYS B N 1
ATOM 6207 C CA . LYS B 1 264 ? 2.385 -19.922 8.961 1 91.69 264 LYS B CA 1
ATOM 6208 C C . LYS B 1 264 ? 1.949 -19.922 7.496 1 91.69 264 LYS B C 1
ATOM 6210 O O . LYS B 1 264 ? 0.756 -19.828 7.195 1 91.69 264 LYS B O 1
ATOM 6215 N N . THR B 1 265 ? 2.904 -19.953 6.629 1 91.75 265 THR B N 1
ATOM 6216 C CA . THR B 1 265 ? 2.645 -19.984 5.195 1 91.75 265 THR B CA 1
ATOM 6217 C C . THR B 1 265 ? 3.697 -20.812 4.473 1 91.75 265 THR B C 1
ATOM 6219 O O . THR B 1 265 ? 4.781 -21.047 5.008 1 91.75 265 THR B O 1
ATOM 6222 N N . LEU B 1 266 ? 3.354 -21.406 3.342 1 93.06 266 LEU B N 1
ATOM 6223 C CA . LEU B 1 266 ? 4.266 -22.188 2.506 1 93.06 266 LEU B CA 1
ATOM 6224 C C . LEU B 1 266 ? 5.246 -21.266 1.778 1 93.06 266 LEU B C 1
ATOM 6226 O O . LEU B 1 266 ? 4.977 -20.062 1.614 1 93.06 266 LEU B O 1
ATOM 6230 N N . PRO B 1 267 ? 6.395 -21.875 1.433 1 90.69 267 PRO B N 1
ATOM 6231 C CA . PRO B 1 267 ? 7.32 -21.094 0.616 1 90.69 267 PRO B CA 1
ATOM 6232 C C . PRO B 1 267 ? 6.688 -20.594 -0.682 1 90.69 267 PRO B C 1
ATOM 6234 O O . PRO B 1 267 ? 5.797 -21.25 -1.23 1 90.69 267 PRO B O 1
ATOM 6237 N N . ARG B 1 268 ? 7.137 -19.516 -1.119 1 91.75 268 ARG B N 1
ATOM 6238 C CA . ARG B 1 268 ? 6.613 -18.906 -2.34 1 91.75 268 ARG B CA 1
ATOM 6239 C C . ARG B 1 268 ? 6.844 -19.812 -3.545 1 91.75 268 ARG B C 1
ATOM 6241 O O . ARG B 1 268 ? 7.766 -20.641 -3.545 1 91.75 268 ARG B O 1
ATOM 6248 N N . ARG B 1 269 ? 5.996 -19.594 -4.52 1 92.31 269 ARG B N 1
ATOM 6249 C CA . ARG B 1 269 ? 6.082 -20.438 -5.707 1 92.31 269 ARG B CA 1
ATOM 6250 C C . ARG B 1 269 ? 7.18 -19.953 -6.648 1 92.31 269 ARG B C 1
ATOM 6252 O O . ARG B 1 269 ? 7.398 -18.734 -6.777 1 92.31 269 ARG B O 1
ATOM 6259 N N . ILE B 1 270 ? 7.844 -20.938 -7.359 1 90.06 270 ILE B N 1
ATOM 6260 C CA . ILE B 1 270 ? 8.75 -20.703 -8.484 1 90.06 270 ILE B CA 1
ATOM 6261 C C . ILE B 1 270 ? 10.109 -20.25 -7.965 1 90.06 270 ILE B C 1
ATOM 6263 O O . ILE B 1 270 ? 11.141 -20.547 -8.562 1 90.06 270 ILE B O 1
ATOM 6267 N N . VAL B 1 271 ? 10 -19.438 -6.852 1 91.44 271 VAL B N 1
ATOM 6268 C CA . VAL B 1 271 ? 11.266 -18.953 -6.324 1 91.44 271 VAL B CA 1
ATOM 6269 C C . VAL B 1 271 ? 11.25 -18.984 -4.801 1 91.44 271 VAL B C 1
ATOM 6271 O O . VAL B 1 271 ? 10.305 -18.5 -4.172 1 91.44 271 VAL B O 1
ATOM 6274 N N . ASP B 1 272 ? 12.32 -19.641 -4.277 1 90.12 272 ASP B N 1
ATOM 6275 C CA . ASP B 1 272 ? 12.469 -19.672 -2.824 1 90.12 272 ASP B CA 1
ATOM 6276 C C . ASP B 1 272 ? 13 -18.344 -2.301 1 90.12 272 ASP B C 1
ATOM 6278 O O . ASP B 1 272 ? 14.18 -18.219 -1.978 1 90.12 272 ASP B O 1
ATOM 6282 N N . SER B 1 273 ? 12.219 -17.312 -2.199 1 93 273 SER B N 1
ATOM 6283 C CA . SER B 1 273 ? 12.625 -15.953 -1.83 1 93 273 SER B CA 1
ATOM 6284 C C . SER B 1 273 ? 11.688 -15.359 -0.789 1 93 273 SER B C 1
ATOM 6286 O O . SER B 1 273 ? 10.484 -15.633 -0.801 1 93 273 SER B O 1
ATOM 6288 N N . VAL B 1 274 ? 12.234 -14.609 0.126 1 90.56 274 VAL B N 1
ATOM 6289 C CA . VAL B 1 274 ? 11.422 -13.867 1.084 1 90.56 274 VAL B CA 1
ATOM 6290 C C . VAL B 1 274 ? 11.211 -12.438 0.595 1 90.56 274 VAL B C 1
ATOM 6292 O O . VAL B 1 274 ? 10.492 -11.656 1.223 1 90.56 274 VAL B O 1
ATOM 6295 N N . ILE B 1 275 ? 11.789 -12.055 -0.523 1 92 275 ILE B N 1
ATOM 6296 C CA . ILE B 1 275 ? 11.758 -10.68 -1.014 1 92 275 ILE B CA 1
ATOM 6297 C C . ILE B 1 275 ? 10.875 -10.594 -2.256 1 92 275 ILE B C 1
ATOM 6299 O O . ILE B 1 275 ? 10.008 -9.727 -2.354 1 92 275 ILE B O 1
ATOM 6303 N N . ILE B 1 276 ? 11.031 -11.516 -3.188 1 93.19 276 ILE B N 1
ATOM 6304 C CA . ILE B 1 276 ? 10.305 -11.453 -4.453 1 93.19 276 ILE B CA 1
ATOM 6305 C C . ILE B 1 276 ? 9.422 -12.688 -4.602 1 93.19 276 ILE B C 1
ATOM 6307 O O . ILE B 1 276 ? 9.602 -13.68 -3.889 1 93.19 276 ILE B O 1
ATOM 6311 N N . ASN B 1 277 ? 8.453 -12.594 -5.516 1 91.31 277 ASN B N 1
ATOM 6312 C CA . ASN B 1 277 ? 7.539 -13.695 -5.785 1 91.31 277 ASN B CA 1
ATOM 6313 C C . ASN B 1 277 ? 7.438 -13.984 -7.277 1 91.31 277 ASN B C 1
ATOM 6315 O O . ASN B 1 277 ? 8.289 -13.555 -8.062 1 91.31 277 ASN B O 1
ATOM 6319 N N . ARG B 1 278 ? 6.516 -14.812 -7.676 1 90.19 278 ARG B N 1
ATOM 6320 C CA . ARG B 1 278 ? 6.352 -15.289 -9.047 1 90.19 278 ARG B CA 1
ATOM 6321 C C . ARG B 1 278 ? 6.191 -14.125 -10.016 1 90.19 278 ARG B C 1
ATOM 6323 O O . ARG B 1 278 ? 6.73 -14.164 -11.125 1 90.19 278 ARG B O 1
ATOM 6330 N N . LYS B 1 279 ? 5.449 -13.164 -9.602 1 88.06 279 LYS B N 1
ATOM 6331 C CA . LYS B 1 279 ? 5.195 -12.031 -10.492 1 88.06 279 LYS B CA 1
ATOM 6332 C C . LYS B 1 279 ? 6.488 -11.289 -10.812 1 88.06 279 LYS B C 1
ATOM 6334 O O . LYS B 1 279 ? 6.68 -10.828 -11.945 1 88.06 279 LYS B O 1
ATOM 6339 N N . HIS B 1 280 ? 7.285 -11.156 -9.875 1 91.06 280 HIS B N 1
ATOM 6340 C CA . HIS B 1 280 ? 8.578 -10.531 -10.102 1 91.06 280 HIS B CA 1
ATOM 6341 C C . HIS B 1 280 ? 9.406 -11.328 -11.102 1 91.06 280 HIS B C 1
ATOM 6343 O O . HIS B 1 280 ? 9.984 -10.766 -12.039 1 91.06 280 HIS B O 1
ATOM 6349 N N . VAL B 1 281 ? 9.453 -12.609 -10.836 1 91.81 281 VAL B N 1
ATOM 6350 C CA . VAL B 1 281 ? 10.242 -13.5 -11.672 1 91.81 281 VAL B CA 1
ATOM 6351 C C . VAL B 1 281 ? 9.75 -13.422 -13.117 1 91.81 281 VAL B C 1
ATOM 6353 O O . VAL B 1 281 ? 10.539 -13.492 -14.055 1 91.81 281 VAL B O 1
ATOM 6356 N N . GLU B 1 282 ? 8.508 -13.367 -13.234 1 88.81 282 GLU B N 1
ATOM 6357 C CA . GLU B 1 282 ? 7.926 -13.227 -14.57 1 88.81 282 GLU B CA 1
ATOM 6358 C C . GLU B 1 282 ? 8.445 -11.969 -15.266 1 88.81 282 GLU B C 1
ATOM 6360 O O . GLU B 1 282 ? 8.82 -12.016 -16.438 1 88.81 282 GLU B O 1
ATOM 6365 N N . VAL B 1 283 ? 8.484 -10.93 -14.578 1 88.62 283 VAL B N 1
ATOM 6366 C CA . VAL B 1 283 ? 8.961 -9.656 -15.125 1 88.62 283 VAL B CA 1
ATOM 6367 C C . VAL B 1 283 ? 10.453 -9.75 -15.414 1 88.62 283 VAL B C 1
ATOM 6369 O O . VAL B 1 283 ? 10.922 -9.266 -16.453 1 88.62 283 VAL B O 1
ATOM 6372 N N . PHE B 1 284 ? 11.188 -10.344 -14.539 1 90.75 284 PHE B N 1
ATOM 6373 C CA . PHE B 1 284 ? 12.617 -10.508 -14.742 1 90.75 284 PHE B CA 1
ATOM 6374 C C . PHE B 1 284 ? 12.898 -11.32 -16 1 90.75 284 PHE B C 1
ATOM 6376 O O . PHE B 1 284 ? 13.797 -10.984 -16.781 1 90.75 284 PHE B O 1
ATOM 6383 N N . ALA B 1 285 ? 12.188 -12.375 -16.141 1 90.06 285 ALA B N 1
ATOM 6384 C CA . ALA B 1 285 ? 12.352 -13.195 -17.344 1 90.06 285 ALA B CA 1
ATOM 6385 C C . ALA B 1 285 ? 12.133 -12.375 -18.609 1 90.06 285 ALA B C 1
ATOM 6387 O O . ALA B 1 285 ? 12.883 -12.5 -19.578 1 90.06 285 ALA B O 1
ATOM 6388 N N . ASP B 1 286 ? 11.156 -11.562 -18.562 1 86.38 286 ASP B N 1
ATOM 6389 C CA . ASP B 1 286 ? 10.867 -10.688 -19.703 1 86.38 286 ASP B CA 1
ATOM 6390 C C . ASP B 1 286 ? 12.023 -9.727 -19.969 1 86.38 286 ASP B C 1
ATOM 6392 O O . ASP B 1 286 ? 12.375 -9.461 -21.109 1 86.38 286 ASP B O 1
ATOM 6396 N N . TRP B 1 287 ? 12.508 -9.227 -18.891 1 84.75 287 TRP B N 1
ATOM 6397 C CA . TRP B 1 287 ? 13.617 -8.289 -19 1 84.75 287 TRP B CA 1
ATOM 6398 C C . TRP B 1 287 ? 14.852 -8.977 -19.578 1 84.75 287 TRP B C 1
ATOM 6400 O O . TRP B 1 287 ? 15.578 -8.383 -20.391 1 84.75 287 TRP B O 1
ATOM 6410 N N . ILE B 1 288 ? 15.062 -10.125 -19.156 1 87.56 288 ILE B N 1
ATOM 6411 C CA . ILE B 1 288 ? 16.203 -10.898 -19.641 1 87.56 288 ILE B CA 1
ATOM 6412 C C . ILE B 1 288 ? 16.047 -11.172 -21.125 1 87.56 288 ILE B C 1
ATOM 6414 O O . ILE B 1 288 ? 17.016 -11.086 -21.891 1 87.56 288 ILE B O 1
ATOM 6418 N N . ASP B 1 289 ? 14.891 -11.43 -21.562 1 86.06 289 ASP B N 1
ATOM 6419 C CA . ASP B 1 289 ? 14.617 -11.719 -22.969 1 86.06 289 ASP B CA 1
ATOM 6420 C C . ASP B 1 289 ? 14.43 -10.43 -23.766 1 86.06 289 ASP B C 1
ATOM 6422 O O . ASP B 1 289 ? 14.172 -10.469 -24.969 1 86.06 289 ASP B O 1
ATOM 6426 N N . LYS B 1 290 ? 14.555 -9.25 -23.141 1 78.94 290 LYS B N 1
ATOM 6427 C CA . LYS B 1 290 ? 14.383 -7.934 -23.734 1 78.94 290 LYS B CA 1
ATOM 6428 C C . LYS B 1 290 ? 13.031 -7.824 -24.438 1 78.94 290 LYS B C 1
ATOM 6430 O O . LYS B 1 290 ? 12.945 -7.336 -25.562 1 78.94 290 LYS B O 1
ATOM 6435 N N . LYS B 1 291 ? 12.195 -8.602 -23.906 1 70.75 291 LYS B N 1
ATOM 6436 C CA . LYS B 1 291 ? 10.828 -8.469 -24.391 1 70.75 291 LYS B CA 1
ATOM 6437 C C . LYS B 1 291 ? 10.188 -7.176 -23.875 1 70.75 291 LYS B C 1
ATOM 6439 O O . LYS B 1 291 ? 10.445 -6.754 -22.75 1 70.75 291 LYS B O 1
ATOM 6444 N N . ASN B 1 292 ? 9.953 -6.227 -24.656 1 54.31 292 ASN B N 1
ATOM 6445 C CA . ASN B 1 292 ? 9.289 -4.98 -24.281 1 54.31 292 ASN B CA 1
ATOM 6446 C C . ASN B 1 292 ? 7.965 -5.238 -23.578 1 54.31 292 ASN B C 1
ATOM 6448 O O . ASN B 1 292 ? 7.039 -5.801 -24.172 1 54.31 292 ASN B O 1
ATOM 6452 N N . SER B 1 293 ? 8.07 -5.602 -22.469 1 45.56 293 SER B N 1
ATOM 6453 C CA . SER B 1 293 ? 7.02 -6.113 -21.578 1 45.56 293 SER B CA 1
ATOM 6454 C C . SER B 1 293 ? 5.742 -5.289 -21.703 1 45.56 293 SER B C 1
ATOM 6456 O O . SER B 1 293 ? 4.762 -5.551 -21.016 1 45.56 293 SER B O 1
ATOM 6458 N N . TRP B 1 294 ? 5.793 -4.004 -22.234 1 39.91 294 TRP B N 1
ATOM 6459 C CA . TRP B 1 294 ? 4.484 -3.404 -22 1 39.91 294 TRP B CA 1
ATOM 6460 C C . TRP B 1 294 ? 3.404 -4.129 -22.797 1 39.91 294 TRP B C 1
ATOM 6462 O O . TRP B 1 294 ? 2.215 -3.828 -22.656 1 39.91 294 TRP B O 1
ATOM 6472 N N . ASN B 1 295 ? 3.834 -4.719 -23.828 1 35.72 295 ASN B N 1
ATOM 6473 C CA . ASN B 1 295 ? 2.809 -5.43 -24.594 1 35.72 295 ASN B CA 1
ATOM 6474 C C . ASN B 1 295 ? 2.367 -6.703 -23.875 1 35.72 295 ASN B C 1
ATOM 6476 O O . ASN B 1 295 ? 2.973 -7.762 -24.062 1 35.72 295 ASN B O 1
ATOM 6480 N N . VAL B 1 296 ? 1.763 -6.605 -22.906 1 39.97 296 VAL B N 1
ATOM 6481 C CA . VAL B 1 296 ? 1.118 -7.562 -22.016 1 39.97 296 VAL B CA 1
ATOM 6482 C C . VAL B 1 296 ? 0.358 -8.602 -22.828 1 39.97 296 VAL B C 1
ATOM 6484 O O . VAL B 1 296 ? -0.099 -9.609 -22.297 1 39.97 296 VAL B O 1
ATOM 6487 N N . GLU B 1 297 ? 0.051 -8.273 -24.031 1 38.75 297 GLU B N 1
ATOM 6488 C CA . GLU B 1 297 ? -0.92 -9.148 -24.688 1 38.75 297 GLU B CA 1
ATOM 6489 C C . GLU B 1 297 ? -0.358 -10.555 -24.875 1 38.75 297 GLU B C 1
ATOM 6491 O O . GLU B 1 297 ? -1.087 -11.539 -24.766 1 38.75 297 GLU B O 1
ATOM 6496 N N . ASN B 1 298 ? 0.807 -10.641 -25.594 1 38.62 298 ASN B N 1
ATOM 6497 C CA . ASN B 1 298 ? 1.166 -11.961 -26.109 1 38.62 298 ASN B CA 1
ATOM 6498 C C . ASN B 1 298 ? 2.039 -12.727 -25.109 1 38.62 298 ASN B C 1
ATOM 6500 O O . ASN B 1 298 ? 2.77 -13.641 -25.5 1 38.62 298 ASN B O 1
ATOM 6504 N N . ASN B 1 299 ? 2.365 -12.211 -24.031 1 44 299 ASN B N 1
ATOM 6505 C CA . ASN B 1 299 ? 3.275 -12.984 -23.203 1 44 299 ASN B CA 1
ATOM 6506 C C . ASN B 1 299 ? 2.574 -14.18 -22.562 1 44 299 ASN B C 1
ATOM 6508 O O . ASN B 1 299 ? 1.627 -14.016 -21.797 1 44 299 ASN B O 1
ATOM 6512 N N . ASN B 1 300 ? 2.527 -15.266 -23.172 1 47.72 300 ASN B N 1
ATOM 6513 C CA . ASN B 1 300 ? 1.973 -16.547 -22.719 1 47.72 300 ASN B CA 1
ATOM 6514 C C . ASN B 1 300 ? 2.373 -16.859 -21.281 1 47.72 300 ASN B C 1
ATOM 6516 O O . ASN B 1 300 ? 2.201 -17.984 -20.828 1 47.72 300 ASN B O 1
ATOM 6520 N N . GLY B 1 301 ? 2.842 -15.828 -20.516 1 60.22 301 GLY B N 1
ATOM 6521 C CA . GLY B 1 301 ? 3.064 -16.047 -19.094 1 60.22 301 GLY B CA 1
ATOM 6522 C C . GLY B 1 301 ? 4.102 -17.125 -18.812 1 60.22 301 GLY B C 1
ATOM 6523 O O . GLY B 1 301 ? 4.223 -17.594 -17.688 1 60.22 301 GLY B O 1
ATOM 6524 N N . THR B 1 302 ? 4.77 -17.656 -19.797 1 66.19 302 THR B N 1
ATOM 6525 C CA . THR B 1 302 ? 5.688 -18.766 -19.594 1 66.19 302 THR B CA 1
ATOM 6526 C C . THR B 1 302 ? 7.043 -18.266 -19.109 1 66.19 302 THR B C 1
ATOM 6528 O O . THR B 1 302 ? 7.617 -17.344 -19.688 1 66.19 302 THR B O 1
ATOM 6531 N N . ILE B 1 303 ? 7.504 -18.703 -18.016 1 82.44 303 ILE B N 1
ATOM 6532 C CA . ILE B 1 303 ? 8.82 -18.438 -17.438 1 82.44 303 ILE B CA 1
ATOM 6533 C C . ILE B 1 303 ? 9.805 -19.5 -17.906 1 82.44 303 ILE B C 1
ATOM 6535 O O . ILE B 1 303 ? 9.797 -20.641 -17.406 1 82.44 303 ILE B O 1
ATOM 6539 N N . ASN B 1 304 ? 10.625 -19.188 -18.828 1 83.44 304 ASN B N 1
ATOM 6540 C CA . ASN B 1 304 ? 11.555 -20.125 -19.453 1 83.44 304 ASN B CA 1
ATOM 6541 C C . ASN B 1 304 ? 12.844 -20.25 -18.641 1 83.44 304 ASN B C 1
ATOM 6543 O O . ASN B 1 304 ? 13.836 -20.797 -19.141 1 83.44 304 ASN B O 1
ATOM 6547 N N . TYR B 1 305 ? 12.875 -19.719 -17.5 1 90.31 305 TYR B N 1
ATOM 6548 C CA . TYR B 1 305 ? 14.062 -19.766 -16.656 1 90.31 305 TYR B CA 1
ATOM 6549 C C . TYR B 1 305 ? 13.75 -20.375 -15.297 1 90.31 305 TYR B C 1
ATOM 6551 O O . TYR B 1 305 ? 12.617 -20.281 -14.812 1 90.31 305 TYR B O 1
ATOM 6559 N N . LYS B 1 306 ? 14.766 -21.062 -14.797 1 91.12 306 LYS B N 1
ATOM 6560 C CA . LYS B 1 306 ? 14.719 -21.5 -13.398 1 91.12 306 LYS B CA 1
ATOM 6561 C C . LYS B 1 306 ? 15.469 -20.516 -12.5 1 91.12 306 LYS B C 1
ATOM 6563 O O . LYS B 1 306 ? 16.562 -20.062 -12.844 1 91.12 306 LYS B O 1
ATOM 6568 N N . PHE B 1 307 ? 14.867 -20.188 -11.391 1 93.56 307 PHE B N 1
ATOM 6569 C CA . PHE B 1 307 ? 15.461 -19.281 -10.414 1 93.56 307 PHE B CA 1
ATOM 6570 C C . PHE B 1 307 ? 15.82 -20.031 -9.133 1 93.56 307 PHE B C 1
ATOM 6572 O O . PHE B 1 307 ? 14.938 -20.422 -8.367 1 93.56 307 PHE B O 1
ATOM 6579 N N . ASN B 1 308 ? 17.141 -20.188 -8.914 1 93.88 308 ASN B N 1
ATOM 6580 C CA . ASN B 1 308 ? 17.625 -20.938 -7.762 1 93.88 308 ASN B CA 1
ATOM 6581 C C . ASN B 1 308 ? 18.266 -20.031 -6.723 1 93.88 308 ASN B C 1
ATOM 6583 O O . ASN B 1 308 ? 19.281 -19.391 -7 1 93.88 308 ASN B O 1
ATOM 6587 N N . LEU B 1 309 ? 17.703 -20.047 -5.539 1 94.88 309 LEU B N 1
ATOM 6588 C CA . LEU B 1 309 ? 18.281 -19.219 -4.484 1 94.88 309 LEU B CA 1
ATOM 6589 C C . LEU B 1 309 ? 19.641 -19.75 -4.062 1 94.88 309 LEU B C 1
ATOM 6591 O O . LEU B 1 309 ? 19.75 -20.906 -3.633 1 94.88 309 LEU B O 1
ATOM 6595 N N . LEU B 1 310 ? 20.672 -18.922 -4.18 1 92.5 310 LEU B N 1
ATOM 6596 C CA . LEU B 1 310 ? 22.031 -19.328 -3.807 1 92.5 310 LEU B CA 1
ATOM 6597 C C . LEU B 1 310 ? 22.359 -18.828 -2.402 1 92.5 310 LEU B C 1
ATOM 6599 O O . LEU B 1 310 ? 22.984 -19.562 -1.623 1 92.5 310 LEU B O 1
ATOM 6603 N N . TYR B 1 311 ? 21.953 -17.625 -2.205 1 91 311 TYR B N 1
ATOM 6604 C CA . TYR B 1 311 ? 22.406 -16.969 -0.983 1 91 311 TYR B CA 1
ATOM 6605 C C . TYR B 1 311 ? 21.344 -16.016 -0.454 1 91 311 TYR B C 1
ATOM 6607 O O . TYR B 1 311 ? 20.672 -15.328 -1.229 1 91 311 TYR B O 1
ATOM 6615 N N . ARG B 1 312 ? 21.141 -15.992 0.855 1 92.19 312 ARG B N 1
ATOM 6616 C CA . ARG B 1 312 ? 20.297 -15.047 1.587 1 92.19 312 ARG B CA 1
ATOM 6617 C C . ARG B 1 312 ? 21.031 -14.484 2.797 1 92.19 312 ARG B C 1
ATOM 6619 O O . ARG B 1 312 ? 21.516 -15.242 3.648 1 92.19 312 ARG B O 1
ATOM 6626 N N . GLY B 1 313 ? 21.062 -13.242 2.912 1 85.56 313 GLY B N 1
ATOM 6627 C CA . GLY B 1 313 ? 21.797 -12.609 3.998 1 85.56 313 GLY B CA 1
ATOM 6628 C C . GLY B 1 313 ? 21.375 -13.094 5.371 1 85.56 313 GLY B C 1
ATOM 6629 O O . GLY B 1 313 ? 22.203 -13.5 6.18 1 85.56 313 GLY B O 1
ATOM 6630 N N . SER B 1 314 ? 20.156 -13.133 5.656 1 86.75 314 SER B N 1
ATOM 6631 C CA . SER B 1 314 ? 19.625 -13.5 6.965 1 86.75 314 SER B CA 1
ATOM 6632 C C . SER B 1 314 ? 19.844 -14.977 7.258 1 86.75 314 SER B C 1
ATOM 6634 O O . SER B 1 314 ? 19.906 -15.383 8.422 1 86.75 314 SER B O 1
ATOM 6636 N N . ARG B 1 315 ? 19.891 -15.75 6.27 1 89.12 315 ARG B N 1
ATOM 6637 C CA . ARG B 1 315 ? 20.016 -17.203 6.422 1 89.12 315 ARG B CA 1
ATOM 6638 C C . ARG B 1 315 ? 21.484 -17.609 6.43 1 89.12 315 ARG B C 1
ATOM 6640 O O . ARG B 1 315 ? 21.891 -18.453 7.238 1 89.12 315 ARG B O 1
ATOM 6647 N N . ASP B 1 316 ? 22.312 -17.047 5.559 1 88 316 ASP B N 1
ATOM 6648 C CA . ASP B 1 316 ? 23.656 -17.562 5.289 1 88 316 ASP B CA 1
ATOM 6649 C C . ASP B 1 316 ? 24.734 -16.688 5.91 1 88 316 ASP B C 1
ATOM 6651 O O . ASP B 1 316 ? 25.906 -17.031 5.906 1 88 316 ASP B O 1
ATOM 6655 N N . GLY B 1 317 ? 24.328 -15.633 6.422 1 79.44 317 GLY B N 1
ATOM 6656 C CA . GLY B 1 317 ? 25.297 -14.727 7.031 1 79.44 317 GLY B CA 1
ATOM 6657 C C . GLY B 1 317 ? 25.656 -13.555 6.145 1 79.44 317 GLY B C 1
ATOM 6658 O O . GLY B 1 317 ? 25.172 -13.445 5.016 1 79.44 317 GLY B O 1
ATOM 6659 N N . ASN B 1 318 ? 26.516 -12.594 6.695 1 72.19 318 ASN B N 1
ATOM 6660 C CA . ASN B 1 318 ? 26.766 -11.344 5.988 1 72.19 318 ASN B CA 1
ATOM 6661 C C . ASN B 1 318 ? 28.234 -11.164 5.66 1 72.19 318 ASN B C 1
ATOM 6663 O O . ASN B 1 318 ? 28.703 -10.039 5.449 1 72.19 318 ASN B O 1
ATOM 6667 N N . THR B 1 319 ? 29.016 -12.305 5.457 1 72.44 319 THR B N 1
ATOM 6668 C CA . THR B 1 319 ? 30.422 -12.172 5.137 1 72.44 319 THR B CA 1
ATOM 6669 C C . THR B 1 319 ? 30.672 -12.43 3.652 1 72.44 319 THR B C 1
ATOM 6671 O O . THR B 1 319 ? 29.969 -13.234 3.033 1 72.44 319 THR B O 1
ATOM 6674 N N . ILE B 1 320 ? 31.719 -11.844 3.137 1 70.62 320 ILE B N 1
ATOM 6675 C CA . ILE B 1 320 ? 32.094 -11.969 1.728 1 70.62 320 ILE B CA 1
ATOM 6676 C C . ILE B 1 320 ? 32.531 -13.398 1.438 1 70.62 320 ILE B C 1
ATOM 6678 O O . ILE B 1 320 ? 32.281 -13.938 0.358 1 70.62 320 ILE B O 1
ATOM 6682 N N . ALA B 1 321 ? 33.188 -13.883 2.387 1 73.75 321 ALA B N 1
ATOM 6683 C CA . ALA B 1 321 ? 33.688 -15.25 2.217 1 73.75 321 ALA B CA 1
ATOM 6684 C C . ALA B 1 321 ? 32.531 -16.219 1.991 1 73.75 321 ALA B C 1
ATOM 6686 O O . ALA B 1 321 ? 32.594 -17.109 1.136 1 73.75 321 ALA B O 1
ATOM 6687 N N . GLU B 1 322 ? 31.516 -16.094 2.732 1 81 322 GLU B N 1
ATOM 6688 C CA . GLU B 1 322 ? 30.344 -16.969 2.598 1 81 322 GLU B CA 1
ATOM 6689 C C . GLU B 1 322 ? 29.641 -16.75 1.264 1 81 322 GLU B C 1
ATOM 6691 O O . GLU B 1 322 ? 29.172 -17.703 0.643 1 81 322 GLU B O 1
ATOM 6696 N N . VAL B 1 323 ? 29.531 -15.547 0.86 1 81.06 323 VAL B N 1
ATOM 6697 C CA . VAL B 1 323 ? 28.922 -15.227 -0.418 1 81.06 323 VAL B CA 1
ATOM 6698 C C . VAL B 1 323 ? 29.703 -15.875 -1.556 1 81.06 323 VAL B C 1
ATOM 6700 O O . VAL B 1 323 ? 29.109 -16.484 -2.447 1 81.06 323 VAL B O 1
ATOM 6703 N N . ARG B 1 324 ? 31 -15.758 -1.499 1 78.19 324 ARG B N 1
ATOM 6704 C CA . ARG B 1 324 ? 31.844 -16.312 -2.551 1 78.19 324 ARG B CA 1
ATOM 6705 C C . ARG B 1 324 ? 31.734 -17.828 -2.598 1 78.19 324 ARG B C 1
ATOM 6707 O O . ARG B 1 324 ? 31.688 -18.422 -3.678 1 78.19 324 ARG B O 1
ATOM 6714 N N . LYS B 1 325 ? 31.703 -18.359 -1.514 1 83.94 325 LYS B N 1
ATOM 6715 C CA . LYS B 1 325 ? 31.625 -19.812 -1.427 1 83.94 325 LYS B CA 1
ATOM 6716 C C . LYS B 1 325 ? 30.359 -20.328 -2.1 1 83.94 325 LYS B C 1
ATOM 6718 O O . LYS B 1 325 ? 30.406 -21.344 -2.791 1 83.94 325 LYS B O 1
ATOM 6723 N N . LYS B 1 326 ? 29.328 -19.641 -2.01 1 88.38 326 LYS B N 1
ATOM 6724 C CA . LYS B 1 326 ? 28.031 -20.141 -2.475 1 88.38 326 LYS B CA 1
ATOM 6725 C C . LYS B 1 326 ? 27.719 -19.609 -3.871 1 88.38 326 LYS B C 1
ATOM 6727 O O . LYS B 1 326 ? 26.938 -20.219 -4.605 1 88.38 326 LYS B O 1
ATOM 6732 N N . CYS B 1 327 ? 28.297 -18.531 -4.281 1 86.75 327 CYS B N 1
ATOM 6733 C CA . CYS B 1 327 ? 27.812 -17.875 -5.488 1 86.75 327 CYS B CA 1
ATOM 6734 C C . CYS B 1 327 ? 28.875 -17.922 -6.59 1 86.75 327 CYS B C 1
ATOM 6736 O O . CYS B 1 327 ? 28.562 -17.656 -7.754 1 86.75 327 CYS B O 1
ATOM 6738 N N . ASN B 1 328 ? 30.078 -18.234 -6.297 1 82.75 328 ASN B N 1
ATOM 6739 C CA . ASN B 1 328 ? 31.125 -18.297 -7.32 1 82.75 328 ASN B CA 1
ATOM 6740 C C . ASN B 1 328 ? 30.859 -19.422 -8.328 1 82.75 328 ASN B C 1
ATOM 6742 O O . ASN B 1 328 ? 30.438 -20.516 -7.949 1 82.75 328 ASN B O 1
ATOM 6746 N N . ASN B 1 329 ? 31.062 -19.125 -9.602 1 84.06 329 ASN B N 1
ATOM 6747 C CA . ASN B 1 329 ? 30.984 -20.062 -10.703 1 84.06 329 ASN B CA 1
ATOM 6748 C C . ASN B 1 329 ? 29.594 -20.672 -10.836 1 84.06 329 ASN B C 1
ATOM 6750 O O . ASN B 1 329 ? 29.438 -21.891 -11 1 84.06 329 ASN B O 1
ATOM 6754 N N . LYS B 1 330 ? 28.641 -19.891 -10.633 1 88.88 330 LYS B N 1
ATOM 6755 C CA . LYS B 1 330 ? 27.266 -20.344 -10.727 1 88.88 330 LYS B CA 1
ATOM 6756 C C . LYS B 1 330 ? 26.578 -19.781 -11.961 1 88.88 330 LYS B C 1
ATOM 6758 O O . LYS B 1 330 ? 25.375 -20.016 -12.18 1 88.88 330 LYS B O 1
ATOM 6763 N N . GLY B 1 331 ? 27.266 -19.047 -12.805 1 88.38 331 GLY B N 1
ATOM 6764 C CA . GLY B 1 331 ? 26.688 -18.5 -14.023 1 88.38 331 GLY B CA 1
ATOM 6765 C C . GLY B 1 331 ? 25.906 -17.219 -13.789 1 88.38 331 GLY B C 1
ATOM 6766 O O . GLY B 1 331 ? 26.328 -16.359 -13.008 1 88.38 331 GLY B O 1
ATOM 6767 N N . ALA B 1 332 ? 24.781 -17.047 -14.516 1 89.31 332 ALA B N 1
ATOM 6768 C CA . ALA B 1 332 ? 23.969 -15.828 -14.445 1 89.31 332 ALA B CA 1
ATOM 6769 C C . ALA B 1 332 ? 23.281 -15.711 -13.094 1 89.31 332 ALA B C 1
ATOM 6771 O O . ALA B 1 332 ? 22.781 -16.703 -12.547 1 89.31 332 ALA B O 1
ATOM 6772 N N . THR B 1 333 ? 23.266 -14.438 -12.57 1 90.25 333 THR B N 1
ATOM 6773 C CA . THR B 1 333 ? 22.656 -14.219 -11.258 1 90.25 333 THR B CA 1
ATOM 6774 C C . THR B 1 333 ? 21.875 -12.914 -11.234 1 90.25 333 THR B C 1
ATOM 6776 O O . THR B 1 333 ? 22.172 -11.992 -12.008 1 90.25 333 THR B O 1
ATOM 6779 N N . ILE B 1 334 ? 20.859 -12.891 -10.438 1 91.19 334 ILE B N 1
ATOM 6780 C CA . ILE B 1 334 ? 20.125 -11.672 -10.109 1 91.19 334 ILE B CA 1
ATOM 6781 C C . ILE B 1 334 ? 20.219 -11.398 -8.609 1 91.19 334 ILE B C 1
ATOM 6783 O O . ILE B 1 334 ? 20.047 -12.305 -7.797 1 91.19 334 ILE B O 1
ATOM 6787 N N . ILE B 1 335 ? 20.578 -10.18 -8.273 1 87.56 335 ILE B N 1
ATOM 6788 C CA . ILE B 1 335 ? 20.625 -9.75 -6.879 1 87.56 335 ILE B CA 1
ATOM 6789 C C . ILE B 1 335 ? 19.406 -8.906 -6.551 1 87.56 335 ILE B C 1
ATOM 6791 O O . ILE B 1 335 ? 19.047 -8.008 -7.312 1 87.56 335 ILE B O 1
ATOM 6795 N N . VAL B 1 336 ? 18.766 -9.25 -5.449 1 89.94 336 VAL B N 1
ATOM 6796 C CA . VAL B 1 336 ? 17.609 -8.477 -4.984 1 89.94 336 VAL B CA 1
ATOM 6797 C C . VAL B 1 336 ? 17.844 -8.008 -3.555 1 89.94 336 VAL B C 1
ATOM 6799 O O . VAL B 1 336 ? 18.234 -8.797 -2.689 1 89.94 336 VAL B O 1
ATOM 6802 N N . ILE B 1 337 ? 17.609 -6.691 -3.293 1 84.94 337 ILE B N 1
ATOM 6803 C CA . ILE B 1 337 ? 17.828 -6.074 -1.987 1 84.94 337 ILE B CA 1
ATOM 6804 C C . ILE B 1 337 ? 16.547 -5.387 -1.529 1 84.94 337 ILE B C 1
ATOM 6806 O O . ILE B 1 337 ? 16.016 -4.523 -2.232 1 84.94 337 ILE B O 1
ATOM 6810 N N . LYS B 1 338 ? 16.062 -5.785 -0.418 1 87.44 338 LYS B N 1
ATOM 6811 C CA . LYS B 1 338 ? 14.914 -5.09 0.173 1 87.44 338 LYS B CA 1
ATOM 6812 C C . LYS B 1 338 ? 15.375 -3.967 1.097 1 87.44 338 LYS B C 1
ATOM 6814 O O . LYS B 1 338 ? 16.094 -4.211 2.074 1 87.44 338 LYS B O 1
ATOM 6819 N N . ILE B 1 339 ? 14.945 -2.775 0.836 1 79.19 339 ILE B N 1
ATOM 6820 C CA . ILE B 1 339 ? 15.344 -1.606 1.612 1 79.19 339 ILE B CA 1
ATOM 6821 C C . ILE B 1 339 ? 14.68 -1.649 2.988 1 79.19 339 ILE B C 1
ATOM 6823 O O . ILE B 1 339 ? 13.516 -2.033 3.111 1 79.19 339 ILE B O 1
ATOM 6827 N N . LYS B 1 340 ? 15.375 -1.19 3.979 1 78.31 340 LYS B N 1
ATOM 6828 C CA . LYS B 1 340 ? 14.961 -1.304 5.371 1 78.31 340 LYS B CA 1
ATOM 6829 C C . LYS B 1 340 ? 13.641 -0.58 5.613 1 78.31 340 LYS B C 1
ATOM 6831 O O . LYS B 1 340 ? 13.461 0.558 5.172 1 78.31 340 LYS B O 1
ATOM 6836 N N . ASP B 1 341 ? 12.789 -1.341 6.312 1 75.94 341 ASP B N 1
ATOM 6837 C CA . ASP B 1 341 ? 11.523 -0.816 6.805 1 75.94 341 ASP B CA 1
ATOM 6838 C C . ASP B 1 341 ? 10.711 -0.195 5.672 1 75.94 341 ASP B C 1
ATOM 6840 O O . ASP B 1 341 ? 10.039 0.824 5.867 1 75.94 341 ASP B O 1
ATOM 6844 N N . SER B 1 342 ? 10.914 -0.747 4.441 1 77.81 342 SER B N 1
ATOM 6845 C CA . SER B 1 342 ? 10.188 -0.261 3.275 1 77.81 342 SER B CA 1
ATOM 6846 C C . SER B 1 342 ? 9.797 -1.409 2.352 1 77.81 342 SER B C 1
ATOM 6848 O O . SER B 1 342 ? 10.18 -2.559 2.584 1 77.81 342 SER B O 1
ATOM 6850 N N . GLU B 1 343 ? 8.938 -1.075 1.402 1 83.31 343 GLU B N 1
ATOM 6851 C CA . GLU B 1 343 ? 8.578 -2.068 0.396 1 83.31 343 GLU B CA 1
ATOM 6852 C C . GLU B 1 343 ? 9.398 -1.892 -0.875 1 83.31 343 GLU B C 1
ATOM 6854 O O . GLU B 1 343 ? 9.172 -2.578 -1.873 1 83.31 343 GLU B O 1
ATOM 6859 N N . GLN B 1 344 ? 10.344 -1.137 -0.772 1 80.38 344 GLN B N 1
ATOM 6860 C CA . GLN B 1 344 ? 11.18 -0.895 -1.942 1 80.38 344 GLN B CA 1
ATOM 6861 C C . GLN B 1 344 ? 12.211 -2.008 -2.121 1 80.38 344 GLN B C 1
ATOM 6863 O O . GLN B 1 344 ? 12.789 -2.486 -1.145 1 80.38 344 GLN B O 1
ATOM 6868 N N . VAL B 1 345 ? 12.336 -2.406 -3.363 1 86.38 345 VAL B N 1
ATOM 6869 C CA . VAL B 1 345 ? 13.328 -3.414 -3.715 1 86.38 345 VAL B CA 1
ATOM 6870 C C . VAL B 1 345 ? 14.234 -2.885 -4.824 1 86.38 345 VAL B C 1
ATOM 6872 O O . VAL B 1 345 ? 13.758 -2.266 -5.781 1 86.38 345 VAL B O 1
ATOM 6875 N N . VAL B 1 346 ? 15.555 -3.094 -4.633 1 79.69 346 VAL B N 1
ATOM 6876 C CA . VAL B 1 346 ? 16.516 -2.727 -5.664 1 79.69 346 VAL B CA 1
ATOM 6877 C C . VAL B 1 346 ? 17.391 -3.934 -6.016 1 79.69 346 VAL B C 1
ATOM 6879 O O . VAL B 1 346 ? 17.453 -4.898 -5.246 1 79.69 346 VAL B O 1
ATOM 6882 N N . GLY B 1 347 ? 17.859 -3.885 -7.262 1 81.12 347 GLY B N 1
ATOM 6883 C CA . GLY B 1 347 ? 18.688 -5.016 -7.637 1 81.12 347 GLY B CA 1
ATOM 6884 C C . GLY B 1 347 ? 19.25 -4.902 -9.039 1 81.12 347 GLY B C 1
ATOM 6885 O O . GLY B 1 347 ? 19.25 -3.818 -9.625 1 81.12 347 GLY B O 1
ATOM 6886 N N . GLY B 1 348 ? 19.828 -6.07 -9.445 1 82.31 348 GLY B N 1
ATOM 6887 C CA . GLY B 1 348 ? 20.453 -6.141 -10.758 1 82.31 348 GLY B CA 1
ATOM 6888 C C . GLY B 1 348 ? 20.672 -7.559 -11.242 1 82.31 348 GLY B C 1
ATOM 6889 O O . GLY B 1 348 ? 20.672 -8.5 -10.445 1 82.31 348 GLY B O 1
ATOM 6890 N N . TYR B 1 349 ? 20.797 -7.699 -12.562 1 86.56 349 TYR B N 1
ATOM 6891 C CA . TYR B 1 349 ? 21.016 -8.977 -13.234 1 86.56 349 TYR B CA 1
ATOM 6892 C C . TYR B 1 349 ? 22.344 -8.961 -14 1 86.56 349 TYR B C 1
ATOM 6894 O O . TYR B 1 349 ? 22.688 -7.957 -14.633 1 86.56 349 TYR B O 1
ATOM 6902 N N . SER B 1 350 ? 23.047 -10.086 -13.883 1 81.75 350 SER B N 1
ATOM 6903 C CA . SER B 1 350 ? 24.25 -10.297 -14.688 1 81.75 350 SER B CA 1
ATOM 6904 C C . SER B 1 350 ? 24.266 -11.688 -15.312 1 81.75 350 SER B C 1
ATOM 6906 O O . SER B 1 350 ? 24.141 -12.695 -14.617 1 81.75 350 SER B O 1
ATOM 6908 N N . PRO B 1 351 ? 24.438 -11.742 -16.641 1 85.12 351 PRO B N 1
ATOM 6909 C CA . PRO B 1 351 ? 24.531 -13.055 -17.297 1 85.12 351 PRO B CA 1
ATOM 6910 C C . PRO B 1 351 ? 25.891 -13.711 -17.078 1 85.12 351 PRO B C 1
ATOM 6912 O O . PRO B 1 351 ? 26.062 -14.898 -17.344 1 85.12 351 PRO B O 1
ATOM 6915 N N . ILE B 1 352 ? 26.844 -12.867 -16.594 1 80.94 352 ILE B N 1
ATOM 6916 C CA . ILE B 1 352 ? 28.203 -13.383 -16.375 1 80.94 352 ILE B CA 1
ATOM 6917 C C . ILE B 1 352 ? 28.375 -13.781 -14.906 1 80.94 352 ILE B C 1
ATOM 6919 O O . ILE B 1 352 ? 28.062 -13 -14.008 1 80.94 352 ILE B O 1
ATOM 6923 N N . GLY B 1 353 ? 28.844 -15.016 -14.719 1 79.38 353 GLY B N 1
ATOM 6924 C CA . GLY B 1 353 ? 29.031 -15.523 -13.375 1 79.38 353 GLY B CA 1
ATOM 6925 C C . GLY B 1 353 ? 30.219 -14.898 -12.656 1 79.38 353 GLY B C 1
ATOM 6926 O O . GLY B 1 353 ? 31.141 -14.375 -13.297 1 79.38 353 GLY B O 1
ATOM 6927 N N . TRP B 1 354 ? 30.141 -15.016 -11.312 1 74.62 354 TRP B N 1
ATOM 6928 C CA . TRP B 1 354 ? 31.234 -14.562 -10.469 1 74.62 354 TRP B CA 1
ATOM 6929 C C . TRP B 1 354 ? 32.344 -15.602 -10.43 1 74.62 354 TRP B C 1
ATOM 6931 O O . TRP B 1 354 ? 32.094 -16.797 -10.531 1 74.62 354 TRP B O 1
ATOM 6941 N N . ASP B 1 355 ? 33.562 -15.055 -10.523 1 73.25 355 ASP B N 1
ATOM 6942 C CA . ASP B 1 355 ? 34.688 -15.961 -10.359 1 73.25 355 ASP B CA 1
ATOM 6943 C C . ASP B 1 355 ? 35.781 -15.328 -9.484 1 73.25 355 ASP B C 1
ATOM 6945 O O . ASP B 1 355 ? 35.594 -14.234 -8.953 1 73.25 355 ASP B O 1
ATOM 6949 N N . SER B 1 356 ? 36.781 -16.047 -9.141 1 67.62 356 SER B N 1
ATOM 6950 C CA . SER B 1 356 ? 37.844 -15.602 -8.25 1 67.62 356 SER B CA 1
ATOM 6951 C C . SER B 1 356 ? 38.812 -14.664 -8.961 1 67.62 356 SER B C 1
ATOM 6953 O O . SER B 1 356 ? 39.75 -14.164 -8.352 1 67.62 356 SER B O 1
ATOM 6955 N N . SER B 1 357 ? 38.406 -14.383 -10.148 1 65.62 357 SER B N 1
ATOM 6956 C CA . SER B 1 357 ? 39.312 -13.516 -10.883 1 65.62 357 SER B CA 1
ATOM 6957 C C . SER B 1 357 ? 39.156 -12.055 -10.469 1 65.62 357 SER B C 1
ATOM 6959 O O . SER B 1 357 ? 38.094 -11.648 -10.039 1 65.62 357 SER B O 1
ATOM 6961 N N . ASP B 1 358 ? 40.188 -11.219 -10.414 1 60.06 358 ASP B N 1
ATOM 6962 C CA . ASP B 1 358 ? 40.188 -9.805 -10.047 1 60.06 358 ASP B CA 1
ATOM 6963 C C . ASP B 1 358 ? 39.906 -8.922 -11.25 1 60.06 358 ASP B C 1
ATOM 6965 O O . ASP B 1 358 ? 40.188 -7.727 -11.25 1 60.06 358 ASP B O 1
ATOM 6969 N N . THR B 1 359 ? 39.219 -9.531 -12.266 1 61.56 359 THR B N 1
ATOM 6970 C CA . THR B 1 359 ? 38.938 -8.75 -13.469 1 61.56 359 THR B CA 1
ATOM 6971 C C . THR B 1 359 ? 37.5 -8.305 -13.484 1 61.56 359 THR B C 1
ATOM 6973 O O . THR B 1 359 ? 36.594 -9.062 -13.086 1 61.56 359 THR B O 1
ATOM 6976 N N . TYR B 1 360 ? 37.219 -7.09 -13.836 1 61.81 360 TYR B N 1
ATOM 6977 C CA . TYR B 1 360 ? 35.875 -6.574 -14.031 1 61.81 360 TYR B CA 1
ATOM 6978 C C . TYR B 1 360 ? 35.281 -7.082 -15.336 1 61.81 360 TYR B C 1
ATOM 6980 O O . TYR B 1 360 ? 35.938 -7.066 -16.375 1 61.81 360 TYR B O 1
ATOM 6988 N N . LYS B 1 361 ? 34.25 -7.691 -15.258 1 67.88 361 LYS B N 1
ATOM 6989 C CA . LYS B 1 361 ? 33.531 -8.156 -16.438 1 67.88 361 LYS B CA 1
ATOM 6990 C C . LYS B 1 361 ? 32.188 -7.461 -16.578 1 67.88 361 LYS B C 1
ATOM 6992 O O . LYS B 1 361 ? 31.516 -7.172 -15.57 1 67.88 361 LYS B O 1
ATOM 6997 N N . SER B 1 362 ? 31.844 -6.992 -17.797 1 63.47 362 SER B N 1
ATOM 6998 C CA . SER B 1 362 ? 30.562 -6.352 -18.031 1 63.47 362 SER B CA 1
ATOM 6999 C C . SER B 1 362 ? 29.875 -6.941 -19.266 1 63.47 362 SER B C 1
ATOM 7001 O O . SER B 1 362 ? 30.531 -7.57 -20.109 1 63.47 362 SER B O 1
ATOM 7003 N N . SER B 1 363 ? 28.578 -6.961 -19.234 1 72.31 363 SER B N 1
ATOM 7004 C CA . SER B 1 363 ? 27.766 -7.418 -20.359 1 72.31 363 SER B CA 1
ATOM 7005 C C . SER B 1 363 ? 26.672 -6.41 -20.688 1 72.31 363 SER B C 1
ATOM 7007 O O . SER B 1 363 ? 26.078 -5.805 -19.797 1 72.31 363 SER B O 1
ATOM 7009 N N . ALA B 1 364 ? 26.391 -6.211 -21.953 1 71.38 364 ALA B N 1
ATOM 7010 C CA . ALA B 1 364 ? 25.312 -5.336 -22.406 1 71.38 364 ALA B CA 1
ATOM 7011 C C . ALA B 1 364 ? 23.953 -5.887 -22.016 1 71.38 364 ALA B C 1
ATOM 7013 O O . ALA B 1 364 ? 22.953 -5.164 -22.031 1 71.38 364 ALA B O 1
ATOM 7014 N N . ASN B 1 365 ? 24 -7.137 -21.656 1 77.94 365 ASN B N 1
ATOM 7015 C CA . ASN B 1 365 ? 22.719 -7.766 -21.297 1 77.94 365 ASN B CA 1
ATOM 7016 C C . ASN B 1 365 ? 22.453 -7.668 -19.797 1 77.94 365 ASN B C 1
ATOM 7018 O O . ASN B 1 365 ? 21.422 -8.156 -19.328 1 77.94 365 ASN B O 1
ATOM 7022 N N . SER B 1 366 ? 23.375 -6.965 -19.125 1 78.25 366 SER B N 1
ATOM 7023 C CA . SER B 1 366 ? 23.125 -6.723 -17.703 1 78.25 366 SER B CA 1
ATOM 7024 C C . SER B 1 366 ? 22.141 -5.586 -17.5 1 78.25 366 SER B C 1
ATOM 7026 O O . SER B 1 366 ? 21.984 -4.723 -18.359 1 78.25 366 SER B O 1
ATOM 7028 N N . PHE B 1 367 ? 21.391 -5.684 -16.391 1 77.38 367 PHE B N 1
ATOM 7029 C CA . PHE B 1 367 ? 20.5 -4.559 -16.094 1 77.38 367 PHE B CA 1
ATOM 7030 C C . PHE B 1 367 ? 20.391 -4.344 -14.586 1 77.38 367 PHE B C 1
ATOM 7032 O O . PHE B 1 367 ? 20.703 -5.234 -13.797 1 77.38 367 PHE B O 1
ATOM 7039 N N . ILE B 1 368 ? 20.078 -3.104 -14.219 1 76.62 368 ILE B N 1
ATOM 7040 C CA . ILE B 1 368 ? 19.734 -2.721 -12.859 1 76.62 368 ILE B CA 1
ATOM 7041 C C . ILE B 1 368 ? 18.266 -2.295 -12.789 1 76.62 368 ILE B C 1
ATOM 7043 O O . ILE B 1 368 ? 17.688 -1.854 -13.789 1 76.62 368 ILE B O 1
ATOM 7047 N N . PHE B 1 369 ? 17.672 -2.564 -11.594 1 77.25 369 PHE B N 1
ATOM 7048 C CA . PHE B 1 369 ? 16.266 -2.215 -11.477 1 77.25 369 PHE B CA 1
ATOM 7049 C C . PHE B 1 369 ? 15.945 -1.687 -10.086 1 77.25 369 PHE B C 1
ATOM 7051 O O . PHE B 1 369 ? 16.703 -1.914 -9.141 1 77.25 369 PHE B O 1
ATOM 7058 N N . THR B 1 370 ? 14.93 -0.933 -10.008 1 76 370 THR B N 1
ATOM 7059 C CA . THR B 1 370 ? 14.312 -0.496 -8.758 1 76 370 THR B CA 1
ATOM 7060 C C . THR B 1 370 ? 12.805 -0.735 -8.789 1 76 370 THR B C 1
ATOM 7062 O O . THR B 1 370 ? 12.148 -0.495 -9.805 1 76 370 THR B O 1
ATOM 7065 N N . ILE B 1 371 ? 12.32 -1.388 -7.719 1 82.19 371 ILE B N 1
ATOM 7066 C CA . ILE B 1 371 ? 10.891 -1.596 -7.504 1 82.19 371 ILE B CA 1
ATOM 7067 C C . ILE B 1 371 ? 10.438 -0.831 -6.262 1 82.19 371 ILE B C 1
ATOM 7069 O O . ILE B 1 371 ? 10.617 -1.302 -5.137 1 82.19 371 ILE B O 1
ATOM 7073 N N . PRO B 1 372 ? 9.828 0.205 -6.426 1 72.75 372 PRO B N 1
ATOM 7074 C CA . PRO B 1 372 ? 9.477 1.041 -5.273 1 72.75 372 PRO B CA 1
ATOM 7075 C C . PRO B 1 372 ? 8.539 0.337 -4.297 1 72.75 372 PRO B C 1
ATOM 7077 O O . PRO B 1 372 ? 8.664 0.511 -3.08 1 72.75 372 PRO B O 1
ATOM 7080 N N . ASN B 1 373 ? 7.566 -0.287 -4.781 1 76.75 373 ASN B N 1
ATOM 7081 C CA . ASN B 1 373 ? 6.664 -1.112 -3.982 1 76.75 373 ASN B CA 1
ATOM 7082 C C . ASN B 1 373 ? 6.613 -2.547 -4.5 1 76.75 373 ASN B C 1
ATOM 7084 O O . ASN B 1 373 ? 5.973 -2.822 -5.516 1 76.75 373 ASN B O 1
ATOM 7088 N N . ARG B 1 374 ? 7.219 -3.381 -3.773 1 84.19 374 ARG B N 1
ATOM 7089 C CA . ARG B 1 374 ? 7.375 -4.746 -4.266 1 84.19 374 ARG B CA 1
ATOM 7090 C C . ARG B 1 374 ? 6.027 -5.445 -4.375 1 84.19 374 ARG B C 1
ATOM 7092 O O . ARG B 1 374 ? 5.902 -6.465 -5.059 1 84.19 374 ARG B O 1
ATOM 7099 N N . LYS B 1 375 ? 5.082 -4.887 -3.643 1 78.88 375 LYS B N 1
ATOM 7100 C CA . LYS B 1 375 ? 3.752 -5.48 -3.732 1 78.88 375 LYS B CA 1
ATOM 7101 C C . LYS B 1 375 ? 3.027 -5.02 -4.996 1 78.88 375 LYS B C 1
ATOM 7103 O O . LYS B 1 375 ? 1.999 -5.586 -5.367 1 78.88 375 LYS B O 1
ATOM 7108 N N . ASN B 1 376 ? 3.602 -4.055 -5.68 1 74.81 376 ASN B N 1
ATOM 7109 C CA . ASN B 1 376 ? 3.096 -3.539 -6.949 1 74.81 376 ASN B CA 1
ATOM 7110 C C . ASN B 1 376 ? 4.203 -3.441 -7.996 1 74.81 376 ASN B C 1
ATOM 7112 O O . ASN B 1 376 ? 4.711 -2.354 -8.273 1 74.81 376 ASN B O 1
ATOM 7116 N N . ILE B 1 377 ? 4.461 -4.441 -8.742 1 77.5 377 ILE B N 1
ATOM 7117 C CA . ILE B 1 377 ? 5.629 -4.598 -9.594 1 77.5 377 ILE B CA 1
ATOM 7118 C C . ILE B 1 377 ? 5.477 -3.734 -10.844 1 77.5 377 ILE B C 1
ATOM 7120 O O . ILE B 1 377 ? 6.457 -3.447 -11.539 1 77.5 377 ILE B O 1
ATOM 7124 N N . GLN B 1 378 ? 4.289 -3.34 -11.125 1 66.75 378 GLN B N 1
ATOM 7125 C CA . GLN B 1 378 ? 4.051 -2.531 -12.312 1 66.75 378 GLN B CA 1
ATOM 7126 C C . GLN B 1 378 ? 4.801 -1.203 -12.234 1 66.75 378 GLN B C 1
ATOM 7128 O O . GLN B 1 378 ? 5.035 -0.556 -13.258 1 66.75 378 GLN B O 1
ATOM 7133 N N . THR B 1 379 ? 5.266 -0.897 -11.086 1 63.81 379 THR B N 1
ATOM 7134 C CA . THR B 1 379 ? 5.957 0.37 -10.891 1 63.81 379 THR B CA 1
ATOM 7135 C C . THR B 1 379 ? 7.465 0.195 -11.062 1 63.81 379 THR B C 1
ATOM 7137 O O . THR B 1 379 ? 8.227 1.146 -10.891 1 63.81 379 THR B O 1
ATOM 7140 N N . ALA B 1 380 ? 7.859 -0.944 -11.469 1 74.88 380 ALA B N 1
ATOM 7141 C CA . ALA B 1 380 ? 9.281 -1.26 -11.539 1 74.88 380 ALA B CA 1
ATOM 7142 C C . ALA B 1 380 ? 9.977 -0.459 -12.641 1 74.88 380 ALA B C 1
ATOM 7144 O O . ALA B 1 380 ? 9.375 -0.173 -13.68 1 74.88 380 ALA B O 1
ATOM 7145 N N . LYS B 1 381 ? 11.227 -0.145 -12.391 1 63.5 381 LYS B N 1
ATOM 7146 C CA . LYS B 1 381 ? 12.078 0.544 -13.359 1 63.5 381 LYS B CA 1
ATOM 7147 C C . LYS B 1 381 ? 13.305 -0.296 -13.711 1 63.5 381 LYS B C 1
ATOM 7149 O O . LYS B 1 381 ? 13.859 -0.983 -12.852 1 63.5 381 LYS B O 1
ATOM 7154 N N . LEU B 1 382 ? 13.594 -0.123 -15.055 1 72.38 382 LEU B N 1
ATOM 7155 C CA . LEU B 1 382 ? 14.641 -0.979 -15.602 1 72.38 382 LEU B CA 1
ATOM 7156 C C . LEU B 1 382 ? 15.648 -0.162 -16.391 1 72.38 382 LEU B C 1
ATOM 7158 O O . LEU B 1 382 ? 15.273 0.757 -17.125 1 72.38 382 LEU B O 1
ATOM 7162 N N . VAL B 1 383 ? 16.938 -0.416 -16.156 1 64.94 383 VAL B N 1
ATOM 7163 C CA . VAL B 1 383 ? 17.984 0.19 -16.969 1 64.94 383 VAL B CA 1
ATOM 7164 C C . VAL B 1 383 ? 18.969 -0.882 -17.406 1 64.94 383 VAL B C 1
ATOM 7166 O O . VAL B 1 383 ? 19.547 -1.586 -16.578 1 64.94 383 VAL B O 1
ATOM 7169 N N . TYR B 1 384 ? 19.125 -0.905 -18.781 1 63.34 384 TYR B N 1
ATOM 7170 C CA . TYR B 1 384 ? 20.094 -1.866 -19.297 1 63.34 384 TYR B CA 1
ATOM 7171 C C . TYR B 1 384 ? 21.5 -1.274 -19.328 1 63.34 384 TYR B C 1
ATOM 7173 O O . TYR B 1 384 ? 21.656 -0.055 -19.422 1 63.34 384 TYR B O 1
ATOM 7181 N N . GLY B 1 385 ? 22.609 -2.062 -19.109 1 57.53 385 GLY B N 1
ATOM 7182 C CA . GLY B 1 385 ? 24.016 -1.681 -19.047 1 57.53 385 GLY B CA 1
ATOM 7183 C C . GLY B 1 385 ? 24.609 -1.319 -20.391 1 57.53 385 GLY B C 1
ATOM 7184 O O . GLY B 1 385 ? 25.562 -1.952 -20.844 1 57.53 385 GLY B O 1
ATOM 7185 N N . TYR B 1 386 ? 23.906 -0.742 -21.375 1 48.25 386 TYR B N 1
ATOM 7186 C CA . TYR B 1 386 ? 24.656 -0.541 -22.609 1 48.25 386 TYR B CA 1
ATOM 7187 C C . TYR B 1 386 ? 26.078 -0.065 -22.297 1 48.25 386 TYR B C 1
ATOM 7189 O O . TYR B 1 386 ? 27.047 -0.677 -22.75 1 48.25 386 TYR B O 1
ATOM 7197 N N . ASP B 1 387 ? 26.234 1.344 -22.328 1 42.69 387 ASP B N 1
ATOM 7198 C CA . ASP B 1 387 ? 27.531 1.994 -22.484 1 42.69 387 ASP B CA 1
ATOM 7199 C C . ASP B 1 387 ? 28.297 2.014 -21.156 1 42.69 387 ASP B C 1
ATOM 7201 O O . ASP B 1 387 ? 29.375 2.59 -21.062 1 42.69 387 ASP B O 1
ATOM 7205 N N . ASP B 1 388 ? 27.703 1.724 -20.156 1 42.31 388 ASP B N 1
ATOM 7206 C CA . ASP B 1 388 ? 28.531 1.794 -18.953 1 42.31 388 ASP B CA 1
ATOM 7207 C C . ASP B 1 388 ? 28.75 0.407 -18.344 1 42.31 388 ASP B C 1
ATOM 7209 O O . ASP B 1 388 ? 27.812 -0.197 -17.828 1 42.31 388 ASP B O 1
ATOM 7213 N N . PRO B 1 389 ? 29.734 -0.253 -18.734 1 42.34 389 PRO B N 1
ATOM 7214 C CA . PRO B 1 389 ? 30.172 -1.605 -18.391 1 42.34 389 PRO B CA 1
ATOM 7215 C C . PRO B 1 389 ? 30.047 -1.901 -16.891 1 42.34 389 PRO B C 1
ATOM 7217 O O . PRO B 1 389 ? 30.188 -3.051 -16.469 1 42.34 389 PRO B O 1
ATOM 7220 N N . TYR B 1 390 ? 30.25 -0.93 -16.109 1 42.19 390 TYR B N 1
ATOM 7221 C CA . TYR B 1 390 ? 30.406 -1.088 -14.672 1 42.19 390 TYR B CA 1
ATOM 7222 C C . TYR B 1 390 ? 29.062 -1.182 -13.977 1 42.19 390 TYR B C 1
ATOM 7224 O O . TYR B 1 390 ? 28.953 -0.923 -12.781 1 42.19 390 TYR B O 1
ATOM 7232 N N . SER B 1 391 ? 28.016 -1.217 -14.586 1 43.72 391 SER B N 1
ATOM 7233 C CA . SER B 1 391 ? 26.734 -1.223 -13.891 1 43.72 391 SER B CA 1
ATOM 7234 C C . SER B 1 391 ? 26.719 -2.262 -12.773 1 43.72 391 SER B C 1
ATOM 7236 O O . SER B 1 391 ? 26.172 -2.014 -11.695 1 43.72 391 SER B O 1
ATOM 7238 N N . ILE B 1 392 ? 26.906 -3.586 -13.031 1 48.44 392 ILE B N 1
ATOM 7239 C CA . ILE B 1 392 ? 27.016 -4.617 -12.008 1 48.44 392 ILE B CA 1
ATOM 7240 C C . ILE B 1 392 ? 28.438 -5.195 -11.992 1 48.44 392 ILE B C 1
ATOM 7242 O O . ILE B 1 392 ? 28.891 -5.738 -13 1 48.44 392 ILE B O 1
ATOM 7246 N N . LEU B 1 393 ? 29.359 -4.484 -11.375 1 43.81 393 LEU B N 1
ATOM 7247 C CA . LEU B 1 393 ? 30.75 -4.941 -11.398 1 43.81 393 LEU B CA 1
ATOM 7248 C C . LEU B 1 393 ? 30.922 -6.195 -10.555 1 43.81 393 LEU B C 1
ATOM 7250 O O . LEU B 1 393 ? 30.453 -6.254 -9.414 1 43.81 393 LEU B O 1
ATOM 7254 N N . CYS B 1 394 ? 31.016 -7.305 -11.203 1 45.25 394 CYS B N 1
ATOM 7255 C CA . CYS B 1 394 ? 31.312 -8.594 -10.594 1 45.25 394 CYS B CA 1
ATOM 7256 C C . CYS B 1 394 ? 32.781 -8.695 -10.219 1 45.25 394 CYS B C 1
ATOM 7258 O O . CYS B 1 394 ? 33.625 -8.953 -11.078 1 45.25 394 CYS B O 1
ATOM 7260 N N . ARG B 1 395 ? 33.375 -7.781 -9.594 1 44.06 395 ARG B N 1
ATOM 7261 C CA . ARG B 1 395 ? 34.688 -8.297 -9.172 1 44.06 395 ARG B CA 1
ATOM 7262 C C . ARG B 1 395 ? 34.531 -9.391 -8.125 1 44.06 395 ARG B C 1
ATOM 7264 O O . ARG B 1 395 ? 34.406 -10.57 -8.461 1 44.06 395 ARG B O 1
ATOM 7271 N N . HIS B 1 396 ? 34.656 -8.898 -6.938 1 44.03 396 HIS B N 1
ATOM 7272 C CA . HIS B 1 396 ? 34.562 -9.805 -5.801 1 44.03 396 HIS B CA 1
ATOM 7273 C C . HIS B 1 396 ? 33.125 -10.008 -5.348 1 44.03 396 HIS B C 1
ATOM 7275 O O . HIS B 1 396 ? 32.844 -10.969 -4.633 1 44.03 396 HIS B O 1
ATOM 7281 N N . PHE B 1 397 ? 32.406 -8.945 -5.582 1 47.97 397 PHE B N 1
ATOM 7282 C CA . PHE B 1 397 ? 31 -8.945 -5.23 1 47.97 397 PHE B CA 1
ATOM 7283 C C . PHE B 1 397 ? 30.188 -8.125 -6.23 1 47.97 397 PHE B C 1
ATOM 7285 O O . PHE B 1 397 ? 30.75 -7.355 -7.012 1 47.97 397 PHE B O 1
ATOM 7292 N N . ALA B 1 398 ? 28.953 -8.57 -6.406 1 48.19 398 ALA B N 1
ATOM 7293 C CA . ALA B 1 398 ? 28.094 -7.785 -7.293 1 48.19 398 ALA B CA 1
ATOM 7294 C C . ALA B 1 398 ? 28.156 -6.301 -6.941 1 48.19 398 ALA B C 1
ATOM 7296 O O . ALA B 1 398 ? 27.891 -5.918 -5.801 1 48.19 398 ALA B O 1
ATOM 7297 N N . ILE B 1 399 ? 29.125 -5.578 -7.383 1 45.91 399 ILE B N 1
ATOM 7298 C CA . ILE B 1 399 ? 29.234 -4.141 -7.164 1 45.91 399 ILE B CA 1
ATOM 7299 C C . ILE B 1 399 ? 28.156 -3.412 -7.973 1 45.91 399 ILE B C 1
ATOM 7301 O O . ILE B 1 399 ? 28.078 -3.574 -9.195 1 45.91 399 ILE B O 1
ATOM 7305 N N . PHE B 1 400 ? 27.125 -3.146 -7.273 1 45.28 400 PHE B N 1
ATOM 7306 C CA . PHE B 1 400 ? 26.156 -2.238 -7.883 1 45.28 400 PHE B CA 1
ATOM 7307 C C . PHE B 1 400 ? 26.719 -0.829 -7.984 1 45.28 400 PHE B C 1
ATOM 7309 O O . PHE B 1 400 ? 27.234 -0.288 -6.996 1 45.28 400 PHE B O 1
ATOM 7316 N N . GLY B 1 401 ? 27.031 -0.105 -9.117 1 41.97 401 GLY B N 1
ATOM 7317 C CA . GLY B 1 401 ? 27.422 1.257 -9.43 1 41.97 401 GLY B CA 1
ATOM 7318 C C . GLY B 1 401 ? 28.906 1.497 -9.25 1 41.97 401 GLY B C 1
ATOM 7319 O O . GLY B 1 401 ? 29.625 0.654 -8.703 1 41.97 401 GLY B O 1
ATOM 7320 N N . TYR B 1 402 ? 29.547 2.416 -10 1 36.25 402 TYR B N 1
ATOM 7321 C CA . TYR B 1 402 ? 30.969 2.67 -10.25 1 36.25 402 TYR B CA 1
ATOM 7322 C C . TYR B 1 402 ? 31.703 3.01 -8.953 1 36.25 402 TYR B C 1
ATOM 7324 O O . TYR B 1 402 ? 32.938 2.994 -8.906 1 36.25 402 TYR B O 1
ATOM 7332 N N . ASN B 1 403 ? 31.25 4.047 -8.078 1 35.84 403 ASN B N 1
ATOM 7333 C CA . ASN B 1 403 ? 32.406 4.707 -7.461 1 35.84 403 ASN B CA 1
ATOM 7334 C C . ASN B 1 403 ? 33.125 3.775 -6.5 1 35.84 403 ASN B C 1
ATOM 7336 O O . ASN B 1 403 ? 32.688 3.564 -5.371 1 35.84 403 ASN B O 1
ATOM 7340 N N . ASP B 1 404 ? 33.812 2.908 -6.883 1 33.91 404 ASP B N 1
ATOM 7341 C CA . ASP B 1 404 ? 34.781 2.109 -6.145 1 33.91 404 ASP B CA 1
ATOM 7342 C C . ASP B 1 404 ? 35.625 2.986 -5.227 1 33.91 404 ASP B C 1
ATOM 7344 O O . ASP B 1 404 ? 36.438 2.48 -4.457 1 33.91 404 ASP B O 1
ATOM 7348 N N . TYR B 1 405 ? 36.125 4.223 -5.633 1 33.66 405 TYR B N 1
ATOM 7349 C CA . TYR B 1 405 ? 37.344 4.652 -4.973 1 33.66 405 TYR B CA 1
ATOM 7350 C C . TYR B 1 405 ? 37.188 4.582 -3.457 1 33.66 405 TYR B C 1
ATOM 7352 O O . TYR B 1 405 ? 38.094 4.066 -2.766 1 33.66 405 TYR B O 1
ATOM 7360 N N . ASN B 1 406 ? 36.719 5.805 -2.777 1 30.83 406 ASN B N 1
ATOM 7361 C CA . ASN B 1 406 ? 37.062 6.074 -1.381 1 30.83 406 ASN B CA 1
ATOM 7362 C C . ASN B 1 406 ? 36.188 5.25 -0.436 1 30.83 406 ASN B C 1
ATOM 7364 O O . ASN B 1 406 ? 35.406 5.805 0.347 1 30.83 406 ASN B O 1
ATOM 7368 N N . ARG B 1 407 ? 35.656 4.184 -0.806 1 34.78 407 ARG B N 1
ATOM 7369 C CA . ARG B 1 407 ? 34.875 3.445 0.176 1 34.78 407 ARG B CA 1
ATOM 7370 C C . ARG B 1 407 ? 35.75 2.975 1.337 1 34.78 407 ARG B C 1
ATOM 7372 O O . ARG B 1 407 ? 36.781 2.332 1.125 1 34.78 407 ARG B O 1
ATOM 7379 N N . ASN B 1 408 ? 35.812 3.736 2.297 1 32.31 408 ASN B N 1
ATOM 7380 C CA . ASN B 1 408 ? 36.219 3.033 3.514 1 32.31 408 ASN B CA 1
ATOM 7381 C C . ASN B 1 408 ? 35.406 1.744 3.697 1 32.31 408 ASN B C 1
ATOM 7383 O O . ASN B 1 408 ? 34.188 1.776 3.801 1 32.31 408 ASN B O 1
ATOM 7387 N N . TRP B 1 409 ? 35.781 0.619 3.125 1 33 409 TRP B N 1
ATOM 7388 C CA . TRP B 1 409 ? 35.375 -0.768 3.363 1 33 409 TRP B CA 1
ATOM 7389 C C . TRP B 1 409 ? 34.906 -0.955 4.793 1 33 409 TRP B C 1
ATOM 7391 O O . TRP B 1 409 ? 34.594 -2.076 5.211 1 33 409 TRP B O 1
ATOM 7401 N N . ASN B 1 410 ? 35.156 -0.134 5.602 1 32.16 410 ASN B N 1
ATOM 7402 C CA . ASN B 1 410 ? 34.875 -0.614 6.949 1 32.16 410 ASN B CA 1
ATOM 7403 C C . ASN B 1 410 ? 33.438 -1.12 7.066 1 32.16 410 ASN B C 1
ATOM 7405 O O . ASN B 1 410 ? 33.031 -1.651 8.109 1 32.16 410 ASN B O 1
ATOM 7409 N N . VAL B 1 411 ? 32.375 -0.292 6.582 1 33.59 411 VAL B N 1
ATOM 7410 C CA . VAL B 1 411 ? 31.062 -0.629 7.125 1 33.59 411 VAL B CA 1
ATOM 7411 C C . VAL B 1 411 ? 30.469 -1.807 6.355 1 33.59 411 VAL B C 1
ATOM 7413 O O . VAL B 1 411 ? 30.766 -2 5.176 1 33.59 411 VAL B O 1
ATOM 7416 N N . ASN B 1 412 ? 29.781 -2.855 7.023 1 34.62 412 ASN B N 1
ATOM 7417 C CA . ASN B 1 412 ? 29.047 -4.098 6.828 1 34.62 412 ASN B CA 1
ATOM 7418 C C . ASN B 1 412 ? 28.172 -4.035 5.586 1 34.62 412 ASN B C 1
ATOM 7420 O O . ASN B 1 412 ? 27.312 -4.898 5.379 1 34.62 412 ASN B O 1
ATOM 7424 N N . ASN B 1 413 ? 28 -2.92 4.996 1 39.81 413 ASN B N 1
ATOM 7425 C CA . ASN B 1 413 ? 27.094 -2.943 3.863 1 39.81 413 ASN B CA 1
ATOM 7426 C C . ASN B 1 413 ? 27.828 -3.154 2.545 1 39.81 413 ASN B C 1
ATOM 7428 O O . ASN B 1 413 ? 28.625 -2.314 2.139 1 39.81 413 ASN B O 1
ATOM 7432 N N . PRO B 1 414 ? 28 -4.41 2.135 1 40.69 414 PRO B N 1
ATOM 7433 C CA . PRO B 1 414 ? 28.766 -4.77 0.94 1 40.69 414 PRO B CA 1
ATOM 7434 C C . PRO B 1 414 ? 28.281 -4.047 -0.313 1 40.69 414 PRO B C 1
ATOM 7436 O O . PRO B 1 414 ? 28.828 -4.23 -1.396 1 40.69 414 PRO B O 1
ATOM 7439 N N . PHE B 1 415 ? 27.188 -3.465 -0.274 1 44.19 415 PHE B N 1
ATOM 7440 C CA . PHE B 1 415 ? 26.641 -3.004 -1.543 1 44.19 415 PHE B CA 1
ATOM 7441 C C . PHE B 1 415 ? 26.891 -1.514 -1.735 1 44.19 415 PHE B C 1
ATOM 7443 O O . PHE B 1 415 ? 26.766 -0.729 -0.794 1 44.19 415 PHE B O 1
ATOM 7450 N N . SER B 1 416 ? 27.844 -1.101 -2.492 1 43.56 416 SER B N 1
ATOM 7451 C CA . SER B 1 416 ? 27.969 0.312 -2.84 1 43.56 416 SER B CA 1
ATOM 7452 C C . SER B 1 416 ? 26.891 0.728 -3.84 1 43.56 416 SER B C 1
ATOM 7454 O O . SER B 1 416 ? 26.438 -0.088 -4.645 1 43.56 416 SER B O 1
ATOM 7456 N N . SER B 1 417 ? 26.047 1.621 -3.549 1 43.5 417 SER B N 1
ATOM 7457 C CA . SER B 1 417 ? 24.844 1.998 -4.281 1 43.5 417 SER B CA 1
ATOM 7458 C C . SER B 1 417 ? 25.188 2.771 -5.551 1 43.5 417 SER B C 1
ATOM 7460 O O . SER B 1 417 ? 25.938 3.758 -5.5 1 43.5 417 SER B O 1
ATOM 7462 N N . PRO B 1 418 ? 25.156 2.062 -6.707 1 43.34 418 PRO B N 1
ATOM 7463 C CA . PRO B 1 418 ? 25.219 2.928 -7.887 1 43.34 418 PRO B CA 1
ATOM 7464 C C . PRO B 1 418 ? 24.281 4.133 -7.781 1 43.34 418 PRO B C 1
ATOM 7466 O O . PRO B 1 418 ? 23.297 4.09 -7.039 1 43.34 418 PRO B O 1
ATOM 7469 N N . LYS B 1 419 ? 24.828 5.246 -8.227 1 43.19 419 LYS B N 1
ATOM 7470 C CA . LYS B 1 419 ? 23.984 6.445 -8.32 1 43.19 419 LYS B CA 1
ATOM 7471 C C . LYS B 1 419 ? 22.719 6.172 -9.125 1 43.19 419 LYS B C 1
ATOM 7473 O O . LYS B 1 419 ? 22.625 6.559 -10.289 1 43.19 419 LYS B O 1
ATOM 7478 N N . PHE B 1 420 ? 22.312 4.977 -9.031 1 45.25 420 PHE B N 1
ATOM 7479 C CA . PHE B 1 420 ? 21.078 4.672 -9.727 1 45.25 420 PHE B CA 1
ATOM 7480 C C . PHE B 1 420 ? 19.891 5.301 -9 1 45.25 420 PHE B C 1
ATOM 7482 O O . PHE B 1 420 ? 19.859 5.355 -7.77 1 45.25 420 PHE B O 1
ATOM 7489 N N . ASP B 1 421 ? 19.109 5.727 -9.805 1 42.56 421 ASP B N 1
ATOM 7490 C CA . ASP B 1 421 ? 17.875 6.43 -9.43 1 42.56 421 ASP B CA 1
ATOM 7491 C C . ASP B 1 421 ? 16.984 5.543 -8.562 1 42.56 421 ASP B C 1
ATOM 7493 O O . ASP B 1 421 ? 16.734 4.383 -8.906 1 42.56 421 ASP B O 1
ATOM 7497 N N . GLY B 1 422 ? 16.734 5.914 -7.371 1 49.22 422 GLY B N 1
ATOM 7498 C CA . GLY B 1 422 ? 15.938 5.168 -6.406 1 49.22 422 GLY B CA 1
ATOM 7499 C C . GLY B 1 422 ? 16.781 4.461 -5.363 1 49.22 422 GLY B C 1
ATOM 7500 O O . GLY B 1 422 ? 16.25 3.945 -4.375 1 49.22 422 GLY B O 1
ATOM 7501 N N . ILE B 1 423 ? 17.984 4.324 -5.695 1 54.66 423 ILE B N 1
ATOM 7502 C CA . ILE B 1 423 ? 18.859 3.715 -4.691 1 54.66 423 ILE B CA 1
ATOM 7503 C C . ILE B 1 423 ? 19.234 4.758 -3.645 1 54.66 423 ILE B C 1
ATOM 7505 O O . ILE B 1 423 ? 19.734 5.836 -3.982 1 54.66 423 ILE B O 1
ATOM 7509 N N . PRO B 1 424 ? 18.672 4.59 -2.426 1 48.66 424 PRO B N 1
ATOM 7510 C CA . PRO B 1 424 ? 19.016 5.551 -1.376 1 48.66 424 PRO B CA 1
ATOM 7511 C C . PRO B 1 424 ? 20.484 5.992 -1.431 1 48.66 424 PRO B C 1
ATOM 7513 O O . PRO B 1 424 ? 21.359 5.176 -1.699 1 48.66 424 PRO B O 1
ATOM 7516 N N . LYS B 1 425 ? 20.531 7.367 -1.444 1 47.25 425 LYS B N 1
ATOM 7517 C CA . LYS B 1 425 ? 21.875 7.93 -1.369 1 47.25 425 LYS B CA 1
ATOM 7518 C C . LYS B 1 425 ? 22.5 7.684 0.001 1 47.25 425 LYS B C 1
ATOM 7520 O O . LYS B 1 425 ? 21.812 7.754 1.022 1 47.25 425 LYS B O 1
ATOM 7525 N N . GLY B 1 426 ? 23.719 7.277 -0.022 1 46.25 426 GLY B N 1
ATOM 7526 C CA . GLY B 1 426 ? 24.453 7.062 1.214 1 46.25 426 GLY B CA 1
ATOM 7527 C C . GLY B 1 426 ? 24.5 5.605 1.634 1 46.25 426 GLY B C 1
ATOM 7528 O O . GLY B 1 426 ? 24.609 4.715 0.79 1 46.25 426 GLY B O 1
ATOM 7529 N N . ASN B 1 427 ? 24.328 5.547 2.971 1 50.41 427 ASN B N 1
ATOM 7530 C CA . ASN B 1 427 ? 24.359 4.199 3.529 1 50.41 427 ASN B CA 1
ATOM 7531 C C . ASN B 1 427 ? 23.062 3.443 3.264 1 50.41 427 ASN B C 1
ATOM 7533 O O . ASN B 1 427 ? 21.984 3.961 3.518 1 50.41 427 ASN B O 1
ATOM 7537 N N . LEU B 1 428 ? 23.172 2.404 2.457 1 60.5 428 LEU B N 1
ATOM 7538 C CA . LEU B 1 428 ? 22.047 1.533 2.154 1 60.5 428 LEU B CA 1
ATOM 7539 C C . LEU B 1 428 ? 21.672 0.677 3.361 1 60.5 428 LEU B C 1
ATOM 7541 O O . LEU B 1 428 ? 22.484 -0.148 3.809 1 60.5 428 LEU B O 1
ATOM 7545 N N . TYR B 1 429 ? 20.609 1.05 4.008 1 68 429 TYR B N 1
ATOM 7546 C CA . TYR B 1 429 ? 20.078 0.172 5.039 1 68 429 TYR B CA 1
ATOM 7547 C C . TYR B 1 429 ? 19.062 -0.81 4.445 1 68 429 TYR B C 1
ATOM 7549 O O . TYR B 1 429 ? 18.234 -0.43 3.623 1 68 429 TYR B O 1
ATOM 7557 N N . MET B 1 430 ? 19.391 -2.047 4.699 1 78 430 MET B N 1
ATOM 7558 C CA . MET B 1 430 ? 18.562 -3.068 4.074 1 78 430 MET B CA 1
ATOM 7559 C C . MET B 1 430 ? 17.984 -4.012 5.121 1 78 430 MET B C 1
ATOM 7561 O O . MET B 1 430 ? 18.578 -4.215 6.18 1 78 430 MET B O 1
ATOM 7565 N N . ASP B 1 431 ? 16.781 -4.52 4.855 1 82.88 431 ASP B N 1
ATOM 7566 C CA . ASP B 1 431 ? 16.219 -5.594 5.664 1 82.88 431 ASP B CA 1
ATOM 7567 C C . ASP B 1 431 ? 16.906 -6.926 5.371 1 82.88 431 ASP B C 1
ATOM 7569 O O . ASP B 1 431 ? 17.219 -7.688 6.289 1 82.88 431 ASP B O 1
ATOM 7573 N N . ASP B 1 432 ? 17.078 -7.211 4.133 1 87.44 432 ASP B N 1
ATOM 7574 C CA . ASP B 1 432 ? 17.719 -8.43 3.662 1 87.44 432 ASP B CA 1
ATOM 7575 C C . ASP B 1 432 ? 18.125 -8.312 2.191 1 87.44 432 ASP B C 1
ATOM 7577 O O . ASP B 1 432 ? 17.766 -7.336 1.526 1 87.44 432 ASP B O 1
ATOM 7581 N N . TYR B 1 433 ? 18.953 -9.25 1.758 1 86.56 433 TYR B N 1
ATOM 7582 C CA . TYR B 1 433 ? 19.281 -9.344 0.338 1 86.56 433 TYR B CA 1
ATOM 7583 C C . TYR B 1 433 ? 19.484 -10.797 -0.076 1 86.56 433 TYR B C 1
ATOM 7585 O O . TYR B 1 433 ? 19.797 -11.648 0.76 1 86.56 433 TYR B O 1
ATOM 7593 N N . GLU B 1 434 ? 19.219 -11.031 -1.358 1 91.19 434 GLU B N 1
ATOM 7594 C CA . GLU B 1 434 ? 19.297 -12.383 -1.896 1 91.19 434 GLU B CA 1
ATOM 7595 C C . GLU B 1 434 ? 20.016 -12.406 -3.242 1 91.19 434 GLU B C 1
ATOM 7597 O O . GLU B 1 434 ? 19.938 -11.438 -4.008 1 91.19 434 GLU B O 1
ATOM 7602 N N . ILE B 1 435 ? 20.797 -13.453 -3.41 1 90.12 435 ILE B N 1
ATOM 7603 C CA . ILE B 1 435 ? 21.438 -13.727 -4.695 1 90.12 435 ILE B CA 1
ATOM 7604 C C . ILE B 1 435 ? 20.828 -14.984 -5.309 1 90.12 435 ILE B C 1
ATOM 7606 O O . ILE B 1 435 ? 20.891 -16.062 -4.711 1 90.12 435 ILE B O 1
ATOM 7610 N N . ILE B 1 436 ? 20.328 -14.852 -6.539 1 94.25 436 ILE B N 1
ATOM 7611 C CA . ILE B 1 436 ? 19.547 -15.906 -7.176 1 94.25 436 ILE B CA 1
ATOM 7612 C C . ILE B 1 436 ? 20.172 -16.266 -8.516 1 94.25 436 ILE B C 1
ATOM 7614 O O . ILE B 1 436 ? 20.438 -15.398 -9.352 1 94.25 436 ILE B O 1
ATOM 7618 N N . GLN B 1 437 ? 20.438 -17.516 -8.695 1 94.06 437 GLN B N 1
ATOM 7619 C CA . GLN B 1 437 ? 20.938 -18.031 -9.961 1 94.06 437 GLN B CA 1
ATOM 7620 C C . GLN B 1 437 ? 19.812 -18.141 -10.992 1 94.06 437 GLN B C 1
ATOM 7622 O O . GLN B 1 437 ? 18.719 -18.578 -10.664 1 94.06 437 GLN B O 1
ATOM 7627 N N . VAL B 1 438 ? 20.109 -17.75 -12.203 1 93.94 438 VAL B N 1
ATOM 7628 C CA . VAL B 1 438 ? 19.156 -17.844 -13.297 1 93.94 438 VAL B CA 1
ATOM 7629 C C . VAL B 1 438 ? 19.641 -18.844 -14.344 1 93.94 438 VAL B C 1
ATOM 7631 O O . VAL B 1 438 ? 20.703 -18.641 -14.945 1 93.94 438 VAL B O 1
ATOM 7634 N N . VAL B 1 439 ? 18.859 -19.938 -14.539 1 93.62 439 VAL B N 1
ATOM 7635 C CA . VAL B 1 439 ? 19.234 -20.984 -15.477 1 93.62 439 VAL B CA 1
ATOM 7636 C C . VAL B 1 439 ? 18.141 -21.172 -16.516 1 93.62 439 VAL B C 1
ATOM 7638 O O . VAL B 1 439 ? 16.969 -21.312 -16.172 1 93.62 439 VAL B O 1
ATOM 7641 N N . GLU B 1 440 ? 18.469 -21.078 -17.812 1 89.25 440 GLU B N 1
ATOM 7642 C CA . GLU B 1 440 ? 17.5 -21.312 -18.875 1 89.25 440 GLU B CA 1
ATOM 7643 C C . GLU B 1 440 ? 17 -22.75 -18.859 1 89.25 440 GLU B C 1
ATOM 7645 O O . GLU B 1 440 ? 17.781 -23.688 -18.703 1 89.25 440 GLU B O 1
ATOM 7650 N N . LYS B 1 441 ? 15.711 -22.859 -18.922 1 80.25 441 LYS B N 1
ATOM 7651 C CA . LYS B 1 441 ? 15.117 -24.203 -18.969 1 80.25 441 LYS B CA 1
ATOM 7652 C C . LYS B 1 441 ? 15.43 -24.906 -20.281 1 80.25 441 LYS B C 1
ATOM 7654 O O . LYS B 1 441 ? 15.383 -24.281 -21.344 1 80.25 441 LYS B O 1
ATOM 7659 N N . THR B 1 442 ? 16.344 -25.797 -20.516 1 60.28 442 THR B N 1
ATOM 7660 C CA . THR B 1 442 ? 16.656 -26.562 -21.719 1 60.28 442 THR B CA 1
ATOM 7661 C C . THR B 1 442 ? 15.391 -27.094 -22.375 1 60.28 442 THR B C 1
ATOM 7663 O O . THR B 1 442 ? 14.594 -27.781 -21.719 1 60.28 442 THR B O 1
ATOM 7666 N N . SER B 1 443 ? 14.797 -26.406 -23.391 1 46.41 443 SER B N 1
ATOM 7667 C CA . SER B 1 443 ? 13.773 -27.031 -24.234 1 46.41 443 SER B CA 1
ATOM 7668 C C . SER B 1 443 ? 14.195 -28.422 -24.672 1 46.41 443 SER B C 1
ATOM 7670 O O . SER B 1 443 ? 15.359 -28.641 -25.016 1 46.41 443 SER B O 1
ATOM 7672 N N . VAL B 1 444 ? 13.656 -29.391 -24.438 1 41.44 444 VAL B N 1
ATOM 7673 C CA . VAL B 1 444 ? 13.75 -30.656 -25.172 1 41.44 444 VAL B CA 1
ATOM 7674 C C . VAL B 1 444 ? 13.609 -30.391 -26.672 1 41.44 444 VAL B C 1
ATOM 7676 O O . VAL B 1 444 ? 12.547 -30 -27.141 1 41.44 444 VAL B O 1
ATOM 7679 N N . SER B 1 445 ? 14.375 -29.719 -27.453 1 34.97 445 SER B N 1
ATOM 7680 C CA . SER B 1 445 ? 14.359 -29.656 -28.906 1 34.97 445 SER B CA 1
ATOM 7681 C C . SER B 1 445 ? 13.82 -30.953 -29.516 1 34.97 445 SER B C 1
ATOM 7683 O O . SER B 1 445 ? 13.898 -32.031 -28.891 1 34.97 445 SER B O 1
ATOM 7685 N N . LYS B 1 446 ? 13.258 -30.734 -30.844 1 38.34 446 LYS B N 1
ATOM 7686 C CA . LYS B 1 446 ? 12.727 -31.594 -31.891 1 38.34 446 LYS B CA 1
ATOM 7687 C C . LYS B 1 446 ? 13.68 -32.75 -32.188 1 38.34 446 LYS B C 1
ATOM 7689 O O . LYS B 1 446 ? 13.469 -33.5 -33.156 1 38.34 446 LYS B O 1
ATOM 7694 N N . ASN B 1 447 ? 14.867 -32.531 -31.734 1 29.94 447 ASN B N 1
ATOM 7695 C CA . ASN B 1 447 ? 15.641 -33.594 -32.406 1 29.94 447 ASN B CA 1
ATOM 7696 C C . ASN B 1 447 ? 15.125 -34.969 -32.031 1 29.94 447 ASN B C 1
ATOM 7698 O O . ASN B 1 447 ? 15.57 -35.969 -32.594 1 29.94 447 ASN B O 1
ATOM 7702 N N . ASN B 1 448 ? 14.602 -35.062 -30.875 1 31.81 448 ASN B N 1
ATOM 7703 C CA . ASN B 1 448 ? 14.297 -36.469 -30.656 1 31.81 448 ASN B CA 1
ATOM 7704 C C . ASN B 1 448 ? 13.078 -36.906 -31.469 1 31.81 448 ASN B C 1
ATOM 7706 O O . ASN B 1 448 ? 12.547 -38 -31.25 1 31.81 448 ASN B O 1
ATOM 7710 N N . LEU B 1 449 ? 12.5 -35.969 -32.188 1 31.95 449 LEU B N 1
ATOM 7711 C CA . LEU B 1 449 ? 11.508 -36.5 -33.125 1 31.95 449 LEU B CA 1
ATOM 7712 C C . LEU B 1 449 ? 12.156 -37.406 -34.125 1 31.95 449 LEU B C 1
ATOM 7714 O O . LEU B 1 449 ? 11.461 -38.062 -34.906 1 31.95 449 LEU B O 1
ATOM 7718 N N . GLU B 1 450 ? 13.398 -37.125 -34.469 1 32.03 450 GLU B N 1
ATOM 7719 C CA . GLU B 1 450 ? 14 -38.031 -35.438 1 32.03 450 GLU B CA 1
ATOM 7720 C C . GLU B 1 450 ? 13.992 -39.469 -34.906 1 32.03 450 GLU B C 1
ATOM 7722 O O . GLU B 1 450 ? 14.008 -40.406 -35.688 1 32.03 450 GLU B O 1
ATOM 7727 N N . ASN B 1 451 ? 14.047 -39.625 -33.656 1 30.33 451 ASN B N 1
ATOM 7728 C CA . ASN B 1 451 ? 14.078 -41 -33.188 1 30.33 451 ASN B CA 1
ATOM 7729 C C . ASN B 1 451 ? 12.688 -41.625 -33.188 1 30.33 451 ASN B C 1
ATOM 7731 O O . ASN B 1 451 ? 12.5 -42.719 -32.656 1 30.33 451 ASN B O 1
ATOM 7735 N N . THR B 1 452 ? 11.734 -40.844 -33.5 1 30.27 452 THR B N 1
ATOM 7736 C CA . THR B 1 452 ? 10.438 -41.469 -33.781 1 30.27 452 THR B CA 1
ATOM 7737 C C . THR B 1 452 ? 10.547 -42.531 -34.875 1 30.27 452 THR B C 1
ATOM 7739 O O . THR B 1 452 ? 9.75 -43.469 -34.906 1 30.27 452 THR B O 1
ATOM 7742 N N . SER B 1 453 ? 11.469 -42.219 -35.781 1 31.58 453 SER B N 1
ATOM 7743 C CA . SER B 1 453 ? 11.672 -43.219 -36.812 1 31.58 453 SER B CA 1
ATOM 7744 C C . SER B 1 453 ? 12.219 -44.531 -36.219 1 31.58 453 SER B C 1
ATOM 7746 O O . SER B 1 453 ? 11.977 -45.625 -36.75 1 31.58 453 SER B O 1
ATOM 7748 N N . LEU B 1 454 ? 13.055 -44.438 -35.188 1 30.3 454 LEU B N 1
ATOM 7749 C CA . LEU B 1 454 ? 13.562 -45.656 -34.594 1 30.3 454 LEU B CA 1
ATOM 7750 C C . LEU B 1 454 ? 12.461 -46.375 -33.812 1 30.3 454 LEU B C 1
ATOM 7752 O O . LEU B 1 454 ? 12.43 -47.625 -33.75 1 30.3 454 LEU B O 1
ATOM 7756 N N . ILE B 1 455 ? 11.492 -45.625 -33.375 1 31.73 455 ILE B N 1
ATOM 7757 C CA . ILE B 1 455 ? 10.398 -46.312 -32.688 1 31.73 455 ILE B CA 1
ATOM 7758 C C . ILE B 1 455 ? 9.602 -47.156 -33.656 1 31.73 455 ILE B C 1
ATOM 7760 O O . ILE B 1 455 ? 9.18 -48.25 -33.344 1 31.73 455 ILE B O 1
ATOM 7764 N N . LYS B 1 456 ? 9.516 -46.688 -34.875 1 31.47 456 LYS B N 1
ATOM 7765 C CA . LYS B 1 456 ? 8.875 -47.5 -35.906 1 31.47 456 LYS B CA 1
ATOM 7766 C C . LYS B 1 456 ? 9.648 -48.812 -36.125 1 31.47 456 LYS B C 1
ATOM 7768 O O . LYS B 1 456 ? 9.039 -49.875 -36.312 1 31.47 456 LYS B O 1
ATOM 7773 N N . SER B 1 457 ? 10.992 -48.688 -36.188 1 30.97 457 SER B N 1
ATOM 7774 C CA . SER B 1 457 ? 11.781 -49.875 -36.5 1 30.97 457 SER B CA 1
ATOM 7775 C C . SER B 1 457 ? 11.82 -50.844 -35.312 1 30.97 457 SER B C 1
ATOM 7777 O O . SER B 1 457 ? 11.805 -52.062 -35.5 1 30.97 457 SER B O 1
ATOM 7779 N N . THR B 1 458 ? 11.859 -50.312 -34.094 1 29.88 458 THR B N 1
ATOM 7780 C CA . THR B 1 458 ? 11.938 -51.219 -32.969 1 29.88 458 THR B CA 1
ATOM 7781 C C . THR B 1 458 ? 10.609 -51.938 -32.781 1 29.88 458 THR B C 1
ATOM 7783 O O . THR B 1 458 ? 10.578 -53.156 -32.469 1 29.88 458 THR B O 1
ATOM 7786 N N . VAL B 1 459 ? 9.531 -51.281 -33 1 29.77 459 VAL B N 1
ATOM 7787 C CA . VAL B 1 459 ? 8.273 -52 -32.906 1 29.77 459 VAL B CA 1
ATOM 7788 C C . VAL B 1 459 ? 8.203 -53.062 -34 1 29.77 459 VAL B C 1
ATOM 7790 O O . VAL B 1 459 ? 7.711 -54.188 -33.781 1 29.77 459 VAL B O 1
ATOM 7793 N N . GLU B 1 460 ? 8.695 -52.688 -35.125 1 29.8 460 GLU B N 1
ATOM 7794 C CA . GLU B 1 460 ? 8.672 -53.719 -36.156 1 29.8 460 GLU B CA 1
ATOM 7795 C C . GLU B 1 460 ? 9.547 -54.906 -35.812 1 29.8 460 GLU B C 1
ATOM 7797 O O . GLU B 1 460 ? 9.195 -56.031 -36.094 1 29.8 460 GLU B O 1
ATOM 7802 N N . ASN B 1 461 ? 10.719 -54.562 -35.219 1 28.73 461 ASN B N 1
ATOM 7803 C CA . ASN B 1 461 ? 11.594 -55.719 -34.906 1 28.73 461 ASN B CA 1
ATOM 7804 C C . ASN B 1 461 ? 11.07 -56.5 -33.719 1 28.73 461 ASN B C 1
ATOM 7806 O O . ASN B 1 461 ? 11.422 -57.688 -33.562 1 28.73 461 ASN B O 1
ATOM 7810 N N . PHE B 1 462 ? 10.414 -55.844 -32.812 1 29.56 462 PHE B N 1
ATOM 7811 C CA . PHE B 1 462 ? 9.883 -56.656 -31.703 1 29.56 462 PHE B CA 1
ATOM 7812 C C . PHE B 1 462 ? 8.805 -57.594 -32.219 1 29.56 462 PHE B C 1
ATOM 7814 O O . PHE B 1 462 ? 8.594 -58.656 -31.625 1 29.56 462 PHE B O 1
ATOM 7821 N N . GLY B 1 463 ? 8.078 -57.219 -33.219 1 27.62 463 GLY B N 1
ATOM 7822 C CA . GLY B 1 463 ? 7.168 -58.219 -33.781 1 27.62 463 GLY B CA 1
ATOM 7823 C C . GLY B 1 463 ? 7.855 -59.5 -34.188 1 27.62 463 GLY B C 1
ATOM 7824 O O . GLY B 1 463 ? 7.301 -60.594 -34 1 27.62 463 GLY B O 1
ATOM 7825 N N . THR B 1 464 ? 8.992 -59.281 -34.812 1 28.05 464 THR B N 1
ATOM 7826 C CA . THR B 1 464 ? 9.641 -60.469 -35.312 1 28.05 464 THR B CA 1
ATOM 7827 C C . THR B 1 464 ? 10.305 -61.25 -34.188 1 28.05 464 THR B C 1
ATOM 7829 O O . THR B 1 464 ? 10.508 -62.469 -34.281 1 28.05 464 THR B O 1
ATOM 7832 N N . THR B 1 465 ? 10.75 -60.5 -33.156 1 28.23 465 THR B N 1
ATOM 7833 C CA . THR B 1 465 ? 11.523 -61.25 -32.156 1 28.23 465 THR B CA 1
ATOM 7834 C C . THR B 1 465 ? 10.602 -62.062 -31.25 1 28.23 465 THR B C 1
ATOM 7836 O O . THR B 1 465 ? 11.039 -63.031 -30.625 1 28.23 465 THR B O 1
ATOM 7839 N N . MET B 1 466 ? 9.398 -61.594 -31.047 1 27.97 466 MET B N 1
ATOM 7840 C CA . MET B 1 466 ? 8.617 -62.5 -30.188 1 27.97 466 MET B CA 1
ATOM 7841 C C . MET B 1 466 ? 8.406 -63.844 -30.859 1 27.97 466 MET B C 1
ATOM 7843 O O . MET B 1 466 ? 7.715 -64.688 -30.312 1 27.97 466 MET B O 1
ATOM 7847 N N . LYS B 1 467 ? 8.789 -63.906 -32.156 1 27.42 467 LYS B N 1
ATOM 7848 C CA . LYS B 1 467 ? 8.523 -65.188 -32.75 1 27.42 467 LYS B CA 1
ATOM 7849 C C . LYS B 1 467 ? 9.188 -66.312 -31.938 1 27.42 467 LYS B C 1
ATOM 7851 O O . LYS B 1 467 ? 8.594 -67.375 -31.75 1 27.42 467 LYS B O 1
ATOM 7856 N N . ASN B 1 468 ? 10.516 -66.188 -31.781 1 24.75 468 ASN B N 1
ATOM 7857 C CA . ASN B 1 468 ? 11.219 -67.438 -31.484 1 24.75 468 ASN B CA 1
ATOM 7858 C C . ASN B 1 468 ? 11.133 -67.812 -30 1 24.75 468 ASN B C 1
ATOM 7860 O O . ASN B 1 468 ? 12.133 -67.75 -29.281 1 24.75 468 ASN B O 1
ATOM 7864 N N . ILE B 1 469 ? 10.211 -67.25 -29.219 1 26.27 469 ILE B N 1
ATOM 7865 C CA . ILE B 1 469 ? 10.266 -67.812 -27.875 1 26.27 469 ILE B CA 1
ATOM 7866 C C . ILE B 1 469 ? 9.914 -69.312 -27.922 1 26.27 469 ILE B C 1
ATOM 7868 O O . ILE B 1 469 ? 8.781 -69.688 -28.25 1 26.27 469 ILE B O 1
ATOM 7872 N N . GLU B 1 470 ? 10.844 -70.062 -28.391 1 23.33 470 GLU B N 1
ATOM 7873 C CA . GLU B 1 470 ? 10.758 -71.5 -28.188 1 23.33 470 GLU B CA 1
ATOM 7874 C C . GLU B 1 470 ? 10.406 -71.875 -26.734 1 23.33 470 GLU B C 1
ATOM 7876 O O . GLU B 1 470 ? 10.953 -71.25 -25.812 1 23.33 470 GLU B O 1
ATOM 7881 N N . TYR B 1 471 ? 9.234 -72.375 -26.469 1 23.16 471 TYR B N 1
ATOM 7882 C CA . TYR B 1 471 ? 8.695 -73 -25.266 1 23.16 471 TYR B CA 1
ATOM 7883 C C . TYR B 1 471 ? 9.727 -73.938 -24.641 1 23.16 471 TYR B C 1
ATOM 7885 O O . TYR B 1 471 ? 9.828 -75.062 -25 1 23.16 471 TYR B O 1
ATOM 7893 N N . THR B 1 472 ? 11.07 -73.5 -24.531 1 24.38 472 THR B N 1
ATOM 7894 C CA . THR B 1 472 ? 11.898 -74.438 -23.828 1 24.38 472 THR B CA 1
ATOM 7895 C C . THR B 1 472 ? 11.391 -74.625 -22.406 1 24.38 472 THR B C 1
ATOM 7897 O O . THR B 1 472 ? 11.008 -73.688 -21.719 1 24.38 472 THR B O 1
ATOM 7900 N N . SER B 1 473 ? 10.859 -75.812 -21.938 1 24.31 473 SER B N 1
ATOM 7901 C CA . SER B 1 473 ? 10.312 -76.375 -20.703 1 24.31 473 SER B CA 1
ATOM 7902 C C . SER B 1 473 ? 11.125 -75.938 -19.484 1 24.31 473 SER B C 1
ATOM 7904 O O . SER B 1 473 ? 10.57 -75.812 -18.391 1 24.31 473 SER B O 1
ATOM 7906 N N . LYS B 1 474 ? 12.477 -76.125 -19.406 1 27.38 474 LYS B N 1
ATOM 7907 C CA . LYS B 1 474 ? 13.062 -76.438 -18.109 1 27.38 474 LYS B CA 1
ATOM 7908 C C . LYS B 1 474 ? 13.188 -75.188 -17.25 1 27.38 474 LYS B C 1
ATOM 7910 O O . LYS B 1 474 ? 13.234 -74.062 -17.781 1 27.38 474 LYS B O 1
ATOM 7915 N N . LYS B 1 475 ? 13.273 -75.062 -15.875 1 28.28 475 LYS B N 1
ATOM 7916 C CA . LYS B 1 475 ? 13.422 -74.312 -14.633 1 28.28 475 LYS B CA 1
ATOM 7917 C C . LYS B 1 475 ? 14.422 -73.188 -14.789 1 28.28 475 LYS B C 1
ATOM 7919 O O . LYS B 1 475 ? 14.273 -72.125 -14.172 1 28.28 475 LYS B O 1
ATOM 7924 N N . SER B 1 476 ? 15.633 -73.312 -15.406 1 24.92 476 SER B N 1
ATOM 7925 C CA . SER B 1 476 ? 16.781 -72.5 -14.953 1 24.92 476 SER B CA 1
ATOM 7926 C C . SER B 1 476 ? 16.75 -71.125 -15.539 1 24.92 476 SER B C 1
ATOM 7928 O O . SER B 1 476 ? 16.891 -70.125 -14.805 1 24.92 476 SER B O 1
ATOM 7930 N N . ASN B 1 477 ? 17.344 -70.812 -16.812 1 23.61 477 ASN B N 1
ATOM 7931 C CA . ASN B 1 477 ? 18.094 -69.625 -17.219 1 23.61 477 ASN B CA 1
ATOM 7932 C C . ASN B 1 477 ? 17.188 -68.5 -17.781 1 23.61 477 ASN B C 1
ATOM 7934 O O . ASN B 1 477 ? 17.172 -68.312 -19 1 23.61 477 ASN B O 1
ATOM 7938 N N . GLN B 1 478 ? 15.992 -68.312 -17.5 1 24.53 478 GLN B N 1
ATOM 7939 C CA . GLN B 1 478 ? 15.055 -67.312 -17.984 1 24.53 478 GLN B CA 1
ATOM 7940 C C . GLN B 1 478 ? 15.617 -65.938 -17.828 1 24.53 478 GLN B C 1
ATOM 7942 O O . GLN B 1 478 ? 14.969 -64.938 -18.203 1 24.53 478 GLN B O 1
ATOM 7947 N N . LYS B 1 479 ? 16.797 -65.625 -17.188 1 27.53 479 LYS B N 1
ATOM 7948 C CA . LYS B 1 479 ? 17.344 -64.312 -16.859 1 27.53 479 LYS B CA 1
ATOM 7949 C C . LYS B 1 479 ? 17.828 -63.594 -18.109 1 27.53 479 LYS B C 1
ATOM 7951 O O . LYS B 1 479 ? 17.75 -62.375 -18.188 1 27.53 479 LYS B O 1
ATOM 7956 N N . SER B 1 480 ? 18.422 -64.25 -19.141 1 25.39 480 SER B N 1
ATOM 7957 C CA . SER B 1 480 ? 19.391 -63.656 -20.062 1 25.39 480 SER B CA 1
ATOM 7958 C C . SER B 1 480 ? 18.688 -62.844 -21.141 1 25.39 480 SER B C 1
ATOM 7960 O O . SER B 1 480 ? 19.25 -61.875 -21.672 1 25.39 480 SER B O 1
ATOM 7962 N N . ILE B 1 481 ? 17.516 -63.188 -21.625 1 26.36 481 ILE B N 1
ATOM 7963 C CA . ILE B 1 481 ? 17.125 -62.656 -22.922 1 26.36 481 ILE B CA 1
ATOM 7964 C C . ILE B 1 481 ? 16.797 -61.156 -22.797 1 26.36 481 ILE B C 1
ATOM 7966 O O . ILE B 1 481 ? 17.109 -60.375 -23.703 1 26.36 481 ILE B O 1
ATOM 7970 N N . LEU B 1 482 ? 16.234 -60.75 -21.719 1 24.3 482 LEU B N 1
ATOM 7971 C CA . LEU B 1 482 ? 15.773 -59.375 -21.703 1 24.3 482 LEU B CA 1
ATOM 7972 C C . LEU B 1 482 ? 16.953 -58.406 -21.75 1 24.3 482 LEU B C 1
ATOM 7974 O O . LEU B 1 482 ? 16.797 -57.219 -22.109 1 24.3 482 LEU B O 1
ATOM 7978 N N . LYS B 1 483 ? 18.188 -58.781 -21.469 1 25.56 483 LYS B N 1
ATOM 7979 C CA . LYS B 1 483 ? 19.344 -57.906 -21.422 1 25.56 483 LYS B CA 1
ATOM 7980 C C . LYS B 1 483 ? 19.703 -57.375 -22.812 1 25.56 483 LYS B C 1
ATOM 7982 O O . LYS B 1 483 ? 20.297 -56.312 -22.938 1 25.56 483 LYS B O 1
ATOM 7987 N N . ARG B 1 484 ? 19.516 -58.094 -23.844 1 25.88 484 ARG B N 1
ATOM 7988 C CA . ARG B 1 484 ? 20.188 -57.75 -25.094 1 25.88 484 ARG B CA 1
ATOM 7989 C C . ARG B 1 484 ? 19.594 -56.5 -25.703 1 25.88 484 ARG B C 1
ATOM 7991 O O . ARG B 1 484 ? 20.219 -55.844 -26.547 1 25.88 484 ARG B O 1
ATOM 7998 N N . LEU B 1 485 ? 18.391 -56.25 -25.516 1 25.42 485 LEU B N 1
ATOM 7999 C CA . LEU B 1 485 ? 17.906 -55.125 -26.297 1 25.42 485 LEU B CA 1
ATOM 8000 C C . LEU B 1 485 ? 18.547 -53.812 -25.828 1 25.42 485 LEU B C 1
ATOM 8002 O O . LEU B 1 485 ? 18.516 -52.812 -26.547 1 25.42 485 LEU B O 1
ATOM 8006 N N . ILE B 1 486 ? 18.938 -53.688 -24.578 1 23.53 486 ILE B N 1
ATOM 8007 C CA . ILE B 1 486 ? 19.391 -52.375 -24.141 1 23.53 486 ILE B CA 1
ATOM 8008 C C . ILE B 1 486 ? 20.812 -52.125 -24.656 1 23.53 486 ILE B C 1
ATOM 8010 O O . ILE B 1 486 ? 21.297 -51 -24.625 1 23.53 486 ILE B O 1
ATOM 8014 N N . CYS B 1 487 ? 21.609 -53.094 -25.031 1 22.62 487 CYS B N 1
ATOM 8015 C CA . CYS B 1 487 ? 23.047 -52.844 -25.125 1 22.62 487 CYS B CA 1
ATOM 8016 C C . CYS B 1 487 ? 23.359 -52.094 -26.406 1 22.62 487 CYS B C 1
ATOM 8018 O O . CYS B 1 487 ? 23.531 -52.688 -27.469 1 22.62 487 CYS B O 1
ATOM 8020 N N . GLY B 1 488 ? 22.516 -51.25 -27.031 1 21.59 488 GLY B N 1
ATOM 8021 C CA . GLY B 1 488 ? 23.281 -50.531 -28.031 1 21.59 488 GLY B CA 1
ATOM 8022 C C . GLY B 1 488 ? 24.531 -49.875 -27.469 1 21.59 488 GLY B C 1
ATOM 8023 O O . GLY B 1 488 ? 24.453 -49.094 -26.531 1 21.59 488 GLY B O 1
ATOM 8024 N N . LYS B 1 489 ? 25.641 -50.625 -27.422 1 20.84 489 LYS B N 1
ATOM 8025 C CA . LYS B 1 489 ? 27.031 -50.406 -27 1 20.84 489 LYS B CA 1
ATOM 8026 C C . LYS B 1 489 ? 27.656 -49.219 -27.703 1 20.84 489 LYS B C 1
ATOM 8028 O O . LYS B 1 489 ? 28.625 -48.625 -27.203 1 20.84 489 LYS B O 1
ATOM 8033 N N . SER B 1 490 ? 27.5 -48.062 -28.375 1 19.16 490 SER B N 1
ATOM 8034 C CA . SER B 1 490 ? 28.781 -47.375 -28.141 1 19.16 490 SER B CA 1
ATOM 8035 C C . SER B 1 490 ? 28.891 -46.875 -26.703 1 19.16 490 SER B C 1
ATOM 8037 O O . SER B 1 490 ? 27.891 -46.531 -26.094 1 19.16 490 SER B O 1
#

Organism: Rhizophagus irregularis (strain DAOM 181602 / DAOM 197198 / MUCL 43194) (NCBI:txid747089)

Secondary structure (DSSP, 8-state):
----HHHHHHHHHHHHHHHHHH-TT--EEEEES-GGG-EEEEE-HHHHHHH-HHHHHHHT-TT--EETTEEEEEETTS-HHHHHHHHHHHHHS----TT--HHHHHHHHHHHHHTT-HHHHHHHHHHHHHTHHHHSSS-HHHHHHHHTT-GGGHHHHHHHHHHHHH-THHHHTSTTGGG--HHHHHHHHH-S---S-HHHHHHHHHHHHHH-SS--GGGGGGGS-GGGS-HHHIIIIIGGGS-HHHHHHHHHHHHSTTPPP-S--PPPSSS--SS--HHHHHHHHHHHTT--TT-TTS------EEEEEEEEHHHH-S-HHHHHHHHBT--SEEEEEEETTSS-EEEEEESSPB-S----B--TT-EEEEES-TT-GGG-EEEE-SS-TTSEEESSSEEESS--SS----TT------S-TTS-SSS--EEEEEEEEEEE-----THHHHTHHHHHHHHHHHHHHGGG------SS--SSHHHHTT----/----HHHHHHHHHHHHHHHHHH-TT--EEEEES-GGG-EEEEE-HHHHHHH-HHHHHHHH-TT--EETTEEEEEETTS-HHHHHHHHHHHHHS----TT--HHHHHHHHHHHHHTT-HHHHHHHHHHHHHTHHHHSSS-HHHHHHHHTT-GGGHHHHHHHHHHHHH-THHHHTSTTGGG--HHHHHHHHH-S---S-HHHHHHHHHHHHHH-SS--GGGGGGGS-GGGS-HHHIIIIIGGGS-HHHHHHHHHHHHSTTPPP-S--PPPSSS--SS--HHHHHHHHHHHTT--TT-TTS------EEEEEEEEHHHH-S-HHHHHHHHBT--SEEEEEEETTSS-EEEEEESSPB-S-------TT-EEEEES-TT-GGG-EEEE-SS-TTSEEESSSEEESS--TT--TTSS------S-TTS-SSS--EEEEEEEEEEE-----GGGGTTHHHHHHHHHHHHHHGGG------SS--SSGGGGGG----

Sequence (980 aa):
MQYNLTEEKIKIIQSLGKLLKNGTDHNVIIHIGEYSNSKKFLAHTAILRYRSDYFNKILSEKNIKKEGGKYIIKKPNITPQAFEVILEYLYIGEINITNKTGTELLNIMFASKDLKLEELAEFIKEFIINHHHLLLQNDPVGILQIVNDNNTFIKIKEFCIEKICSEPEILFKSDKFTQLSASLLEIILKRNDLNLDEIEIWDNLIKWGSAQEDREIKNFFKFIRFYDISSEDYIMKVKEYLPEELRADLLRFYMIPGHEPECKTLPRRIVDSVIINRKHVEVFADWIDKKNSWNVENNNGTINYKFNLLYRGSRDGNTIAEVRKKCNNKGATIIVIKIKDSEQVVGGYSPIGWDSSDTYKSSANSFIFTIPNRKNIQTAKLVYGYDDPYSILCRHFAIFGYNDYNRNWNVNNPFSSPKFDGIPKGNLYMDDYEIIQVVEKTSVSKNNLENTSLIKSTVENFGTTMKNIEYTSKKSNQKSILKRLICGKSMQYNLTEEKIKIIQSLGKLLKNGTDHNVIIHIGEYSNSKKFLAHTAILRYRSDYFNKILSEKNIKKEGGKYIIKKPNITPQAFEVILEYLYIGEINITNKTGTELLNIMFASKDLKLEELAEFIKEFIINHHHLLLQNDPVGILQIVNDNNTFIKIKEFCIEKICSEPEILFKSDKFTQLSASLLEIILKRNDLNLDEIEIWDNLIKWGSAQEDREIKNFFKFIRFYDISSEDYIMKVKEYLPEELRADLLRFYMIPGHEPECKTLPRRIVDSVIINRKHVEVFADWIDKKNSWNVENNNGTINYKFNLLYRGSRDGNTIAEVRKKCNNKGATIIVIKIKDSEQVVGGYSPIGWDSSDTYKSSANSFIFTIPNRKNIQTAKLVYGYDDPYSILCRHFAIFGYNDYNRNWNVNNPFSSPKFDGIPKGNLYMDDYEIIQVVEKTSVSKNNLENTSLIKSTVENFGTTMKNIEYTSKKSNQKSILKRLICGKS

InterPro domains:
  IPR000210 BTB/POZ domain [PF00651] (17-131)
  IPR000210 BTB/POZ domain [PS50097] (26-99)
  IPR000210 BTB/POZ domain [SM00225] (26-132)
  IPR006571 TLDc domain [PF07534] (273-415)
  IPR006571 TLDc domain [PS51886] (274-439)
  IPR011333 SKP1/BTB/POZ domain superfamily [G3DSA:3.30.710.10] (1-164)
  IPR011333 SKP1/BTB/POZ domain superfamily [SSF54695] (10-130)
  IPR011705 BTB/Kelch-associated [PF07707] (152-232)
  IPR011705 BTB/Kelch-associated [SM00875] (105-239)
  IPR052407 BTB/POZ domain-containing protein 9 [PTHR46306] (13-239)

Radius of gyration: 46.74 Å; Cα contacts (8 Å, |Δi|>4): 1414; chains: 2; bounding box: 71×166×109 Å

Solvent-accessible surface area (backbone atoms only — not comparable to full-atom values): 55542 Å² total; per-residue (Å²): 132,80,78,56,60,66,59,50,51,50,48,52,33,50,49,39,45,49,43,54,75,66,37,69,88,46,43,29,40,36,38,22,20,43,87,93,64,52,42,82,42,58,38,44,60,75,51,40,42,72,64,26,68,46,48,31,52,53,72,65,41,88,82,55,49,63,58,97,87,20,38,52,46,79,40,50,90,33,51,52,71,32,45,52,46,50,53,41,27,56,56,50,72,49,74,90,63,87,90,53,50,41,57,51,48,49,48,32,25,50,44,25,47,75,48,63,34,56,69,59,19,51,47,44,50,51,48,46,66,76,41,34,78,70,37,40,66,80,44,31,66,64,39,38,68,69,39,68,87,37,81,89,36,51,67,59,43,49,50,29,50,50,50,39,21,71,42,37,59,75,43,72,73,37,83,57,49,58,67,52,52,70,71,57,47,51,57,57,46,63,46,42,59,37,61,65,56,51,60,58,52,49,55,51,49,53,52,28,34,70,65,39,92,85,56,71,56,72,78,54,51,75,51,50,50,67,91,70,40,47,54,45,55,34,71,74,73,45,54,88,78,53,57,67,69,59,49,53,46,50,49,44,40,74,37,25,68,56,49,70,83,79,67,90,70,60,75,44,36,60,29,74,44,96,81,56,46,52,70,52,50,48,50,49,50,31,56,72,67,65,45,73,59,82,59,64,79,77,60,82,78,74,66,63,55,42,49,44,67,56,43,38,34,88,79,68,46,80,49,68,67,56,48,46,71,56,45,44,72,60,41,19,35,36,39,44,33,34,33,46,78,35,49,26,32,37,38,35,37,31,72,66,43,36,47,93,51,91,53,78,45,65,52,61,80,16,34,40,36,30,23,59,37,59,86,46,61,88,64,47,39,79,45,68,21,62,92,47,65,40,42,55,25,35,28,89,48,68,28,35,28,63,82,67,74,84,60,73,73,61,77,78,59,80,63,51,65,19,94,40,83,85,48,61,78,71,82,72,58,58,71,42,39,36,38,28,31,52,42,73,57,79,72,82,63,71,66,63,56,62,51,48,57,50,51,54,51,48,54,55,48,49,61,58,56,64,61,70,68,70,84,71,84,78,89,77,81,80,73,59,68,76,55,61,78,70,63,74,77,135,132,82,77,58,60,66,61,49,50,49,48,54,32,51,50,38,45,49,42,53,75,66,36,68,87,45,42,28,42,37,38,22,20,44,86,92,65,52,42,82,42,57,37,43,60,74,52,40,42,73,64,27,69,45,48,31,52,55,72,63,40,89,82,56,48,62,58,96,86,21,39,52,47,79,41,51,90,34,52,51,72,34,46,52,47,52,52,41,27,57,56,49,70,49,73,89,63,88,89,53,50,40,54,52,47,48,47,30,23,52,44,26,46,74,49,63,35,55,68,60,17,50,50,44,49,52,50,46,66,76,40,33,78,71,37,39,66,80,44,33,66,64,39,38,67,67,39,66,87,37,82,88,37,51,68,59,42,50,51,29,49,51,52,37,20,70,42,36,59,75,43,72,73,38,82,57,48,56,68,51,51,69,69,58,47,51,58,56,48,60,45,41,57,37,62,64,57,52,60,58,52,48,53,50,48,54,53,28,33,70,66,39,90,88,57,70,57,71,77,54,50,74,51,49,50,67,88,69,39,46,54,44,55,34,71,74,74,44,55,88,79,53,57,68,70,59,49,53,44,52,49,44,39,75,37,26,69,56,47,70,82,80,66,91,69,60,75,44,37,59,29,76,46,96,81,56,46,52,70,52,51,49,51,49,51,32,55,71,68,65,46,72,62,82,61,64,78,78,60,82,76,73,66,64,55,43,50,43,66,55,44,36,35,87,79,67,47,89,50,68,69,55,50,44,71,57,45,44,71,58,41,17,35,37,38,43,33,34,33,46,75,35,47,27,31,37,38,36,39,34,72,66,43,36,50,94,53,91,54,77,51,59,52,59,80,16,32,41,36,33,23,60,37,60,86,46,62,89,64,47,44,80,44,67,20,66,90,47,51,42,48,55,23,35,29,90,46,71,26,36,30,65,88,66,74,86,61,72,73,76,62,89,55,80,60,52,62,22,94,40,83,82,46,60,81,71,80,67,58,57,70,43,39,36,38,28,31,52,42,73,56,80,70,82,64,72,66,64,58,62,50,51,59,50,51,56,51,49,55,54,48,50,62,60,56,65,59,72,65,68,84,73,83,79,91,77,82,80,74,64,70,76,59,62,76,70,61,74,65,131

pLDDT: mean 75.43, std 22.24, range [19.16, 97.38]